Protein AF-0000000084991869 (afdb_homodimer)

Organism: Ammonifex degensii (strain DSM 10501 / KC4) (NCBI:txid429009)

Sequence (836 aa):
MVKVTDLGNGVTILTEEIPHVRSVALGIWVAAGSRDEEANQNGISHFIEHALFKGTKNRSARQIAEELESVGGQINAFTAKEYTCYYARVLDEYFELAADVLTDLVFHARFDPQDLEREKNVILEEIRMYEDTPDELVHDLFSATLWKDHPLGRPVIGTEETVKNLTSEEIFRYYERHYLRGRMVVAVAGNVTHERAVDLLAPRFAAVKEESRSPGDQPRPWFGSNFFLRSTEQVHLCLGTPGLAMGDDDIYTFQVLNTLLGGGMSSRLFQKVREEGGLVYSVYSYHSAYRDTGLFCIYAGLAAENVPRALQAIVEELKKVCRSDLSPEEVERAKNQLKGSFLLSLESVTTRMSRLGKSWLYLGRVLSPEEVAERITAVTLEQVQALARRFFHPSGLVLTTLGNWEDGASWKKILEEWMVKVTDLGNGVTILTEEIPHVRSVALGIWVAAGSRDEEANQNGISHFIEHALFKGTKNRSARQIAEELESVGGQINAFTAKEYTCYYARVLDEYFELAADVLTDLVFHARFDPQDLEREKNVILEEIRMYEDTPDELVHDLFSATLWKDHPLGRPVIGTEETVKNLTSEEIFRYYERHYLRGRMVVAVAGNVTHERAVDLLAPRFAAVKEESRSPGDQPRPWFGSNFFLRSTEQVHLCLGTPGLAMGDDDIYTFQVLNTLLGGGMSSRLFQKVREEGGLVYSVYSYHSAYRDTGLFCIYAGLAAENVPRALQAIVEELKKVCRSDLSPEEVERAKNQLKGSFLLSLESVTTRMSRLGKSWLYLGRVLSPEEVAERITAVTLEQVQALARRFFHPSGLVLTTLGNWEDGASWKKILEEW

Secondary structure (DSSP, 8-state):
-EEEEE-SSSEEEEEEE-TT-SEEEEEEEES--GGGS-GGGTTHHHHHHHHGGGBBSS-BHHHHHHHHHTTT-EEEEEE-SS-EEEEEEEEGGGHHHHHHHHHHHHH-B---HHHHHHHHHHHHHHHHHHHT-HHHHHHHHHHHHHHTTSGGGS-TT--HHHHHH--HHHHHHHHIIIIITS-EEEEEEES--HHHHHHHHGGGGTT----PPP--PPPPP--EEEEEE---SSEEEEEEEE---TT-TTHHHHHHHHHHHHSSTTSHHIIIIIIIT---SEEEEEEEE-SS-EEEEEEEEE-GGGHHHHHHHHHHHHHHHHTT---HHHHHHHHHHHHHHHHHHTT-HHHHHHHHHHHHHHHSS---HHHHHHHHHT--HHHHHHHHHHH--GGG-EEEEEES---HHHHHHHHHT-/-EEEEE-SSSEEEEEEE-TT-SEEEEEEEES--GGGS-GGGTTHHHHHHHHGGGBBSS-BHHHHHHHHHTTT-EEEEEE-SS-EEEEEEEEGGGHHHHHHHHHHHHH-B---HHHHHHHHHHHHHHHHHHHT-HHHHHHHHHHHHHHTTSGGGS-TT--HHHHHH--HHHHHHHHIIIIITS-EEEEEEES--HHHHHHHHGGGGTT----PPP--PPPPP--EEEEEE---SSEEEEEEEE---TT-TTHHHHHHHHHHHHSSTTSHHIIIIIIIT---SEEEEEEEE-SS-EEEEEEEEE-GGGHHHHHHHHHHHHHHHHTT---HHHHHHHHHHHHHHHHHHTT-HHHHHHHHHHHHHHHSS---HHHHHHHHHT--HHHHHHHHHHH--GGG-EEEEEES---HHHHHHHHHT-

pLDDT: mean 95.03, std 4.05, range [69.62, 98.88]

Radius of gyration: 26.66 Å; Cα contacts (8 Å, |Δi|>4): 1786; chains: 2; bounding box: 71×70×61 Å

Nearest PDB structures (foldseek):
  3hdi-assembly1_B  TM=9.734E-01  e=2.578E-42  Halalkalibacterium halodurans C-125
  3eoq-assembly1_A  TM=9.397E-01  e=1.579E-37  Thermus thermophilus
  8iar-assembly1_Ab  TM=9.252E-01  e=5.271E-31  Mus musculus
  8ibc-assembly1_Ab  TM=9.261E-01  e=4.108E-30  Mus musculus
  8gym-assembly1_qa  TM=8.999E-01  e=2.934E-28  Tetrahymena thermophila SB210

Solvent-accessible surface area (backbone atoms only — not comparable to full-atom values): 41811 Å² total; per-residue (Å²): 111,76,45,78,45,74,71,81,33,45,40,35,43,35,28,33,55,35,79,89,50,63,34,31,19,41,34,44,34,31,67,43,13,31,45,74,40,53,82,77,42,30,17,49,53,41,48,47,63,56,46,31,56,63,16,28,81,87,34,50,33,60,49,59,37,37,61,42,30,35,60,17,22,45,77,51,67,52,63,41,56,62,27,27,38,43,33,34,39,27,46,37,91,43,48,67,57,51,53,50,52,52,48,40,31,73,73,35,44,56,74,49,64,70,58,50,55,38,46,46,45,20,51,50,38,42,52,35,50,44,68,46,29,54,87,59,43,39,55,45,54,35,36,23,55,34,29,46,87,37,40,76,11,50,52,44,77,34,45,73,68,31,52,71,66,60,45,69,65,58,52,48,53,52,44,47,51,42,61,43,28,19,45,35,32,36,11,32,13,17,38,52,56,58,66,60,51,47,68,64,45,50,72,75,54,62,80,34,35,59,46,92,72,79,79,74,83,80,75,64,78,46,67,47,74,49,66,41,76,40,99,49,66,35,26,32,38,36,40,29,27,73,42,51,18,63,78,44,89,55,43,51,38,50,50,33,47,36,32,40,40,16,56,46,72,56,8,51,46,24,37,52,36,27,70,72,55,23,49,25,55,46,58,35,36,52,74,50,61,35,85,84,34,25,38,30,38,36,39,36,39,22,41,54,87,39,46,67,61,47,51,48,49,52,50,50,52,53,50,37,44,44,70,58,70,62,52,67,64,56,50,50,31,23,30,32,22,51,43,28,42,51,59,61,46,60,68,35,44,58,51,46,14,50,50,47,29,52,32,34,74,73,65,71,45,73,78,49,72,66,56,52,44,49,52,40,65,65,52,48,65,67,57,37,28,53,49,36,49,72,49,63,43,74,83,44,38,28,40,28,37,35,10,66,58,83,59,68,65,61,52,51,51,56,45,69,74,104,111,77,44,78,47,74,71,80,35,43,40,35,43,36,28,34,54,34,77,88,49,63,35,32,18,41,34,42,31,30,67,42,13,31,44,75,41,52,83,78,42,29,17,49,52,40,48,47,64,57,47,32,56,62,16,29,80,86,34,50,32,61,49,58,36,37,63,42,30,35,60,17,22,46,76,52,68,52,62,40,56,64,28,28,38,43,32,34,39,29,43,38,93,44,47,66,58,50,53,51,52,53,49,41,31,73,74,34,45,56,76,48,64,69,58,50,54,39,46,48,45,20,51,50,37,42,52,34,49,44,70,47,29,55,88,58,43,40,56,46,52,34,36,23,54,34,29,47,87,37,38,77,12,50,52,45,77,35,46,71,67,30,52,70,66,60,46,70,65,57,52,48,53,51,45,46,50,41,61,46,29,19,45,36,31,36,11,33,12,18,38,52,56,57,66,60,51,46,68,64,46,50,75,77,53,60,80,35,33,60,45,92,72,80,79,73,82,78,75,65,76,45,66,45,74,48,67,41,76,38,99,50,66,36,26,30,38,36,41,29,29,73,43,51,19,63,79,43,92,55,40,51,37,48,50,35,45,37,33,41,40,17,58,45,73,56,8,50,46,23,38,52,38,26,68,71,54,22,49,26,55,46,58,36,37,49,72,49,59,36,86,84,34,26,39,29,39,37,38,36,41,22,40,56,88,40,46,66,60,46,50,49,50,52,52,49,54,54,49,37,41,42,69,59,68,61,50,68,65,56,50,50,32,24,30,32,21,53,45,28,42,51,59,61,48,60,68,36,43,58,52,46,15,49,50,48,31,53,32,35,72,73,65,71,47,72,77,50,71,65,55,51,46,48,52,41,65,64,54,47,62,65,56,36,29,53,51,37,49,71,51,64,43,75,84,45,37,28,41,28,35,34,11,66,57,81,61,65,66,60,52,52,51,54,47,69,73,102

Foldseek 3Di:
DKDWDDLPFQEIEIEDADAVFQKKKKKKKFQDFLLNDDPLQRQLQVLLQLQLLCDFPVGGSVRLCCQQVVQPKDWHKDGDLGIIMTMMMGGPVCVLVRLVSRLRSLPGRPLDQVSSVVVLVVLVVVVVVQVVPVLNVLVLVQLCQFQPPRSSSADRSHDNNSSVPDHSVNSVVVSCCGRQAHHMYMFMYYNDDPVRCCVSNSVSNVRRHHDDDDDDDDTDTDADEDEAADADQKKKKKKWFKAEAPPDLCVLLVQLLQLQDFVDCNHQLNCQQCVVVVFFDDWGWDKAHHLGIIMIIIITIGGQVSVLVSLLRSLVVLVCLLVLVDDQVSSQVSLVVVLVVLVVQVVDRNSNRVQVRVCCSRPVDHDDNVRSNVSSNPHGSVSNNVVSNVIDALRRMYMYMYYRYDDSPSVVVSSVVD/DKDWDDLPFQEIEIEDADAVFQKKKKKKKFQDFLLNDDPLQRQLQVLLQLQLLCDFPVGHSVRLCCQQVVQPKDWHKDGDLGIIMTMMMGGPVCVLVRLVSRLRSLPGRPLDQVSSVVSLVVLVVVVVVQVVPVLNVLVLVQLCQFQPPRSSSADRSHDNNSSVPDHSVNSVVVSCCGRQAHHIYMFMYYNDDPVRCCVSNSVSNVRRHHDDDDDDDDTDTDADEDEAADADQKKKKKKWFKAEAPPDLCVLLVQLLQLQDFVDCNHQLNCQQCVVVVFFDDWGWDWAHHLGIIMIIIITIGGQVSVLVSLLSSLVVLVCLLVLVDDQVSSQVSLVVVLVVLVVQVVDRNSNRVQVRVCCSRPVDHDDNVRSNVSSNPHGSVSNNVVSNVQDALRRMYMYMYYHYDDVVSVVVSSVVD

Structure (mmCIF, N/CA/C/O backbone):
data_AF-0000000084991869-model_v1
#
loop_
_entity.id
_entity.type
_entity.pdbx_description
1 polymer 'Peptidase M16 domain protein'
#
loop_
_atom_site.group_PDB
_atom_site.id
_atom_site.type_symbol
_atom_site.label_atom_id
_atom_site.label_alt_id
_atom_site.label_comp_id
_atom_site.label_asym_id
_atom_site.label_entity_id
_atom_site.label_seq_id
_atom_site.pdbx_PDB_ins_code
_atom_site.Cartn_x
_atom_site.Cartn_y
_atom_site.Cartn_z
_atom_site.occupancy
_atom_site.B_iso_or_equiv
_atom_site.auth_seq_id
_atom_site.auth_comp_id
_atom_site.auth_asym_id
_atom_site.auth_atom_id
_atom_site.pdbx_PDB_model_num
ATOM 1 N N . MET A 1 1 ? 7.785 -21.859 17.266 1 81.94 1 MET A N 1
ATOM 2 C CA . MET A 1 1 ? 8.352 -22.891 16.406 1 81.94 1 MET A CA 1
ATOM 3 C C . MET A 1 1 ? 7.344 -23.328 15.344 1 81.94 1 MET A C 1
ATOM 5 O O . MET A 1 1 ? 6.148 -23.438 15.625 1 81.94 1 MET A O 1
ATOM 9 N N . VAL A 1 2 ? 7.848 -23.516 14.109 1 95.5 2 VAL A N 1
ATOM 10 C CA . VAL A 1 2 ? 7.023 -23.922 12.977 1 95.5 2 VAL A CA 1
ATOM 11 C C . VAL A 1 2 ? 6.816 -25.438 13.016 1 95.5 2 VAL A C 1
ATOM 13 O O . VAL A 1 2 ? 7.758 -26.203 13.258 1 95.5 2 VAL A O 1
ATOM 16 N N . LYS A 1 3 ? 5.629 -25.875 12.875 1 98 3 LYS A N 1
ATOM 17 C CA . LYS A 1 3 ? 5.289 -27.297 12.781 1 98 3 LYS A CA 1
ATOM 18 C C . LYS A 1 3 ? 4.754 -27.641 11.398 1 98 3 LYS A C 1
ATOM 20 O O . LYS A 1 3 ? 4.109 -26.812 10.75 1 98 3 LYS A O 1
ATOM 25 N N . VAL A 1 4 ? 5.055 -28.859 11.008 1 97.94 4 VAL A N 1
ATOM 26 C CA . VAL A 1 4 ? 4.723 -29.266 9.648 1 97.94 4 VAL A CA 1
ATOM 27 C C . VAL A 1 4 ? 4.039 -30.641 9.68 1 97.94 4 VAL A C 1
ATOM 29 O O . VAL A 1 4 ? 4.461 -31.531 10.414 1 97.94 4 VAL A O 1
ATOM 32 N N . THR A 1 5 ? 2.979 -30.766 8.969 1 98.06 5 THR A N 1
ATOM 33 C CA . THR A 1 5 ? 2.318 -32.031 8.734 1 98.06 5 THR A CA 1
ATOM 34 C C . THR A 1 5 ? 2.121 -32.281 7.242 1 98.06 5 THR A C 1
ATOM 36 O O . THR A 1 5 ? 1.445 -31.516 6.566 1 98.06 5 THR A O 1
ATOM 39 N N . ASP A 1 6 ? 2.713 -33.281 6.77 1 96.38 6 ASP A N 1
ATOM 40 C CA . ASP A 1 6 ? 2.494 -33.75 5.398 1 96.38 6 ASP A CA 1
ATOM 41 C C . ASP A 1 6 ? 1.304 -34.688 5.316 1 96.38 6 ASP A C 1
ATOM 43 O O . ASP A 1 6 ? 1.281 -35.719 5.988 1 96.38 6 ASP A O 1
ATOM 47 N N . LEU A 1 7 ? 0.341 -34.375 4.52 1 95.94 7 LEU A N 1
ATOM 48 C CA . LEU A 1 7 ? -0.867 -35.188 4.438 1 95.94 7 LEU A CA 1
ATOM 49 C C . LEU A 1 7 ? -0.646 -36.406 3.541 1 95.94 7 LEU A C 1
ATOM 51 O O . LEU A 1 7 ? -1.459 -37.344 3.531 1 95.94 7 LEU A O 1
ATOM 55 N N . GLY A 1 8 ? 0.412 -36.406 2.77 1 92.44 8 GLY A N 1
ATOM 56 C CA . GLY A 1 8 ? 0.774 -37.562 1.941 1 92.44 8 GLY A CA 1
ATOM 57 C C . GLY A 1 8 ? 0.101 -37.531 0.583 1 92.44 8 GLY A C 1
ATOM 58 O O . GLY A 1 8 ? 0.277 -38.469 -0.212 1 92.44 8 GLY A O 1
ATOM 59 N N . ASN A 1 9 ? -0.694 -36.594 0.303 1 92.62 9 ASN A N 1
ATOM 60 C CA . ASN A 1 9 ? -1.409 -36.531 -0.966 1 92.62 9 ASN A CA 1
ATOM 61 C C . ASN A 1 9 ? -1.035 -35.25 -1.732 1 92.62 9 ASN A C 1
ATOM 63 O O . ASN A 1 9 ? -1.815 -34.75 -2.553 1 92.62 9 ASN A O 1
ATOM 67 N N . GLY A 1 10 ? 0.115 -34.625 -1.365 1 90.5 10 GLY A N 1
ATOM 68 C CA . GLY A 1 10 ? 0.568 -33.438 -2.059 1 90.5 10 GLY A CA 1
ATOM 69 C C . GLY A 1 10 ? 0.253 -32.156 -1.31 1 90.5 10 GLY A C 1
ATOM 70 O O . GLY A 1 10 ? 0.603 -31.062 -1.763 1 90.5 10 GLY A O 1
ATOM 71 N N . VAL A 1 11 ? -0.406 -32.312 -0.179 1 96.12 11 VAL A N 1
ATOM 72 C CA . VAL A 1 11 ? -0.755 -31.141 0.639 1 96.12 11 VAL A CA 1
ATOM 73 C C . VAL A 1 11 ? 0.062 -31.156 1.93 1 96.12 11 VAL A C 1
ATOM 75 O O . VAL A 1 11 ? 0.224 -32.188 2.559 1 96.12 11 VAL A O 1
ATOM 78 N N . THR A 1 12 ? 0.64 -30.047 2.213 1 97.44 12 THR A N 1
ATOM 79 C CA . THR A 1 12 ? 1.363 -29.875 3.469 1 97.44 12 THR A CA 1
ATOM 80 C C . THR A 1 12 ? 0.759 -28.734 4.289 1 97.44 12 THR A C 1
ATOM 82 O O . THR A 1 12 ? 0.413 -27.688 3.746 1 97.44 12 THR A O 1
ATOM 85 N N . ILE A 1 13 ? 0.552 -28.953 5.582 1 98.5 13 ILE A N 1
ATOM 86 C CA . ILE A 1 13 ? 0.036 -27.938 6.496 1 98.5 13 ILE A CA 1
ATOM 87 C C . ILE A 1 13 ? 1.159 -27.438 7.402 1 98.5 13 ILE A C 1
ATOM 89 O O . ILE A 1 13 ? 1.818 -28.234 8.078 1 98.5 13 ILE A O 1
ATOM 93 N N . LEU A 1 14 ? 1.402 -26.188 7.316 1 98.75 14 LEU A N 1
ATOM 94 C CA . LEU A 1 14 ? 2.389 -25.531 8.172 1 98.75 14 LEU A CA 1
ATOM 95 C C . LEU A 1 14 ? 1.711 -24.609 9.172 1 98.75 14 LEU A C 1
ATOM 97 O O . LEU A 1 14 ? 0.763 -23.891 8.82 1 98.75 14 LEU A O 1
ATOM 101 N N . THR A 1 15 ? 2.189 -24.594 10.43 1 98.62 15 THR A N 1
ATOM 102 C CA . THR A 1 15 ? 1.613 -23.703 11.438 1 98.62 15 THR A CA 1
ATOM 103 C C . THR A 1 15 ? 2.711 -23.047 12.266 1 98.62 15 THR A C 1
ATOM 105 O O . THR A 1 15 ? 3.697 -23.688 12.625 1 98.62 15 THR A O 1
ATOM 108 N N . GLU A 1 16 ? 2.59 -21.844 12.453 1 98.25 16 GLU A N 1
ATOM 109 C CA . GLU A 1 16 ? 3.371 -21.109 13.438 1 98.25 16 GLU A CA 1
ATOM 110 C C . GLU A 1 16 ? 2.473 -20.5 14.508 1 98.25 16 GLU A C 1
ATOM 112 O O . GLU A 1 16 ? 1.729 -19.547 14.234 1 98.25 16 GLU A O 1
ATOM 117 N N . GLU A 1 17 ? 2.623 -21 15.711 1 97.94 17 GLU A N 1
ATOM 118 C CA . GLU A 1 17 ? 1.804 -20.516 16.812 1 97.94 17 GLU A CA 1
ATOM 119 C C . GLU A 1 17 ? 2.365 -19.234 17.406 1 97.94 17 GLU A C 1
ATOM 121 O O . GLU A 1 17 ? 3.549 -19.156 17.734 1 97.94 17 GLU A O 1
ATOM 126 N N . ILE A 1 18 ? 1.519 -18.219 17.438 1 95.81 18 ILE A N 1
ATOM 127 C CA . ILE A 1 18 ? 1.855 -16.922 18.031 1 95.81 18 ILE A CA 1
ATOM 128 C C . ILE A 1 18 ? 0.86 -16.578 19.141 1 95.81 18 ILE A C 1
ATOM 130 O O . ILE A 1 18 ? -0.125 -15.883 18.906 1 95.81 18 ILE A O 1
ATOM 134 N N . PRO A 1 19 ? 1.132 -16.891 20.359 1 93.19 19 PRO A N 1
ATOM 135 C CA . PRO A 1 19 ? 0.129 -16.875 21.438 1 93.19 19 PRO A CA 1
ATOM 136 C C . PRO A 1 19 ? -0.227 -15.461 21.875 1 93.19 19 PRO A C 1
ATOM 138 O O . PRO A 1 19 ? -1.29 -15.242 22.469 1 93.19 19 PRO A O 1
ATOM 141 N N . HIS A 1 20 ? 0.578 -14.477 21.609 1 90.5 20 HIS A N 1
ATOM 142 C CA . HIS A 1 20 ? 0.352 -13.148 22.172 1 90.5 20 HIS A CA 1
ATOM 143 C C . HIS A 1 20 ? -0.575 -12.328 21.281 1 90.5 20 HIS A C 1
ATOM 145 O O . HIS A 1 20 ? -1.013 -11.242 21.672 1 90.5 20 HIS A O 1
ATOM 151 N N . VAL A 1 21 ? -0.896 -12.797 20.109 1 93.94 21 VAL A N 1
ATOM 152 C CA . VAL A 1 21 ? -1.82 -12.078 19.234 1 93.94 21 VAL A CA 1
ATOM 153 C C . VAL A 1 21 ? -3.229 -12.648 19.391 1 93.94 21 VAL A C 1
ATOM 155 O O . VAL A 1 21 ? -3.414 -13.703 20 1 93.94 21 VAL A O 1
ATOM 158 N N . ARG A 1 22 ? -4.199 -11.93 18.812 1 93.31 22 ARG A N 1
ATOM 159 C CA . ARG A 1 22 ? -5.59 -12.375 18.859 1 93.31 22 ARG A CA 1
ATOM 160 C C . ARG A 1 22 ? -6.07 -12.82 17.484 1 93.31 22 ARG A C 1
ATOM 162 O O . ARG A 1 22 ? -7.234 -13.195 17.328 1 93.31 22 ARG A O 1
ATOM 169 N N . SER A 1 23 ? -5.16 -12.773 16.516 1 97.38 23 SER A N 1
ATOM 170 C CA . SER A 1 23 ? -5.574 -13.055 15.141 1 97.38 23 SER A CA 1
ATOM 171 C C . SER A 1 23 ? -4.941 -14.344 14.625 1 97.38 23 SER A C 1
ATOM 173 O O . SER A 1 23 ? -4.047 -14.906 15.266 1 97.38 23 SER A O 1
ATOM 175 N N . VAL A 1 24 ? -5.48 -14.836 13.555 1 98.38 24 VAL A N 1
ATOM 176 C CA . VAL A 1 24 ? -4.953 -15.961 12.797 1 98.38 24 VAL A CA 1
ATOM 177 C C . VAL A 1 24 ? -5.035 -15.664 11.305 1 98.38 24 VAL A C 1
ATOM 179 O O . VAL A 1 24 ? -6.055 -15.164 10.82 1 98.38 24 VAL A O 1
ATOM 182 N N . ALA A 1 25 ? -3.943 -15.859 10.656 1 98.69 25 ALA A N 1
ATOM 183 C CA . ALA A 1 25 ? -3.896 -15.781 9.203 1 98.69 25 ALA A CA 1
ATOM 184 C C . ALA A 1 25 ? -3.795 -17.172 8.578 1 98.69 25 ALA A C 1
ATOM 186 O O . ALA A 1 25 ? -2.977 -17.984 9 1 98.69 25 ALA A O 1
ATOM 187 N N . LEU A 1 26 ? -4.656 -17.422 7.672 1 98.81 26 LEU A N 1
ATOM 188 C CA . LEU A 1 26 ? -4.699 -18.688 6.934 1 98.81 26 LEU A CA 1
ATOM 189 C C . LEU A 1 26 ? -4.508 -18.438 5.441 1 98.81 26 LEU A C 1
ATOM 191 O O . LEU A 1 26 ? -5.199 -17.609 4.848 1 98.81 26 LEU A O 1
ATOM 195 N N . GLY A 1 27 ? -3.52 -19.156 4.875 1 98.81 27 GLY A N 1
ATOM 196 C CA . GLY A 1 27 ? -3.291 -19.062 3.439 1 98.81 27 GLY A CA 1
ATOM 197 C C . GLY A 1 27 ? -3.23 -20.406 2.756 1 98.81 27 GLY A C 1
ATOM 198 O O . GLY A 1 27 ? -2.582 -21.328 3.252 1 98.81 27 GLY A O 1
ATOM 199 N N . ILE A 1 28 ? -3.969 -20.562 1.708 1 98.69 28 ILE A N 1
ATOM 200 C CA . ILE A 1 28 ? -3.877 -21.703 0.814 1 98.69 28 ILE A CA 1
ATOM 201 C C . ILE A 1 28 ? -3.053 -21.328 -0.418 1 98.69 28 ILE A C 1
ATOM 203 O O . ILE A 1 28 ? -3.484 -20.516 -1.24 1 98.69 28 ILE A O 1
ATOM 207 N N . TRP A 1 29 ? -1.917 -21.953 -0.509 1 98.44 29 TRP A N 1
ATOM 208 C CA . TRP A 1 29 ? -0.976 -21.672 -1.588 1 98.44 29 TRP A CA 1
ATOM 209 C C . TRP A 1 29 ? -1.019 -22.766 -2.646 1 98.44 29 TRP A C 1
ATOM 211 O O . TRP A 1 29 ? -0.693 -23.922 -2.367 1 98.44 29 TRP A O 1
ATOM 221 N N . VAL A 1 30 ? -1.403 -22.406 -3.818 1 97 30 VAL A N 1
ATOM 222 C CA . VAL A 1 30 ? -1.473 -23.328 -4.953 1 97 30 VAL A CA 1
ATOM 223 C C . VAL A 1 30 ? -0.273 -23.109 -5.871 1 97 30 VAL A C 1
ATOM 225 O O . VAL A 1 30 ? -0.023 -21.984 -6.316 1 97 30 VAL A O 1
ATOM 228 N N . ALA A 1 31 ? 0.49 -24.141 -6.141 1 94.38 31 ALA A N 1
ATOM 229 C CA . ALA A 1 31 ? 1.675 -24.062 -6.992 1 94.38 31 ALA A CA 1
ATOM 230 C C . ALA A 1 31 ? 1.288 -23.906 -8.461 1 94.38 31 ALA A C 1
ATOM 232 O O . ALA A 1 31 ? 1.713 -24.703 -9.305 1 94.38 31 ALA A O 1
ATOM 233 N N . ALA A 1 32 ? 0.556 -22.938 -8.758 1 94.44 32 ALA A N 1
ATOM 234 C CA . ALA A 1 32 ? 0.131 -22.578 -10.109 1 94.44 32 ALA A CA 1
ATOM 235 C C . ALA A 1 32 ? 0.047 -21.062 -10.281 1 94.44 32 ALA A C 1
ATOM 237 O O . ALA A 1 32 ? -0.689 -20.391 -9.555 1 94.44 32 ALA A O 1
ATOM 238 N N . GLY A 1 33 ? 0.834 -20.516 -11.141 1 96.06 33 GLY A N 1
ATOM 239 C CA . GLY A 1 33 ? 0.836 -19.109 -11.516 1 96.06 33 GLY A CA 1
ATOM 240 C C . GLY A 1 33 ? 0.927 -18.891 -13.008 1 96.06 33 GLY A C 1
ATOM 241 O O . GLY A 1 33 ? 0.667 -19.797 -13.797 1 96.06 33 GLY A O 1
ATOM 242 N N . SER A 1 34 ? 1.184 -17.734 -13.422 1 96.69 34 SER A N 1
ATOM 243 C CA . SER A 1 34 ? 1.174 -17.406 -14.844 1 96.69 34 SER A CA 1
ATOM 244 C C . SER A 1 34 ? 2.25 -18.172 -15.602 1 96.69 34 SER A C 1
ATOM 246 O O . SER A 1 34 ? 2.129 -18.391 -16.812 1 96.69 34 SER A O 1
ATOM 248 N N . ARG A 1 35 ? 3.289 -18.562 -14.906 1 95.5 35 ARG A N 1
ATOM 249 C CA . ARG A 1 35 ? 4.367 -19.328 -15.539 1 95.5 35 ARG A CA 1
ATOM 250 C C . ARG A 1 35 ? 3.869 -20.672 -16.047 1 95.5 35 ARG A C 1
ATOM 252 O O . ARG A 1 35 ? 4.461 -21.25 -16.969 1 95.5 35 ARG A O 1
ATOM 259 N N . ASP A 1 36 ? 2.83 -21.203 -15.523 1 94.31 36 ASP A N 1
ATOM 260 C CA . ASP A 1 36 ? 2.324 -22.531 -15.82 1 94.31 36 ASP A CA 1
ATOM 261 C C . ASP A 1 36 ? 1.328 -22.5 -16.984 1 94.31 36 ASP A C 1
ATOM 263 O O . ASP A 1 36 ? 0.836 -23.531 -17.422 1 94.31 36 ASP A O 1
ATOM 267 N N . GLU A 1 37 ? 1.104 -21.391 -17.516 1 95.94 37 GLU A N 1
ATOM 268 C CA . GLU A 1 37 ? 0.071 -21.188 -18.531 1 95.94 37 GLU A CA 1
ATOM 269 C C . GLU A 1 37 ? 0.629 -21.422 -19.938 1 95.94 37 GLU A C 1
ATOM 271 O O . GLU A 1 37 ? 1.794 -21.109 -20.203 1 95.94 37 GLU A O 1
ATOM 276 N N . GLU A 1 38 ? -0.215 -21.922 -20.812 1 94.38 38 GLU A N 1
ATOM 277 C CA . GLU A 1 38 ? 0.077 -21.844 -22.234 1 94.38 38 GLU A CA 1
ATOM 278 C C . GLU A 1 38 ? -0.137 -20.422 -22.766 1 94.38 38 GLU A C 1
ATOM 280 O O . GLU A 1 38 ? -0.861 -19.641 -22.156 1 94.38 38 GLU A O 1
ATOM 285 N N . ALA A 1 39 ? 0.479 -20.156 -23.875 1 95.31 39 ALA A N 1
ATOM 286 C CA . ALA A 1 39 ? 0.435 -18.797 -24.438 1 95.31 39 ALA A CA 1
ATOM 287 C C . ALA A 1 39 ? -1.001 -18.375 -24.719 1 95.31 39 ALA A C 1
ATOM 289 O O . ALA A 1 39 ? -1.38 -17.234 -24.453 1 95.31 39 ALA A O 1
ATOM 290 N N . ASN A 1 40 ? -1.762 -19.25 -25.219 1 95.81 40 ASN A N 1
ATOM 291 C CA . ASN A 1 40 ? -3.131 -18.922 -25.594 1 95.81 40 ASN A CA 1
ATOM 292 C C . ASN A 1 40 ? -4.051 -18.844 -24.375 1 95.81 40 ASN A C 1
ATOM 294 O O . ASN A 1 40 ? -5.203 -18.438 -24.5 1 95.81 40 ASN A O 1
ATOM 298 N N . GLN A 1 41 ? -3.49 -19.234 -23.203 1 96 41 GLN A N 1
ATOM 299 C CA . GLN A 1 41 ? -4.273 -19.219 -21.969 1 96 41 GLN A CA 1
ATOM 300 C C . GLN A 1 41 ? -3.754 -18.156 -21 1 96 41 GLN A C 1
ATOM 302 O O . GLN A 1 41 ? -4.031 -18.219 -19.797 1 96 41 GLN A O 1
ATOM 307 N N . ASN A 1 42 ? -2.961 -17.297 -21.531 1 97.56 42 ASN A N 1
ATOM 308 C CA . ASN A 1 42 ? -2.361 -16.297 -20.656 1 97.56 42 ASN A CA 1
ATOM 309 C C . ASN A 1 42 ? -3.42 -15.531 -19.859 1 97.56 42 ASN A C 1
ATOM 311 O O . ASN A 1 42 ? -4.367 -14.992 -20.438 1 97.56 42 ASN A O 1
ATOM 315 N N . GLY A 1 43 ? -3.281 -15.508 -18.578 1 98.12 43 GLY A N 1
ATOM 316 C CA . GLY A 1 43 ? -4.203 -14.82 -17.688 1 98.12 43 GLY A CA 1
ATOM 317 C C . GLY A 1 43 ? -5.172 -15.758 -16.984 1 98.12 43 GLY A C 1
ATOM 318 O O . GLY A 1 43 ? -5.941 -15.336 -16.125 1 98.12 43 GLY A O 1
ATOM 319 N N . ILE A 1 44 ? -5.121 -17.031 -17.266 1 98.31 44 ILE A N 1
ATOM 320 C CA . ILE A 1 44 ? -6.133 -17.969 -16.797 1 98.31 44 ILE A CA 1
ATOM 321 C C . ILE A 1 44 ? -5.984 -18.172 -15.289 1 98.31 44 ILE A C 1
ATOM 323 O O . ILE A 1 44 ? -6.98 -18.344 -14.578 1 98.31 44 ILE A O 1
ATOM 327 N N . SER A 1 45 ? -4.75 -18.234 -14.75 1 98.19 45 SER A N 1
ATOM 328 C CA . SER A 1 45 ? -4.559 -18.359 -13.305 1 98.19 45 SER A CA 1
ATOM 329 C C . SER A 1 45 ? -5.207 -17.203 -12.555 1 98.19 45 SER A C 1
ATOM 331 O O . SER A 1 45 ? -5.898 -17.406 -11.555 1 98.19 45 SER A O 1
ATOM 333 N N . HIS A 1 46 ? -4.93 -16.016 -13.062 1 98.44 46 HIS A N 1
ATOM 334 C CA . HIS A 1 46 ? -5.543 -14.828 -12.492 1 98.44 46 HIS A CA 1
ATOM 335 C C . HIS A 1 46 ? -7.062 -14.867 -12.633 1 98.44 46 HIS A C 1
ATOM 337 O O . HIS A 1 46 ? -7.785 -14.469 -11.719 1 98.44 46 HIS A O 1
ATOM 343 N N . PHE A 1 47 ? -7.547 -15.344 -13.758 1 98.25 47 PHE A N 1
ATOM 344 C CA . PHE A 1 47 ? -8.984 -15.469 -13.992 1 98.25 47 PHE A CA 1
ATOM 345 C C . PHE A 1 47 ? -9.609 -16.406 -12.969 1 98.25 47 PHE A C 1
ATOM 347 O O . PHE A 1 47 ? -10.664 -16.109 -12.406 1 98.25 47 PHE A O 1
ATOM 354 N N . ILE A 1 48 ? -8.992 -17.484 -12.727 1 97.88 48 ILE A N 1
ATOM 355 C CA . ILE A 1 48 ? -9.5 -18.469 -11.773 1 97.88 48 ILE A CA 1
ATOM 356 C C . ILE A 1 48 ? -9.523 -17.875 -10.375 1 97.88 48 ILE A C 1
ATOM 358 O O . ILE A 1 48 ? -10.453 -18.125 -9.602 1 97.88 48 ILE A O 1
ATOM 362 N N . GLU A 1 49 ? -8.477 -17.156 -10.031 1 97.62 49 GLU A N 1
ATOM 363 C CA . GLU A 1 49 ? -8.461 -16.438 -8.766 1 97.62 49 GLU A CA 1
ATOM 364 C C . GLU A 1 49 ? -9.75 -15.633 -8.562 1 97.62 49 GLU A C 1
ATOM 366 O O . GLU A 1 49 ? -10.352 -15.688 -7.488 1 97.62 49 GLU A O 1
ATOM 371 N N . HIS A 1 50 ? -10.164 -14.891 -9.594 1 96.62 50 HIS A N 1
ATOM 372 C CA . HIS A 1 50 ? -11.414 -14.133 -9.562 1 96.62 50 HIS A CA 1
ATOM 373 C C . HIS A 1 50 ? -12.625 -15.062 -9.508 1 96.62 50 HIS A C 1
ATOM 375 O O . HIS A 1 50 ? -13.562 -14.82 -8.75 1 96.62 50 HIS A O 1
ATOM 381 N N . ALA A 1 51 ? -12.609 -16.094 -10.32 1 96.94 51 ALA A N 1
ATOM 382 C CA . ALA A 1 51 ? -13.742 -17 -10.516 1 96.94 51 ALA A CA 1
ATOM 383 C C . ALA A 1 51 ? -14.109 -17.703 -9.211 1 96.94 51 ALA A C 1
ATOM 385 O O . ALA A 1 51 ? -15.281 -17.969 -8.953 1 96.94 51 ALA A O 1
ATOM 386 N N . LEU A 1 52 ? -13.148 -17.953 -8.398 1 97 52 LEU A N 1
ATOM 387 C CA . LEU A 1 52 ? -13.391 -18.703 -7.168 1 97 52 LEU A CA 1
ATOM 388 C C . LEU A 1 52 ? -14.211 -17.875 -6.184 1 97 52 LEU A C 1
ATOM 390 O O . LEU A 1 52 ? -14.867 -18.438 -5.301 1 97 52 LEU A O 1
ATOM 394 N N . PHE A 1 53 ? -14.234 -16.609 -6.348 1 96 53 PHE A N 1
ATOM 395 C CA . PHE A 1 53 ? -14.977 -15.734 -5.445 1 96 53 PHE A CA 1
ATOM 396 C C . PHE A 1 53 ? -16.406 -15.555 -5.93 1 96 53 PHE A C 1
ATOM 398 O O . PHE A 1 53 ? -17.219 -14.914 -5.258 1 96 53 PHE A O 1
ATOM 405 N N . LYS A 1 54 ? -16.766 -16.141 -7.055 1 94.75 54 LYS A N 1
ATOM 406 C CA . LYS A 1 54 ? -18.062 -15.883 -7.672 1 94.75 54 LYS A CA 1
ATOM 407 C C . LYS A 1 54 ? -19.141 -16.812 -7.109 1 94.75 54 LYS A C 1
ATOM 409 O O . LYS A 1 54 ? -20.328 -16.672 -7.438 1 94.75 54 LYS A O 1
ATOM 414 N N . GLY A 1 55 ? -18.75 -17.719 -6.301 1 94.69 55 GLY A N 1
ATOM 415 C CA . GLY A 1 55 ? -19.719 -18.594 -5.652 1 94.69 55 GLY A CA 1
ATOM 416 C C . GLY A 1 55 ? -19.297 -20.047 -5.645 1 94.69 55 GLY A C 1
ATOM 417 O O . GLY A 1 55 ? -18.484 -20.469 -6.473 1 94.69 55 GLY A O 1
ATOM 418 N N . THR A 1 56 ? -19.797 -20.734 -4.672 1 96.5 56 THR A N 1
ATOM 419 C CA . THR A 1 56 ? -19.547 -22.156 -4.523 1 96.5 56 THR A CA 1
ATOM 420 C C . THR A 1 56 ? -20.859 -22.938 -4.531 1 96.5 56 THR A C 1
ATOM 422 O O . THR A 1 56 ? -21.922 -22.359 -4.75 1 96.5 56 THR A O 1
ATOM 425 N N . LYS A 1 57 ? -20.781 -24.203 -4.438 1 95.94 57 LYS A N 1
ATOM 426 C CA . LYS A 1 57 ? -21.969 -25.062 -4.301 1 95.94 57 LYS A CA 1
ATOM 427 C C . LYS A 1 57 ? -22.734 -24.719 -3.029 1 95.94 57 LYS A C 1
ATOM 429 O O . LYS A 1 57 ? -23.953 -24.922 -2.963 1 95.94 57 LYS A O 1
ATOM 434 N N . ASN A 1 58 ? -22.078 -24.125 -2.088 1 96.56 58 ASN A N 1
ATOM 435 C CA . ASN A 1 58 ? -22.672 -23.938 -0.763 1 96.56 58 ASN A CA 1
ATOM 436 C C . ASN A 1 58 ? -22.922 -22.469 -0.469 1 96.56 58 ASN A C 1
ATOM 438 O O . ASN A 1 58 ? -23.688 -22.141 0.433 1 96.56 58 ASN A O 1
ATOM 442 N N . ARG A 1 59 ? -22.234 -21.578 -1.222 1 96.81 59 ARG A N 1
ATOM 443 C CA . ARG A 1 59 ? -22.281 -20.156 -0.91 1 96.81 59 ARG A CA 1
ATOM 444 C C . ARG A 1 59 ? -22.359 -19.312 -2.184 1 96.81 59 ARG A C 1
ATOM 446 O O . ARG A 1 59 ? -21.703 -19.625 -3.18 1 96.81 59 ARG A O 1
ATOM 453 N N . SER A 1 60 ? -23.188 -18.297 -2.16 1 94.94 60 SER A N 1
ATOM 454 C CA . SER A 1 60 ? -23.125 -17.266 -3.197 1 94.94 60 SER A CA 1
ATOM 455 C C . SER A 1 60 ? -21.906 -16.375 -3.025 1 94.94 60 SER A C 1
ATOM 457 O O . SER A 1 60 ? -21.234 -16.422 -1.99 1 94.94 60 SER A O 1
ATOM 459 N N . ALA A 1 61 ? -21.625 -15.648 -4.078 1 92.69 61 ALA A N 1
ATOM 460 C CA . ALA A 1 61 ? -20.516 -14.695 -3.994 1 92.69 61 ALA A CA 1
ATOM 461 C C . ALA A 1 61 ? -20.688 -13.758 -2.801 1 92.69 61 ALA A C 1
ATOM 463 O O . ALA A 1 61 ? -19.734 -13.508 -2.061 1 92.69 61 ALA A O 1
ATOM 464 N N . ARG A 1 62 ? -21.875 -13.281 -2.613 1 93.12 62 ARG A N 1
ATOM 465 C CA . ARG A 1 62 ? -22.188 -12.383 -1.507 1 93.12 62 ARG A CA 1
ATOM 466 C C . ARG A 1 62 ? -21.953 -13.07 -0.163 1 93.12 62 ARG A C 1
ATOM 468 O O . ARG A 1 62 ? -21.406 -12.461 0.759 1 93.12 62 ARG A O 1
ATOM 475 N N . GLN A 1 63 ? -22.344 -14.25 -0.053 1 94.81 63 GLN A N 1
ATOM 476 C CA . GLN A 1 63 ? -22.203 -14.992 1.194 1 94.81 63 GLN A CA 1
ATOM 477 C C . GLN A 1 63 ? -20.734 -15.219 1.54 1 94.81 63 GLN A C 1
ATOM 479 O O . GLN A 1 63 ? -20.344 -15.156 2.709 1 94.81 63 GLN A O 1
ATOM 484 N N . ILE A 1 64 ? -19.953 -15.516 0.554 1 93.62 64 ILE A N 1
ATOM 485 C CA . ILE A 1 64 ? -18.516 -15.711 0.764 1 93.62 64 ILE A CA 1
ATOM 486 C C . ILE A 1 64 ? -17.922 -14.469 1.429 1 93.62 64 ILE A C 1
ATOM 488 O O . ILE A 1 64 ? -17.234 -14.578 2.445 1 93.62 64 ILE A O 1
ATOM 492 N N . ALA A 1 65 ? -18.219 -13.312 0.92 1 91 65 ALA A N 1
ATOM 493 C CA . ALA A 1 65 ? -17.703 -12.055 1.438 1 91 65 ALA A CA 1
ATOM 494 C C . ALA A 1 65 ? -18.312 -11.727 2.799 1 91 65 ALA A C 1
ATOM 496 O O . ALA A 1 65 ? -17.594 -11.398 3.746 1 91 65 ALA A O 1
ATOM 497 N N . GLU A 1 66 ? -19.594 -11.883 2.941 1 93.88 66 GLU A N 1
ATOM 498 C CA . GLU A 1 66 ? -20.344 -11.477 4.125 1 93.88 66 GLU A CA 1
ATOM 499 C C . GLU A 1 66 ? -19.953 -12.305 5.344 1 93.88 66 GLU A C 1
ATOM 501 O O . GLU A 1 66 ? -19.828 -11.773 6.453 1 93.88 66 GLU A O 1
ATOM 506 N N . GLU A 1 67 ? -19.734 -13.539 5.152 1 94.94 67 GLU A N 1
ATOM 507 C CA . GLU A 1 67 ? -19.5 -14.422 6.293 1 94.94 67 GLU A CA 1
ATOM 508 C C . GLU A 1 67 ? -18.188 -14.07 6.996 1 94.94 67 GLU A C 1
ATOM 510 O O . GLU A 1 67 ? -18.141 -14.031 8.227 1 94.94 67 GLU A O 1
ATOM 515 N N . LEU A 1 68 ? -17.188 -13.797 6.305 1 93.69 68 LEU A N 1
ATOM 516 C CA . LEU A 1 68 ? -15.922 -13.477 6.941 1 93.69 68 LEU A CA 1
ATOM 517 C C . LEU A 1 68 ? -15.875 -12.016 7.375 1 93.69 68 LEU A C 1
ATOM 519 O O . LEU A 1 68 ? -15.43 -11.703 8.477 1 93.69 68 LEU A O 1
ATOM 523 N N . GLU A 1 69 ? -16.375 -11.148 6.52 1 92.31 69 GLU A N 1
ATOM 524 C CA . GLU A 1 69 ? -16.312 -9.727 6.84 1 92.31 69 GLU A CA 1
ATOM 525 C C . GLU A 1 69 ? -17.219 -9.383 8.016 1 92.31 69 GLU A C 1
ATOM 527 O O . GLU A 1 69 ? -16.922 -8.461 8.781 1 92.31 69 GLU A O 1
ATOM 532 N N . SER A 1 70 ? -18.297 -10.133 8.203 1 93.12 70 SER A N 1
ATOM 533 C CA . SER A 1 70 ? -19.25 -9.867 9.281 1 93.12 70 SER A CA 1
ATOM 534 C C . SER A 1 70 ? -18.609 -10.117 10.648 1 93.12 70 SER A C 1
ATOM 536 O O . SER A 1 70 ? -19.109 -9.625 11.664 1 93.12 70 SER A O 1
ATOM 538 N N . VAL A 1 71 ? -17.516 -10.82 10.648 1 93.88 71 VAL A N 1
ATOM 539 C CA . VAL A 1 71 ? -16.844 -11.07 11.922 1 93.88 71 VAL A CA 1
ATOM 540 C C . VAL A 1 71 ? -15.547 -10.273 11.984 1 93.88 71 VAL A C 1
ATOM 542 O O . VAL A 1 71 ? -14.68 -10.562 12.805 1 93.88 71 VAL A O 1
ATOM 545 N N . GLY A 1 72 ? -15.43 -9.406 11.047 1 93.38 72 GLY A N 1
ATOM 546 C CA . GLY A 1 72 ? -14.281 -8.516 11.039 1 93.38 72 GLY A CA 1
ATOM 547 C C . GLY A 1 72 ? -13.078 -9.102 10.32 1 93.38 72 GLY A C 1
ATOM 548 O O . GLY A 1 72 ? -11.992 -8.531 10.367 1 93.38 72 GLY A O 1
ATOM 549 N N . GLY A 1 73 ? -13.312 -10.195 9.734 1 94.94 73 GLY A N 1
ATOM 550 C CA . GLY A 1 73 ? -12.227 -10.852 9.023 1 94.94 73 GLY A CA 1
ATOM 551 C C . GLY A 1 73 ? -11.953 -10.242 7.656 1 94.94 73 GLY A C 1
ATOM 552 O O . GLY A 1 73 ? -12.734 -9.422 7.168 1 94.94 73 GLY A O 1
ATOM 553 N N . GLN A 1 74 ? -10.797 -10.555 7.195 1 95.5 74 GLN A N 1
ATOM 554 C CA . GLN A 1 74 ? -10.383 -10.164 5.852 1 95.5 74 GLN A CA 1
ATOM 555 C C . GLN A 1 74 ? -10.133 -11.391 4.973 1 95.5 74 GLN A C 1
ATOM 557 O O . GLN A 1 74 ? -9.594 -12.398 5.441 1 95.5 74 GLN A O 1
ATOM 562 N N . ILE A 1 75 ? -10.586 -11.305 3.77 1 96.25 75 ILE A N 1
ATOM 563 C CA . ILE A 1 75 ? -10.367 -12.375 2.799 1 96.25 75 ILE A CA 1
ATOM 564 C C . ILE A 1 75 ? -9.867 -11.781 1.482 1 96.25 75 ILE A C 1
ATOM 566 O O . ILE A 1 75 ? -10.352 -10.734 1.043 1 96.25 75 ILE A O 1
ATOM 570 N N . ASN A 1 76 ? -8.914 -12.398 0.959 1 96.56 76 ASN A N 1
ATOM 571 C CA . ASN A 1 76 ? -8.328 -11.914 -0.284 1 96.56 76 ASN A CA 1
ATOM 572 C C . ASN A 1 76 ? -7.539 -13.016 -0.995 1 96.56 76 ASN A C 1
ATOM 574 O O . ASN A 1 76 ? -7.508 -14.156 -0.535 1 96.56 76 ASN A O 1
ATOM 578 N N . ALA A 1 77 ? -7.098 -12.703 -2.16 1 98 77 ALA A N 1
ATOM 579 C CA . ALA A 1 77 ? -6.25 -13.602 -2.943 1 98 77 ALA A CA 1
ATOM 580 C C . ALA A 1 77 ? -5.32 -12.812 -3.863 1 98 77 ALA A C 1
ATOM 582 O O . ALA A 1 77 ? -5.527 -11.617 -4.094 1 98 77 ALA A O 1
ATOM 583 N N . PHE A 1 78 ? -4.258 -13.445 -4.23 1 98.19 78 PHE A N 1
ATOM 584 C CA . PHE A 1 78 ? -3.396 -12.875 -5.258 1 98.19 78 PHE A CA 1
ATOM 585 C C . PHE A 1 78 ? -2.725 -13.969 -6.078 1 98.19 78 PHE A C 1
ATOM 587 O O . PHE A 1 78 ? -2.508 -15.078 -5.582 1 98.19 78 PHE A O 1
ATOM 594 N N . THR A 1 79 ? -2.422 -13.617 -7.348 1 98.38 79 THR A N 1
ATOM 595 C CA . THR A 1 79 ? -1.764 -14.516 -8.281 1 98.38 79 THR A CA 1
ATOM 596 C C . THR A 1 79 ? -0.375 -14 -8.648 1 98.38 79 THR A C 1
ATOM 598 O O . THR A 1 79 ? -0.209 -12.82 -8.969 1 98.38 79 THR A O 1
ATOM 601 N N . ALA A 1 80 ? 0.611 -14.812 -8.453 1 97.81 80 ALA A N 1
ATOM 602 C CA . ALA A 1 80 ? 1.985 -14.492 -8.836 1 97.81 80 ALA A CA 1
ATOM 603 C C . ALA A 1 80 ? 2.432 -15.336 -10.023 1 97.81 80 ALA A C 1
ATOM 605 O O . ALA A 1 80 ? 1.606 -15.953 -10.703 1 97.81 80 ALA A O 1
ATOM 606 N N . LYS A 1 81 ? 3.709 -15.266 -10.438 1 97.25 81 LYS A N 1
ATOM 607 C CA . LYS A 1 81 ? 4.25 -15.984 -11.586 1 97.25 81 LYS A CA 1
ATOM 608 C C . LYS A 1 81 ? 4.23 -17.484 -11.352 1 97.25 81 LYS A C 1
ATOM 610 O O . LYS A 1 81 ? 4.062 -18.266 -12.289 1 97.25 81 LYS A O 1
ATOM 615 N N . GLU A 1 82 ? 4.359 -17.906 -10.07 1 96.38 82 GLU A N 1
ATOM 616 C CA . GLU A 1 82 ? 4.566 -19.344 -9.875 1 96.38 82 GLU A CA 1
ATOM 617 C C . GLU A 1 82 ? 3.607 -19.906 -8.828 1 96.38 82 GLU A C 1
ATOM 619 O O . GLU A 1 82 ? 3.666 -21.094 -8.5 1 96.38 82 GLU A O 1
ATOM 624 N N . TYR A 1 83 ? 2.719 -19.078 -8.305 1 97.44 83 TYR A N 1
ATOM 625 C CA . TYR A 1 83 ? 1.755 -19.547 -7.32 1 97.44 83 TYR A CA 1
ATOM 626 C C . TYR A 1 83 ? 0.561 -18.609 -7.234 1 97.44 83 TYR A C 1
ATOM 628 O O . TYR A 1 83 ? 0.621 -17.469 -7.715 1 97.44 83 TYR A O 1
ATOM 636 N N . THR A 1 84 ? -0.509 -19.047 -6.754 1 98.44 84 THR A N 1
ATOM 637 C CA . THR A 1 84 ? -1.695 -18.297 -6.367 1 98.44 84 THR A CA 1
ATOM 638 C C . THR A 1 84 ? -2.027 -18.531 -4.895 1 98.44 84 THR A C 1
ATOM 640 O O . THR A 1 84 ? -1.951 -19.656 -4.41 1 98.44 84 THR A O 1
ATOM 643 N N . CYS A 1 85 ? -2.293 -17.5 -4.145 1 98.69 85 CYS A N 1
ATOM 644 C CA . CYS A 1 85 ? -2.566 -17.609 -2.717 1 98.69 85 CYS A CA 1
ATOM 645 C C . CYS A 1 85 ? -3.957 -17.078 -2.383 1 98.69 85 CYS A C 1
ATOM 647 O O . CYS A 1 85 ? -4.32 -15.984 -2.799 1 98.69 85 CYS A O 1
ATOM 649 N N . TYR A 1 86 ? -4.781 -17.891 -1.755 1 98.62 86 TYR A N 1
ATOM 650 C CA . TYR A 1 86 ? -6.043 -17.484 -1.137 1 98.62 86 TYR A CA 1
ATOM 651 C C . TYR A 1 86 ? -5.906 -17.406 0.379 1 98.62 86 TYR A C 1
ATOM 653 O O . TYR A 1 86 ? -5.539 -18.391 1.027 1 98.62 86 TYR A O 1
ATOM 661 N N . TYR A 1 87 ? -6.199 -16.266 0.94 1 98.62 87 TYR A N 1
ATOM 662 C CA . TYR A 1 87 ? -5.898 -16.156 2.363 1 98.62 87 TYR A CA 1
ATOM 663 C C . TYR A 1 87 ? -6.965 -15.344 3.086 1 98.62 87 TYR A C 1
ATOM 665 O O . TYR A 1 87 ? -7.73 -14.617 2.453 1 98.62 87 TYR A O 1
ATOM 673 N N . ALA A 1 88 ? -7.023 -15.523 4.363 1 98.19 88 ALA A N 1
ATOM 674 C CA . ALA A 1 88 ? -7.918 -14.812 5.273 1 98.19 88 ALA A CA 1
ATOM 675 C C . ALA A 1 88 ? -7.23 -14.523 6.605 1 98.19 88 ALA A C 1
ATOM 677 O O . ALA A 1 88 ? -6.371 -15.289 7.047 1 98.19 88 ALA A O 1
ATOM 678 N N . ARG A 1 89 ? -7.465 -13.461 7.141 1 98.12 89 ARG A N 1
ATOM 679 C CA . ARG A 1 89 ? -7.062 -13.094 8.492 1 98.12 89 ARG A CA 1
ATOM 680 C C . ARG A 1 89 ? -8.273 -12.773 9.359 1 98.12 89 ARG A C 1
ATOM 682 O O . ARG A 1 89 ? -9.102 -11.938 8.992 1 98.12 89 ARG A O 1
ATOM 689 N N . VAL A 1 90 ? -8.43 -13.422 10.508 1 98.06 90 VAL A N 1
ATOM 690 C CA . VAL A 1 90 ? -9.578 -13.281 11.398 1 98.06 90 VAL A CA 1
ATOM 691 C C . VAL A 1 90 ? -9.109 -13.297 12.852 1 98.06 90 VAL A C 1
ATOM 693 O O . VAL A 1 90 ? -7.961 -13.641 13.133 1 98.06 90 VAL A O 1
ATOM 696 N N . LEU A 1 91 ? -9.992 -12.852 13.734 1 96.62 91 LEU A N 1
ATOM 697 C CA . LEU A 1 91 ? -9.75 -13.141 15.148 1 96.62 91 LEU A CA 1
ATOM 698 C C . LEU A 1 91 ? -9.703 -14.648 15.391 1 96.62 91 LEU A C 1
ATOM 700 O O . LEU A 1 91 ? -10.375 -15.414 14.695 1 96.62 91 LEU A O 1
ATOM 704 N N . ASP A 1 92 ? -8.914 -15.062 16.375 1 96.81 92 ASP A N 1
ATOM 705 C CA . ASP A 1 92 ? -8.625 -16.469 16.594 1 96.81 92 ASP A CA 1
ATOM 706 C C . ASP A 1 92 ? -9.898 -17.266 16.828 1 96.81 92 ASP A C 1
ATOM 708 O O . ASP A 1 92 ? -10 -18.438 16.406 1 96.81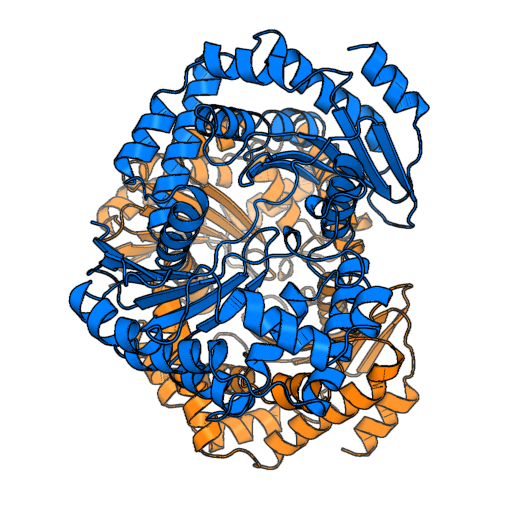 92 ASP A O 1
ATOM 712 N N . GLU A 1 93 ? -10.969 -16.625 17.375 1 96.5 93 GLU A N 1
ATOM 713 C CA . GLU A 1 93 ? -12.219 -17.328 17.656 1 96.5 93 GLU A CA 1
ATOM 714 C C . GLU A 1 93 ? -12.953 -17.703 16.375 1 96.5 93 GLU A C 1
ATOM 716 O O . GLU A 1 93 ? -13.82 -18.578 16.391 1 96.5 93 GLU A O 1
ATOM 721 N N . TYR A 1 94 ? -12.555 -17.141 15.258 1 97.44 94 TYR A N 1
ATOM 722 C CA . TYR A 1 94 ? -13.266 -17.391 14.008 1 97.44 94 TYR A CA 1
ATOM 723 C C . TYR A 1 94 ? -12.391 -18.188 13.039 1 97.44 94 TYR A C 1
ATOM 725 O O . TYR A 1 94 ? -12.617 -18.172 11.828 1 97.44 94 TYR A O 1
ATOM 733 N N . PHE A 1 95 ? -11.383 -18.859 13.578 1 98.12 95 PHE A N 1
ATOM 734 C CA . PHE A 1 95 ? -10.469 -19.641 12.758 1 98.12 95 PHE A CA 1
ATOM 735 C C . PHE A 1 95 ? -11.227 -20.719 11.977 1 98.12 95 PHE A C 1
ATOM 737 O O . PHE A 1 95 ? -10.977 -20.922 10.789 1 98.12 95 PHE A O 1
ATOM 744 N N . GLU A 1 96 ? -12.156 -21.375 12.586 1 98.25 96 GLU A N 1
ATOM 745 C CA . GLU A 1 96 ? -12.93 -22.422 11.938 1 98.25 96 GLU A CA 1
ATOM 746 C C . GLU A 1 96 ? -13.758 -21.875 10.773 1 98.25 96 GLU A C 1
ATOM 748 O O . GLU A 1 96 ? -13.867 -22.516 9.727 1 98.25 96 GLU A O 1
ATOM 753 N N . LEU A 1 97 ? -14.336 -20.734 10.977 1 97.88 97 LEU A N 1
ATOM 754 C CA . LEU A 1 97 ? -15.102 -20.094 9.922 1 97.88 97 LEU A CA 1
ATOM 755 C C . LEU A 1 97 ? -14.219 -19.781 8.719 1 97.88 97 LEU A C 1
ATOM 757 O O . LEU A 1 97 ? -14.609 -20.016 7.574 1 97.88 97 LEU A O 1
ATOM 761 N N . ALA A 1 98 ? -13.031 -19.219 8.984 1 98.06 98 ALA A N 1
ATOM 762 C CA . ALA A 1 98 ? -12.094 -18.906 7.914 1 98.06 98 ALA A CA 1
ATOM 763 C C . ALA A 1 98 ? -11.711 -20.156 7.133 1 98.06 98 ALA A C 1
ATOM 765 O O . ALA A 1 98 ? -11.688 -20.141 5.898 1 98.06 98 ALA A O 1
ATOM 766 N N . ALA A 1 99 ? -11.43 -21.219 7.871 1 98.38 99 ALA A N 1
ATOM 767 C CA . ALA A 1 99 ? -11.07 -22.484 7.242 1 98.38 99 ALA A CA 1
ATOM 768 C C . ALA A 1 99 ? -12.211 -23 6.367 1 98.38 99 ALA A C 1
ATOM 770 O O . ALA A 1 99 ? -11.984 -23.453 5.242 1 98.38 99 ALA A O 1
ATOM 771 N N . ASP A 1 100 ? -13.383 -22.875 6.887 1 98.19 100 ASP A N 1
ATOM 772 C CA . ASP A 1 100 ? -14.555 -23.375 6.176 1 98.19 100 ASP A CA 1
ATOM 773 C C . ASP A 1 100 ? -14.797 -22.578 4.895 1 98.19 100 ASP A C 1
ATOM 775 O O . ASP A 1 100 ? -14.984 -23.156 3.824 1 98.19 100 ASP A O 1
ATOM 779 N N . VAL A 1 101 ? -14.75 -21.281 4.973 1 97.81 101 VAL A N 1
ATOM 780 C CA . VAL A 1 101 ? -15.039 -20.422 3.832 1 97.81 101 VAL A CA 1
ATOM 781 C C . VAL A 1 101 ? -13.945 -20.594 2.773 1 97.81 101 VAL A C 1
ATOM 783 O O . VAL A 1 101 ? -14.25 -20.75 1.588 1 97.81 101 VAL A O 1
ATOM 786 N N . LEU A 1 102 ? -12.672 -20.594 3.143 1 97.62 102 LEU A N 1
ATOM 787 C CA . LEU A 1 102 ? -11.57 -20.641 2.189 1 97.62 102 LEU A CA 1
ATOM 788 C C . LEU A 1 102 ? -11.539 -22 1.475 1 97.62 102 LEU A C 1
ATOM 790 O O . LEU A 1 102 ? -11.305 -22.047 0.265 1 97.62 102 LEU A O 1
ATOM 794 N N . THR A 1 103 ? -11.742 -23.047 2.244 1 97.62 103 THR A N 1
ATOM 795 C CA . THR A 1 103 ? -11.711 -24.359 1.607 1 97.62 103 THR A CA 1
ATOM 796 C C . THR A 1 103 ? -12.922 -24.547 0.693 1 97.62 103 THR A C 1
ATOM 798 O O . THR A 1 103 ? -12.805 -25.156 -0.377 1 97.62 103 THR A O 1
ATOM 801 N N . ASP A 1 104 ? -14.094 -24.047 1.111 1 97.38 104 ASP A N 1
ATOM 802 C CA . ASP A 1 104 ? -15.266 -24.078 0.243 1 97.38 104 ASP A CA 1
ATOM 803 C C . ASP A 1 104 ? -15.008 -23.328 -1.059 1 97.38 104 ASP A C 1
ATOM 805 O O . ASP A 1 104 ? -15.336 -23.812 -2.143 1 97.38 104 ASP A O 1
ATOM 809 N N . LEU A 1 105 ? -14.391 -22.219 -0.899 1 96.06 105 LEU A N 1
ATOM 810 C CA . LEU A 1 105 ? -14.055 -21.344 -2.02 1 96.06 105 LEU A CA 1
ATOM 811 C C . LEU A 1 105 ? -13.109 -22.047 -2.988 1 96.06 105 LEU A C 1
ATOM 813 O O . LEU A 1 105 ? -13.305 -22 -4.207 1 96.06 105 LEU A O 1
ATOM 817 N N . VAL A 1 106 ? -12.141 -22.766 -2.51 1 96.75 106 VAL A N 1
ATOM 818 C CA . VAL A 1 106 ? -11.078 -23.344 -3.316 1 96.75 106 VAL A CA 1
ATOM 819 C C . VAL A 1 106 ? -11.555 -24.656 -3.93 1 96.75 106 VAL A C 1
ATOM 821 O O . VAL A 1 106 ? -11.242 -24.969 -5.086 1 96.75 106 VAL A O 1
ATOM 824 N N . PHE A 1 107 ? -12.461 -25.453 -3.279 1 96.19 107 PHE A N 1
ATOM 825 C CA . PHE A 1 107 ? -12.688 -26.828 -3.725 1 96.19 107 PHE A CA 1
ATOM 826 C C . PHE A 1 107 ? -14.102 -26.984 -4.27 1 96.19 107 PHE A C 1
ATOM 828 O O . PHE A 1 107 ? -14.406 -27.984 -4.926 1 96.19 107 PHE A O 1
ATOM 835 N N . HIS A 1 108 ? -14.969 -26.016 -4.043 1 95.56 108 HIS A N 1
ATOM 836 C CA . HIS A 1 108 ? -16.359 -26.234 -4.438 1 95.56 108 HIS A CA 1
ATOM 837 C C . HIS A 1 108 ? -16.875 -25.094 -5.312 1 95.56 108 HIS A C 1
ATOM 839 O O . HIS A 1 108 ? -18.062 -24.766 -5.285 1 95.56 108 HIS A O 1
ATOM 845 N N . ALA A 1 109 ? -15.961 -24.469 -5.953 1 93.62 109 ALA A N 1
ATOM 846 C CA . ALA A 1 109 ? -16.359 -23.375 -6.836 1 93.62 109 ALA A CA 1
ATOM 847 C C . ALA A 1 109 ? -17.359 -23.844 -7.879 1 93.62 109 ALA A C 1
ATOM 849 O O . ALA A 1 109 ? -17.234 -24.953 -8.422 1 93.62 109 ALA A O 1
ATOM 850 N N . ARG A 1 110 ? -18.344 -23.062 -8.219 1 92.56 110 ARG A N 1
ATOM 851 C CA . ARG A 1 110 ? -19.438 -23.438 -9.109 1 92.56 110 ARG A CA 1
ATOM 852 C C . ARG A 1 110 ? -19.047 -23.219 -10.57 1 92.56 110 ARG A C 1
ATOM 854 O O . ARG A 1 110 ? -19.5 -23.953 -11.445 1 92.56 110 ARG A O 1
ATOM 861 N N . PHE A 1 111 ? -18.266 -22.234 -10.938 1 93.5 111 PHE A N 1
ATOM 862 C CA . PHE A 1 111 ? -17.859 -21.844 -12.289 1 93.5 111 PHE A CA 1
ATOM 863 C C . PHE A 1 111 ? -19.078 -21.641 -13.172 1 93.5 111 PHE A C 1
ATOM 865 O O . PHE A 1 111 ? -19.141 -22.172 -14.281 1 93.5 111 PHE A O 1
ATOM 872 N N . ASP A 1 112 ? -20.078 -20.938 -12.711 1 94.06 112 ASP A N 1
ATOM 873 C CA . ASP A 1 112 ? -21.25 -20.594 -13.5 1 94.06 112 ASP A CA 1
ATOM 874 C C . ASP A 1 112 ? -20.875 -19.766 -14.727 1 94.06 112 ASP A C 1
ATOM 876 O O . ASP A 1 112 ? -20.219 -18.734 -14.602 1 94.06 112 ASP A O 1
ATOM 880 N N . PRO A 1 113 ? -21.328 -20.25 -15.922 1 93.75 113 PRO A N 1
ATOM 881 C CA . PRO A 1 113 ? -20.906 -19.562 -17.141 1 93.75 113 PRO A CA 1
ATOM 882 C C . PRO A 1 113 ? -21.328 -18.094 -17.172 1 93.75 113 PRO A C 1
ATOM 884 O O . PRO A 1 113 ? -20.594 -17.25 -17.688 1 93.75 113 PRO A O 1
ATOM 887 N N . GLN A 1 114 ? -22.484 -17.797 -16.688 1 93.19 114 GLN A N 1
ATOM 888 C CA . GLN A 1 114 ? -22.922 -16.422 -16.672 1 93.19 114 GLN A CA 1
ATOM 889 C C . GLN A 1 114 ? -22.062 -15.562 -15.758 1 93.19 114 GLN A C 1
ATOM 891 O O . GLN A 1 114 ? -21.734 -14.422 -16.078 1 93.19 114 GLN A O 1
ATOM 896 N N . ASP A 1 115 ? -21.703 -16.172 -14.656 1 93.94 115 ASP A N 1
ATOM 897 C CA . ASP A 1 115 ? -20.797 -15.484 -13.727 1 93.94 115 ASP A CA 1
ATOM 898 C C . ASP A 1 115 ? -19.422 -15.266 -14.352 1 93.94 115 ASP A C 1
ATOM 900 O O . ASP A 1 115 ? -18.812 -14.219 -14.156 1 93.94 115 ASP A O 1
ATOM 904 N N . LEU A 1 116 ? -19 -16.234 -15.047 1 95.06 116 LEU A N 1
ATOM 905 C CA . LEU A 1 116 ? -17.688 -16.141 -15.688 1 95.06 116 LEU A CA 1
ATOM 906 C C . LEU A 1 116 ? -17.672 -15.055 -16.75 1 95.06 116 LEU A C 1
ATOM 908 O O . LEU A 1 116 ? -16.672 -14.352 -16.906 1 95.06 116 LEU A O 1
ATOM 912 N N . GLU A 1 117 ? -18.75 -14.961 -17.438 1 93.94 117 GLU A N 1
ATOM 913 C CA . GLU A 1 117 ? -18.828 -13.922 -18.469 1 93.94 117 GLU A CA 1
ATOM 914 C C . GLU A 1 117 ? -18.812 -12.531 -17.844 1 93.94 117 GLU A C 1
ATOM 916 O O . GLU A 1 117 ? -18.172 -11.617 -18.359 1 93.94 117 GLU A O 1
ATOM 921 N N . ARG A 1 118 ? -19.531 -12.352 -16.797 1 93.19 118 ARG A N 1
ATOM 922 C CA . ARG A 1 118 ? -19.5 -11.078 -16.078 1 93.19 118 ARG A CA 1
ATOM 923 C C . ARG A 1 118 ? -18.109 -10.773 -15.547 1 93.19 118 ARG A C 1
ATOM 925 O O . ARG A 1 118 ? -17.656 -9.625 -15.586 1 93.19 118 ARG A O 1
ATOM 932 N N . GLU A 1 119 ? -17.484 -11.812 -15.055 1 95.19 119 GLU A N 1
ATOM 933 C CA . GLU A 1 119 ? -16.156 -11.625 -14.492 1 95.19 119 GLU A CA 1
ATOM 934 C C . GLU A 1 119 ? -15.141 -11.242 -15.562 1 95.19 119 GLU A C 1
ATOM 936 O O . GLU A 1 119 ? -14.188 -10.508 -15.297 1 95.19 119 GLU A O 1
ATOM 941 N N . LYS A 1 120 ? -15.367 -11.781 -16.734 1 95.12 120 LYS A N 1
ATOM 942 C CA . LYS A 1 120 ? -14.531 -11.398 -17.859 1 95.12 120 LYS A CA 1
ATOM 943 C C . LYS A 1 120 ? -14.516 -9.883 -18.047 1 95.12 120 LYS A C 1
ATOM 945 O O . LYS A 1 120 ? -13.453 -9.281 -18.25 1 95.12 120 LYS A O 1
ATOM 950 N N . ASN A 1 121 ? -15.617 -9.273 -17.922 1 94.19 121 ASN A N 1
ATOM 951 C CA . ASN A 1 121 ? -15.711 -7.828 -18.062 1 94.19 121 ASN A CA 1
ATOM 952 C C . ASN A 1 121 ? -14.984 -7.109 -16.938 1 94.19 121 ASN A C 1
ATOM 954 O O . ASN A 1 121 ? -14.359 -6.066 -17.156 1 94.19 121 ASN A O 1
ATOM 958 N N . VAL A 1 122 ? -15.117 -7.652 -15.758 1 96.38 122 VAL A N 1
ATOM 959 C CA . VAL A 1 122 ? -14.438 -7.07 -14.602 1 96.38 122 VAL A CA 1
ATOM 960 C C . VAL A 1 122 ? -12.922 -7.113 -14.82 1 96.38 122 VAL A C 1
ATOM 962 O O . VAL A 1 122 ? -12.227 -6.125 -14.57 1 96.38 122 VAL A O 1
ATOM 965 N N . ILE A 1 123 ? -12.43 -8.25 -15.281 1 97.62 123 ILE A N 1
ATOM 966 C CA . ILE A 1 123 ? -10.992 -8.422 -15.5 1 97.62 123 ILE A CA 1
ATOM 967 C C . ILE A 1 123 ? -10.523 -7.5 -16.609 1 97.62 123 ILE A C 1
ATOM 969 O O . ILE A 1 123 ? -9.414 -6.961 -16.562 1 97.62 123 ILE A O 1
ATOM 973 N N . LEU A 1 124 ? -11.352 -7.332 -17.656 1 96.62 124 LEU A N 1
ATOM 974 C CA . LEU A 1 124 ? -11.016 -6.41 -18.719 1 96.62 124 LEU A CA 1
ATOM 975 C C . LEU A 1 124 ? -10.875 -4.984 -18.203 1 96.62 124 LEU A C 1
ATOM 977 O O . LEU A 1 124 ? -9.984 -4.246 -18.625 1 96.62 124 LEU A O 1
ATOM 981 N N . GLU A 1 125 ? -11.773 -4.578 -17.281 1 95.38 125 GLU A N 1
ATOM 982 C CA . GLU A 1 125 ? -11.648 -3.277 -16.625 1 95.38 125 GLU A CA 1
ATOM 983 C C . GLU A 1 125 ? -10.352 -3.184 -15.828 1 95.38 125 GLU A C 1
ATOM 985 O O . GLU A 1 125 ? -9.719 -2.129 -15.789 1 95.38 125 GLU A O 1
ATOM 990 N N . GLU A 1 126 ? -9.938 -4.246 -15.195 1 95.88 126 GLU A N 1
ATOM 991 C CA . GLU A 1 126 ? -8.672 -4.297 -14.469 1 95.88 126 GLU A CA 1
ATOM 992 C C . GLU A 1 126 ? -7.484 -4.098 -15.398 1 95.88 126 GLU A C 1
ATOM 994 O O . GLU A 1 126 ? -6.535 -3.393 -15.062 1 95.88 126 GLU A O 1
ATOM 999 N N . ILE A 1 127 ? -7.527 -4.805 -16.516 1 96.62 127 ILE A N 1
ATOM 1000 C CA . ILE A 1 127 ? -6.473 -4.676 -17.516 1 96.62 127 ILE A CA 1
ATOM 1001 C C . ILE A 1 127 ? -6.363 -3.219 -17.953 1 96.62 127 ILE A C 1
ATOM 1003 O O . ILE A 1 127 ? -5.258 -2.676 -18.062 1 96.62 127 ILE A O 1
ATOM 1007 N N . ARG A 1 128 ? -7.473 -2.566 -18.141 1 94.69 128 ARG A N 1
ATOM 1008 C CA . ARG A 1 128 ? -7.484 -1.16 -18.531 1 94.69 128 ARG A CA 1
ATOM 1009 C C . ARG A 1 128 ? -6.887 -0.282 -17.438 1 94.69 128 ARG A C 1
ATOM 1011 O O . ARG A 1 128 ? -6.176 0.683 -17.734 1 94.69 128 ARG A O 1
ATOM 1018 N N . MET A 1 129 ? -7.227 -0.637 -16.234 1 93.19 129 MET A N 1
ATOM 1019 C CA . MET A 1 129 ? -6.648 0.085 -15.102 1 93.19 129 MET A CA 1
ATOM 1020 C C . MET A 1 129 ? -5.125 -0.024 -15.109 1 93.19 129 MET A C 1
ATOM 1022 O O . MET A 1 129 ? -4.426 0.973 -14.914 1 93.19 129 MET A O 1
ATOM 1026 N N . TYR A 1 130 ? -4.719 -1.165 -15.312 1 92.31 130 TYR A N 1
ATOM 1027 C CA . TYR A 1 130 ? -3.287 -1.433 -15.352 1 92.31 130 TYR A CA 1
ATOM 1028 C C . TYR A 1 130 ? -2.621 -0.658 -16.484 1 92.31 130 TYR A C 1
ATOM 1030 O O . TYR A 1 130 ? -1.529 -0.11 -16.312 1 92.31 130 TYR A O 1
ATOM 1038 N N . GLU A 1 131 ? -3.217 -0.595 -17.562 1 93.44 131 GLU A N 1
ATOM 1039 C CA . GLU A 1 131 ? -2.705 0.127 -18.734 1 93.44 131 GLU A CA 1
ATOM 1040 C C . GLU A 1 131 ? -2.59 1.621 -18.453 1 93.44 131 GLU A C 1
ATOM 1042 O O . GLU A 1 131 ? -1.719 2.299 -19 1 93.44 131 GLU A O 1
ATOM 1047 N N . ASP A 1 132 ? -3.383 2.1 -17.531 1 94.12 132 ASP A N 1
ATOM 1048 C CA . ASP A 1 132 ? -3.396 3.518 -17.188 1 94.12 132 ASP A CA 1
ATOM 1049 C C . ASP A 1 132 ? -2.418 3.816 -16.047 1 94.12 132 ASP A C 1
ATOM 1051 O O . ASP A 1 132 ? -2.41 4.922 -15.5 1 94.12 132 ASP A O 1
ATOM 1055 N N . THR A 1 133 ? -1.641 2.869 -15.648 1 94.69 133 THR A N 1
ATOM 1056 C CA . THR A 1 133 ? -0.684 3.041 -14.562 1 94.69 133 THR A CA 1
ATOM 1057 C C . THR A 1 133 ? 0.733 2.723 -15.031 1 94.69 133 THR A C 1
ATOM 1059 O O . THR A 1 133 ? 1.262 1.646 -14.75 1 94.69 133 THR A O 1
ATOM 1062 N N . PRO A 1 134 ? 1.365 3.707 -15.594 1 95.75 134 PRO A N 1
ATOM 1063 C CA . PRO A 1 134 ? 2.627 3.451 -16.297 1 95.75 134 PRO A CA 1
ATOM 1064 C C . PRO A 1 134 ? 3.732 2.965 -15.359 1 95.75 134 PRO A C 1
ATOM 1066 O O . PRO A 1 134 ? 4.574 2.158 -15.766 1 95.75 134 PRO A O 1
ATOM 1069 N N . ASP A 1 135 ? 3.738 3.453 -14.102 1 95.75 135 ASP A N 1
ATOM 1070 C CA . ASP A 1 135 ? 4.805 3.07 -13.172 1 95.75 135 ASP A CA 1
ATOM 1071 C C . ASP A 1 135 ? 4.668 1.609 -12.758 1 95.75 135 ASP A C 1
ATOM 1073 O O . ASP A 1 135 ? 5.605 1.024 -12.211 1 95.75 135 ASP A O 1
ATOM 1077 N N . GLU A 1 136 ? 3.547 1.004 -13.031 1 95.69 136 GLU A N 1
ATOM 1078 C CA . GLU A 1 136 ? 3.367 -0.43 -12.82 1 95.69 136 GLU A CA 1
ATOM 1079 C C . GLU A 1 136 ? 3.564 -1.206 -14.117 1 95.69 136 GLU A C 1
ATOM 1081 O O . GLU A 1 136 ? 4.219 -2.252 -14.133 1 95.69 136 GLU A O 1
ATOM 1086 N N . LEU A 1 137 ? 3.029 -0.684 -15.164 1 96.75 137 LEU A N 1
ATOM 1087 C CA . LEU A 1 137 ? 3.047 -1.321 -16.469 1 96.75 137 LEU A CA 1
ATOM 1088 C C . LEU A 1 137 ? 4.477 -1.566 -16.938 1 96.75 137 LEU A C 1
ATOM 1090 O O . LEU A 1 137 ? 4.766 -2.592 -17.562 1 96.75 137 LEU A O 1
ATOM 1094 N N . VAL A 1 138 ? 5.387 -0.678 -16.609 1 97.94 138 VAL A N 1
ATOM 1095 C CA . VAL A 1 138 ? 6.754 -0.735 -17.109 1 97.94 138 VAL A CA 1
ATOM 1096 C C . VAL A 1 138 ? 7.441 -1.997 -16.594 1 97.94 138 VAL A C 1
ATOM 1098 O O . VAL A 1 138 ? 8.312 -2.557 -17.266 1 97.94 138 VAL A O 1
ATOM 1101 N N . HIS A 1 139 ? 7.105 -2.465 -15.453 1 98 139 HIS A N 1
ATOM 1102 C CA . HIS A 1 139 ? 7.73 -3.654 -14.891 1 98 139 HIS A CA 1
ATOM 1103 C C . HIS A 1 139 ? 7.344 -4.906 -15.672 1 98 139 HIS A C 1
ATOM 1105 O O . HIS A 1 139 ? 8.164 -5.809 -15.852 1 98 139 HIS A O 1
ATOM 1111 N N . ASP A 1 140 ? 6.129 -5.012 -16.109 1 97.06 140 ASP A N 1
ATOM 1112 C CA . ASP A 1 140 ? 5.715 -6.121 -16.953 1 97.06 140 ASP A CA 1
ATOM 1113 C C . ASP A 1 140 ? 6.414 -6.055 -18.312 1 97.06 140 ASP A C 1
ATOM 1115 O O . ASP A 1 140 ? 6.797 -7.086 -18.875 1 97.06 140 ASP A O 1
ATOM 1119 N N . LEU A 1 141 ? 6.5 -4.824 -18.844 1 97.62 141 LEU A N 1
ATOM 1120 C CA . LEU A 1 141 ? 7.211 -4.652 -20.109 1 97.62 141 LEU A CA 1
ATOM 1121 C C . LEU A 1 141 ? 8.672 -5.07 -19.969 1 97.62 141 LEU A C 1
ATOM 1123 O O . LEU A 1 141 ? 9.242 -5.664 -20.891 1 97.62 141 LEU A O 1
ATOM 1127 N N . PHE A 1 142 ? 9.234 -4.777 -18.875 1 98.19 142 PHE A N 1
ATOM 1128 C CA . PHE A 1 142 ? 10.617 -5.156 -18.594 1 98.19 142 PHE A CA 1
ATOM 1129 C C . PHE A 1 142 ? 10.758 -6.676 -18.562 1 98.19 142 PHE A C 1
ATOM 1131 O O . PHE A 1 142 ? 11.664 -7.234 -19.188 1 98.19 142 PHE A O 1
ATOM 1138 N N . SER A 1 143 ? 9.875 -7.34 -17.812 1 97.38 143 SER A N 1
ATOM 1139 C CA . SER A 1 143 ? 9.891 -8.797 -17.766 1 97.38 143 SER A CA 1
ATOM 1140 C C . SER A 1 143 ? 9.734 -9.398 -19.156 1 97.38 143 SER A C 1
ATOM 1142 O O . SER A 1 143 ? 10.406 -10.375 -19.5 1 97.38 143 SER A O 1
ATOM 1144 N N . ALA A 1 144 ? 8.844 -8.844 -19.938 1 96.81 144 ALA A N 1
ATOM 1145 C CA . ALA A 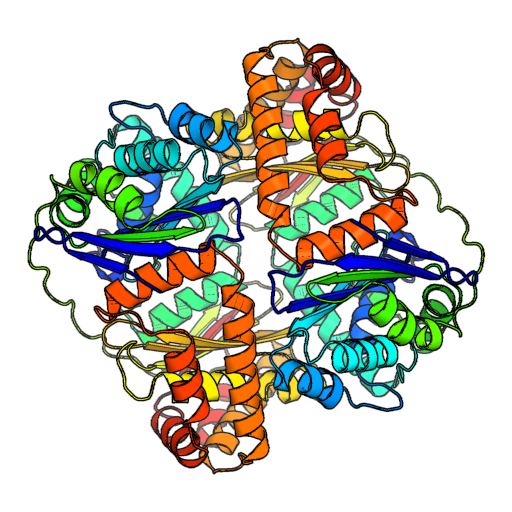1 144 ? 8.625 -9.312 -21.312 1 96.81 144 ALA A CA 1
ATOM 1146 C C . ALA A 1 144 ? 9.867 -9.117 -22.172 1 96.81 144 ALA A C 1
ATOM 1148 O O . ALA A 1 144 ? 10.148 -9.93 -23.047 1 96.81 144 ALA A O 1
ATOM 1149 N N . THR A 1 145 ? 10.508 -8.008 -21.922 1 97.31 145 THR A N 1
ATOM 1150 C CA . THR A 1 145 ? 11.734 -7.742 -22.672 1 97.31 145 THR A CA 1
ATOM 1151 C C . THR A 1 145 ? 12.82 -8.75 -22.297 1 97.31 145 THR A C 1
ATOM 1153 O O . THR A 1 145 ? 13.484 -9.312 -23.172 1 97.31 145 THR A O 1
ATOM 1156 N N . LEU A 1 146 ? 12.977 -9.023 -21.031 1 97.44 146 LEU A N 1
ATOM 1157 C CA . LEU A 1 146 ? 14.031 -9.883 -20.516 1 97.44 146 LEU A CA 1
ATOM 1158 C C . LEU A 1 146 ? 13.797 -11.336 -20.922 1 97.44 146 LEU A C 1
ATOM 1160 O O . LEU A 1 146 ? 14.734 -12.031 -21.328 1 97.44 146 LEU A O 1
ATOM 1164 N N . TRP A 1 147 ? 12.539 -11.797 -20.859 1 97.31 147 TRP A N 1
ATOM 1165 C CA . TRP A 1 147 ? 12.266 -13.227 -21.016 1 97.31 147 TRP A CA 1
ATOM 1166 C C . TRP A 1 147 ? 11.586 -13.508 -22.344 1 97.31 147 TRP A C 1
ATOM 1168 O O . TRP A 1 147 ? 11.344 -14.672 -22.688 1 97.31 147 TRP A O 1
ATOM 1178 N N . LYS A 1 148 ? 11.188 -12.531 -23.062 1 94.56 148 LYS A N 1
ATOM 1179 C CA . LYS A 1 148 ? 10.578 -12.625 -24.391 1 94.56 148 LYS A CA 1
ATOM 1180 C C . LYS A 1 148 ? 9.375 -13.562 -24.375 1 94.56 148 LYS A C 1
ATOM 1182 O O . LYS A 1 148 ? 8.43 -13.359 -23.609 1 94.56 148 LYS A O 1
ATOM 1187 N N . ASP A 1 149 ? 9.453 -14.641 -24.969 1 91.31 149 ASP A N 1
ATOM 1188 C CA . ASP A 1 149 ? 8.281 -15.484 -25.188 1 91.31 149 ASP A CA 1
ATOM 1189 C C . ASP A 1 149 ? 8.094 -16.469 -24.047 1 91.31 149 ASP A C 1
ATOM 1191 O O . ASP A 1 149 ? 7.09 -17.188 -24 1 91.31 149 ASP A O 1
ATOM 1195 N N . HIS A 1 150 ? 9.039 -16.531 -23.203 1 95.31 150 HIS A N 1
ATOM 1196 C CA . HIS A 1 150 ? 8.891 -17.422 -22.062 1 95.31 150 HIS A CA 1
ATOM 1197 C C . HIS A 1 150 ? 7.715 -16.984 -21.188 1 95.31 150 HIS A C 1
ATOM 1199 O O . HIS A 1 150 ? 7.441 -15.797 -21.047 1 95.31 150 HIS A O 1
ATOM 1205 N N . PRO A 1 151 ? 7.02 -17.922 -20.5 1 95.62 151 PRO A N 1
ATOM 1206 C CA . PRO A 1 151 ? 5.867 -17.594 -19.656 1 95.62 151 PRO A CA 1
ATOM 1207 C C . PRO A 1 151 ? 6.211 -16.578 -18.578 1 95.62 151 PRO A C 1
ATOM 1209 O O . PRO A 1 151 ? 5.348 -15.797 -18.156 1 95.62 151 PRO A O 1
ATOM 1212 N N . LEU A 1 152 ? 7.383 -16.531 -18.109 1 96.25 152 LEU A N 1
ATOM 1213 C CA . LEU A 1 152 ? 7.805 -15.578 -17.094 1 96.25 152 LEU A CA 1
ATOM 1214 C C . LEU A 1 152 ? 7.707 -14.148 -17.625 1 96.25 152 LEU A C 1
ATOM 1216 O O . LEU A 1 152 ? 7.668 -13.195 -16.828 1 96.25 152 LEU A O 1
ATOM 1220 N N . GLY A 1 153 ? 7.727 -14.023 -18.922 1 96.75 153 GLY A N 1
ATOM 1221 C CA . GLY A 1 153 ? 7.66 -12.703 -19.531 1 96.75 153 GLY A CA 1
ATOM 1222 C C . GLY A 1 153 ? 6.238 -12.227 -19.766 1 96.75 153 GLY A C 1
ATOM 1223 O O . GLY A 1 153 ? 6.016 -11.047 -20.062 1 96.75 153 GLY A O 1
ATOM 1224 N N . ARG A 1 154 ? 5.301 -13.094 -19.594 1 96.75 154 ARG A N 1
ATOM 1225 C CA . ARG A 1 154 ? 3.906 -12.742 -19.828 1 96.75 154 ARG A CA 1
ATOM 1226 C C . ARG A 1 154 ? 3.273 -12.117 -18.594 1 96.75 154 ARG A C 1
ATOM 1228 O O . ARG A 1 154 ? 3.574 -12.523 -17.469 1 96.75 154 ARG A O 1
ATOM 1235 N N . PRO A 1 155 ? 2.396 -11.117 -18.797 1 97.12 155 PRO A N 1
ATOM 1236 C CA . PRO A 1 155 ? 1.732 -10.523 -17.625 1 97.12 155 PRO A CA 1
ATOM 1237 C C . PRO A 1 155 ? 0.817 -11.508 -16.906 1 97.12 155 PRO A C 1
ATOM 1239 O O . PRO A 1 155 ? 0.152 -12.32 -17.547 1 97.12 155 PRO A O 1
ATOM 1242 N N . VAL A 1 156 ? 0.8 -11.469 -15.57 1 97.75 156 VAL A N 1
ATOM 1243 C CA . VAL A 1 156 ? -0.025 -12.352 -14.75 1 97.75 156 VAL A CA 1
ATOM 1244 C C . VAL A 1 156 ? -1.499 -12.141 -15.094 1 97.75 156 VAL A C 1
ATOM 1246 O O . VAL A 1 156 ? -2.273 -13.102 -15.133 1 97.75 156 VAL A O 1
ATOM 1249 N N . ILE A 1 157 ? -1.874 -10.922 -15.414 1 97.19 157 ILE A N 1
ATOM 1250 C CA . ILE A 1 157 ? -3.266 -10.523 -15.609 1 97.19 157 ILE A CA 1
ATOM 1251 C C . ILE A 1 157 ? -3.736 -10.977 -17 1 97.19 157 ILE A C 1
ATOM 1253 O O . ILE A 1 157 ? -4.938 -11.016 -17.266 1 97.19 157 ILE A O 1
ATOM 1257 N N . GLY A 1 158 ? -2.832 -11.344 -17.953 1 97.12 158 GLY A N 1
ATOM 1258 C CA . GLY A 1 158 ? -3.188 -11.68 -19.312 1 97.12 158 GLY A CA 1
ATOM 1259 C C . GLY A 1 158 ? -3.369 -10.453 -20.203 1 97.12 158 GLY A C 1
ATOM 1260 O O . GLY A 1 158 ? -2.977 -9.352 -19.828 1 97.12 158 GLY A O 1
ATOM 1261 N N . THR A 1 159 ? -3.762 -10.75 -21.406 1 96.31 159 THR A N 1
ATOM 1262 C CA . THR A 1 159 ? -4.082 -9.703 -22.359 1 96.31 159 THR A CA 1
ATOM 1263 C C . THR A 1 159 ? -5.582 -9.688 -22.656 1 96.31 159 THR A C 1
ATOM 1265 O O . THR A 1 159 ? -6.293 -10.641 -22.344 1 96.31 159 THR A O 1
ATOM 1268 N N . GLU A 1 160 ? -5.988 -8.555 -23.172 1 96.31 160 GLU A N 1
ATOM 1269 C CA . GLU A 1 160 ? -7.398 -8.469 -23.547 1 96.31 160 GLU A CA 1
ATOM 1270 C C . GLU A 1 160 ? -7.785 -9.617 -24.484 1 96.31 160 GLU A C 1
ATOM 1272 O O . GLU A 1 160 ? -8.844 -10.219 -24.312 1 96.31 160 GLU A O 1
ATOM 1277 N N . GLU A 1 161 ? -6.969 -9.93 -25.391 1 96.94 161 GLU A N 1
ATOM 1278 C CA . GLU A 1 161 ? -7.23 -10.969 -26.375 1 96.94 161 GLU A CA 1
ATOM 1279 C C . GLU A 1 161 ? -7.344 -12.336 -25.719 1 96.94 161 GLU A C 1
ATOM 1281 O O . GLU A 1 161 ? -8.32 -13.062 -25.938 1 96.94 161 GLU A O 1
ATOM 1286 N N . THR A 1 162 ? -6.391 -12.703 -24.953 1 97.75 162 THR A N 1
ATOM 1287 C CA . THR A 1 162 ? -6.395 -14.031 -24.344 1 97.75 162 THR A CA 1
ATOM 1288 C C . THR A 1 162 ? -7.559 -14.18 -23.375 1 97.75 162 THR A C 1
ATOM 1290 O O . THR A 1 162 ? -8.227 -15.219 -23.344 1 97.75 162 THR A O 1
ATOM 1293 N N . VAL A 1 163 ? -7.816 -13.172 -22.562 1 97.38 163 VAL A N 1
ATOM 1294 C CA . VAL A 1 163 ? -8.875 -13.227 -21.562 1 97.38 163 VAL A CA 1
ATOM 1295 C C . VAL A 1 163 ? -10.234 -13.359 -22.25 1 97.38 163 VAL A C 1
ATOM 1297 O O . VAL A 1 163 ? -11.078 -14.156 -21.844 1 97.38 163 VAL A O 1
ATOM 1300 N N . LYS A 1 164 ? -10.422 -12.602 -23.344 1 95.94 164 LYS A N 1
ATOM 1301 C CA . LYS A 1 164 ? -11.68 -12.648 -24.078 1 95.94 164 LYS A CA 1
ATOM 1302 C C . LYS A 1 164 ? -11.914 -14.031 -24.688 1 95.94 164 LYS A C 1
ATOM 1304 O O . LYS A 1 164 ? -13.055 -14.461 -24.828 1 95.94 164 LYS A O 1
ATOM 1309 N N . ASN A 1 165 ? -10.914 -14.727 -24.938 1 96.19 165 ASN A N 1
ATOM 1310 C CA . ASN A 1 165 ? -11.016 -15.992 -25.672 1 96.19 165 ASN A CA 1
ATOM 1311 C C . ASN A 1 165 ? -11.086 -17.188 -24.719 1 96.19 165 ASN A C 1
ATOM 1313 O O . ASN A 1 165 ? -11.344 -18.312 -25.141 1 96.19 165 ASN A O 1
ATOM 1317 N N . LEU A 1 166 ? -10.891 -16.953 -23.469 1 96.44 166 LEU A N 1
ATOM 1318 C CA . LEU A 1 166 ? -10.961 -18.047 -22.516 1 96.44 166 LEU A CA 1
ATOM 1319 C C . LEU A 1 166 ? -12.383 -18.594 -22.406 1 96.44 166 LEU A C 1
ATOM 1321 O O . LEU A 1 166 ? -13.336 -17.812 -22.297 1 96.44 166 LEU A O 1
ATOM 1325 N N . THR A 1 167 ? -12.523 -19.891 -22.438 1 94.81 167 THR A N 1
ATOM 1326 C CA . THR A 1 167 ? -13.828 -20.531 -22.297 1 94.81 167 THR A CA 1
ATOM 1327 C C . THR A 1 167 ? -14 -21.109 -20.906 1 94.81 167 THR A C 1
ATOM 1329 O O . THR A 1 167 ? -13.016 -21.375 -20.203 1 94.81 167 THR A O 1
ATOM 1332 N N . SER A 1 168 ? -15.25 -21.312 -20.531 1 94.62 168 SER A N 1
ATOM 1333 C CA . SER A 1 168 ? -15.555 -21.906 -19.234 1 94.62 168 SER A CA 1
ATOM 1334 C C . SER A 1 168 ? -14.945 -23.297 -19.109 1 94.62 168 SER A C 1
ATOM 1336 O O . SER A 1 168 ? -14.477 -23.688 -18.031 1 94.62 168 SER A O 1
ATOM 1338 N N . GLU A 1 169 ? -14.938 -23.969 -20.203 1 94.75 169 GLU A N 1
ATOM 1339 C CA . GLU A 1 169 ? -14.383 -25.328 -20.203 1 94.75 169 GLU A CA 1
ATOM 1340 C C . GLU A 1 169 ? -12.875 -25.297 -19.969 1 94.75 169 GLU A C 1
ATOM 1342 O O . GLU A 1 169 ? -12.352 -26.109 -19.203 1 94.75 169 GLU A O 1
ATOM 1347 N N . GLU A 1 170 ? -12.227 -24.438 -20.625 1 95.25 170 GLU A N 1
ATOM 1348 C CA . GLU A 1 170 ? -10.781 -24.312 -20.453 1 95.25 170 GLU A CA 1
ATOM 1349 C C . GLU A 1 170 ? -10.43 -23.922 -19.016 1 95.25 170 GLU A C 1
ATOM 1351 O O . GLU A 1 170 ? -9.477 -24.469 -18.438 1 95.25 170 GLU A O 1
ATOM 1356 N N . ILE A 1 171 ? -11.18 -23.016 -18.5 1 96.38 171 ILE A N 1
ATOM 1357 C CA . ILE A 1 171 ? -10.969 -22.547 -17.141 1 96.38 171 ILE A CA 1
ATOM 1358 C C . ILE A 1 171 ? -11.148 -23.703 -16.156 1 96.38 171 ILE A C 1
ATOM 1360 O O . ILE A 1 171 ? -10.305 -23.922 -15.281 1 96.38 171 ILE A O 1
ATOM 1364 N N . PHE A 1 172 ? -12.156 -24.469 -16.359 1 95 172 PHE A N 1
ATOM 1365 C CA . PHE A 1 172 ? -12.438 -25.578 -15.461 1 95 172 PHE A CA 1
ATOM 1366 C C . PHE A 1 172 ? -11.352 -26.641 -15.57 1 95 172 PHE A C 1
ATOM 1368 O O . PHE A 1 172 ? -10.914 -27.188 -14.555 1 95 172 PHE A O 1
ATOM 1375 N N . ARG A 1 173 ? -10.992 -26.938 -16.75 1 94.94 173 ARG A N 1
ATOM 1376 C CA . ARG A 1 173 ? -9.945 -27.938 -16.953 1 94.94 173 ARG A CA 1
ATOM 1377 C C . ARG A 1 173 ? -8.641 -27.516 -16.281 1 94.94 173 ARG A C 1
ATOM 1379 O O . ARG A 1 173 ? -7.949 -28.344 -15.688 1 94.94 173 ARG A O 1
ATOM 1386 N N . TYR A 1 174 ? -8.32 -26.266 -16.453 1 95.56 174 TYR A N 1
ATOM 1387 C CA . TYR A 1 174 ? -7.113 -25.734 -15.836 1 95.56 174 TYR A CA 1
ATOM 1388 C C . TYR A 1 174 ? -7.207 -25.828 -14.312 1 95.56 174 TYR A C 1
ATOM 1390 O O . TYR A 1 174 ? -6.246 -26.219 -13.648 1 95.56 174 TYR A O 1
ATOM 1398 N N . TYR A 1 175 ? -8.328 -25.5 -13.781 1 95.69 175 TYR A N 1
ATOM 1399 C CA . TYR A 1 175 ? -8.594 -25.578 -12.352 1 95.69 175 TYR A CA 1
ATOM 1400 C C . TYR A 1 175 ? -8.438 -27.016 -11.844 1 95.69 175 TYR A C 1
ATOM 1402 O O . TYR A 1 175 ? -7.758 -27.25 -10.844 1 95.69 175 TYR A O 1
ATOM 1410 N N . GLU A 1 176 ? -9.008 -27.922 -12.516 1 93.81 176 GLU A N 1
ATOM 1411 C CA . GLU A 1 176 ? -8.938 -29.328 -12.109 1 93.81 176 GLU A CA 1
ATOM 1412 C C . GLU A 1 176 ? -7.496 -29.828 -12.086 1 93.81 176 GLU A C 1
ATOM 1414 O O . GLU A 1 176 ? -7.09 -30.516 -11.148 1 93.81 176 GLU A O 1
ATOM 1419 N N . ARG A 1 177 ? -6.836 -29.422 -13.031 1 92.38 177 ARG A N 1
ATOM 1420 C CA . ARG A 1 177 ? -5.465 -29.891 -13.195 1 92.38 177 ARG A CA 1
ATOM 1421 C C . ARG A 1 177 ? -4.555 -29.328 -12.109 1 92.38 177 ARG A C 1
ATOM 1423 O O . ARG A 1 177 ? -3.682 -30.016 -11.594 1 92.38 177 ARG A O 1
ATOM 1430 N N . HIS A 1 178 ? -4.75 -28.078 -11.727 1 92.88 178 HIS A N 1
ATOM 1431 C CA . HIS A 1 178 ? -3.754 -27.406 -10.898 1 92.88 178 HIS A CA 1
ATOM 1432 C C . HIS A 1 178 ? -4.207 -27.312 -9.445 1 92.88 178 HIS A C 1
ATOM 1434 O O . HIS A 1 178 ? -3.381 -27.156 -8.547 1 92.88 178 HIS A O 1
ATOM 1440 N N . TYR A 1 179 ? -5.48 -27.438 -9.203 1 93.25 179 TYR A N 1
ATOM 1441 C CA . TYR A 1 179 ? -5.988 -27.312 -7.844 1 93.25 179 TYR A CA 1
ATOM 1442 C C . TYR A 1 179 ? -6.352 -28.672 -7.27 1 93.25 179 TYR A C 1
ATOM 1444 O O . TYR A 1 179 ? -5.949 -29.016 -6.152 1 93.25 179 TYR A O 1
ATOM 1452 N N . LEU A 1 180 ? -6.98 -29.531 -8 1 90.44 180 LEU A N 1
ATOM 1453 C CA . LEU A 1 180 ? -7.43 -30.812 -7.504 1 90.44 180 LEU A CA 1
ATOM 1454 C C . LEU A 1 180 ? -6.359 -31.891 -7.707 1 90.44 180 LEU A C 1
ATOM 1456 O O . LEU A 1 180 ? -6.395 -32.938 -7.074 1 90.44 180 LEU A O 1
ATOM 1460 N N . ARG A 1 181 ? -5.371 -31.641 -8.602 1 89.62 181 ARG A N 1
ATOM 1461 C CA . ARG A 1 181 ? -4.301 -32.594 -8.883 1 89.62 181 ARG A CA 1
ATOM 1462 C C . ARG A 1 181 ? -2.936 -31.922 -8.789 1 89.62 181 ARG A C 1
ATOM 1464 O O . ARG A 1 181 ? -2.031 -32.25 -9.57 1 89.62 181 ARG A O 1
ATOM 1471 N N . GLY A 1 182 ? -2.902 -30.906 -7.922 1 85.44 182 GLY A N 1
ATOM 1472 C CA . GLY A 1 182 ? -1.669 -30.141 -7.828 1 85.44 182 GLY A CA 1
ATOM 1473 C C . GLY A 1 182 ? -1.104 -30.094 -6.422 1 85.44 182 GLY A C 1
ATOM 1474 O O . GLY A 1 182 ? -1.662 -30.688 -5.5 1 85.44 182 GLY A O 1
ATOM 1475 N N . ARG A 1 183 ? -0.031 -29.391 -6.324 1 89 183 ARG A N 1
ATOM 1476 C CA . ARG A 1 183 ? 0.631 -29.172 -5.039 1 89 183 ARG A CA 1
ATOM 1477 C C . ARG A 1 183 ? 0.059 -27.953 -4.324 1 89 183 ARG A C 1
ATOM 1479 O O . ARG A 1 183 ? -0.138 -26.906 -4.938 1 89 183 ARG A O 1
ATOM 1486 N N . MET A 1 184 ? -0.217 -28.172 -3.064 1 95.69 184 MET A N 1
ATOM 1487 C CA . MET A 1 184 ? -0.743 -27.094 -2.242 1 95.69 184 MET A CA 1
ATOM 1488 C C . MET A 1 184 ? -0.049 -27.047 -0.885 1 95.69 184 MET A C 1
ATOM 1490 O O . MET A 1 184 ? 0.352 -28.094 -0.357 1 95.69 184 MET A O 1
ATOM 1494 N N . VAL A 1 185 ? 0.155 -25.922 -0.45 1 97.75 185 VAL A N 1
ATOM 1495 C CA . VAL A 1 185 ? 0.659 -25.688 0.9 1 97.75 185 VAL A CA 1
ATOM 1496 C C . VAL A 1 185 ? -0.34 -24.844 1.688 1 97.75 185 VAL A C 1
ATOM 1498 O O . VAL A 1 185 ? -0.811 -23.812 1.203 1 97.75 185 VAL A O 1
ATOM 15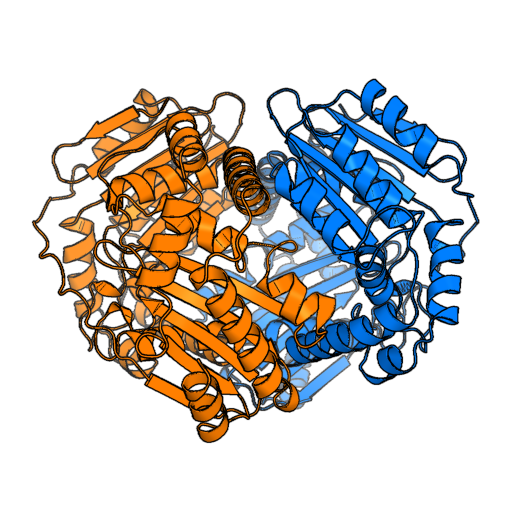01 N N . VAL A 1 186 ? -0.719 -25.312 2.805 1 98.69 186 VAL A N 1
ATOM 1502 C CA . VAL A 1 186 ? -1.579 -24.562 3.711 1 98.69 186 VAL A CA 1
ATOM 1503 C C . VAL A 1 186 ? -0.745 -23.984 4.848 1 98.69 186 VAL A C 1
ATOM 1505 O O . VAL A 1 186 ? -0.121 -24.719 5.613 1 98.69 186 VAL A O 1
ATOM 1508 N N . ALA A 1 187 ? -0.707 -22.672 4.898 1 98.88 187 ALA A N 1
ATOM 1509 C CA . ALA A 1 187 ? 0.084 -21.984 5.91 1 98.88 187 ALA A CA 1
ATOM 1510 C C . ALA A 1 187 ? -0.816 -21.25 6.906 1 98.88 187 ALA A C 1
ATOM 1512 O O . ALA A 1 187 ? -1.726 -20.516 6.508 1 98.88 187 ALA A O 1
ATOM 1513 N N . VAL A 1 188 ? -0.599 -21.469 8.195 1 98.88 188 VAL A N 1
ATOM 1514 C CA . VAL A 1 188 ? -1.358 -20.828 9.266 1 98.88 188 VAL A CA 1
ATOM 1515 C C . VAL A 1 188 ? -0.401 -20.172 10.258 1 98.88 188 VAL A C 1
ATOM 1517 O O . VAL A 1 188 ? 0.558 -20.812 10.711 1 98.88 188 VAL A O 1
ATOM 1520 N N . ALA A 1 189 ? -0.613 -18.953 10.5 1 98.75 189 ALA A N 1
ATOM 1521 C CA . ALA A 1 189 ? 0.147 -18.25 11.531 1 98.75 189 ALA A CA 1
ATOM 1522 C C . ALA A 1 189 ? -0.777 -17.453 12.445 1 98.75 189 ALA A C 1
ATOM 1524 O O . ALA A 1 189 ? -1.728 -16.812 11.977 1 98.75 189 ALA A O 1
ATOM 1525 N N . GLY A 1 190 ? -0.589 -17.469 13.695 1 98.12 190 GLY A N 1
ATOM 1526 C CA . GLY A 1 190 ? -1.391 -16.719 14.656 1 98.12 190 GLY A CA 1
ATOM 1527 C C . GLY A 1 190 ? -1.68 -17.5 15.922 1 98.12 190 GLY A C 1
ATOM 1528 O O . GLY A 1 190 ? -0.916 -18.391 16.297 1 98.12 190 GLY A O 1
ATOM 1529 N N . ASN A 1 191 ? -2.693 -17.125 16.703 1 97.75 191 ASN A N 1
ATOM 1530 C CA . ASN A 1 191 ? -3.061 -17.75 17.969 1 97.75 191 ASN A CA 1
ATOM 1531 C C . ASN A 1 191 ? -3.861 -19.031 17.75 1 97.75 191 ASN A C 1
ATOM 1533 O O . ASN A 1 191 ? -5.051 -19.078 18.062 1 97.75 191 ASN A O 1
ATOM 1537 N N . VAL A 1 192 ? -3.197 -20.031 17.281 1 98 192 VAL A N 1
ATOM 1538 C CA . VAL A 1 192 ? -3.777 -21.344 17.031 1 98 192 VAL A CA 1
ATOM 1539 C C . VAL A 1 192 ? -2.699 -22.422 17.156 1 98 192 VAL A C 1
ATOM 1541 O O . VAL A 1 192 ? -1.562 -22.219 16.734 1 98 192 VAL A O 1
ATOM 1544 N N . THR A 1 193 ? -2.994 -23.531 17.781 1 97.81 193 THR A N 1
ATOM 1545 C CA . THR A 1 193 ? -2.051 -24.641 17.922 1 97.81 193 THR A CA 1
ATOM 1546 C C . THR A 1 193 ? -1.989 -25.453 16.625 1 97.81 193 THR A C 1
ATOM 1548 O O . THR A 1 193 ? -2.932 -25.438 15.828 1 97.81 193 THR A O 1
ATOM 1551 N N . HIS A 1 194 ? -0.891 -26.109 16.438 1 98.25 194 HIS A N 1
ATOM 1552 C CA . HIS A 1 194 ? -0.714 -26.953 15.258 1 98.25 194 HIS A CA 1
ATOM 1553 C C . HIS A 1 194 ? -1.759 -28.062 15.203 1 98.25 194 HIS A C 1
ATOM 1555 O O . HIS A 1 194 ? -2.332 -28.328 14.148 1 98.25 194 HIS A O 1
ATOM 1561 N N . GLU A 1 195 ? -2.018 -28.672 16.328 1 98.06 195 GLU A N 1
ATOM 1562 C CA . GLU A 1 195 ? -2.963 -29.781 16.391 1 98.06 195 GLU A CA 1
ATOM 1563 C C . GLU A 1 195 ? -4.363 -29.344 15.984 1 98.06 195 GLU A C 1
ATOM 1565 O O . GLU A 1 195 ? -5.031 -30.016 15.203 1 98.06 195 GLU A O 1
ATOM 1570 N N . ARG A 1 196 ? -4.734 -28.219 16.438 1 98 196 ARG A N 1
ATOM 1571 C CA . ARG A 1 196 ? -6.047 -27.688 16.094 1 98 196 ARG A CA 1
ATOM 1572 C C . ARG A 1 196 ? -6.137 -27.391 14.602 1 98 196 ARG A C 1
ATOM 1574 O O . ARG A 1 196 ? -7.148 -27.688 13.961 1 98 196 ARG A O 1
ATOM 1581 N N . ALA A 1 197 ? -5.105 -26.781 14.062 1 98.44 197 ALA A N 1
ATOM 1582 C CA . ALA A 1 197 ? -5.07 -26.453 12.633 1 98.44 197 ALA A CA 1
ATOM 1583 C C . ALA A 1 197 ? -5.16 -27.719 11.781 1 98.44 197 ALA A C 1
ATOM 1585 O O . ALA A 1 197 ? -5.957 -27.797 10.844 1 98.44 197 ALA A O 1
ATOM 1586 N N . VAL A 1 198 ? -4.402 -28.734 12.156 1 98.38 198 VAL A N 1
ATOM 1587 C CA . VAL A 1 198 ? -4.359 -29.969 11.375 1 98.38 198 VAL A CA 1
ATOM 1588 C C . VAL A 1 198 ? -5.699 -30.688 11.477 1 98.38 198 VAL A C 1
ATOM 1590 O O . VAL A 1 198 ? -6.23 -31.172 10.469 1 98.38 198 VAL A O 1
ATOM 1593 N N . ASP A 1 199 ? -6.254 -30.734 12.68 1 98.12 199 ASP A N 1
ATOM 1594 C CA . ASP A 1 199 ? -7.539 -31.391 12.891 1 98.12 199 ASP A CA 1
ATOM 1595 C C . ASP A 1 199 ? -8.625 -30.75 12.031 1 98.12 199 ASP A C 1
ATOM 1597 O O . ASP A 1 199 ? -9.484 -31.453 11.484 1 98.12 199 ASP A O 1
ATOM 1601 N N . LEU A 1 200 ? -8.531 -29.516 11.945 1 97.94 200 LEU A N 1
ATOM 1602 C CA . LEU A 1 200 ? -9.562 -28.766 11.242 1 97.94 200 LEU A CA 1
ATOM 1603 C C . LEU A 1 200 ? -9.352 -28.828 9.734 1 97.94 200 LEU A C 1
ATOM 1605 O O . LEU A 1 200 ? -10.312 -28.922 8.969 1 97.94 200 LEU A O 1
ATOM 1609 N N . LEU A 1 201 ? -8.109 -28.75 9.234 1 98.38 201 LEU A N 1
ATOM 1610 C CA . LEU A 1 201 ? -7.82 -28.516 7.828 1 98.38 201 LEU A CA 1
ATOM 1611 C C . LEU A 1 201 ? -7.555 -29.828 7.094 1 98.38 201 LEU A C 1
ATOM 1613 O O . LEU A 1 201 ? -7.922 -29.969 5.93 1 98.38 201 LEU A O 1
ATOM 1617 N N . ALA A 1 202 ? -6.988 -30.812 7.723 1 97.69 202 ALA A N 1
ATOM 1618 C CA . ALA A 1 202 ? -6.543 -32.031 7.062 1 97.69 202 ALA A CA 1
ATOM 1619 C C . ALA A 1 202 ? -7.699 -32.719 6.336 1 97.69 202 ALA A C 1
ATOM 1621 O O . ALA A 1 202 ? -7.586 -33.062 5.152 1 97.69 202 ALA A O 1
ATOM 1622 N N . PRO A 1 203 ? -8.875 -32.844 7.012 1 97.44 203 PRO A N 1
ATOM 1623 C CA . PRO A 1 203 ? -9.977 -33.531 6.32 1 97.44 203 PRO A CA 1
ATOM 1624 C C . PRO A 1 203 ? -10.453 -32.75 5.09 1 97.44 203 PRO A C 1
ATOM 1626 O O . PRO A 1 203 ? -10.945 -33.375 4.133 1 97.44 203 PRO A O 1
ATOM 1629 N N . ARG A 1 204 ? -10.312 -31.484 5.102 1 96.38 204 ARG A N 1
ATOM 1630 C CA . ARG A 1 204 ? -10.812 -30.641 4.031 1 96.38 204 ARG A CA 1
ATOM 1631 C C . ARG A 1 204 ? -9.945 -30.75 2.785 1 96.38 204 ARG A C 1
ATOM 1633 O O . ARG A 1 204 ? -10.383 -30.422 1.682 1 96.38 204 ARG A O 1
ATOM 1640 N N . PHE A 1 205 ? -8.719 -31.203 2.916 1 96.69 205 PHE A N 1
ATOM 1641 C CA . PHE A 1 205 ? -7.785 -31.281 1.8 1 96.69 205 PHE A CA 1
ATOM 1642 C C . PHE A 1 205 ? -7.566 -32.719 1.377 1 96.69 205 PHE A C 1
ATOM 1644 O O . PHE A 1 205 ? -6.711 -33 0.538 1 96.69 205 PHE A O 1
ATOM 1651 N N . ALA A 1 206 ? -8.328 -33.594 1.899 1 91.25 206 ALA A N 1
ATOM 1652 C CA . ALA A 1 206 ? -8.133 -35.031 1.686 1 91.25 206 ALA A CA 1
ATOM 1653 C C . ALA A 1 206 ? -8.406 -35.406 0.233 1 91.25 206 ALA A C 1
ATOM 1655 O O . ALA A 1 206 ? -7.84 -36.375 -0.276 1 91.25 206 ALA A O 1
ATOM 1656 N N . ALA A 1 207 ? -9.148 -34.625 -0.432 1 87.25 207 ALA A N 1
ATOM 1657 C CA . ALA A 1 207 ? -9.562 -34.969 -1.789 1 87.25 207 ALA A CA 1
ATOM 1658 C C . ALA A 1 207 ? -8.484 -34.625 -2.803 1 87.25 207 ALA A C 1
ATOM 1660 O O . ALA A 1 207 ? -8.523 -35.062 -3.951 1 87.25 207 ALA A O 1
ATOM 1661 N N . VAL A 1 208 ? -7.547 -33.844 -2.393 1 92.75 208 VAL A N 1
ATOM 1662 C CA . VAL A 1 208 ? -6.488 -33.438 -3.307 1 92.75 208 VAL A CA 1
ATOM 1663 C C . VAL A 1 208 ? -5.621 -34.625 -3.682 1 92.75 208 VAL A C 1
ATOM 1665 O O . VAL A 1 208 ? -5.289 -35.469 -2.826 1 92.75 208 VAL A O 1
ATOM 1668 N N . LYS A 1 209 ? -5.355 -34.688 -4.965 1 91.12 209 LYS A N 1
ATOM 1669 C CA . LYS A 1 209 ? -4.465 -35.75 -5.469 1 91.12 209 LYS A CA 1
ATOM 1670 C C . LYS A 1 209 ? -3.145 -35.156 -5.953 1 91.12 209 LYS A C 1
ATOM 1672 O O . LYS A 1 209 ? -3.113 -34.031 -6.477 1 91.12 209 LYS A O 1
ATOM 1677 N N . GLU A 1 210 ? -2.141 -35.812 -5.605 1 85.06 210 GLU A N 1
ATOM 1678 C CA . GLU A 1 210 ? -0.848 -35.344 -6.094 1 85.06 210 GLU A CA 1
ATOM 1679 C C . GLU A 1 210 ? -0.551 -35.906 -7.484 1 85.06 210 GLU A C 1
ATOM 1681 O O . GLU A 1 210 ? -0.639 -37.094 -7.711 1 85.06 210 GLU A O 1
ATOM 1686 N N . GLU A 1 211 ? -0.366 -34.938 -8.336 1 82.5 211 GLU A N 1
ATOM 1687 C CA . GLU A 1 211 ? 0.116 -35.312 -9.664 1 82.5 211 GLU A CA 1
ATOM 1688 C C . GLU A 1 211 ? 1.432 -34.594 -9.984 1 82.5 211 GLU A C 1
ATOM 1690 O O . GLU A 1 211 ? 1.642 -33.469 -9.586 1 82.5 211 GLU A O 1
ATOM 1695 N N . SER A 1 212 ? 2.297 -35.375 -10.539 1 75.06 212 SER A N 1
ATOM 1696 C CA . SER A 1 212 ? 3.6 -34.844 -10.906 1 75.06 212 SER A CA 1
ATOM 1697 C C . SER A 1 212 ? 3.465 -33.75 -11.961 1 75.06 212 SER A C 1
ATOM 1699 O O . SER A 1 212 ? 2.697 -33.906 -12.914 1 75.06 212 SER A O 1
ATOM 1701 N N . ARG A 1 213 ? 3.967 -32.594 -11.656 1 72.81 213 ARG A N 1
ATOM 1702 C CA . ARG A 1 213 ? 4.02 -31.547 -12.648 1 72.81 213 ARG A CA 1
ATOM 1703 C C . ARG A 1 213 ? 5.422 -31.406 -13.234 1 72.81 213 ARG A C 1
ATOM 1705 O O . ARG A 1 213 ? 6.414 -31.609 -12.531 1 72.81 213 ARG A O 1
ATOM 1712 N N . SER A 1 214 ? 5.422 -31.312 -14.555 1 69.69 214 SER A N 1
ATOM 1713 C CA . SER A 1 214 ? 6.699 -31.078 -15.227 1 69.69 214 SER A CA 1
ATOM 1714 C C . SER A 1 214 ? 7.266 -29.703 -14.867 1 69.69 214 SER A C 1
ATOM 1716 O O . SER A 1 214 ? 6.52 -28.734 -14.75 1 69.69 214 SER A O 1
ATOM 1718 N N . PRO A 1 215 ? 8.578 -29.844 -14.547 1 71.56 215 PRO A N 1
ATOM 1719 C CA . PRO A 1 215 ? 9.18 -28.531 -14.344 1 71.56 215 PRO A CA 1
ATOM 1720 C C . PRO A 1 215 ? 9.211 -27.688 -15.625 1 71.56 215 PRO A C 1
ATOM 1722 O O . PRO A 1 215 ? 9.352 -28.234 -16.719 1 71.56 215 PRO A O 1
ATOM 1725 N N . GLY A 1 216 ? 8.57 -26.672 -15.703 1 75 216 GLY A N 1
ATOM 1726 C CA . GLY A 1 216 ? 8.625 -25.781 -16.859 1 75 216 GLY A CA 1
ATOM 1727 C C . GLY A 1 216 ? 10.031 -25.531 -17.359 1 75 216 GLY A C 1
ATOM 1728 O O . GLY A 1 216 ? 11.008 -25.938 -16.719 1 75 216 GLY A O 1
ATOM 1729 N N . ASP A 1 217 ? 10.18 -25.016 -18.594 1 83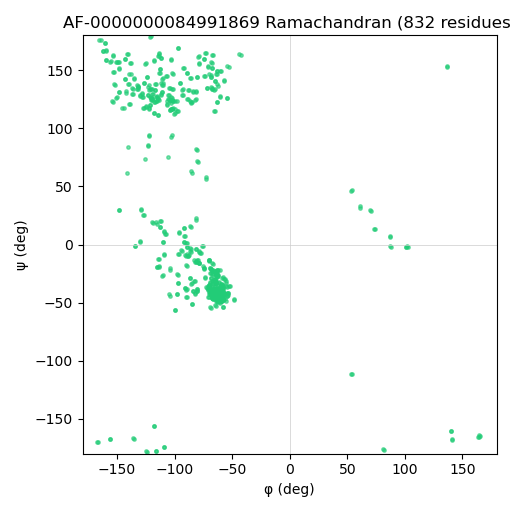.44 217 ASP A N 1
ATOM 1730 C CA . ASP A 1 217 ? 11.469 -24.703 -19.203 1 83.44 217 ASP A CA 1
ATOM 1731 C C . ASP A 1 217 ? 12.141 -23.516 -18.5 1 83.44 217 ASP A C 1
ATOM 1733 O O . ASP A 1 217 ? 11.461 -22.625 -17.984 1 83.44 217 ASP A O 1
ATOM 1737 N N . GLN A 1 218 ? 13.422 -23.625 -18.422 1 89.19 218 GLN A N 1
ATOM 1738 C CA . GLN A 1 218 ? 14.195 -22.5 -17.938 1 89.19 218 GLN A CA 1
ATOM 1739 C C . GLN A 1 218 ? 14.234 -21.375 -18.969 1 89.19 218 GLN A C 1
ATOM 1741 O O . GLN A 1 218 ? 14.461 -21.609 -20.156 1 89.19 218 GLN A O 1
ATOM 1746 N N . PRO A 1 219 ? 14.016 -20.234 -18.469 1 93.88 219 PRO A N 1
ATOM 1747 C CA . PRO A 1 219 ? 14.008 -19.125 -19.422 1 93.88 219 PRO A CA 1
ATOM 1748 C C . PRO A 1 219 ? 15.406 -18.766 -19.922 1 93.88 219 PRO A C 1
ATOM 1750 O O . PRO A 1 219 ? 16.391 -18.953 -19.203 1 93.88 219 PRO A O 1
ATOM 1753 N N . ARG A 1 220 ? 15.484 -18.359 -21.219 1 94 220 ARG A N 1
ATOM 1754 C CA . ARG A 1 220 ? 16.688 -17.75 -21.781 1 94 220 ARG A CA 1
ATOM 1755 C C . ARG A 1 220 ? 16.531 -16.234 -21.875 1 94 220 ARG A C 1
ATOM 1757 O O . ARG A 1 220 ? 15.672 -15.727 -22.594 1 94 220 ARG A O 1
ATOM 1764 N N . PRO A 1 221 ? 17.422 -15.57 -21.125 1 96.12 221 PRO A N 1
ATOM 1765 C CA . PRO A 1 221 ? 17.266 -14.117 -21.125 1 96.12 221 PRO A CA 1
ATOM 1766 C C . PRO A 1 221 ? 17.641 -13.5 -22.469 1 96.12 221 PRO A C 1
ATOM 1768 O O . PRO A 1 221 ? 18.516 -14.008 -23.172 1 96.12 221 PRO A O 1
ATOM 1771 N N . TRP A 1 222 ? 17 -12.461 -22.859 1 94.94 222 TRP A N 1
ATOM 1772 C CA . TRP A 1 222 ? 17.344 -11.625 -24 1 94.94 222 TRP A CA 1
ATOM 1773 C C . TRP A 1 222 ? 17.953 -10.297 -23.547 1 94.94 222 TRP A C 1
ATOM 1775 O O . TRP A 1 222 ? 17.344 -9.57 -22.766 1 94.94 222 TRP A O 1
ATOM 1785 N N . PHE A 1 223 ? 19.078 -10.031 -24.047 1 93.44 223 PHE A N 1
ATOM 1786 C CA . PHE A 1 223 ? 19.781 -8.82 -23.641 1 93.44 223 PHE A CA 1
ATOM 1787 C C . PHE A 1 223 ? 19.672 -7.746 -24.719 1 93.44 223 PHE A C 1
ATOM 1789 O O . PHE A 1 223 ? 19.844 -8.023 -25.906 1 93.44 223 PHE A O 1
ATOM 1796 N N . GLY A 1 224 ? 19.234 -6.598 -24.344 1 92.12 224 GLY A N 1
ATOM 1797 C CA . GLY A 1 224 ? 19.047 -5.48 -25.25 1 92.12 224 GLY A CA 1
ATOM 1798 C C . GLY A 1 224 ? 18.203 -4.367 -24.672 1 92.12 224 GLY A C 1
ATOM 1799 O O . GLY A 1 224 ? 18.172 -4.168 -23.453 1 92.12 224 GLY A O 1
ATOM 1800 N N . SER A 1 225 ? 17.75 -3.508 -25.547 1 94.75 225 SER A N 1
ATOM 1801 C CA . SER A 1 225 ? 16.922 -2.391 -25.109 1 94.75 225 SER A CA 1
ATOM 1802 C C . SER A 1 225 ? 15.609 -2.34 -25.891 1 94.75 225 SER A C 1
ATOM 1804 O O . SER A 1 225 ? 15.578 -2.65 -27.078 1 94.75 225 SER A O 1
ATOM 1806 N N . ASN A 1 226 ? 14.57 -2.059 -25.188 1 96.06 226 ASN A N 1
ATOM 1807 C CA . ASN A 1 226 ? 13.25 -1.854 -25.781 1 96.06 226 ASN A CA 1
ATOM 1808 C C . ASN A 1 226 ? 12.609 -0.56 -25.281 1 96.06 226 ASN A C 1
ATOM 1810 O O . ASN A 1 226 ? 12.578 -0.299 -24.078 1 96.06 226 ASN A O 1
ATOM 1814 N N . PHE A 1 227 ? 12.141 0.315 -26.234 1 96.62 227 PHE A N 1
ATOM 1815 C CA . PHE A 1 227 ? 11.555 1.614 -25.922 1 96.62 227 PHE A CA 1
ATOM 1816 C C . PHE A 1 227 ? 10.086 1.652 -26.312 1 96.62 227 PHE A C 1
ATOM 1818 O O . PHE A 1 227 ? 9.742 1.517 -27.484 1 96.62 227 PHE A O 1
ATOM 1825 N N . PHE A 1 228 ? 9.312 1.71 -25.281 1 96.75 228 PHE A N 1
ATOM 1826 C CA . PHE A 1 228 ? 7.879 1.852 -25.531 1 96.75 228 PHE A CA 1
ATOM 1827 C C . PHE A 1 228 ? 7.457 3.312 -25.422 1 96.75 228 PHE A C 1
ATOM 1829 O O . PHE A 1 228 ? 7.441 3.885 -24.328 1 96.75 228 PHE A O 1
ATOM 1836 N N . LEU A 1 229 ? 7.039 3.848 -26.531 1 96.31 229 LEU A N 1
ATOM 1837 C CA . LEU A 1 229 ? 6.672 5.258 -26.562 1 96.31 229 LEU A CA 1
ATOM 1838 C C . LEU A 1 229 ? 5.227 5.449 -26.094 1 96.31 229 LEU A C 1
ATOM 1840 O O . LEU A 1 229 ? 4.344 4.688 -26.484 1 96.31 229 LEU A O 1
ATOM 1844 N N . ARG A 1 230 ? 5.059 6.391 -25.219 1 93.44 230 ARG A N 1
ATOM 1845 C CA . ARG A 1 230 ? 3.754 6.777 -24.688 1 93.44 230 ARG A CA 1
ATOM 1846 C C . ARG A 1 230 ? 3.76 8.234 -24.234 1 93.44 230 ARG A C 1
ATOM 1848 O O . ARG A 1 230 ? 4.785 8.742 -23.766 1 93.44 230 ARG A O 1
ATOM 1855 N N . SER A 1 231 ? 2.578 8.906 -24.359 1 91.75 231 SER A N 1
ATOM 1856 C CA . SER A 1 231 ? 2.463 10.297 -23.922 1 91.75 231 SER A CA 1
ATOM 1857 C C . SER A 1 231 ? 2.25 10.391 -22.406 1 91.75 231 SER A C 1
ATOM 1859 O O . SER A 1 231 ? 1.115 10.508 -21.938 1 91.75 231 SER A O 1
ATOM 1861 N N . THR A 1 232 ? 3.287 10.305 -21.625 1 93.75 232 THR A N 1
ATOM 1862 C CA . THR A 1 232 ? 3.266 10.445 -20.172 1 93.75 232 THR A CA 1
ATOM 1863 C C . THR A 1 232 ? 4.102 11.641 -19.719 1 93.75 232 THR A C 1
ATOM 1865 O O . THR A 1 232 ? 4.934 12.141 -20.484 1 93.75 232 THR A O 1
ATOM 1868 N N . GLU A 1 233 ? 3.807 12.102 -18.547 1 93.94 233 GLU A N 1
ATOM 1869 C CA . GLU A 1 233 ? 4.602 13.188 -17.969 1 93.94 233 GLU A CA 1
ATOM 1870 C C . GLU A 1 233 ? 5.992 12.695 -17.578 1 93.94 233 GLU A C 1
ATOM 1872 O O . GLU A 1 233 ? 6.969 13.438 -17.672 1 93.94 233 GLU A O 1
ATOM 1877 N N . GLN A 1 234 ? 6.102 11.5 -17.125 1 96.25 234 GLN A N 1
ATOM 1878 C CA . GLN A 1 234 ? 7.375 10.898 -16.75 1 96.25 234 GLN A CA 1
ATOM 1879 C C . GLN A 1 234 ? 7.75 9.758 -17.688 1 96.25 234 GLN A C 1
ATOM 1881 O O . GLN A 1 234 ? 6.883 9.172 -18.344 1 96.25 234 GLN A O 1
ATOM 1886 N N . VAL A 1 235 ? 9.039 9.594 -17.797 1 97.38 235 VAL A N 1
ATOM 1887 C CA . VAL A 1 235 ? 9.586 8.375 -18.375 1 97.38 235 VAL A CA 1
ATOM 1888 C C . VAL A 1 235 ? 9.883 7.363 -17.266 1 97.38 235 VAL A C 1
ATOM 1890 O O . VAL A 1 235 ? 10.477 7.711 -16.25 1 97.38 235 VAL A O 1
ATOM 1893 N N . HIS A 1 236 ? 9.383 6.188 -17.453 1 97.88 236 HIS A N 1
ATOM 1894 C CA . HIS A 1 236 ? 9.656 5.098 -16.516 1 97.88 236 HIS A CA 1
ATOM 1895 C C . HIS A 1 236 ? 10.711 4.148 -17.078 1 97.88 236 HIS A C 1
ATOM 1897 O O . HIS A 1 236 ? 10.531 3.572 -18.156 1 97.88 236 HIS A O 1
ATOM 1903 N N . LEU A 1 237 ? 11.727 4.016 -16.266 1 96.94 237 LEU A N 1
ATOM 1904 C CA . LEU A 1 237 ? 12.891 3.254 -16.703 1 96.94 237 LEU A CA 1
ATOM 1905 C C . LEU A 1 237 ? 13.094 2.021 -15.82 1 96.94 237 LEU A C 1
ATOM 1907 O O . LEU A 1 237 ? 12.984 2.1 -14.594 1 96.94 237 LEU A O 1
ATOM 1911 N N . CYS A 1 238 ? 13.32 0.834 -16.5 1 98.31 238 CYS A N 1
ATOM 1912 C CA . CYS A 1 238 ? 13.766 -0.385 -15.844 1 98.31 238 CYS A CA 1
ATOM 1913 C C . CYS A 1 238 ? 15.078 -0.882 -16.438 1 98.31 238 CYS A C 1
ATOM 1915 O O . CYS A 1 238 ? 15.156 -1.124 -17.641 1 98.31 238 CYS A O 1
ATOM 1917 N N . LEU A 1 239 ? 16.062 -0.896 -15.641 1 97.94 239 LEU A N 1
ATOM 1918 C CA . LEU A 1 239 ? 17.359 -1.46 -16 1 97.94 239 LEU A CA 1
ATOM 1919 C C . LEU A 1 239 ? 17.672 -2.686 -15.156 1 97.94 239 LEU A C 1
ATOM 1921 O O . LEU A 1 239 ? 17.656 -2.619 -13.922 1 97.94 239 LEU A O 1
ATOM 1925 N N . GLY A 1 240 ? 17.969 -3.756 -15.82 1 97.31 240 GLY A N 1
ATOM 1926 C CA . GLY A 1 240 ? 18.203 -4.91 -14.969 1 97.31 240 GLY A CA 1
ATOM 1927 C C . GLY A 1 240 ? 18.859 -6.07 -15.695 1 97.31 240 GLY A C 1
ATOM 1928 O O . GLY A 1 240 ? 19.438 -5.883 -16.766 1 97.31 240 GLY A O 1
ATOM 1929 N N . THR A 1 241 ? 18.906 -7.184 -15.047 1 97.44 241 THR A N 1
ATOM 1930 C CA . THR A 1 241 ? 19.531 -8.43 -15.477 1 97.44 241 THR A CA 1
ATOM 1931 C C . THR A 1 241 ? 18.859 -9.625 -14.82 1 97.44 241 THR A C 1
ATOM 1933 O O . THR A 1 241 ? 18.016 -9.461 -13.93 1 97.44 241 THR A O 1
ATOM 1936 N N . PRO A 1 242 ? 19.062 -10.82 -15.383 1 96.88 242 PRO A N 1
ATOM 1937 C CA . PRO A 1 242 ? 18.609 -11.984 -14.625 1 96.88 242 PRO A CA 1
ATOM 1938 C C . PRO A 1 242 ? 19.156 -12.016 -13.195 1 96.88 242 PRO A C 1
ATOM 1940 O O . PRO A 1 242 ? 20.188 -11.398 -12.914 1 96.88 242 PRO A O 1
ATOM 1943 N N . GLY A 1 243 ? 18.438 -12.625 -12.336 1 97 243 GLY A N 1
ATOM 1944 C CA . GLY A 1 243 ? 18.844 -12.758 -10.945 1 97 243 GLY A CA 1
ATOM 1945 C C . GLY A 1 243 ? 19.031 -14.203 -10.516 1 97 243 GLY A C 1
ATOM 1946 O O . GLY A 1 243 ? 19.422 -15.047 -11.328 1 97 243 GLY A O 1
ATOM 1947 N N . LEU A 1 244 ? 18.922 -14.438 -9.234 1 97.75 244 LEU A N 1
ATOM 1948 C CA . LEU A 1 244 ? 19.156 -15.758 -8.664 1 97.75 244 LEU A CA 1
ATOM 1949 C C . LEU A 1 244 ? 17.844 -16.469 -8.367 1 97.75 244 LEU A C 1
ATOM 1951 O O . LEU A 1 244 ? 16.844 -15.828 -8.055 1 97.75 244 LEU A O 1
ATOM 1955 N N . ALA A 1 245 ? 17.922 -17.781 -8.523 1 96.81 245 ALA A N 1
ATOM 1956 C CA . ALA A 1 245 ? 16.797 -18.609 -8.086 1 96.81 245 ALA A CA 1
ATOM 1957 C C . ALA A 1 245 ? 16.656 -18.578 -6.57 1 96.81 245 ALA A C 1
ATOM 1959 O O . ALA A 1 245 ? 17.625 -18.312 -5.855 1 96.81 245 ALA A O 1
ATOM 1960 N N . MET A 1 246 ? 15.492 -18.844 -6.07 1 95.5 246 MET A N 1
ATOM 1961 C CA . MET A 1 246 ? 15.164 -18.781 -4.652 1 95.5 246 MET A CA 1
ATOM 1962 C C . MET A 1 246 ? 16.062 -19.703 -3.836 1 95.5 246 MET A C 1
ATOM 1964 O O . MET A 1 246 ? 16.438 -19.359 -2.715 1 95.5 246 MET A O 1
ATOM 1968 N N . GLY A 1 247 ? 16.438 -20.812 -4.312 1 94.38 247 GLY A N 1
ATOM 1969 C CA . GLY A 1 247 ? 17.203 -21.797 -3.561 1 94.38 247 GLY A CA 1
ATOM 1970 C C . GLY A 1 247 ? 18.703 -21.641 -3.719 1 94.38 247 GLY A C 1
ATOM 1971 O O . GLY A 1 247 ? 19.469 -22.438 -3.189 1 94.38 247 GLY A O 1
ATOM 1972 N N . ASP A 1 248 ? 19.078 -20.641 -4.461 1 96.62 248 ASP A N 1
ATOM 1973 C CA . ASP A 1 248 ? 20.5 -20.406 -4.684 1 96.62 248 ASP A CA 1
ATOM 1974 C C . ASP A 1 248 ? 21.203 -20.078 -3.377 1 96.62 248 ASP A C 1
ATOM 1976 O O . ASP A 1 248 ? 20.672 -19.344 -2.541 1 96.62 248 ASP A O 1
ATOM 1980 N N . ASP A 1 249 ? 22.438 -20.469 -3.215 1 94.56 249 ASP A N 1
ATOM 1981 C CA . ASP A 1 249 ? 23.219 -20.266 -2 1 94.56 249 ASP A CA 1
ATOM 1982 C C . ASP A 1 249 ? 23.547 -18.781 -1.8 1 94.56 249 ASP A C 1
ATOM 1984 O O . ASP A 1 249 ? 23.734 -18.328 -0.668 1 94.56 249 ASP A O 1
ATOM 1988 N N . ASP A 1 250 ? 23.547 -18.062 -2.879 1 97.5 250 ASP A N 1
ATOM 1989 C CA . ASP A 1 250 ? 23.984 -16.656 -2.834 1 97.5 250 ASP A CA 1
ATOM 1990 C C . ASP A 1 250 ? 22.781 -15.727 -2.707 1 97.5 250 ASP A C 1
ATOM 1992 O O . ASP A 1 250 ? 22.922 -14.508 -2.879 1 97.5 250 ASP A O 1
ATOM 1996 N N . ILE A 1 251 ? 21.609 -16.281 -2.451 1 97.81 251 ILE A N 1
ATOM 1997 C CA . ILE A 1 251 ? 20.391 -15.484 -2.465 1 97.81 251 ILE A CA 1
ATOM 1998 C C . ILE A 1 251 ? 20.484 -14.375 -1.421 1 97.81 251 ILE A C 1
ATOM 2000 O O . ILE A 1 251 ? 20.047 -13.25 -1.662 1 97.81 251 ILE A O 1
ATOM 2004 N N . TYR A 1 252 ? 21.094 -14.648 -0.27 1 97.94 252 TYR A N 1
ATOM 2005 C CA . TYR A 1 252 ? 21.234 -13.641 0.775 1 97.94 252 TYR A CA 1
ATOM 2006 C C . TYR A 1 252 ? 22.266 -12.578 0.392 1 97.94 252 TYR A C 1
ATOM 2008 O O . TYR A 1 252 ? 22.094 -11.406 0.714 1 97.94 252 TYR A O 1
ATOM 2016 N N . THR A 1 253 ? 23.328 -13 -0.28 1 98.25 253 THR A N 1
ATOM 2017 C CA . THR A 1 253 ? 24.297 -12.055 -0.813 1 98.25 253 THR A CA 1
ATOM 2018 C C . THR A 1 253 ? 23.625 -11.086 -1.786 1 98.25 253 THR A C 1
ATOM 2020 O O . THR A 1 253 ? 23.891 -9.883 -1.754 1 98.25 253 THR A O 1
ATOM 2023 N N . PHE A 1 254 ? 22.781 -11.633 -2.555 1 98.31 254 PHE A N 1
ATOM 2024 C CA . PHE A 1 254 ? 22.062 -10.805 -3.52 1 98.31 254 PHE A CA 1
ATOM 2025 C C . PHE A 1 254 ? 21.141 -9.828 -2.812 1 98.31 254 PHE A C 1
ATOM 2027 O O . PHE A 1 254 ? 20.984 -8.688 -3.252 1 98.31 254 PHE A O 1
ATOM 2034 N N . GLN A 1 255 ? 20.5 -10.273 -1.766 1 97.88 255 GLN A N 1
ATOM 2035 C CA . GLN A 1 255 ? 19.625 -9.391 -1.001 1 97.88 255 GLN A CA 1
ATOM 2036 C C . GLN A 1 255 ? 20.406 -8.234 -0.386 1 97.88 255 GLN A C 1
ATOM 2038 O O . GLN A 1 255 ? 19.938 -7.102 -0.359 1 97.88 255 GLN A O 1
ATOM 2043 N N . VAL A 1 256 ? 21.562 -8.539 0.11 1 97.94 256 VAL A N 1
ATOM 2044 C CA . VAL A 1 256 ? 22.422 -7.5 0.671 1 97.94 256 VAL A CA 1
ATOM 2045 C C . VAL A 1 256 ? 22.828 -6.52 -0.425 1 97.94 256 VAL A C 1
ATOM 2047 O O . VAL A 1 256 ? 22.781 -5.305 -0.233 1 97.94 256 VAL A O 1
ATOM 2050 N N . LEU A 1 257 ? 23.234 -7.059 -1.562 1 97.75 257 LEU A N 1
ATOM 2051 C CA . LEU A 1 257 ? 23.609 -6.23 -2.705 1 97.75 257 LEU A CA 1
ATOM 2052 C C . LEU A 1 257 ? 22.453 -5.324 -3.113 1 97.75 257 LEU A C 1
ATOM 2054 O O . LEU A 1 257 ? 22.641 -4.133 -3.365 1 97.75 257 LEU A O 1
ATOM 2058 N N . ASN A 1 258 ? 21.281 -5.898 -3.201 1 98 258 ASN A N 1
ATOM 2059 C CA . ASN A 1 258 ? 20.094 -5.125 -3.537 1 98 258 ASN A CA 1
ATOM 2060 C C . ASN A 1 258 ? 19.844 -4.008 -2.525 1 98 258 ASN A C 1
ATOM 2062 O O . ASN A 1 258 ? 19.484 -2.891 -2.904 1 98 258 ASN A O 1
ATOM 2066 N N . THR A 1 259 ? 19.969 -4.34 -1.239 1 97.19 259 THR A N 1
ATOM 2067 C CA . THR A 1 259 ? 19.766 -3.363 -0.173 1 97.19 259 THR A CA 1
ATOM 2068 C C . THR A 1 259 ? 20.75 -2.207 -0.314 1 97.19 259 THR A C 1
ATOM 2070 O O . THR A 1 259 ? 20.391 -1.043 -0.151 1 97.19 259 THR A O 1
ATOM 2073 N N . LEU A 1 260 ? 21.938 -2.516 -0.658 1 95.88 260 LEU A N 1
ATOM 2074 C CA . LEU A 1 260 ? 23 -1.537 -0.826 1 95.88 260 LEU A CA 1
ATOM 2075 C C . LEU A 1 260 ? 22.734 -0.628 -2.018 1 95.88 260 LEU A C 1
ATOM 2077 O O . LEU A 1 260 ? 22.984 0.578 -1.958 1 95.88 260 LEU A O 1
ATOM 2081 N N . LEU A 1 261 ? 22.172 -1.143 -3.051 1 96.69 261 LEU A N 1
ATOM 2082 C CA . LEU A 1 261 ? 22.016 -0.42 -4.309 1 96.69 261 LEU A CA 1
ATOM 2083 C C . LEU A 1 261 ? 20.75 0.44 -4.285 1 96.69 261 LEU A C 1
ATOM 2085 O O . LEU A 1 261 ? 20.812 1.629 -4.609 1 96.69 261 LEU A O 1
ATOM 2089 N N . GLY A 1 262 ? 19.672 -0.221 -3.93 1 96.44 262 GLY A N 1
ATOM 2090 C CA . GLY A 1 262 ? 18.422 0.515 -4.031 1 96.44 262 GLY A CA 1
ATOM 2091 C C . GLY A 1 262 ? 17.406 0.104 -2.986 1 96.44 262 GLY A C 1
ATOM 2092 O O . GLY A 1 262 ? 16.188 0.164 -3.232 1 96.44 262 GLY A O 1
ATOM 2093 N N . GLY A 1 263 ? 17.781 -0.35 -1.813 1 92.62 263 GLY A N 1
ATOM 2094 C CA . GLY A 1 263 ? 16.875 -0.917 -0.823 1 92.62 263 GLY A CA 1
ATOM 2095 C C . GLY A 1 263 ? 16.359 0.111 0.16 1 92.62 263 GLY A C 1
ATOM 2096 O O . GLY A 1 263 ? 15.797 -0.246 1.199 1 92.62 263 GLY A O 1
ATOM 2097 N N . GLY A 1 264 ? 16.484 1.363 -0.055 1 92 264 GLY A N 1
ATOM 2098 C CA . GLY A 1 264 ? 16.016 2.377 0.873 1 92 264 GLY A CA 1
ATOM 2099 C C . GLY A 1 264 ? 16.594 3.752 0.604 1 92 264 GLY A C 1
ATOM 2100 O O . GLY A 1 264 ? 17.156 3.992 -0.461 1 92 264 GLY A O 1
ATOM 2101 N N . MET A 1 265 ? 16.406 4.59 1.609 1 92.69 265 MET A N 1
ATOM 2102 C CA . MET A 1 265 ? 16.844 5.98 1.455 1 92.69 265 MET A CA 1
ATOM 2103 C C . MET A 1 265 ? 18.359 6.094 1.53 1 92.69 265 MET A C 1
ATOM 2105 O O . MET A 1 265 ? 18.938 7.023 0.965 1 92.69 265 MET A O 1
ATOM 2109 N N . SER A 1 266 ? 19.016 5.223 2.229 1 93.38 266 SER A N 1
ATOM 2110 C CA . SER A 1 266 ? 20.469 5.293 2.404 1 93.38 266 SER A CA 1
ATOM 2111 C C . SER A 1 266 ? 21.203 4.605 1.256 1 93.38 266 SER A C 1
ATOM 2113 O O . SER A 1 266 ? 22.438 4.605 1.208 1 93.38 266 SER A O 1
ATOM 2115 N N . SER A 1 267 ? 20.484 4.012 0.357 1 95.69 267 SER A N 1
ATOM 2116 C CA . SER A 1 267 ? 21.078 3.246 -0.733 1 95.69 267 SER A CA 1
ATOM 2117 C C . SER A 1 267 ? 21.859 4.148 -1.689 1 95.69 267 SER A C 1
ATOM 2119 O O . SER A 1 267 ? 21.625 5.359 -1.726 1 95.69 267 SER A O 1
ATOM 2121 N N . ARG A 1 268 ? 22.703 3.58 -2.492 1 96.12 268 ARG A N 1
ATOM 2122 C CA . ARG A 1 268 ? 23.562 4.328 -3.412 1 96.12 268 ARG A CA 1
ATOM 2123 C C . ARG A 1 268 ? 22.734 5.016 -4.492 1 96.12 268 ARG A C 1
ATOM 2125 O O . ARG A 1 268 ? 22.953 6.184 -4.809 1 96.12 268 ARG A O 1
ATOM 2132 N N . LEU A 1 269 ? 21.812 4.262 -5.012 1 97.69 269 LEU A N 1
ATOM 2133 C CA . LEU A 1 269 ? 21.016 4.828 -6.086 1 97.69 269 LEU A CA 1
ATOM 2134 C C . LEU A 1 269 ? 20.188 6.004 -5.578 1 97.69 269 LEU A C 1
ATOM 2136 O O . LEU A 1 269 ? 20.094 7.035 -6.246 1 97.69 269 LEU A O 1
ATOM 2140 N N . PHE A 1 270 ? 19.594 5.832 -4.43 1 96.75 270 PHE A N 1
ATOM 2141 C CA . PHE A 1 270 ? 18.812 6.922 -3.863 1 96.75 270 PHE A CA 1
ATOM 2142 C C . PHE A 1 270 ? 19.688 8.141 -3.594 1 96.75 270 PHE A C 1
ATOM 2144 O O . PHE A 1 270 ? 19.328 9.266 -3.945 1 96.75 270 PHE A O 1
ATOM 2151 N N . GLN A 1 271 ? 20.797 7.938 -3.01 1 95.12 271 GLN A N 1
ATOM 2152 C CA . GLN A 1 271 ? 21.703 9.031 -2.641 1 95.12 271 GLN A CA 1
ATOM 2153 C C . GLN A 1 271 ? 22.25 9.734 -3.877 1 95.12 271 GLN A C 1
ATOM 2155 O O . GLN A 1 271 ? 22.188 10.969 -3.969 1 95.12 271 GLN A O 1
ATOM 2160 N N . LYS A 1 272 ? 22.656 9.016 -4.859 1 96.06 272 LYS A N 1
ATOM 2161 C CA . LYS A 1 272 ? 23.359 9.594 -5.992 1 96.06 272 LYS A CA 1
ATOM 2162 C C . LYS A 1 272 ? 22.391 10.156 -7.023 1 96.06 272 LYS A C 1
ATOM 2164 O O . LYS A 1 272 ? 22.609 11.242 -7.562 1 96.06 272 LYS A O 1
ATOM 2169 N N . VAL A 1 273 ? 21.312 9.445 -7.254 1 96.94 273 VAL A N 1
ATOM 2170 C CA . VAL A 1 273 ? 20.453 9.82 -8.367 1 96.94 273 VAL A CA 1
ATOM 2171 C C . VAL A 1 273 ? 19.375 10.797 -7.883 1 96.94 273 VAL A C 1
ATOM 2173 O O . VAL A 1 273 ? 19.047 11.75 -8.578 1 96.94 273 VAL A O 1
ATOM 2176 N N . ARG A 1 274 ? 18.875 10.586 -6.695 1 95.5 274 ARG A N 1
ATOM 2177 C CA . ARG A 1 274 ? 17.766 11.414 -6.199 1 95.5 274 ARG A CA 1
ATOM 2178 C C . ARG A 1 274 ? 18.281 12.5 -5.266 1 95.5 274 ARG A C 1
ATOM 2180 O O . ARG A 1 274 ? 18.109 13.688 -5.539 1 95.5 274 ARG A O 1
ATOM 2187 N N . GLU A 1 275 ? 18.969 12.156 -4.223 1 93.56 275 GLU A N 1
ATOM 2188 C CA . GLU A 1 275 ? 19.375 13.125 -3.203 1 93.56 275 GLU A CA 1
ATOM 2189 C C . GLU A 1 275 ? 20.406 14.102 -3.744 1 93.56 275 GLU A C 1
ATOM 2191 O O . GLU A 1 275 ? 20.234 15.32 -3.645 1 93.56 275 GLU A O 1
ATOM 2196 N N . GLU A 1 276 ? 21.484 13.609 -4.281 1 93.88 276 GLU A N 1
ATOM 2197 C CA . GLU A 1 276 ? 22.562 14.453 -4.793 1 93.88 276 GLU A CA 1
ATOM 2198 C C . GLU A 1 276 ? 22.234 14.984 -6.188 1 93.88 276 GLU A C 1
ATOM 2200 O O . GLU A 1 276 ? 22.484 16.156 -6.488 1 93.88 276 GLU A O 1
ATOM 2205 N N . GLY A 1 277 ? 21.609 14.133 -6.992 1 94.12 277 GLY A N 1
ATOM 2206 C CA . GLY A 1 277 ? 21.375 14.508 -8.375 1 94.12 277 GLY A CA 1
ATOM 2207 C C . GLY A 1 277 ? 20.078 15.289 -8.57 1 94.12 277 GLY A C 1
ATOM 2208 O O . GLY A 1 277 ? 19.938 16.031 -9.539 1 94.12 277 GLY A O 1
ATOM 2209 N N . GLY A 1 278 ? 19.109 15.016 -7.688 1 94.06 278 GLY A N 1
ATOM 2210 C CA . GLY A 1 278 ? 17.797 15.641 -7.824 1 94.06 278 GLY A CA 1
ATOM 2211 C C . GLY A 1 278 ? 17.109 15.289 -9.133 1 94.06 278 GLY A C 1
ATOM 2212 O O . GLY A 1 278 ? 16.344 16.094 -9.672 1 94.06 278 GLY A O 1
ATOM 2213 N N . LEU A 1 279 ? 17.297 14.117 -9.68 1 93.88 279 LEU A N 1
ATOM 2214 C CA . LEU A 1 279 ? 16.891 13.789 -11.039 1 93.88 279 LEU A CA 1
ATOM 2215 C C . LEU A 1 279 ? 15.555 13.055 -11.047 1 93.88 279 LEU A C 1
ATOM 2217 O O . LEU A 1 279 ? 14.875 13.008 -12.07 1 93.88 279 LEU A O 1
ATOM 2221 N N . VAL A 1 280 ? 15.266 12.398 -9.945 1 94.5 280 VAL A N 1
ATOM 2222 C CA . VAL A 1 280 ? 14.109 11.508 -9.906 1 94.5 280 VAL A CA 1
ATOM 2223 C C . VAL A 1 280 ? 13.375 11.68 -8.578 1 94.5 280 VAL A C 1
ATOM 2225 O O . VAL A 1 280 ? 13.961 12.125 -7.586 1 94.5 280 VAL A O 1
ATOM 2228 N N . TYR A 1 281 ? 12.094 11.328 -8.617 1 89.94 281 TYR A N 1
ATOM 2229 C CA . TYR A 1 281 ? 11.383 11.188 -7.355 1 89.94 281 TYR A CA 1
ATOM 2230 C C . TYR A 1 281 ? 11.5 9.758 -6.824 1 89.94 281 TYR A C 1
ATOM 2232 O O . TYR A 1 281 ? 11.781 9.555 -5.641 1 89.94 281 TYR A O 1
ATOM 2240 N N . SER A 1 282 ? 11.305 8.883 -7.719 1 95.62 282 SER A N 1
ATOM 2241 C CA . SER A 1 282 ? 11.344 7.48 -7.316 1 95.62 282 SER A CA 1
ATOM 2242 C C . SER A 1 282 ? 12.508 6.746 -7.973 1 95.62 282 SER A C 1
ATOM 2244 O O . SER A 1 282 ? 12.633 6.746 -9.203 1 95.62 282 SER A O 1
ATOM 2246 N N . VAL A 1 283 ? 13.305 6.082 -7.215 1 97.75 283 VAL A N 1
ATOM 2247 C CA . VAL A 1 283 ? 14.375 5.211 -7.68 1 97.75 283 VAL A CA 1
ATOM 2248 C C . VAL A 1 283 ? 14.617 4.098 -6.664 1 97.75 283 VAL A C 1
ATOM 2250 O O . VAL A 1 283 ? 14.727 4.359 -5.465 1 97.75 283 VAL A O 1
ATOM 2253 N N . TYR A 1 284 ? 14.57 2.9 -7.102 1 98.25 284 TYR A N 1
ATOM 2254 C CA . TYR A 1 284 ? 14.828 1.745 -6.246 1 98.25 284 TYR A CA 1
ATOM 2255 C C . TYR A 1 284 ? 15.203 0.524 -7.078 1 98.25 284 TYR A C 1
ATOM 2257 O O . TYR A 1 284 ? 15.141 0.562 -8.312 1 98.25 284 TYR A O 1
ATOM 2265 N N . SER A 1 285 ? 15.695 -0.453 -6.43 1 98.5 285 SER A N 1
ATOM 2266 C CA . SER A 1 285 ? 15.953 -1.739 -7.066 1 98.5 285 SER A CA 1
ATOM 2267 C C . SER A 1 285 ? 15.25 -2.875 -6.324 1 98.5 285 SER A C 1
ATOM 2269 O O . SER A 1 285 ? 14.898 -2.73 -5.152 1 98.5 285 SER A O 1
ATOM 2271 N N . TYR A 1 286 ? 15.016 -3.912 -7.055 1 98.25 286 TYR A N 1
ATOM 2272 C CA . TYR A 1 286 ? 14.445 -5.102 -6.426 1 98.25 286 TYR A CA 1
ATOM 2273 C C . TYR A 1 286 ? 14.922 -6.367 -7.129 1 98.25 286 TYR A C 1
ATOM 2275 O O . TYR A 1 286 ? 15.398 -6.312 -8.266 1 98.25 286 TYR A O 1
ATOM 2283 N N . HIS A 1 287 ? 14.875 -7.453 -6.414 1 98 287 HIS A N 1
ATOM 2284 C CA . HIS A 1 287 ? 15.172 -8.789 -6.91 1 98 287 HIS A CA 1
ATOM 2285 C C . HIS A 1 287 ? 13.977 -9.727 -6.727 1 98 287 HIS A C 1
ATOM 2287 O O . HIS A 1 287 ? 13.445 -9.852 -5.621 1 98 287 HIS A O 1
ATOM 2293 N N . SER A 1 288 ? 13.484 -10.25 -7.785 1 97.06 288 SER A N 1
ATOM 2294 C CA . SER A 1 288 ? 12.445 -11.273 -7.754 1 97.06 288 SER A CA 1
ATOM 2295 C C . SER A 1 288 ? 13.016 -12.656 -8.055 1 97.06 288 SER A C 1
ATOM 2297 O O . SER A 1 288 ? 13.461 -12.914 -9.18 1 97.06 288 SER A O 1
ATOM 2299 N N . ALA A 1 289 ? 12.945 -13.523 -7.074 1 97.19 289 ALA A N 1
ATOM 2300 C CA . ALA A 1 289 ? 13.477 -14.875 -7.25 1 97.19 289 ALA A CA 1
ATOM 2301 C C . ALA A 1 289 ? 12.375 -15.844 -7.672 1 97.19 289 ALA A C 1
ATOM 2303 O O . ALA A 1 289 ? 11.242 -15.766 -7.18 1 97.19 289 ALA A O 1
ATOM 2304 N N . TYR A 1 290 ? 12.711 -16.719 -8.602 1 96.06 290 TYR A N 1
ATOM 2305 C CA . TYR A 1 290 ? 11.852 -17.812 -9.039 1 96.06 290 TYR A CA 1
ATOM 2306 C C . TYR A 1 290 ? 12.477 -19.156 -8.711 1 96.06 290 TYR A C 1
ATOM 2308 O O . TYR A 1 290 ? 13.5 -19.219 -8.023 1 96.06 290 TYR A O 1
ATOM 2316 N N . ARG A 1 291 ? 11.812 -20.203 -9.102 1 93.62 291 ARG A N 1
ATOM 2317 C CA . ARG A 1 291 ? 12.266 -21.547 -8.758 1 93.62 291 ARG A CA 1
ATOM 2318 C C . ARG A 1 291 ? 13.617 -21.844 -9.414 1 93.62 291 ARG A C 1
ATOM 2320 O O . ARG A 1 291 ? 14.453 -22.547 -8.828 1 93.62 291 ARG A O 1
ATOM 2327 N N . ASP A 1 292 ? 13.906 -21.312 -10.617 1 94.94 292 ASP A N 1
ATOM 2328 C CA . ASP A 1 292 ? 15.094 -21.734 -11.359 1 94.94 292 ASP A CA 1
ATOM 2329 C C . ASP A 1 292 ? 15.852 -20.531 -11.914 1 94.94 292 ASP A C 1
ATOM 2331 O O . ASP A 1 292 ? 16.844 -20.688 -12.625 1 94.94 292 ASP A O 1
ATOM 2335 N N . THR A 1 293 ? 15.375 -19.375 -11.703 1 96.12 293 THR A N 1
ATOM 2336 C CA . THR A 1 293 ? 16 -18.141 -12.148 1 96.12 293 THR A CA 1
ATOM 2337 C C . THR A 1 293 ? 15.547 -16.969 -11.289 1 96.12 293 THR A C 1
ATOM 2339 O O . THR A 1 293 ? 15.094 -17.156 -10.164 1 96.12 293 THR A O 1
ATOM 2342 N N . GLY A 1 294 ? 15.789 -15.781 -11.68 1 96.88 294 GLY A N 1
ATOM 2343 C CA . GLY A 1 294 ? 15.359 -14.555 -11.039 1 96.88 294 GLY A CA 1
ATOM 2344 C C . GLY A 1 294 ? 15.5 -13.336 -11.922 1 96.88 294 GLY A C 1
ATOM 2345 O O . GLY A 1 294 ? 15.938 -13.438 -13.07 1 96.88 294 GLY A O 1
ATOM 2346 N N . LEU A 1 295 ? 15.055 -12.25 -11.398 1 97.31 295 LEU A N 1
ATOM 2347 C CA . LEU A 1 295 ? 15.078 -10.977 -12.102 1 97.31 295 LEU A CA 1
ATOM 2348 C C . LEU A 1 295 ? 15.477 -9.844 -11.164 1 97.31 295 LEU A C 1
ATOM 2350 O O . LEU A 1 295 ? 14.906 -9.695 -10.086 1 97.31 295 LEU A O 1
ATOM 2354 N N . PHE A 1 296 ? 16.562 -9.156 -11.516 1 98.19 296 PHE A N 1
ATOM 2355 C CA . PHE A 1 296 ? 16.969 -7.938 -10.82 1 98.19 296 PHE A CA 1
ATOM 2356 C C . PHE A 1 296 ? 16.641 -6.703 -11.656 1 98.19 296 PHE A C 1
ATOM 2358 O O . PHE A 1 296 ? 16.922 -6.672 -12.859 1 98.19 296 PHE A O 1
ATOM 2365 N N . CYS A 1 297 ? 16.062 -5.668 -11 1 98.62 297 CYS A N 1
ATOM 2366 C CA . CYS A 1 297 ? 15.617 -4.496 -11.742 1 98.62 297 CYS A CA 1
ATOM 2367 C C . CYS A 1 297 ? 15.875 -3.219 -10.953 1 98.62 297 CYS A C 1
ATOM 2369 O O . CYS A 1 297 ? 15.656 -3.176 -9.742 1 98.62 297 CYS A O 1
ATOM 2371 N N . ILE A 1 298 ? 16.438 -2.23 -11.555 1 98.56 298 ILE A N 1
ATOM 2372 C CA . ILE A 1 298 ? 16.5 -0.856 -11.07 1 98.56 298 ILE A CA 1
ATOM 2373 C C . ILE A 1 298 ? 15.422 -0.023 -11.766 1 98.56 298 ILE A C 1
ATOM 2375 O O . ILE A 1 298 ? 15.352 0.019 -12.992 1 98.56 298 ILE A O 1
ATOM 2379 N N . TYR A 1 299 ? 14.602 0.565 -11.016 1 98.62 299 TYR A N 1
ATOM 2380 C CA . TYR A 1 299 ? 13.523 1.397 -11.531 1 98.62 299 TYR A CA 1
ATOM 2381 C C . TYR A 1 299 ? 13.766 2.867 -11.219 1 98.62 299 TYR A C 1
ATOM 2383 O O . TYR A 1 299 ? 14.234 3.205 -10.125 1 98.62 299 TYR A O 1
ATOM 2391 N N . ALA A 1 300 ? 13.375 3.703 -12.188 1 98.19 300 ALA A N 1
ATOM 2392 C CA . ALA A 1 300 ? 13.359 5.148 -11.969 1 98.19 300 ALA A CA 1
ATOM 2393 C C . ALA A 1 300 ? 12.25 5.816 -12.773 1 98.19 300 ALA A C 1
ATOM 2395 O O . ALA A 1 300 ? 12.008 5.449 -13.922 1 98.19 300 ALA A O 1
ATOM 2396 N N . GLY A 1 301 ? 11.492 6.605 -12.219 1 97.62 301 GLY A N 1
ATOM 2397 C CA . GLY A 1 301 ? 10.555 7.492 -12.883 1 97.62 301 GLY A CA 1
ATOM 2398 C C . GLY A 1 301 ? 11.016 8.938 -12.922 1 97.62 301 GLY A C 1
ATOM 2399 O O . GLY A 1 301 ? 11.336 9.516 -11.875 1 97.62 301 GLY A O 1
ATOM 2400 N N . LEU A 1 302 ? 11.102 9.555 -14.07 1 97.44 302 LEU A N 1
ATOM 2401 C CA . LEU A 1 302 ? 11.711 10.875 -14.195 1 97.44 302 LEU A CA 1
ATOM 2402 C C . LEU A 1 302 ? 11.312 11.539 -15.508 1 97.44 302 LEU A C 1
ATOM 2404 O O . LEU A 1 302 ? 10.789 10.875 -16.406 1 97.44 302 LEU A O 1
ATOM 2408 N N . ALA A 1 303 ? 11.586 12.82 -15.578 1 95.75 303 ALA A N 1
ATOM 2409 C CA . ALA A 1 303 ? 11.352 13.562 -16.812 1 95.75 303 ALA A CA 1
ATOM 2410 C C . ALA A 1 303 ? 12.305 13.102 -17.922 1 95.75 303 ALA A C 1
ATOM 2412 O O . ALA A 1 303 ? 13.445 12.711 -17.641 1 95.75 303 ALA A O 1
ATOM 2413 N N . ALA A 1 304 ? 11.812 13.258 -19.141 1 95.25 304 ALA A N 1
ATOM 2414 C CA . ALA A 1 304 ? 12.555 12.781 -20.297 1 95.25 304 ALA A CA 1
ATOM 2415 C C . ALA A 1 304 ? 13.938 13.422 -20.375 1 95.25 304 ALA A C 1
ATOM 2417 O O . ALA A 1 304 ? 14.922 12.766 -20.734 1 95.25 304 ALA A O 1
ATOM 2418 N N . GLU A 1 305 ? 14.039 14.664 -20.016 1 94 305 GLU A N 1
ATOM 2419 C CA . GLU A 1 305 ? 15.289 15.414 -20.141 1 94 305 GLU A CA 1
ATOM 2420 C C . GLU A 1 305 ? 16.344 14.898 -19.172 1 94 305 GLU A C 1
ATOM 2422 O O . GLU A 1 305 ? 17.531 15.102 -19.375 1 94 305 GLU A O 1
ATOM 2427 N N . ASN A 1 306 ? 15.922 14.219 -18.125 1 94.81 306 ASN A N 1
ATOM 2428 C CA . ASN A 1 306 ? 16.844 13.758 -17.078 1 94.81 306 ASN A CA 1
ATOM 2429 C C . ASN A 1 306 ? 17.312 12.328 -17.344 1 94.81 306 ASN A C 1
ATOM 2431 O O . ASN A 1 306 ? 18.219 11.836 -16.656 1 94.81 306 ASN A O 1
ATOM 2435 N N . VAL A 1 307 ? 16.781 11.641 -18.359 1 96 307 VAL A N 1
ATOM 2436 C CA . VAL A 1 307 ? 16.984 10.211 -18.562 1 96 307 VAL A CA 1
ATOM 2437 C C . VAL A 1 307 ? 18.469 9.93 -18.797 1 96 307 VAL A C 1
ATOM 2439 O O . VAL A 1 307 ? 19.062 9.078 -18.125 1 96 307 VAL A O 1
ATOM 2442 N N . PRO A 1 308 ? 19.188 10.672 -19.688 1 95 308 PRO A N 1
ATOM 2443 C CA . PRO A 1 308 ? 20.609 10.359 -19.938 1 95 308 PRO A CA 1
ATOM 2444 C C . PRO A 1 308 ? 21.469 10.516 -18.688 1 95 308 PRO A C 1
ATOM 2446 O O . PRO A 1 308 ? 22.297 9.648 -18.391 1 95 308 PRO A O 1
ATOM 2449 N N . ARG A 1 309 ? 21.234 11.562 -17.984 1 95.12 309 ARG A N 1
ATOM 2450 C CA . ARG A 1 309 ? 22.016 11.812 -16.781 1 95.12 309 ARG A CA 1
ATOM 2451 C C . ARG A 1 309 ? 21.75 10.742 -15.719 1 95.12 309 ARG A C 1
ATOM 2453 O O . ARG A 1 309 ? 22.672 10.297 -15.031 1 95.12 309 ARG A O 1
ATOM 2460 N N . ALA A 1 310 ? 20.469 10.391 -15.562 1 96.44 310 ALA A N 1
ATOM 2461 C CA . ALA A 1 310 ? 20.094 9.367 -14.594 1 96.44 310 ALA A CA 1
ATOM 2462 C C . ALA A 1 310 ? 20.719 8.016 -14.953 1 96.44 310 ALA A C 1
ATOM 2464 O O . ALA A 1 310 ? 21.25 7.32 -14.086 1 96.44 310 ALA A O 1
ATOM 2465 N N . LEU A 1 311 ? 20.656 7.688 -16.219 1 96.31 311 LEU A N 1
ATOM 2466 C CA . LEU A 1 311 ? 21.234 6.43 -16.688 1 96.31 311 LEU A CA 1
ATOM 2467 C C . LEU A 1 311 ? 22.734 6.398 -16.438 1 96.31 311 LEU A C 1
ATOM 2469 O O . LEU A 1 311 ? 23.281 5.379 -16 1 96.31 311 LEU A O 1
ATOM 2473 N N . GLN A 1 312 ? 23.391 7.492 -16.734 1 96.12 312 GLN A N 1
ATOM 2474 C CA . GLN A 1 312 ? 24.828 7.586 -16.484 1 96.12 312 GLN A CA 1
ATOM 2475 C C . GLN A 1 312 ? 25.156 7.395 -15.008 1 96.12 312 GLN A C 1
ATOM 2477 O O . GLN A 1 312 ? 26.078 6.668 -14.656 1 96.12 312 GLN A O 1
ATOM 2482 N N . ALA A 1 313 ? 24.375 8.055 -14.172 1 96.44 313 ALA A N 1
ATOM 2483 C CA . ALA A 1 313 ? 24.594 7.949 -12.734 1 96.44 313 ALA A CA 1
ATOM 2484 C C . ALA A 1 313 ? 24.391 6.516 -12.25 1 96.44 313 ALA A C 1
ATOM 2486 O O . ALA A 1 313 ? 25.141 6.012 -11.422 1 96.44 313 ALA A O 1
ATOM 2487 N N . ILE A 1 314 ? 23.344 5.852 -12.727 1 97.06 314 ILE A N 1
ATOM 2488 C CA . ILE A 1 314 ? 23.031 4.477 -12.344 1 97.06 314 ILE A CA 1
ATOM 2489 C C . ILE A 1 314 ? 24.172 3.553 -12.766 1 97.06 314 ILE A C 1
ATOM 2491 O O . ILE A 1 314 ? 24.656 2.762 -11.961 1 97.06 314 ILE A O 1
ATOM 2495 N N . VAL A 1 315 ? 24.609 3.674 -14.008 1 95.81 315 VAL A N 1
ATOM 2496 C CA . VAL A 1 315 ? 25.656 2.82 -14.555 1 95.81 315 VAL A CA 1
ATOM 2497 C C . VAL A 1 315 ? 26.953 3.061 -13.797 1 95.81 315 VAL A C 1
ATOM 2499 O O . VAL A 1 315 ? 27.703 2.119 -13.523 1 95.81 315 VAL A O 1
ATOM 2502 N N . GLU A 1 316 ? 27.219 4.281 -13.477 1 95.19 316 GLU A N 1
ATOM 2503 C CA . GLU A 1 316 ? 28.422 4.602 -12.711 1 95.19 316 GLU A CA 1
ATOM 2504 C C . GLU A 1 316 ? 28.406 3.902 -11.359 1 95.19 316 GLU A C 1
ATOM 2506 O O . GLU A 1 316 ? 29.453 3.402 -10.906 1 95.19 316 GLU A O 1
ATOM 2511 N N . GLU A 1 317 ? 27.297 3.918 -10.68 1 95.5 317 GLU A N 1
ATOM 2512 C CA . GLU A 1 317 ? 27.203 3.24 -9.391 1 95.5 317 GLU A CA 1
ATOM 2513 C C . GLU A 1 317 ? 27.391 1.732 -9.547 1 95.5 317 GLU A C 1
ATOM 2515 O O . GLU A 1 317 ? 28.016 1.089 -8.703 1 95.5 317 GLU A O 1
ATOM 2520 N N . LEU A 1 318 ? 26.828 1.165 -10.617 1 95.81 318 LEU A N 1
ATOM 2521 C CA . LEU A 1 318 ? 27.016 -0.256 -10.883 1 95.81 318 LEU A CA 1
ATOM 2522 C C . LEU A 1 318 ? 28.5 -0.569 -11.109 1 95.81 318 LEU A C 1
ATOM 2524 O O . LEU A 1 318 ? 29.016 -1.562 -10.586 1 95.81 318 LEU A O 1
ATOM 2528 N N . LYS A 1 319 ? 29.172 0.308 -11.844 1 94 319 LYS A N 1
ATOM 2529 C CA . LYS A 1 319 ? 30.594 0.139 -12.094 1 94 319 LYS A CA 1
ATOM 2530 C C . LYS A 1 319 ? 31.391 0.18 -10.789 1 94 319 LYS A C 1
ATOM 2532 O O . LYS A 1 319 ? 32.281 -0.633 -10.578 1 94 319 LYS A O 1
ATOM 2537 N N . LYS A 1 320 ? 31.031 1.116 -10 1 93.75 320 LYS A N 1
ATOM 2538 C CA . LYS A 1 320 ? 31.734 1.279 -8.727 1 93.75 320 LYS A CA 1
ATOM 2539 C C . LYS A 1 320 ? 31.594 0.033 -7.859 1 93.75 320 LYS A C 1
ATOM 2541 O O . LYS A 1 320 ? 32.562 -0.396 -7.219 1 93.75 320 LYS A O 1
ATOM 2546 N N . VAL A 1 321 ? 30.469 -0.499 -7.801 1 92.56 321 VAL A N 1
ATOM 2547 C CA . VAL A 1 321 ? 30.219 -1.685 -6.984 1 92.56 321 VAL A CA 1
ATOM 2548 C C . VAL A 1 321 ? 31.031 -2.861 -7.535 1 92.56 321 VAL A C 1
ATOM 2550 O O . VAL A 1 321 ? 31.547 -3.678 -6.77 1 92.56 321 VAL A O 1
ATOM 2553 N N . CYS A 1 322 ? 31.125 -2.951 -8.82 1 91.12 322 CYS A N 1
ATOM 2554 C CA . CYS A 1 322 ? 31.875 -4.031 -9.461 1 91.12 322 CYS A CA 1
ATOM 2555 C C . CYS A 1 322 ? 33.375 -3.871 -9.219 1 91.12 322 CYS A C 1
ATOM 2557 O O . CYS A 1 322 ? 34.094 -4.863 -9.125 1 91.12 322 CYS A O 1
ATOM 2559 N N . ARG A 1 323 ? 33.906 -2.629 -9.172 1 86.31 323 ARG A N 1
ATOM 2560 C CA . ARG A 1 323 ? 35.312 -2.35 -9.031 1 86.31 323 ARG A CA 1
ATOM 2561 C C . ARG A 1 323 ? 35.75 -2.324 -7.566 1 86.31 323 ARG A C 1
ATOM 2563 O O . ARG A 1 323 ? 36.75 -1.735 -7.211 1 86.31 323 ARG A O 1
ATOM 2570 N N . SER A 1 324 ? 34.969 -2.809 -6.711 1 73.88 324 SER A N 1
ATOM 2571 C CA . SER A 1 324 ? 35.25 -2.984 -5.289 1 73.88 324 SER A CA 1
ATOM 2572 C C . SER A 1 324 ? 35.312 -1.644 -4.566 1 73.88 324 SER A C 1
ATOM 2574 O O . SER A 1 324 ? 36.156 -1.451 -3.68 1 73.88 324 SER A O 1
ATOM 2576 N N . ASP A 1 325 ? 34.656 -0.776 -4.992 1 82.5 325 ASP A N 1
ATOM 2577 C CA . ASP A 1 325 ? 34.531 0.494 -4.281 1 82.5 325 ASP A CA 1
ATOM 2578 C C . ASP A 1 325 ? 33.5 0.399 -3.166 1 82.5 325 ASP A C 1
ATOM 2580 O O . ASP A 1 325 ? 32.875 1.396 -2.814 1 82.5 325 ASP A O 1
ATOM 2584 N N . LEU A 1 326 ? 33.281 -0.744 -2.75 1 88.94 326 LEU A N 1
ATOM 2585 C CA . LEU A 1 326 ? 32.438 -0.951 -1.592 1 88.94 326 LEU A CA 1
ATOM 2586 C C . LEU A 1 326 ? 33.25 -1.029 -0.31 1 88.94 326 LEU A C 1
ATOM 2588 O O . LEU A 1 326 ? 34.312 -1.646 -0.288 1 88.94 326 LEU A O 1
ATOM 2592 N N . SER A 1 327 ? 32.844 -0.346 0.689 1 90.62 327 SER A N 1
ATOM 2593 C CA . SER A 1 327 ? 33.531 -0.438 1.98 1 90.62 327 SER A CA 1
ATOM 2594 C C . SER A 1 327 ? 32.875 -1.496 2.869 1 90.62 327 SER A C 1
ATOM 2596 O O . SER A 1 327 ? 31.688 -1.81 2.709 1 90.62 327 SER A O 1
ATOM 2598 N N . PRO A 1 328 ? 33.688 -2.074 3.762 1 93.5 328 PRO A N 1
ATOM 2599 C CA . PRO A 1 328 ? 33.094 -3.018 4.723 1 93.5 328 PRO A CA 1
ATOM 2600 C C . PRO A 1 328 ? 31.953 -2.416 5.531 1 93.5 328 PRO A C 1
ATOM 2602 O O . PRO A 1 328 ? 31 -3.115 5.863 1 93.5 328 PRO A O 1
ATOM 2605 N N . GLU A 1 329 ? 32.062 -1.156 5.77 1 92.44 329 GLU A N 1
ATOM 2606 C CA . GLU A 1 329 ? 31.047 -0.475 6.555 1 92.44 329 GLU A CA 1
ATOM 2607 C C . GLU A 1 329 ? 29.719 -0.433 5.805 1 92.44 329 GLU A C 1
ATOM 2609 O O . GLU A 1 329 ? 28.656 -0.582 6.41 1 92.44 329 GLU A O 1
ATOM 2614 N N . GLU A 1 330 ? 29.812 -0.237 4.547 1 92.69 330 GLU A N 1
ATOM 2615 C CA . GLU A 1 330 ? 28.594 -0.195 3.732 1 92.69 330 GLU A CA 1
ATOM 2616 C C . GLU A 1 330 ? 27.906 -1.552 3.709 1 92.69 330 GLU A C 1
ATOM 2618 O O . GLU A 1 330 ? 26.672 -1.627 3.791 1 92.69 330 GLU A O 1
ATOM 2623 N N . VAL A 1 331 ? 28.688 -2.582 3.607 1 95.94 331 VAL A N 1
ATOM 2624 C CA . VAL A 1 331 ? 28.141 -3.936 3.574 1 95.94 331 VAL A CA 1
ATOM 2625 C C . VAL A 1 331 ? 27.516 -4.277 4.93 1 95.94 331 VAL A C 1
ATOM 2627 O O . VAL A 1 331 ? 26.422 -4.844 4.996 1 95.94 331 VAL A O 1
ATOM 2630 N N . GLU A 1 332 ? 28.234 -3.889 5.98 1 96.06 332 GLU A N 1
ATOM 2631 C CA . GLU A 1 332 ? 27.719 -4.145 7.324 1 96.06 332 GLU A CA 1
ATOM 2632 C C . GLU A 1 332 ? 26.406 -3.406 7.559 1 96.06 332 GLU A C 1
ATOM 2634 O O . GLU A 1 332 ? 25.484 -3.949 8.172 1 96.06 332 GLU A O 1
ATOM 2639 N N . ARG A 1 333 ? 26.375 -2.244 7.117 1 94.69 333 ARG A N 1
ATOM 2640 C CA . ARG A 1 333 ? 25.141 -1.458 7.246 1 94.69 333 ARG A CA 1
ATOM 2641 C C . ARG A 1 333 ? 23.984 -2.119 6.5 1 94.69 333 ARG A C 1
ATOM 2643 O O . ARG A 1 333 ? 22.875 -2.197 7.02 1 94.69 333 ARG A O 1
ATOM 2650 N N . ALA A 1 334 ? 24.234 -2.512 5.289 1 96.56 334 ALA A N 1
ATOM 2651 C CA . ALA A 1 334 ? 23.203 -3.168 4.484 1 96.56 334 ALA A CA 1
ATOM 2652 C C . ALA A 1 334 ? 22.719 -4.453 5.152 1 96.56 334 ALA A C 1
ATOM 2654 O O . ALA A 1 334 ? 21.531 -4.754 5.148 1 96.56 334 ALA A O 1
ATOM 2655 N N . LYS A 1 335 ? 23.688 -5.227 5.715 1 97.56 335 LYS A N 1
ATOM 2656 C CA . LYS A 1 335 ? 23.328 -6.449 6.43 1 97.56 335 LYS A CA 1
ATOM 2657 C C . LYS A 1 335 ? 22.438 -6.148 7.629 1 97.56 335 LYS A C 1
ATOM 2659 O O . LYS A 1 335 ? 21.422 -6.816 7.832 1 97.56 335 LYS A O 1
ATOM 2664 N N . ASN A 1 336 ? 22.828 -5.156 8.367 1 96.06 336 ASN A N 1
ATOM 2665 C CA . ASN A 1 336 ? 22.047 -4.781 9.547 1 96.06 336 ASN A CA 1
ATOM 2666 C C . ASN A 1 336 ? 20.656 -4.277 9.164 1 96.06 336 ASN A C 1
ATOM 2668 O O . ASN A 1 336 ? 19.672 -4.586 9.836 1 96.06 336 ASN A O 1
ATOM 2672 N N . GLN A 1 337 ? 20.625 -3.502 8.125 1 96.56 337 GLN A N 1
ATOM 2673 C CA . GLN A 1 337 ? 19.344 -3.01 7.625 1 96.56 337 GLN A CA 1
ATOM 2674 C C . GLN A 1 337 ? 18.422 -4.164 7.234 1 96.56 337 GLN A C 1
ATOM 2676 O O . GLN A 1 337 ? 17.25 -4.191 7.617 1 96.56 337 GLN A O 1
ATOM 2681 N N . LEU A 1 338 ? 18.953 -5.055 6.5 1 96.94 338 LEU A N 1
ATOM 2682 C CA . LEU A 1 338 ? 18.188 -6.207 6.031 1 96.94 338 LEU A CA 1
ATOM 2683 C C . LEU A 1 338 ? 17.719 -7.062 7.203 1 96.94 338 LEU A C 1
ATOM 2685 O O . LEU A 1 338 ? 16.547 -7.453 7.262 1 96.94 338 LEU A O 1
ATOM 2689 N N . LYS A 1 339 ? 18.625 -7.324 8.086 1 96.25 339 LYS A N 1
ATOM 2690 C CA . LYS A 1 339 ? 18.312 -8.117 9.266 1 96.25 339 LYS A CA 1
ATOM 2691 C C . LYS A 1 339 ? 17.234 -7.438 10.117 1 96.25 339 LYS A C 1
ATOM 2693 O O . LYS A 1 339 ? 16.266 -8.078 10.539 1 96.25 339 LYS A O 1
ATOM 2698 N N . GLY A 1 340 ? 17.422 -6.203 10.414 1 94.25 340 GLY A N 1
ATOM 2699 C CA . GLY A 1 340 ? 16.453 -5.453 11.203 1 94.25 340 GLY A CA 1
ATOM 2700 C C . GLY A 1 340 ? 15.078 -5.398 10.578 1 94.25 340 GLY A C 1
ATOM 2701 O O . GLY A 1 340 ? 14.07 -5.613 11.258 1 94.25 340 GLY A O 1
ATOM 2702 N N . SER A 1 341 ? 15.047 -5.043 9.266 1 94.62 341 SER A N 1
ATOM 2703 C CA . SER A 1 341 ? 13.781 -4.984 8.555 1 94.62 341 SER A CA 1
ATOM 2704 C C . SER A 1 341 ? 13.07 -6.336 8.57 1 94.62 341 SER A C 1
ATOM 2706 O O . SER A 1 341 ? 11.844 -6.398 8.688 1 94.62 341 SER A O 1
ATOM 2708 N N . PHE A 1 342 ? 13.82 -7.402 8.484 1 95.44 342 PHE A N 1
ATOM 2709 C CA . PHE A 1 342 ? 13.281 -8.758 8.547 1 95.44 342 PHE A CA 1
ATOM 2710 C C . PHE A 1 342 ? 12.656 -9.016 9.914 1 95.44 342 PHE A C 1
ATOM 2712 O O . PHE A 1 342 ? 11.508 -9.461 10 1 95.44 342 PHE A O 1
ATOM 2719 N N . LEU A 1 343 ? 13.344 -8.664 10.883 1 93.06 343 LEU A N 1
ATOM 2720 C CA . LEU A 1 343 ? 12.867 -8.914 12.242 1 93.06 343 LEU A CA 1
ATOM 2721 C C . LEU A 1 343 ? 11.617 -8.086 12.531 1 93.06 343 LEU A C 1
ATOM 2723 O O . LEU A 1 343 ? 10.664 -8.586 13.141 1 93.06 343 LEU A O 1
ATOM 2727 N N . LEU A 1 344 ? 11.586 -6.852 12.133 1 94 344 LEU A N 1
ATOM 2728 C CA . LEU A 1 344 ? 10.414 -6.004 12.312 1 94 344 LEU A CA 1
ATOM 2729 C C . LEU A 1 344 ? 9.211 -6.566 11.562 1 94 344 LEU A C 1
ATOM 2731 O O . LEU A 1 344 ? 8.078 -6.484 12.039 1 94 344 LEU A O 1
ATOM 2735 N N . SER A 1 345 ? 9.445 -7.125 10.344 1 94.75 345 SER A N 1
ATOM 2736 C CA . SER A 1 345 ? 8.367 -7.652 9.516 1 94.75 345 SER A CA 1
ATOM 2737 C C . SER A 1 345 ? 7.707 -8.859 10.172 1 94.75 345 SER A C 1
ATOM 2739 O O . SER A 1 345 ? 6.547 -9.172 9.898 1 94.75 345 SER A O 1
ATOM 2741 N N . LEU A 1 346 ? 8.375 -9.555 11.07 1 93.94 346 LEU A N 1
ATOM 2742 C CA . LEU A 1 346 ? 7.887 -10.773 11.703 1 93.94 346 LEU A CA 1
ATOM 2743 C C . LEU A 1 346 ? 6.844 -10.445 12.773 1 93.94 346 LEU A C 1
ATOM 2745 O O . LEU A 1 346 ? 6.223 -11.352 13.336 1 93.94 346 LEU A O 1
ATOM 2749 N N . GLU A 1 347 ? 6.566 -9.18 12.984 1 94.06 347 GLU A N 1
ATOM 2750 C CA . GLU A 1 347 ? 5.492 -8.805 13.898 1 94.06 347 GLU A CA 1
ATOM 2751 C C . GLU A 1 347 ? 4.125 -8.945 13.242 1 94.06 347 GLU A C 1
ATOM 2753 O O . GLU A 1 347 ? 3.098 -8.938 13.914 1 94.06 347 GLU A O 1
ATOM 2758 N N . SER A 1 348 ? 4.086 -9.055 11.961 1 95.81 348 SER A N 1
ATOM 2759 C CA . SER A 1 348 ? 2.848 -9.234 11.211 1 95.81 348 SER A CA 1
ATOM 2760 C C . SER A 1 348 ? 2.496 -10.711 11.062 1 95.81 348 SER A C 1
ATOM 2762 O O . SER A 1 348 ? 3.271 -11.484 10.5 1 95.81 348 SER A O 1
ATOM 2764 N N . VAL A 1 349 ? 1.307 -11.016 11.484 1 96.94 349 VAL A N 1
ATOM 2765 C CA . VAL A 1 349 ? 0.827 -12.398 11.406 1 96.94 349 VAL A CA 1
ATOM 2766 C C . VAL A 1 349 ? 0.693 -12.812 9.945 1 96.94 349 VAL A C 1
ATOM 2768 O O . VAL A 1 349 ? 1.015 -13.953 9.586 1 96.94 349 VAL A O 1
ATOM 2771 N N . THR A 1 350 ? 0.233 -11.922 9.133 1 98 350 THR A N 1
ATOM 2772 C CA . THR A 1 350 ? 0.07 -12.195 7.711 1 98 350 THR A CA 1
ATOM 2773 C C . THR A 1 350 ? 1.424 -12.43 7.047 1 98 350 THR A C 1
ATOM 2775 O O . THR A 1 350 ? 1.558 -13.305 6.191 1 98 350 THR A O 1
ATOM 2778 N N . THR A 1 351 ? 2.441 -11.625 7.43 1 97.25 351 THR A N 1
ATOM 2779 C CA . THR A 1 351 ? 3.785 -11.805 6.891 1 97.25 351 THR A CA 1
ATOM 2780 C C . THR A 1 351 ? 4.34 -13.18 7.262 1 97.25 351 THR A C 1
ATOM 2782 O O . THR A 1 351 ? 4.953 -13.852 6.434 1 97.25 351 THR A O 1
ATOM 2785 N N . ARG A 1 352 ? 4.105 -13.57 8.477 1 97.62 352 ARG A N 1
ATOM 2786 C CA . ARG A 1 352 ? 4.578 -14.875 8.93 1 97.62 352 ARG A CA 1
ATOM 2787 C C . ARG A 1 352 ? 3.902 -16 8.156 1 97.62 352 ARG A C 1
ATOM 2789 O O . ARG A 1 352 ? 4.566 -16.953 7.719 1 97.62 352 ARG A O 1
ATOM 2796 N N . MET A 1 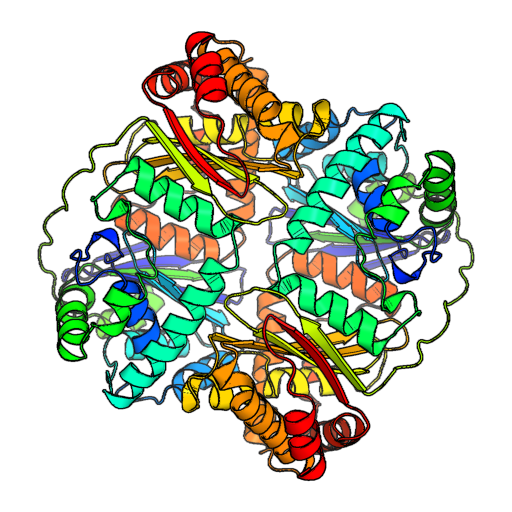353 ? 2.617 -15.867 7.992 1 98.5 353 MET A N 1
ATOM 2797 C CA . MET A 1 353 ? 1.883 -16.859 7.215 1 98.5 353 MET A CA 1
ATOM 2798 C C . MET A 1 353 ? 2.418 -16.953 5.789 1 98.5 353 MET A C 1
ATOM 2800 O O . MET A 1 353 ? 2.637 -18.047 5.266 1 98.5 353 MET A O 1
ATOM 2804 N N . SER A 1 354 ? 2.66 -15.789 5.16 1 98.31 354 SER A N 1
ATOM 2805 C CA . SER A 1 354 ? 3.137 -15.75 3.781 1 98.31 354 SER A CA 1
ATOM 2806 C C . SER A 1 354 ? 4.539 -16.344 3.664 1 98.31 354 SER A C 1
ATOM 2808 O O . SER A 1 354 ? 4.855 -17.016 2.684 1 98.31 354 SER A O 1
ATOM 2810 N N . ARG A 1 355 ? 5.355 -16.047 4.621 1 97 355 ARG A N 1
ATOM 2811 C CA . ARG A 1 355 ? 6.707 -16.609 4.645 1 97 355 ARG A CA 1
ATOM 2812 C C . ARG A 1 355 ? 6.668 -18.125 4.691 1 97 355 ARG A C 1
ATOM 2814 O O . ARG A 1 355 ? 7.43 -18.797 3.986 1 97 355 ARG A O 1
ATOM 2821 N N . LEU A 1 356 ? 5.789 -18.734 5.547 1 98.06 356 LEU A N 1
ATOM 2822 C CA . LEU A 1 356 ? 5.656 -20.188 5.645 1 98.06 356 LEU A CA 1
ATOM 2823 C C . LEU A 1 356 ? 5.297 -20.781 4.289 1 98.06 356 LEU A C 1
ATOM 2825 O O . LEU A 1 356 ? 5.988 -21.688 3.805 1 98.06 356 LEU A O 1
ATOM 2829 N N . GLY A 1 357 ? 4.227 -20.234 3.715 1 98 357 GLY A N 1
ATOM 2830 C CA . GLY A 1 357 ? 3.723 -20.781 2.463 1 98 357 GLY A CA 1
ATOM 2831 C C . GLY A 1 357 ? 4.727 -20.688 1.328 1 98 357 GLY A C 1
ATOM 2832 O O . GLY A 1 357 ? 5.004 -21.672 0.655 1 98 357 GLY A O 1
ATOM 2833 N N . LYS A 1 358 ? 5.309 -19.547 1.162 1 96.5 358 LYS A N 1
ATOM 2834 C CA . LYS A 1 358 ? 6.242 -19.312 0.064 1 96.5 358 LYS A CA 1
ATOM 2835 C C . LYS A 1 358 ? 7.512 -20.141 0.229 1 96.5 358 LYS A C 1
ATOM 2837 O O . LYS A 1 358 ? 7.984 -20.75 -0.728 1 96.5 358 LYS A O 1
ATOM 2842 N N . SER A 1 359 ? 8.055 -20.156 1.439 1 96.31 359 SER A N 1
ATOM 2843 C CA . SER A 1 359 ? 9.281 -20.906 1.695 1 96.31 359 SER A CA 1
ATOM 2844 C C . SER A 1 359 ? 9.078 -22.391 1.411 1 96.31 359 SER A C 1
ATOM 2846 O O . SER A 1 359 ? 9.93 -23.031 0.786 1 96.31 359 SER A O 1
ATOM 2848 N N . TRP A 1 360 ? 7.988 -22.906 1.866 1 96.81 360 TRP A N 1
ATOM 2849 C CA . TRP A 1 360 ? 7.746 -24.328 1.663 1 96.81 360 TRP A CA 1
ATOM 2850 C C . TRP A 1 360 ? 7.535 -24.641 0.185 1 96.81 360 TRP A C 1
ATOM 2852 O O . TRP A 1 360 ? 8.016 -25.672 -0.314 1 96.81 360 TRP A O 1
ATOM 2862 N N . LEU A 1 361 ? 6.82 -23.797 -0.487 1 94.69 361 LEU A N 1
ATOM 2863 C CA . LEU A 1 361 ? 6.547 -24 -1.904 1 94.69 361 LEU A CA 1
ATOM 2864 C C . LEU A 1 361 ? 7.84 -24.047 -2.707 1 94.69 361 LEU A C 1
ATOM 2866 O O . LEU A 1 361 ? 7.984 -24.875 -3.615 1 94.69 361 LEU A O 1
ATOM 2870 N N . TYR A 1 362 ? 8.781 -23.203 -2.391 1 94 362 TYR A N 1
ATOM 2871 C CA . TYR A 1 362 ? 9.992 -23.078 -3.188 1 94 362 TYR A CA 1
ATOM 2872 C C . TYR A 1 362 ? 11.078 -24.031 -2.691 1 94 362 TYR A C 1
ATOM 2874 O O . TYR A 1 362 ? 11.805 -24.625 -3.49 1 94 362 TYR A O 1
ATOM 2882 N N . LEU A 1 363 ? 11.18 -24.188 -1.337 1 94.5 363 LEU A N 1
ATOM 2883 C CA . LEU A 1 363 ? 12.375 -24.812 -0.781 1 94.5 363 LEU A CA 1
ATOM 2884 C C . LEU A 1 363 ? 12.031 -26.141 -0.109 1 94.5 363 LEU A C 1
ATOM 2886 O O . LEU A 1 363 ? 12.914 -26.953 0.158 1 94.5 363 LEU A O 1
ATOM 2890 N N . GLY A 1 364 ? 10.797 -26.375 0.24 1 94.81 364 GLY A N 1
ATOM 2891 C CA . GLY A 1 364 ? 10.414 -27.578 0.967 1 94.81 364 GLY A CA 1
ATOM 2892 C C . GLY A 1 364 ? 10.844 -27.547 2.422 1 94.81 364 GLY A C 1
ATOM 2893 O O . GLY A 1 364 ? 10.859 -28.594 3.084 1 94.81 364 GLY A O 1
ATOM 2894 N N . ARG A 1 365 ? 11.227 -26.359 2.854 1 95.38 365 ARG A N 1
ATOM 2895 C CA . ARG A 1 365 ? 11.594 -26.156 4.25 1 95.38 365 ARG A CA 1
ATOM 2896 C C . ARG A 1 365 ? 11.43 -24.688 4.656 1 95.38 365 ARG A C 1
ATOM 2898 O O . ARG A 1 365 ? 11.344 -23.812 3.797 1 95.38 365 ARG A O 1
ATOM 2905 N N . VAL A 1 366 ? 11.281 -24.516 5.883 1 95.25 366 VAL A N 1
ATOM 2906 C CA . VAL A 1 366 ? 11.188 -23.156 6.422 1 95.25 366 VAL A CA 1
ATOM 2907 C C . VAL A 1 366 ? 12.359 -22.891 7.359 1 95.25 366 VAL A C 1
ATOM 2909 O O . VAL A 1 366 ? 12.586 -23.641 8.312 1 95.25 366 VAL A O 1
ATOM 2912 N N . LEU A 1 367 ? 13.086 -21.859 7.012 1 93.62 367 LEU A N 1
ATOM 2913 C CA . LEU A 1 367 ? 14.18 -21.469 7.898 1 93.62 367 LEU A CA 1
ATOM 2914 C C . LEU A 1 367 ? 13.656 -20.656 9.07 1 93.62 367 LEU A C 1
ATOM 2916 O O . LEU A 1 367 ? 12.758 -19.828 8.898 1 93.62 367 LEU A O 1
ATOM 2920 N N . SER A 1 368 ? 14.266 -20.859 10.203 1 93.81 368 SER A N 1
ATOM 2921 C CA . SER A 1 368 ? 13.906 -20.031 11.359 1 93.81 368 SER A CA 1
ATOM 2922 C C . SER A 1 368 ? 14.406 -18.609 11.195 1 93.81 368 SER A C 1
ATOM 2924 O O . SER A 1 368 ? 15.344 -18.344 10.438 1 93.81 368 SER A O 1
ATOM 2926 N N . PRO A 1 369 ? 13.695 -17.719 11.852 1 93.06 369 PRO A N 1
ATOM 2927 C CA . PRO A 1 369 ? 14.172 -16.328 11.805 1 93.06 369 PRO A CA 1
ATOM 2928 C C . PRO A 1 369 ? 15.641 -16.203 12.211 1 93.06 369 PRO A C 1
ATOM 2930 O O . PRO A 1 369 ? 16.375 -15.398 11.633 1 93.06 369 PRO A O 1
ATOM 2933 N N . GLU A 1 370 ? 16.094 -16.984 13.148 1 94.19 370 GLU A N 1
ATOM 2934 C CA . GLU A 1 370 ? 17.484 -16.953 13.602 1 94.19 370 GLU A CA 1
ATOM 2935 C C . GLU A 1 370 ? 18.438 -17.438 12.508 1 94.19 370 GLU A C 1
ATOM 2937 O O . GLU A 1 370 ? 19.5 -16.844 12.297 1 94.19 370 GLU A O 1
ATOM 2942 N N . GLU A 1 371 ? 18.031 -18.453 11.852 1 95 371 GLU A N 1
ATOM 2943 C CA . GLU A 1 371 ? 18.844 -18.969 10.758 1 95 371 GLU A CA 1
ATOM 2944 C C . GLU A 1 371 ? 18.953 -17.953 9.633 1 95 371 GLU A C 1
ATOM 2946 O O . GLU A 1 371 ? 20.031 -17.766 9.07 1 95 371 GLU A O 1
ATOM 2951 N N . VAL A 1 372 ? 17.875 -17.344 9.289 1 95.12 372 VAL A N 1
ATOM 2952 C CA . VAL A 1 372 ? 17.875 -16.328 8.25 1 95.12 372 VAL A CA 1
ATOM 2953 C C . VAL A 1 372 ? 18.797 -15.18 8.656 1 95.12 372 VAL A C 1
ATOM 2955 O O . VAL A 1 372 ? 19.625 -14.719 7.863 1 95.12 372 VAL A O 1
ATOM 2958 N N . ALA A 1 373 ? 18.656 -14.742 9.906 1 95.62 373 ALA A N 1
ATOM 2959 C CA . ALA A 1 373 ? 19.5 -13.664 10.43 1 95.62 373 ALA A CA 1
ATOM 2960 C C . ALA A 1 373 ? 20.969 -14.039 10.359 1 95.62 373 ALA A C 1
ATOM 2962 O O . ALA A 1 373 ? 21.812 -13.203 10.031 1 95.62 373 ALA A O 1
ATOM 2963 N N . GLU A 1 374 ? 21.266 -15.258 10.602 1 96.81 374 GLU A N 1
ATOM 2964 C CA . GLU A 1 374 ? 22.641 -15.75 10.562 1 96.81 374 GLU A CA 1
ATOM 2965 C C . GLU A 1 374 ? 23.188 -15.75 9.141 1 96.81 374 GLU A C 1
ATOM 2967 O O . GLU A 1 374 ? 24.344 -15.406 8.906 1 96.81 374 GLU A O 1
ATOM 2972 N N . ARG A 1 375 ? 22.344 -16.156 8.234 1 97.06 375 ARG A N 1
ATOM 2973 C CA . ARG A 1 375 ? 22.766 -16.188 6.832 1 97.06 375 ARG A CA 1
ATOM 2974 C C . ARG A 1 375 ? 23.047 -14.773 6.312 1 97.06 375 ARG A C 1
ATOM 2976 O O . ARG A 1 375 ? 24 -14.562 5.562 1 97.06 375 ARG A O 1
ATOM 2983 N N . ILE A 1 376 ? 22.234 -13.859 6.684 1 97.56 376 ILE A N 1
ATOM 2984 C CA . ILE A 1 376 ? 22.438 -12.469 6.289 1 97.56 376 ILE A CA 1
ATOM 2985 C C . ILE A 1 376 ? 23.75 -11.945 6.887 1 97.56 376 ILE A C 1
ATOM 2987 O O . ILE A 1 376 ? 24.547 -11.336 6.184 1 97.56 376 ILE A O 1
ATOM 2991 N N . THR A 1 377 ? 23.984 -12.234 8.156 1 96.56 377 THR A N 1
ATOM 2992 C CA . THR A 1 377 ? 25.156 -11.742 8.875 1 96.56 377 THR A CA 1
ATOM 2993 C C . THR A 1 377 ? 26.438 -12.359 8.32 1 96.56 377 THR A C 1
ATOM 2995 O O . THR A 1 377 ? 27.5 -11.734 8.344 1 96.56 377 THR A O 1
ATOM 2998 N N . ALA A 1 378 ? 26.344 -13.477 7.746 1 97.56 378 ALA A N 1
ATOM 2999 C CA . ALA A 1 378 ? 27.5 -14.227 7.262 1 97.56 378 ALA A CA 1
ATOM 3000 C C . ALA A 1 378 ? 27.969 -13.688 5.918 1 97.56 378 ALA A C 1
ATOM 3002 O O . ALA A 1 378 ? 29.078 -14.008 5.473 1 97.56 378 ALA A O 1
ATOM 3003 N N . VAL A 1 379 ? 27.203 -12.883 5.27 1 98.19 379 VAL A N 1
ATOM 3004 C CA . VAL A 1 379 ? 27.562 -12.344 3.961 1 98.19 379 VAL A CA 1
ATOM 3005 C C . VAL A 1 379 ? 28.828 -11.492 4.086 1 98.19 379 VAL A C 1
ATOM 3007 O O . VAL A 1 379 ? 28.953 -10.695 5.023 1 98.19 379 VAL A O 1
ATOM 3010 N N . THR A 1 380 ? 29.766 -11.625 3.158 1 96.75 380 THR A N 1
ATOM 3011 C CA . THR A 1 380 ? 31.016 -10.883 3.209 1 96.75 380 THR A CA 1
ATOM 3012 C C . THR A 1 380 ? 31.094 -9.891 2.051 1 96.75 380 THR A C 1
ATOM 3014 O O . THR A 1 380 ? 30.359 -10.008 1.07 1 96.75 380 THR A O 1
ATOM 3017 N N . LEU A 1 381 ? 32 -8.953 2.234 1 96.31 381 LEU A N 1
ATOM 3018 C CA . LEU A 1 381 ? 32.281 -7.965 1.197 1 96.31 381 LEU A CA 1
ATOM 3019 C C . LEU A 1 381 ? 32.719 -8.641 -0.095 1 96.31 381 LEU A C 1
ATOM 3021 O O . LEU A 1 381 ? 32.281 -8.258 -1.184 1 96.31 381 LEU A O 1
ATOM 3025 N N . GLU A 1 382 ? 33.531 -9.648 0.035 1 95.69 382 GLU A N 1
A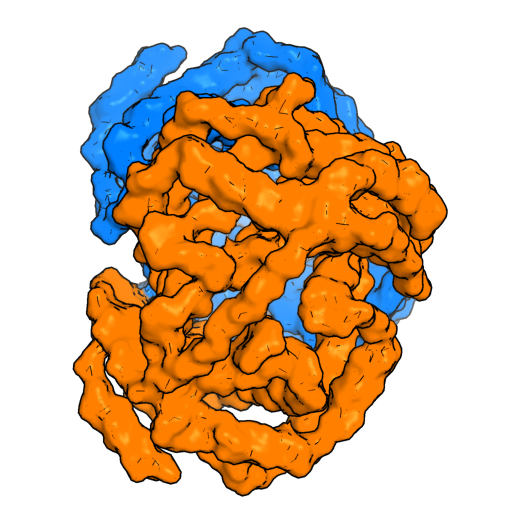TOM 3026 C CA . GLU A 1 382 ? 34.031 -10.359 -1.127 1 95.69 382 GLU A CA 1
ATOM 3027 C C . GLU A 1 382 ? 32.938 -11.055 -1.897 1 95.69 382 GLU A C 1
ATOM 3029 O O . GLU A 1 382 ? 32.906 -11.055 -3.131 1 95.69 382 GLU A O 1
ATOM 3034 N N . GLN A 1 383 ? 32 -11.648 -1.183 1 96.56 383 GLN A N 1
ATOM 3035 C CA . GLN A 1 383 ? 30.891 -12.312 -1.819 1 96.56 383 GLN A CA 1
ATOM 3036 C C . GLN A 1 383 ? 30.031 -11.328 -2.602 1 96.56 383 GLN A C 1
ATOM 3038 O O . GLN A 1 383 ? 29.609 -11.617 -3.721 1 96.56 383 GLN A O 1
ATOM 3043 N N . VAL A 1 384 ? 29.781 -10.148 -1.989 1 97 384 VAL A N 1
ATOM 3044 C CA . VAL A 1 384 ? 28.953 -9.125 -2.615 1 97 384 VAL A CA 1
ATOM 3045 C C . VAL A 1 384 ? 29.625 -8.625 -3.893 1 97 384 VAL A C 1
ATOM 3047 O O . VAL A 1 384 ? 28.984 -8.484 -4.93 1 97 384 VAL A O 1
ATOM 3050 N N . GLN A 1 385 ? 30.891 -8.422 -3.84 1 95.31 385 GLN A N 1
ATOM 3051 C CA . GLN A 1 385 ? 31.641 -7.934 -4.992 1 95.31 385 GLN A CA 1
ATOM 3052 C C . GLN A 1 385 ? 31.672 -8.977 -6.109 1 95.31 385 GLN A C 1
ATOM 3054 O O . GLN A 1 385 ? 31.5 -8.641 -7.281 1 95.31 385 GLN A O 1
ATOM 3059 N N . ALA A 1 386 ? 31.938 -10.156 -5.723 1 95.75 386 ALA A N 1
ATOM 3060 C CA . ALA A 1 386 ? 31.969 -11.242 -6.707 1 95.75 386 ALA A CA 1
ATOM 3061 C C . ALA A 1 386 ? 30.609 -11.383 -7.406 1 95.75 386 ALA A C 1
ATOM 3063 O O . ALA A 1 386 ? 30.547 -11.586 -8.617 1 95.75 386 ALA A O 1
ATOM 3064 N N . LEU A 1 387 ? 29.594 -11.289 -6.605 1 96.56 387 LEU A N 1
ATOM 3065 C CA . LEU A 1 387 ? 28.25 -11.406 -7.156 1 96.56 387 LEU A CA 1
ATOM 3066 C C . LEU A 1 387 ? 27.938 -10.242 -8.102 1 96.56 387 LEU A C 1
ATOM 3068 O O . LEU A 1 387 ? 27.344 -10.438 -9.156 1 96.56 387 LEU A O 1
ATOM 3072 N N . ALA A 1 388 ? 28.297 -9.047 -7.715 1 96.31 388 ALA A N 1
ATOM 3073 C CA . ALA A 1 388 ? 28.094 -7.879 -8.562 1 96.31 388 ALA A CA 1
ATOM 3074 C C . ALA A 1 388 ? 28.781 -8.047 -9.914 1 96.31 388 ALA A C 1
ATOM 3076 O O . ALA A 1 388 ? 28.203 -7.766 -10.961 1 96.31 388 ALA A O 1
ATOM 3077 N N . ARG A 1 389 ? 29.984 -8.555 -9.883 1 94.88 389 ARG A N 1
ATOM 3078 C CA . ARG A 1 389 ? 30.75 -8.75 -11.109 1 94.88 389 ARG A CA 1
ATOM 3079 C C . ARG A 1 389 ? 30.109 -9.812 -12 1 94.88 389 ARG A C 1
ATOM 3081 O O . ARG A 1 389 ? 30.172 -9.719 -13.227 1 94.88 389 ARG A O 1
ATOM 3088 N N . ARG A 1 390 ? 29.5 -10.734 -11.312 1 94.5 390 ARG A N 1
ATOM 3089 C CA . ARG A 1 390 ? 28.859 -11.82 -12.039 1 94.5 390 ARG A CA 1
ATOM 3090 C C . ARG A 1 390 ? 27.641 -11.32 -12.812 1 94.5 390 ARG A C 1
ATOM 3092 O O . ARG A 1 390 ? 27.391 -11.758 -13.938 1 94.5 390 ARG A O 1
ATOM 3099 N N . PHE A 1 391 ? 26.969 -10.32 -12.266 1 94.69 391 PHE A N 1
ATOM 3100 C CA . PHE A 1 391 ? 25.656 -10 -12.82 1 94.69 391 PHE A CA 1
ATOM 3101 C C . PHE A 1 391 ? 25.688 -8.656 -13.547 1 94.69 391 PHE A C 1
ATOM 3103 O O . PHE A 1 391 ? 24.906 -8.43 -14.469 1 94.69 391 PHE A O 1
ATOM 3110 N N . PHE A 1 392 ? 26.578 -7.797 -13.133 1 94.69 392 PHE A N 1
ATOM 3111 C CA . PHE A 1 392 ? 26.578 -6.457 -13.711 1 94.69 392 PHE A CA 1
ATOM 3112 C C . PHE A 1 392 ? 27.688 -6.312 -14.75 1 94.69 392 PHE A C 1
ATOM 3114 O O . PHE A 1 392 ? 28.844 -6.043 -14.406 1 94.69 392 PHE A O 1
ATOM 3121 N N . HIS A 1 393 ? 27.375 -6.516 -15.938 1 91.75 393 HIS A N 1
ATOM 3122 C CA . HIS A 1 393 ? 28.25 -6.316 -17.094 1 91.75 393 HIS A CA 1
ATOM 3123 C C . HIS A 1 393 ? 27.484 -5.699 -18.25 1 91.75 393 HIS A C 1
ATOM 3125 O O . HIS A 1 393 ? 26.281 -5.941 -18.422 1 91.75 393 HIS A O 1
ATOM 3131 N N . PRO A 1 394 ? 28.156 -4.902 -19 1 89.19 394 PRO A N 1
ATOM 3132 C CA . PRO A 1 394 ? 27.484 -4.176 -20.078 1 89.19 394 PRO A CA 1
ATOM 3133 C C . PRO A 1 394 ? 26.719 -5.102 -21.031 1 89.19 394 PRO A C 1
ATOM 3135 O O . PRO A 1 394 ? 25.641 -4.746 -21.516 1 89.19 394 PRO A O 1
ATOM 3138 N N . SER A 1 395 ? 27.219 -6.234 -21.312 1 90.5 395 SER A N 1
ATOM 3139 C CA . SER A 1 395 ? 26.594 -7.152 -22.266 1 90.5 395 SER A CA 1
ATOM 3140 C C . SER A 1 395 ? 25.469 -7.941 -21.609 1 90.5 395 SER A C 1
ATOM 3142 O O . SER A 1 395 ? 24.734 -8.664 -22.281 1 90.5 395 SER A O 1
ATOM 3144 N N . GLY A 1 396 ? 25.297 -7.75 -20.359 1 92.12 396 GLY A N 1
ATOM 3145 C CA . GLY A 1 396 ? 24.297 -8.516 -19.656 1 92.12 396 GLY A CA 1
ATOM 3146 C C . GLY A 1 396 ? 23.172 -7.66 -19.094 1 92.12 396 GLY A C 1
ATOM 3147 O O . GLY A 1 396 ? 22.438 -8.094 -18.203 1 92.12 396 GLY A O 1
ATOM 3148 N N . LEU A 1 397 ? 23 -6.445 -19.609 1 94.69 397 LEU A N 1
ATOM 3149 C CA . LEU A 1 397 ? 21.969 -5.547 -19.109 1 94.69 397 LEU A CA 1
ATOM 3150 C C . LEU A 1 397 ? 20.828 -5.422 -20.094 1 94.69 397 LEU A C 1
ATOM 3152 O O . LEU A 1 397 ? 21.047 -5.508 -21.312 1 94.69 397 LEU A O 1
ATOM 3156 N N . VAL A 1 398 ? 19.688 -5.289 -19.562 1 96.38 398 VAL A N 1
ATOM 3157 C CA . VAL A 1 398 ? 18.469 -5.055 -20.344 1 96.38 398 VAL A CA 1
ATOM 3158 C C . VAL A 1 398 ? 17.844 -3.721 -19.938 1 96.38 398 VAL A C 1
ATOM 3160 O O . VAL A 1 398 ? 17.719 -3.422 -18.75 1 96.38 398 VAL A O 1
ATOM 3163 N N . LEU A 1 399 ? 17.531 -2.861 -20.891 1 97.38 399 LEU A N 1
ATOM 3164 C CA . LEU A 1 399 ? 16.891 -1.574 -20.641 1 97.38 399 LEU A CA 1
ATOM 3165 C C . LEU A 1 399 ? 15.5 -1.528 -21.266 1 97.38 399 LEU A C 1
ATOM 3167 O O . LEU A 1 399 ? 15.336 -1.86 -22.438 1 97.38 399 LEU A O 1
ATOM 3171 N N . THR A 1 400 ? 14.523 -1.264 -20.453 1 98.06 400 THR A N 1
ATOM 3172 C CA . THR A 1 400 ? 13.164 -1.023 -20.922 1 98.06 400 THR A CA 1
ATOM 3173 C C . THR A 1 400 ? 12.656 0.339 -20.453 1 98.06 400 THR A C 1
ATOM 3175 O O . THR A 1 400 ? 12.812 0.693 -19.281 1 98.06 400 THR A O 1
ATOM 3178 N N . THR A 1 401 ? 12.133 1.189 -21.359 1 97.94 401 THR A N 1
ATOM 3179 C CA . THR A 1 401 ? 11.555 2.475 -20.984 1 97.94 401 THR A CA 1
ATOM 3180 C C . THR A 1 401 ? 10.117 2.586 -21.484 1 97.94 401 THR A C 1
ATOM 3182 O O . THR A 1 401 ? 9.758 1.959 -22.484 1 97.94 401 THR A O 1
ATOM 3185 N N . LEU A 1 402 ? 9.367 3.193 -20.719 1 97.94 402 LEU A N 1
ATOM 3186 C CA . LEU A 1 402 ? 7.992 3.543 -21.078 1 97.94 402 LEU A CA 1
ATOM 3187 C C . LEU A 1 402 ? 7.758 5.043 -20.922 1 97.94 402 LEU A C 1
ATOM 3189 O O . LEU A 1 402 ? 7.93 5.59 -19.828 1 97.94 402 LEU A O 1
ATOM 3193 N N . GLY A 1 403 ? 7.434 5.711 -21.922 1 96.69 403 GLY A N 1
ATOM 3194 C CA . GLY A 1 403 ? 7.207 7.148 -21.906 1 96.69 403 GLY A CA 1
ATOM 3195 C C . GLY A 1 403 ? 7.742 7.848 -23.156 1 96.69 403 GLY A C 1
ATOM 3196 O O . GLY A 1 403 ? 8.039 7.199 -24.156 1 96.69 403 GLY A O 1
ATOM 3197 N N . ASN A 1 404 ? 7.816 9.164 -23.172 1 93.12 404 ASN A N 1
ATOM 3198 C CA . ASN A 1 404 ? 8.203 9.977 -24.312 1 93.12 404 ASN A CA 1
ATOM 3199 C C . ASN A 1 404 ? 9.719 10.125 -24.422 1 93.12 404 ASN A C 1
ATOM 3201 O O . ASN A 1 404 ? 10.242 11.234 -24.391 1 93.12 404 ASN A O 1
ATOM 3205 N N . TRP A 1 405 ? 10.383 8.984 -24.594 1 92.69 405 TRP A N 1
ATOM 3206 C CA . TRP A 1 405 ? 11.836 8.984 -24.703 1 92.69 405 TRP A CA 1
ATOM 3207 C C . TRP A 1 405 ? 12.32 7.789 -25.516 1 92.69 405 TRP A C 1
ATOM 3209 O O . TRP A 1 405 ? 11.922 6.652 -25.266 1 92.69 405 TRP A O 1
ATOM 3219 N N . GLU A 1 406 ? 13.047 8.055 -26.594 1 88.56 406 GLU A N 1
ATOM 3220 C CA . GLU A 1 406 ? 13.711 7.031 -27.406 1 88.56 406 GLU A CA 1
ATOM 3221 C C . GLU A 1 406 ? 15.094 7.492 -27.859 1 88.56 406 GLU A C 1
ATOM 3223 O O . GLU A 1 406 ? 15.211 8.203 -28.859 1 88.56 406 GLU A O 1
ATOM 3228 N N . ASP A 1 407 ? 16.031 7.332 -27.078 1 84.06 407 ASP A N 1
ATOM 3229 C CA . ASP A 1 407 ? 17.406 7.684 -27.438 1 84.06 407 ASP A CA 1
ATOM 3230 C C . ASP A 1 407 ? 18.344 6.5 -27.234 1 84.06 407 ASP A C 1
ATOM 3232 O O . ASP A 1 407 ? 19.156 6.5 -26.297 1 84.06 407 ASP A O 1
ATOM 3236 N N . GLY A 1 408 ? 18.234 5.555 -28.109 1 82.69 408 GLY A N 1
ATOM 3237 C CA . GLY A 1 408 ? 19.062 4.363 -28.078 1 82.69 408 GLY A CA 1
ATOM 3238 C C . GLY A 1 408 ? 20.547 4.66 -28.25 1 82.69 408 GLY A C 1
ATOM 3239 O O . GLY A 1 408 ? 21.391 3.971 -27.672 1 82.69 408 GLY A O 1
ATOM 3240 N N . ALA A 1 409 ? 20.812 5.727 -28.906 1 85 409 ALA A N 1
ATOM 3241 C CA . ALA A 1 409 ? 22.203 6.094 -29.156 1 85 409 ALA A CA 1
ATOM 3242 C C . ALA A 1 409 ? 22.906 6.527 -27.875 1 85 409 ALA A C 1
ATOM 3244 O O . ALA A 1 409 ? 24.031 6.117 -27.609 1 85 409 ALA A O 1
ATOM 3245 N N . SER A 1 410 ? 22.203 7.277 -27.156 1 86.62 410 SER A N 1
ATOM 3246 C CA . SER A 1 410 ? 22.766 7.719 -25.891 1 86.62 410 SER A CA 1
ATOM 3247 C C . SER A 1 410 ? 23.016 6.539 -24.953 1 86.62 410 SER A C 1
ATOM 3249 O O . SER A 1 410 ? 24.031 6.492 -24.266 1 86.62 410 SER A O 1
ATOM 3251 N N . TRP A 1 411 ? 22.125 5.641 -24.984 1 90.62 411 TRP A N 1
ATOM 3252 C CA . TRP A 1 411 ? 22.266 4.461 -24.141 1 90.62 411 TRP A CA 1
ATOM 3253 C C . TRP A 1 411 ? 23.453 3.617 -24.578 1 90.62 411 TRP A C 1
ATOM 3255 O O . TRP A 1 411 ? 24.234 3.152 -23.75 1 90.62 411 TRP A O 1
ATOM 3265 N N . LYS A 1 412 ? 23.625 3.441 -25.859 1 89.5 412 LYS A N 1
ATOM 3266 C CA . LYS A 1 412 ? 24.766 2.686 -26.375 1 89.5 412 LYS A CA 1
ATOM 3267 C C . LYS A 1 412 ? 26.094 3.344 -26 1 89.5 412 LYS A C 1
ATOM 3269 O O . LYS A 1 412 ? 27.062 2.656 -25.672 1 89.5 412 LYS A O 1
ATOM 3274 N N . LYS A 1 413 ? 26.094 4.586 -26.047 1 90.44 413 LYS A N 1
ATOM 3275 C CA . LYS A 1 413 ? 27.297 5.32 -25.688 1 90.44 413 LYS A CA 1
ATOM 3276 C C . LYS A 1 413 ? 27.656 5.109 -24.219 1 90.44 413 LYS A C 1
ATOM 3278 O O . LYS A 1 413 ? 28.828 4.93 -23.875 1 90.44 413 LYS A O 1
ATOM 3283 N N . ILE A 1 414 ? 26.656 5.141 -23.406 1 89.75 414 ILE A N 1
ATOM 3284 C CA . ILE A 1 414 ? 26.859 4.953 -21.984 1 89.75 414 ILE A CA 1
ATOM 3285 C C . ILE A 1 414 ? 27.422 3.559 -21.719 1 89.75 414 ILE A C 1
ATOM 3287 O O . ILE A 1 414 ? 28.344 3.398 -20.906 1 89.75 414 ILE A O 1
ATOM 3291 N N . LEU A 1 415 ? 26.922 2.592 -22.438 1 88.62 415 LEU A N 1
ATOM 3292 C CA . LEU A 1 415 ? 27.375 1.219 -22.266 1 88.62 415 LEU A CA 1
ATOM 3293 C C . LEU A 1 415 ? 28.812 1.063 -22.75 1 88.62 415 LEU A C 1
ATOM 3295 O O . LEU A 1 415 ? 29.609 0.332 -22.141 1 88.62 415 LEU A O 1
ATOM 3299 N N . GLU A 1 416 ? 29.094 1.738 -23.844 1 86.06 416 GLU A N 1
ATOM 3300 C CA . GLU A 1 416 ? 30.438 1.659 -24.406 1 86.06 416 GLU A CA 1
ATOM 3301 C C . GLU A 1 416 ? 31.469 2.26 -23.469 1 86.06 416 GLU A C 1
ATOM 3303 O O . GLU A 1 416 ? 32.625 1.845 -23.469 1 86.06 416 GLU A O 1
ATOM 3308 N N . GLU A 1 417 ? 31.031 3.197 -22.734 1 84.12 417 GLU A N 1
ATOM 3309 C CA . GLU A 1 417 ? 31.938 3.848 -21.781 1 84.12 417 GLU A CA 1
ATOM 3310 C C . GLU A 1 417 ? 32.125 2.996 -20.531 1 84.12 417 GLU A C 1
ATOM 3312 O O . GLU A 1 417 ? 32.969 3.32 -19.688 1 84.12 417 GLU A O 1
ATOM 3317 N N . TRP A 1 418 ? 31.422 1.93 -20.422 1 82.44 418 TRP A N 1
ATOM 3318 C CA . TRP A 1 418 ? 31.578 0.984 -19.312 1 82.44 418 TRP A CA 1
ATOM 3319 C C . TRP A 1 418 ? 32.656 -0.032 -19.625 1 82.44 418 TRP A C 1
ATOM 3321 O O . TRP A 1 418 ? 33.375 -0.496 -18.703 1 82.44 418 TRP A O 1
ATOM 3331 N N . MET B 1 1 ? -2.635 0.452 28.547 1 81.81 1 MET B N 1
ATOM 3332 C CA . MET B 1 1 ? -3.246 1.74 28.859 1 81.81 1 MET B CA 1
ATOM 3333 C C . MET B 1 1 ? -2.398 2.891 28.328 1 81.81 1 MET B C 1
ATOM 3335 O O . MET B 1 1 ? -1.168 2.836 28.375 1 81.81 1 MET B O 1
ATOM 3339 N N . VAL B 1 2 ? -3.088 3.895 27.766 1 95.62 2 VAL B N 1
ATOM 3340 C CA . VAL B 1 2 ? -2.438 5.074 27.203 1 95.62 2 VAL B CA 1
ATOM 3341 C C . VAL B 1 2 ? -2.102 6.059 28.328 1 95.62 2 VAL B C 1
ATOM 3343 O O . VAL B 1 2 ? -2.924 6.305 29.203 1 95.62 2 VAL B O 1
ATOM 3346 N N . LYS B 1 3 ? -0.917 6.551 28.359 1 98 3 LYS B N 1
ATOM 3347 C CA . LYS B 1 3 ? -0.484 7.578 29.297 1 98 3 LYS B CA 1
ATOM 3348 C C . LYS B 1 3 ? -0.174 8.891 28.578 1 98 3 LYS B C 1
ATOM 3350 O O . LYS B 1 3 ? 0.27 8.875 27.422 1 98 3 LYS B O 1
ATOM 3355 N N . VAL B 1 4 ? -0.438 9.953 29.281 1 97.94 4 VAL B N 1
ATOM 3356 C CA . VAL B 1 4 ? -0.319 11.266 28.672 1 97.94 4 VAL B CA 1
ATOM 3357 C C . VAL B 1 4 ? 0.473 12.195 29.578 1 97.94 4 VAL B C 1
ATOM 3359 O O . VAL B 1 4 ? 0.264 12.203 30.797 1 97.94 4 VAL B O 1
ATOM 3362 N N . THR B 1 5 ? 1.396 12.898 29.031 1 98.06 5 THR B N 1
ATOM 3363 C CA . THR B 1 5 ? 2.107 13.969 29.734 1 98.06 5 THR B CA 1
ATOM 3364 C C . THR B 1 5 ? 2.059 15.266 28.922 1 98.06 5 THR B C 1
ATOM 3366 O O . THR B 1 5 ? 2.541 15.312 27.781 1 98.06 5 THR B O 1
ATOM 3369 N N . ASP B 1 6 ? 1.473 16.234 29.453 1 96.38 6 ASP B N 1
ATOM 3370 C CA . ASP B 1 6 ? 1.482 17.562 28.875 1 96.38 6 ASP B CA 1
ATOM 3371 C C . ASP B 1 6 ? 2.711 18.359 29.328 1 96.38 6 ASP B C 1
ATOM 3373 O O . ASP B 1 6 ? 2.93 18.531 30.531 1 96.38 6 ASP B O 1
ATOM 3377 N N . LEU B 1 7 ? 3.492 18.828 28.422 1 95.94 7 LEU B N 1
ATOM 3378 C CA . LEU B 1 7 ? 4.727 19.516 28.766 1 95.94 7 LEU B CA 1
ATOM 3379 C C . LEU B 1 7 ? 4.445 20.969 29.141 1 95.94 7 LEU B C 1
ATOM 3381 O O . LEU B 1 7 ? 5.316 21.656 29.672 1 95.94 7 LEU B O 1
ATOM 3385 N N . GLY B 1 8 ? 3.277 21.453 28.828 1 92.44 8 GLY B N 1
ATOM 3386 C CA . GLY B 1 8 ? 2.865 22.797 29.219 1 92.44 8 GLY B CA 1
ATOM 3387 C C . GLY B 1 8 ? 3.289 23.859 28.219 1 92.44 8 GLY B C 1
ATOM 3388 O O . GLY B 1 8 ? 3.053 25.047 28.438 1 92.44 8 GLY B O 1
ATOM 3389 N N . ASN B 1 9 ? 3.941 23.516 27.203 1 92.75 9 ASN B N 1
ATOM 3390 C CA . ASN B 1 9 ? 4.414 24.469 26.203 1 92.75 9 ASN B CA 1
ATOM 3391 C C . ASN B 1 9 ? 3.816 24.172 24.828 1 92.75 9 ASN B C 1
ATOM 3393 O O . ASN B 1 9 ? 4.398 24.531 23.797 1 92.75 9 ASN B O 1
ATOM 3397 N N . GLY B 1 10 ? 2.705 23.391 24.797 1 90.44 10 GLY B N 1
ATOM 3398 C CA . GLY B 1 10 ? 2.047 23.094 23.547 1 90.44 10 GLY B CA 1
ATOM 3399 C C . GLY B 1 10 ? 2.381 21.703 23.016 1 90.44 10 GLY B C 1
ATOM 3400 O O . GLY B 1 10 ? 1.871 21.297 21.969 1 90.44 10 GLY B O 1
ATOM 3401 N N . VAL B 1 11 ? 3.23 21 23.719 1 96.12 11 VAL B N 1
ATOM 3402 C CA . VAL B 1 11 ? 3.625 19.656 23.312 1 96.12 11 VAL B CA 1
ATOM 3403 C C . VAL B 1 11 ? 3.047 18.641 24.297 1 96.12 11 VAL B C 1
ATOM 3405 O O . VAL B 1 11 ? 3.084 18.844 25.516 1 96.12 11 VAL B O 1
ATOM 3408 N N . THR B 1 12 ? 2.445 17.656 23.75 1 97.5 12 THR B N 1
ATOM 3409 C CA . THR B 1 12 ? 1.939 16.547 24.547 1 97.5 12 THR B CA 1
ATOM 3410 C C . THR B 1 12 ? 2.584 15.234 24.125 1 97.5 12 THR B C 1
ATOM 3412 O O . THR B 1 12 ? 2.74 14.969 22.922 1 97.5 12 THR B O 1
ATOM 3415 N N . ILE B 1 13 ? 3.029 14.43 25.078 1 98.5 13 ILE B N 1
ATOM 3416 C CA . ILE B 1 13 ? 3.613 13.117 24.812 1 98.5 13 ILE B CA 1
ATOM 3417 C C . ILE B 1 13 ? 2.631 12.023 25.219 1 98.5 13 ILE B C 1
ATOM 3419 O O . ILE B 1 13 ? 2.166 11.992 26.359 1 98.5 13 ILE B O 1
ATOM 3423 N N . LEU B 1 14 ? 2.279 11.234 24.281 1 98.75 14 LEU B N 1
ATOM 3424 C CA . LEU B 1 14 ? 1.411 10.086 24.516 1 98.75 14 LEU B CA 1
ATOM 3425 C C . LEU B 1 14 ? 2.178 8.781 24.328 1 98.75 14 LEU B C 1
ATOM 3427 O O . LEU B 1 14 ? 2.99 8.648 23.422 1 98.75 14 LEU B O 1
ATOM 3431 N N . THR B 1 15 ? 1.92 7.793 25.219 1 98.62 15 THR B N 1
ATOM 3432 C CA . THR B 1 15 ? 2.59 6.504 25.109 1 98.62 15 THR B CA 1
ATOM 3433 C C . THR B 1 15 ? 1.605 5.363 25.328 1 98.62 15 THR B C 1
ATOM 3435 O O . THR B 1 15 ? 0.752 5.441 26.219 1 98.62 15 THR B O 1
ATOM 3438 N N . GLU B 1 16 ? 1.66 4.449 24.531 1 98.25 16 GLU B N 1
ATOM 3439 C CA . GLU B 1 16 ? 1.007 3.162 24.75 1 98.25 16 GLU B CA 1
ATOM 3440 C C . GLU B 1 16 ? 2.029 2.029 24.812 1 98.25 16 GLU B C 1
ATOM 3442 O O . GLU B 1 16 ? 2.635 1.668 23.797 1 98.25 16 GLU B O 1
ATOM 3447 N N . GLU B 1 17 ? 2.131 1.454 25.984 1 97.94 17 GLU B N 1
ATOM 3448 C CA . GLU B 1 17 ? 3.092 0.375 26.203 1 97.94 17 GLU B CA 1
ATOM 3449 C C . GLU B 1 17 ? 2.537 -0.959 25.703 1 97.94 17 GLU B C 1
ATOM 3451 O O . GLU B 1 17 ? 1.432 -1.354 26.078 1 97.94 17 GLU B O 1
ATOM 3456 N N . ILE B 1 18 ? 3.295 -1.599 24.828 1 95.88 18 ILE B N 1
ATOM 3457 C CA . ILE B 1 18 ? 2.965 -2.92 24.297 1 95.88 18 ILE B CA 1
ATOM 3458 C C . ILE B 1 18 ? 4.109 -3.891 24.594 1 95.88 18 ILE B C 1
ATOM 3460 O O . ILE B 1 18 ? 4.98 -4.102 23.75 1 95.88 18 ILE B O 1
ATOM 3464 N N . PRO B 1 19 ? 4.07 -4.617 25.641 1 93.06 19 PRO B N 1
ATOM 3465 C CA . PRO B 1 19 ? 5.238 -5.348 26.141 1 93.06 19 PRO B CA 1
ATOM 3466 C C . PRO B 1 19 ? 5.555 -6.586 25.312 1 93.06 19 PRO B C 1
ATOM 3468 O O . PRO B 1 19 ? 6.688 -7.082 25.344 1 93.06 19 PRO B O 1
ATOM 3471 N N . HIS B 1 20 ? 4.645 -7.086 24.531 1 90.44 20 HIS B N 1
ATOM 3472 C CA . HIS B 1 20 ? 4.859 -8.359 23.875 1 90.44 20 HIS B CA 1
ATOM 3473 C C . HIS B 1 20 ? 5.547 -8.172 22.516 1 90.44 20 HIS B C 1
ATOM 3475 O O . HIS B 1 20 ? 5.953 -9.141 21.875 1 90.44 20 HIS B O 1
ATOM 3481 N N . VAL B 1 21 ? 5.699 -6.961 22.062 1 93.94 21 VAL B N 1
ATOM 3482 C CA . VAL B 1 21 ? 6.395 -6.711 20.812 1 93.94 21 VAL B CA 1
ATOM 3483 C C . VAL B 1 21 ? 7.848 -6.336 21.094 1 93.94 21 VAL B C 1
ATOM 3485 O O . VAL B 1 21 ? 8.219 -6.074 22.234 1 93.94 21 VAL B O 1
ATOM 3488 N N . ARG B 1 22 ? 8.656 -6.301 20.016 1 93.31 22 ARG B N 1
ATOM 3489 C CA . ARG B 1 22 ? 10.062 -5.93 20.141 1 93.31 22 ARG B CA 1
ATOM 3490 C C . ARG B 1 22 ? 10.328 -4.57 19.5 1 93.31 22 ARG B C 1
ATOM 3492 O O . ARG B 1 22 ? 11.469 -4.098 19.484 1 93.31 22 ARG B O 1
ATOM 3499 N N . SER B 1 23 ? 9.258 -3.955 19 1 97.38 23 SER B N 1
ATOM 3500 C CA . SER B 1 23 ? 9.453 -2.713 18.266 1 97.38 23 SER B CA 1
ATOM 3501 C C . SER B 1 23 ? 8.836 -1.527 19 1 97.38 23 SER B C 1
ATOM 3503 O O . SER B 1 23 ? 8.117 -1.707 19.984 1 97.38 23 SER B O 1
ATOM 3505 N N . VAL B 1 24 ? 9.227 -0.359 18.594 1 98.38 24 VAL B N 1
ATOM 3506 C CA . VAL B 1 24 ? 8.664 0.911 19.047 1 98.38 24 VAL B CA 1
ATOM 3507 C C . VAL B 1 24 ? 8.461 1.835 17.844 1 98.38 24 VAL B C 1
ATOM 3509 O O . VAL B 1 24 ? 9.336 1.956 16.984 1 98.38 24 VAL B O 1
ATOM 3512 N N . ALA B 1 25 ? 7.285 2.355 17.766 1 98.69 25 ALA B N 1
ATOM 3513 C CA . ALA B 1 25 ? 6.977 3.389 16.781 1 98.69 25 ALA B CA 1
ATOM 3514 C C . ALA B 1 25 ? 6.879 4.762 17.438 1 98.69 25 ALA B C 1
ATOM 3516 O O . ALA B 1 25 ? 6.223 4.918 18.469 1 98.69 25 ALA B O 1
ATOM 3517 N N . LEU B 1 26 ? 7.586 5.68 16.891 1 98.81 26 LEU B N 1
ATOM 3518 C CA . LEU B 1 26 ? 7.602 7.062 17.344 1 98.81 26 LEU B CA 1
ATOM 3519 C C . LEU B 1 26 ? 7.137 8.008 16.25 1 98.81 26 LEU B C 1
ATOM 3521 O O . LEU B 1 26 ? 7.648 7.961 15.125 1 98.81 26 LEU B O 1
ATOM 3525 N N . GLY B 1 27 ? 6.121 8.812 16.594 1 98.81 27 GLY B N 1
ATOM 3526 C CA . GLY B 1 27 ? 5.637 9.805 15.641 1 98.81 27 GLY B CA 1
ATOM 3527 C C . GLY B 1 27 ? 5.566 11.203 16.234 1 98.81 27 GLY B C 1
ATOM 3528 O O . GLY B 1 27 ? 5.094 11.391 17.344 1 98.81 27 GLY B O 1
ATOM 3529 N N . ILE B 1 28 ? 6.117 12.148 15.531 1 98.69 28 ILE B N 1
ATOM 3530 C CA . ILE B 1 28 ? 5.965 13.57 15.836 1 98.69 28 ILE B CA 1
ATOM 3531 C C . ILE B 1 28 ? 4.91 14.18 14.914 1 98.69 28 ILE B C 1
ATOM 3533 O O . ILE B 1 28 ? 5.121 14.289 13.703 1 98.69 28 ILE B O 1
ATOM 3537 N N . TRP B 1 29 ? 3.816 14.562 15.523 1 98.44 29 TRP B N 1
ATOM 3538 C CA . TRP B 1 29 ? 2.68 15.109 14.781 1 98.44 29 TRP B CA 1
ATOM 3539 C C . TRP B 1 29 ? 2.619 16.625 14.914 1 98.44 29 TRP B C 1
ATOM 3541 O O . TRP B 1 29 ? 2.438 17.156 16.016 1 98.44 29 TRP B O 1
ATOM 3551 N N . VAL B 1 30 ? 2.768 17.297 13.828 1 97 30 VAL B N 1
ATOM 3552 C CA . VAL B 1 30 ? 2.711 18.75 13.773 1 97 30 VAL B CA 1
ATOM 3553 C C . VAL B 1 30 ? 1.354 19.203 13.234 1 97 30 VAL B C 1
ATOM 3555 O O . VAL B 1 30 ? 0.94 18.766 12.148 1 97 30 VAL B O 1
ATOM 3558 N N . ALA B 1 31 ? 0.64 20.016 13.969 1 94.44 31 ALA B N 1
ATOM 3559 C CA . ALA B 1 31 ? -0.68 20.5 13.562 1 94.44 31 ALA B CA 1
ATOM 3560 C C . ALA B 1 31 ? -0.571 21.531 12.438 1 94.44 31 ALA B C 1
ATOM 3562 O O . ALA B 1 31 ? -1.073 22.656 12.562 1 94.44 31 ALA B O 1
ATOM 3563 N N . ALA B 1 32 ? 0.014 21.156 11.383 1 94.5 32 ALA B N 1
ATOM 3564 C CA . ALA B 1 32 ? 0.165 21.984 10.18 1 94.5 32 ALA B CA 1
ATOM 3565 C C . ALA B 1 32 ? 0.1 21.109 8.922 1 94.5 32 ALA B C 1
ATOM 3567 O O . ALA B 1 32 ? 0.897 20.188 8.758 1 94.5 32 ALA B O 1
ATOM 3568 N N . GLY B 1 33 ? -0.859 21.344 8.109 1 96.12 33 GLY B N 1
ATOM 3569 C CA . GLY B 1 33 ? -1.035 20.688 6.816 1 96.12 33 GLY B CA 1
ATOM 3570 C C . GLY B 1 33 ? -1.408 21.656 5.707 1 96.12 33 GLY B C 1
ATOM 3571 O O . GLY B 1 33 ? -1.222 22.859 5.844 1 96.12 33 GLY B O 1
ATOM 3572 N N . SER B 1 34 ? -1.825 21.188 4.633 1 96.69 34 SER B N 1
ATOM 3573 C CA . SER B 1 34 ? -2.094 22.031 3.467 1 96.69 34 SER B CA 1
ATOM 3574 C C . SER B 1 34 ? -3.223 23.016 3.744 1 96.69 34 SER B C 1
ATOM 3576 O O . SER B 1 34 ? -3.301 24.062 3.115 1 96.69 34 SER B O 1
ATOM 3578 N N . ARG B 1 35 ? -4.086 22.672 4.672 1 95.44 35 ARG B N 1
ATOM 3579 C CA . ARG B 1 35 ? -5.195 23.547 5.02 1 95.44 35 ARG B CA 1
ATOM 3580 C C . ARG B 1 35 ? -4.688 24.859 5.609 1 95.44 35 ARG B C 1
ATOM 3582 O O . ARG B 1 35 ? -5.383 25.875 5.559 1 95.44 35 ARG B O 1
ATOM 3589 N N . ASP B 1 36 ? -3.537 24.891 6.164 1 94.38 36 ASP B N 1
ATOM 3590 C CA . ASP B 1 36 ? -2.984 26.047 6.879 1 94.38 36 ASP B CA 1
ATOM 3591 C C . ASP B 1 36 ? -2.215 26.969 5.934 1 94.38 36 ASP B C 1
ATOM 3593 O O . ASP B 1 36 ? -1.725 28.016 6.348 1 94.38 36 ASP B O 1
ATOM 3597 N N . GLU B 1 37 ? -2.18 26.641 4.727 1 95.94 37 GLU B N 1
ATOM 3598 C CA . GLU B 1 37 ? -1.36 27.359 3.752 1 95.94 37 GLU B CA 1
ATOM 3599 C C . GLU B 1 37 ? -2.135 28.516 3.117 1 95.94 37 GLU B C 1
ATOM 3601 O O . GLU B 1 37 ? -3.35 28.422 2.93 1 95.94 37 GLU B O 1
ATOM 3606 N N . GLU B 1 38 ? -1.418 29.562 2.791 1 94.38 38 GLU B N 1
ATOM 3607 C CA . GLU B 1 38 ? -1.962 30.562 1.868 1 94.38 38 GLU B CA 1
ATOM 3608 C C . GLU B 1 38 ? -1.956 30.047 0.433 1 94.38 38 GLU B C 1
ATOM 3610 O O . GLU B 1 38 ? -1.2 29.125 0.102 1 94.38 38 GLU B O 1
ATOM 3615 N N . ALA B 1 39 ? -2.771 30.656 -0.386 1 95.25 39 ALA B N 1
ATOM 3616 C CA . ALA B 1 39 ? -2.936 30.188 -1.761 1 95.25 39 ALA B CA 1
ATOM 3617 C C . ALA B 1 39 ? -1.61 30.234 -2.516 1 95.25 39 ALA B C 1
ATOM 3619 O O . ALA B 1 39 ? -1.281 29.297 -3.258 1 95.25 39 ALA B O 1
ATOM 3620 N N . ASN B 1 40 ? -0.877 31.234 -2.303 1 95.75 40 ASN B N 1
ATOM 3621 C CA . ASN B 1 40 ? 0.371 31.422 -3.037 1 95.75 40 ASN B CA 1
ATOM 3622 C C . ASN B 1 40 ? 1.482 30.531 -2.475 1 95.75 40 ASN B C 1
ATOM 3624 O O . ASN B 1 40 ? 2.564 30.438 -3.059 1 95.75 40 ASN B O 1
ATOM 3628 N N . GLN B 1 41 ? 1.176 29.859 -1.337 1 95.94 41 GLN B N 1
ATOM 3629 C CA . GLN B 1 41 ? 2.158 28.984 -0.696 1 95.94 41 GLN B CA 1
ATOM 3630 C C . GLN B 1 41 ? 1.736 27.531 -0.781 1 95.94 41 GLN B C 1
ATOM 3632 O O . GLN B 1 41 ? 2.225 26.688 -0.02 1 95.94 41 GLN B O 1
ATOM 3637 N N . ASN B 1 42 ? 0.798 27.281 -1.618 1 97.56 42 ASN B N 1
ATOM 3638 C CA . ASN B 1 42 ? 0.278 25.922 -1.707 1 97.56 42 ASN B CA 1
ATOM 3639 C C . ASN B 1 42 ? 1.394 24.922 -1.952 1 97.56 42 ASN B C 1
ATOM 3641 O O . ASN B 1 42 ? 2.18 25.062 -2.889 1 97.56 42 ASN B O 1
ATOM 3645 N N . GLY B 1 43 ? 1.482 23.922 -1.116 1 98.12 43 GLY B N 1
ATOM 3646 C CA . GLY B 1 43 ? 2.486 22.875 -1.219 1 98.12 43 GLY B CA 1
ATOM 3647 C C . GLY B 1 43 ? 3.635 23.047 -0.243 1 98.12 43 GLY B C 1
ATOM 3648 O O . GLY B 1 43 ? 4.508 22.188 -0.14 1 98.12 43 GLY B O 1
ATOM 3649 N N . ILE B 1 44 ? 3.635 24.094 0.544 1 98.31 44 ILE B N 1
ATOM 3650 C CA . ILE B 1 44 ? 4.785 24.453 1.371 1 98.31 44 ILE B CA 1
ATOM 3651 C C . ILE B 1 44 ? 4.926 23.438 2.514 1 98.31 44 ILE B C 1
ATOM 3653 O O . ILE B 1 44 ? 6.039 23.094 2.914 1 98.31 44 ILE B O 1
ATOM 3657 N N . SER B 1 45 ? 3.805 22.984 3.119 1 98.19 45 SER B N 1
ATOM 3658 C CA . SER B 1 45 ? 3.885 21.969 4.172 1 98.19 45 SER B CA 1
ATOM 3659 C C . SER B 1 45 ? 4.559 20.703 3.666 1 98.19 45 SER B C 1
ATOM 3661 O O . SER B 1 45 ? 5.43 20.141 4.34 1 98.19 45 SER B O 1
ATOM 3663 N N . HIS B 1 46 ? 4.102 20.281 2.51 1 98.44 46 HIS B N 1
ATOM 3664 C CA . HIS B 1 46 ? 4.711 19.109 1.878 1 98.44 46 HIS B CA 1
ATOM 3665 C C . HIS B 1 46 ? 6.18 19.375 1.549 1 98.44 46 HIS B C 1
ATOM 3667 O O . HIS B 1 46 ? 7.02 18.484 1.706 1 98.44 46 HIS B O 1
ATOM 3673 N N . PHE B 1 47 ? 6.496 20.562 1.099 1 98.25 47 PHE B N 1
ATOM 3674 C CA . PHE B 1 47 ? 7.875 20.938 0.798 1 98.25 47 PHE B CA 1
ATOM 3675 C C . PHE B 1 47 ? 8.742 20.844 2.045 1 98.25 47 PHE B C 1
ATOM 3677 O O . PHE B 1 47 ? 9.852 20.297 1.993 1 98.25 47 PHE B O 1
ATOM 3684 N N . ILE B 1 48 ? 8.266 21.312 3.111 1 97.88 48 ILE B N 1
ATOM 3685 C CA . ILE B 1 48 ? 9 21.297 4.367 1 97.88 48 ILE B CA 1
ATOM 3686 C C . ILE B 1 48 ? 9.234 19.844 4.812 1 97.88 48 ILE B C 1
ATOM 3688 O O . ILE B 1 48 ? 10.297 19.516 5.328 1 97.88 48 ILE B O 1
ATOM 3692 N N . GLU B 1 49 ? 8.211 19.031 4.668 1 97.62 49 GLU B N 1
ATOM 3693 C CA . GLU B 1 49 ? 8.359 17.609 4.945 1 97.62 49 GLU B CA 1
ATOM 3694 C C . GLU B 1 49 ? 9.594 17.047 4.254 1 97.62 49 GLU B C 1
ATOM 3696 O O . GLU B 1 49 ? 10.391 16.328 4.871 1 97.62 49 GLU B O 1
ATOM 3701 N N . HIS B 1 50 ? 9.766 17.359 2.961 1 96.56 50 HIS B N 1
ATOM 3702 C CA . HIS B 1 50 ? 10.938 16.953 2.197 1 96.56 50 HIS B CA 1
ATOM 3703 C C . HIS B 1 50 ? 12.203 17.625 2.717 1 96.56 50 HIS B C 1
ATOM 3705 O O . HIS B 1 50 ? 13.242 16.969 2.857 1 96.56 50 HIS B O 1
ATOM 3711 N N . ALA B 1 51 ? 12.133 18.906 2.971 1 96.88 51 ALA B N 1
ATOM 3712 C CA . ALA B 1 51 ? 13.273 19.734 3.328 1 96.88 51 ALA B CA 1
ATOM 3713 C C . ALA B 1 51 ? 13.922 19.25 4.625 1 96.88 51 ALA B C 1
ATOM 3715 O O . ALA B 1 51 ? 15.141 19.328 4.785 1 96.88 51 ALA B O 1
ATOM 3716 N N . LEU B 1 52 ? 13.141 18.734 5.504 1 96.94 52 LEU B N 1
ATOM 3717 C CA . LEU B 1 52 ? 13.648 18.328 6.809 1 96.94 52 LEU B CA 1
ATOM 3718 C C . LEU B 1 52 ? 14.57 17.109 6.68 1 96.94 52 LEU B C 1
ATOM 3720 O O . LEU B 1 52 ? 15.414 16.875 7.543 1 96.94 52 LEU B O 1
ATOM 3724 N N . PHE B 1 53 ? 14.461 16.391 5.617 1 95.94 53 PHE B N 1
ATOM 3725 C CA . PHE B 1 53 ? 15.281 15.203 5.414 1 95.94 53 PHE B CA 1
ATOM 3726 C C . PHE B 1 53 ? 16.594 15.562 4.723 1 95.94 53 PHE B C 1
ATOM 3728 O O . PHE B 1 53 ? 17.453 14.703 4.531 1 95.94 53 PHE B O 1
ATOM 3735 N N . LYS B 1 54 ? 16.781 16.828 4.371 1 94.75 54 LYS B N 1
ATOM 3736 C CA . LYS B 1 54 ? 17.922 17.219 3.559 1 94.75 54 LYS B CA 1
ATOM 3737 C C . LYS B 1 54 ? 19.156 17.484 4.426 1 94.75 54 LYS B C 1
ATOM 3739 O O . LYS B 1 54 ? 20.25 17.734 3.91 1 94.75 54 LYS B O 1
ATOM 3744 N N . GLY B 1 55 ? 18.984 17.453 5.688 1 94.69 55 GLY B N 1
ATOM 3745 C CA . GLY B 1 55 ? 20.125 17.625 6.586 1 94.69 55 GLY B CA 1
ATOM 3746 C C . GLY B 1 55 ? 19.828 18.547 7.754 1 94.69 55 GLY B C 1
ATOM 3747 O O . GLY B 1 55 ? 18.922 19.375 7.688 1 94.69 55 GLY B O 1
ATOM 3748 N N . THR B 1 56 ? 20.531 18.297 8.797 1 96.5 56 THR B N 1
ATOM 3749 C CA . THR B 1 56 ? 20.422 19.109 10.008 1 96.5 56 THR B CA 1
ATOM 3750 C C . THR B 1 56 ? 21.781 19.734 10.359 1 96.5 56 THR B C 1
ATOM 3752 O O . THR B 1 56 ? 22.75 19.594 9.602 1 96.5 56 THR B O 1
ATOM 3755 N N . LYS B 1 57 ? 21.828 20.484 11.383 1 95.94 57 LYS B N 1
ATOM 3756 C CA . LYS B 1 57 ? 23.078 21.047 11.891 1 95.94 57 LYS B CA 1
ATOM 3757 C C . LYS B 1 57 ? 24.031 19.938 12.32 1 95.94 57 LYS B C 1
ATOM 3759 O O . LYS B 1 57 ? 25.25 20.109 12.305 1 95.94 57 LYS B O 1
ATOM 3764 N N . ASN B 1 58 ? 23.5 18.781 12.602 1 96.56 58 ASN B N 1
ATOM 3765 C CA . ASN B 1 58 ? 24.297 17.719 13.203 1 96.56 58 ASN B CA 1
ATOM 3766 C C . ASN B 1 58 ? 24.469 16.547 12.25 1 96.56 58 ASN B C 1
ATOM 3768 O O . ASN B 1 58 ? 25.359 15.711 12.445 1 96.56 58 ASN B O 1
ATOM 3772 N N . ARG B 1 59 ? 23.594 16.469 11.219 1 96.81 59 ARG B N 1
ATOM 3773 C CA . ARG B 1 59 ? 23.578 15.297 10.352 1 96.81 59 ARG B CA 1
ATOM 3774 C C . ARG B 1 59 ? 23.375 15.703 8.891 1 96.81 59 ARG B C 1
ATOM 3776 O O . ARG B 1 59 ? 22.578 16.594 8.602 1 96.81 59 ARG B O 1
ATOM 3783 N N . SER B 1 60 ? 24.109 15.07 8.008 1 94.81 60 SER B N 1
ATOM 3784 C CA . SER B 1 60 ? 23.797 15.172 6.586 1 94.81 60 SER B CA 1
ATOM 3785 C C . SER B 1 60 ? 22.547 14.359 6.246 1 94.81 60 SER B C 1
ATOM 3787 O O . SER B 1 60 ? 22.078 13.562 7.062 1 94.81 60 SER B O 1
ATOM 3789 N N . ALA B 1 61 ? 22.031 14.641 5.074 1 92.62 61 ALA B N 1
ATOM 3790 C CA . ALA B 1 61 ? 20.875 13.867 4.605 1 92.62 61 ALA B CA 1
ATOM 3791 C C . ALA B 1 61 ? 21.188 12.367 4.641 1 92.62 61 ALA B C 1
ATOM 3793 O O . ALA B 1 61 ? 20.359 11.578 5.09 1 92.62 61 ALA B O 1
ATOM 3794 N N . ARG B 1 62 ? 22.328 12.008 4.195 1 93 62 ARG B N 1
ATOM 3795 C CA . ARG B 1 62 ? 22.766 10.609 4.18 1 93 62 ARG B CA 1
ATOM 3796 C C . ARG B 1 62 ? 22.828 10.039 5.594 1 93 62 ARG B C 1
ATOM 3798 O O . ARG B 1 62 ? 22.391 8.906 5.828 1 93 62 ARG B O 1
ATOM 3805 N N . GLN B 1 63 ? 23.312 10.773 6.484 1 94.75 63 GLN B N 1
ATOM 3806 C CA . GLN B 1 63 ? 23.453 10.32 7.863 1 94.75 63 GLN B CA 1
ATOM 3807 C C . GLN B 1 63 ? 22.094 10.094 8.508 1 94.75 63 GLN B C 1
ATOM 3809 O O . GLN B 1 63 ? 21.922 9.148 9.281 1 94.75 63 GLN B O 1
ATOM 3814 N N . ILE B 1 64 ? 21.172 10.961 8.234 1 93.62 64 ILE B N 1
ATOM 3815 C CA . ILE B 1 64 ? 19.828 10.82 8.766 1 93.62 64 ILE B CA 1
ATOM 3816 C C . ILE B 1 64 ? 19.25 9.461 8.367 1 93.62 64 ILE B C 1
ATOM 3818 O O . ILE B 1 64 ? 18.766 8.719 9.219 1 93.62 64 ILE B O 1
ATOM 3822 N N . ALA B 1 65 ? 19.375 9.102 7.141 1 90.94 65 ALA B N 1
ATOM 3823 C CA . ALA B 1 65 ? 18.844 7.84 6.621 1 90.94 65 ALA B CA 1
ATOM 3824 C C . ALA B 1 65 ? 19.656 6.656 7.141 1 90.94 65 ALA B C 1
ATOM 3826 O O . ALA B 1 65 ? 19.094 5.676 7.633 1 90.94 65 ALA B O 1
ATOM 3827 N N . GLU B 1 66 ? 20.953 6.758 7.109 1 93.81 66 GLU B N 1
ATOM 3828 C CA . GLU B 1 66 ? 21.875 5.664 7.422 1 93.81 66 GLU B CA 1
ATOM 3829 C C . GLU B 1 66 ? 21.766 5.262 8.891 1 93.81 66 GLU B C 1
ATOM 3831 O O . GLU B 1 66 ? 21.797 4.074 9.219 1 93.81 66 GLU B O 1
ATOM 3836 N N . GLU B 1 67 ? 21.625 6.199 9.734 1 94.88 67 GLU B N 1
ATOM 3837 C CA . GLU B 1 67 ? 21.656 5.906 11.164 1 94.88 67 GLU B CA 1
ATOM 3838 C C . GLU B 1 67 ? 20.469 5.043 11.586 1 94.88 67 GLU B C 1
ATOM 3840 O O . GLU B 1 67 ? 20.641 4.09 12.352 1 94.88 67 GLU B O 1
ATOM 3845 N N . LEU B 1 68 ? 19.359 5.309 11.109 1 93.75 68 LEU B N 1
ATOM 3846 C CA . LEU B 1 68 ? 18.188 4.52 11.5 1 93.75 68 LEU B CA 1
ATOM 3847 C C . LEU B 1 68 ? 18.109 3.23 10.695 1 93.75 68 LEU B C 1
ATOM 3849 O O . LEU B 1 68 ? 17.844 2.16 11.242 1 93.75 68 LEU B O 1
ATOM 3853 N N . GLU B 1 69 ? 18.375 3.346 9.406 1 92.31 69 GLU B N 1
ATOM 3854 C CA . GLU B 1 69 ? 18.25 2.166 8.555 1 92.31 69 GLU B CA 1
ATOM 3855 C C . GLU B 1 69 ? 19.328 1.127 8.898 1 92.31 69 GLU B C 1
ATOM 3857 O O . GLU B 1 69 ? 19.094 -0.076 8.758 1 92.31 69 GLU B O 1
ATOM 3862 N N . SER B 1 70 ? 20.469 1.571 9.383 1 93.12 70 SER B N 1
ATOM 3863 C CA . SER B 1 70 ? 21.562 0.666 9.703 1 93.12 70 SER B CA 1
ATOM 3864 C C . SER B 1 70 ? 21.219 -0.24 10.883 1 93.12 70 SER B C 1
ATOM 3866 O O . SER B 1 70 ? 21.844 -1.286 11.078 1 93.12 70 SER B O 1
ATOM 3868 N N . VAL B 1 71 ? 20.203 0.137 11.609 1 93.88 71 VAL B N 1
ATOM 3869 C CA . VAL B 1 71 ? 19.797 -0.707 12.727 1 93.88 71 VAL B CA 1
ATOM 3870 C C . VAL B 1 71 ? 18.469 -1.384 12.406 1 93.88 71 VAL B C 1
ATOM 3872 O O . VAL B 1 71 ? 17.781 -1.888 13.305 1 93.88 71 VAL B O 1
ATOM 3875 N N . GLY B 1 72 ? 18.125 -1.269 11.188 1 93.31 72 GLY B N 1
ATOM 3876 C CA . GLY B 1 72 ? 16.922 -1.944 10.719 1 93.31 72 GLY B CA 1
ATOM 3877 C C . GLY B 1 72 ? 15.656 -1.12 10.906 1 93.31 72 GLY B C 1
ATOM 3878 O O . GLY B 1 72 ? 14.547 -1.616 10.703 1 93.31 72 GLY B O 1
ATOM 3879 N N . GLY B 1 73 ? 15.859 0.066 11.305 1 94.94 73 GLY B N 1
ATOM 3880 C CA . GLY B 1 73 ? 14.727 0.942 11.523 1 94.94 73 GLY B CA 1
ATOM 3881 C C . GLY B 1 73 ? 14.172 1.54 10.25 1 94.94 73 GLY B C 1
ATOM 3882 O O . GLY B 1 73 ? 14.789 1.424 9.188 1 94.94 73 GLY B O 1
ATOM 3883 N N . GLN B 1 74 ? 12.977 1.999 10.383 1 95.5 74 GLN B N 1
ATOM 3884 C CA . GLN B 1 74 ? 12.312 2.717 9.305 1 95.5 74 GLN B CA 1
ATOM 3885 C C . GLN B 1 74 ? 12.016 4.16 9.703 1 95.5 74 GLN B C 1
ATOM 3887 O O . GLN B 1 74 ? 11.656 4.434 10.852 1 95.5 74 GLN B O 1
ATOM 3892 N N . ILE B 1 75 ? 12.242 5.043 8.789 1 96.19 75 ILE B N 1
ATOM 3893 C CA . ILE B 1 75 ? 11.945 6.453 9 1 96.19 75 ILE B CA 1
ATOM 3894 C C . ILE B 1 75 ? 11.18 7.008 7.805 1 96.19 75 ILE B C 1
ATOM 3896 O O . ILE B 1 75 ? 11.492 6.684 6.656 1 96.19 75 ILE B O 1
ATOM 3900 N N . ASN B 1 76 ? 10.195 7.73 8.102 1 96.56 76 ASN B N 1
ATOM 3901 C CA . ASN B 1 76 ? 9.359 8.297 7.043 1 96.56 76 ASN B CA 1
ATOM 3902 C C . ASN B 1 76 ? 8.547 9.484 7.547 1 96.56 76 ASN B C 1
ATOM 3904 O O . ASN B 1 76 ? 8.68 9.891 8.703 1 96.56 76 ASN B O 1
ATOM 3908 N N . ALA B 1 77 ? 7.891 10.125 6.641 1 97.94 77 ALA B N 1
ATOM 3909 C CA . ALA B 1 77 ? 6.992 11.227 6.957 1 97.94 77 ALA B CA 1
ATOM 3910 C C . ALA B 1 77 ? 5.855 11.328 5.941 1 97.94 77 ALA B C 1
ATOM 3912 O O . ALA B 1 77 ? 5.93 10.727 4.867 1 97.94 77 ALA B O 1
ATOM 3913 N N . PHE B 1 78 ? 4.793 11.93 6.367 1 98.12 78 PHE B N 1
ATOM 3914 C CA . PHE B 1 78 ? 3.725 12.242 5.43 1 98.12 78 PHE B CA 1
ATOM 3915 C C . PHE B 1 78 ? 3.006 13.523 5.84 1 98.12 78 PHE B C 1
ATOM 3917 O O . PHE B 1 78 ? 2.961 13.867 7.023 1 98.12 78 PHE B O 1
ATOM 3924 N N . THR B 1 79 ? 2.461 14.227 4.816 1 98.38 79 THR B N 1
ATOM 3925 C CA . THR B 1 79 ? 1.719 15.461 5.004 1 98.38 79 THR B CA 1
ATOM 3926 C C . THR B 1 79 ? 0.251 15.281 4.633 1 98.38 79 THR B C 1
ATOM 3928 O O . THR B 1 79 ? -0.061 14.727 3.574 1 98.38 79 THR B O 1
ATOM 3931 N N . ALA B 1 80 ? -0.62 15.586 5.531 1 97.81 80 ALA B N 1
ATOM 3932 C CA . ALA B 1 80 ? -2.061 15.547 5.289 1 97.81 80 ALA B CA 1
ATOM 3933 C C . ALA B 1 80 ? -2.641 16.953 5.234 1 97.81 80 ALA B C 1
ATOM 3935 O O . ALA B 1 80 ? -1.899 17.938 5.129 1 97.81 80 ALA B O 1
ATOM 3936 N N . LYS B 1 81 ? -3.975 17.109 5.133 1 97.25 81 LYS B N 1
ATOM 3937 C CA . LYS B 1 81 ? -4.648 18.391 5.031 1 97.25 81 LYS B CA 1
ATOM 3938 C C . LYS B 1 81 ? -4.465 19.219 6.305 1 97.25 81 LYS B C 1
ATOM 3940 O O . LYS B 1 81 ? -4.402 20.453 6.25 1 97.25 81 LYS B O 1
ATOM 3945 N N . GLU B 1 82 ? -4.34 18.531 7.457 1 96.38 82 GLU B N 1
ATOM 3946 C CA . GLU B 1 82 ? -4.395 19.312 8.688 1 96.38 82 GLU B CA 1
ATOM 3947 C C . GLU B 1 82 ? -3.225 18.984 9.609 1 96.38 82 GLU B C 1
ATOM 3949 O O . GLU B 1 82 ? -3.129 19.516 10.719 1 96.38 82 GLU B O 1
ATOM 3954 N N . TYR B 1 83 ? -2.326 18.109 9.18 1 97.44 83 TYR B N 1
ATOM 3955 C CA . TYR B 1 83 ? -1.168 17.766 9.992 1 97.44 83 TYR B CA 1
ATOM 3956 C C . TYR B 1 83 ? -0.056 17.172 9.133 1 97.44 83 TYR B C 1
ATOM 3958 O O . TYR B 1 83 ? -0.29 16.766 7.992 1 97.44 83 TYR B O 1
ATOM 3966 N N . THR B 1 84 ? 1.108 17.203 9.586 1 98.44 84 THR B N 1
ATOM 3967 C CA . THR B 1 84 ? 2.281 16.5 9.062 1 98.44 84 THR B CA 1
ATOM 3968 C C . THR B 1 84 ? 2.887 15.586 10.125 1 98.44 84 THR B C 1
ATOM 3970 O O . THR B 1 84 ? 2.986 15.969 11.289 1 98.44 84 THR B O 1
ATOM 3973 N N . CYS B 1 85 ? 3.199 14.367 9.781 1 98.69 85 CYS B N 1
ATOM 3974 C CA . CYS B 1 85 ? 3.73 13.398 10.742 1 98.69 85 CYS B CA 1
ATOM 3975 C C . CYS B 1 85 ? 5.109 12.914 10.312 1 98.69 85 CYS B C 1
ATOM 3977 O O . CYS B 1 85 ? 5.309 12.531 9.156 1 98.69 85 CYS B O 1
ATOM 3979 N N . TYR B 1 86 ? 6.094 13.047 11.172 1 98.62 86 TYR B N 1
ATOM 3980 C CA . TYR B 1 86 ? 7.41 12.43 11.055 1 98.62 86 TYR B CA 1
ATOM 3981 C C . TYR B 1 86 ? 7.539 11.234 11.992 1 98.62 86 TYR B C 1
ATOM 3983 O O . TYR B 1 86 ? 7.375 11.367 13.203 1 98.62 86 TYR B O 1
ATOM 3991 N N . TYR B 1 87 ? 7.828 10.078 11.445 1 98.62 87 TYR B N 1
ATOM 3992 C CA . TYR B 1 87 ? 7.77 8.922 12.328 1 98.62 87 TYR B CA 1
ATOM 3993 C C . TYR B 1 87 ? 8.875 7.926 12 1 98.62 87 TYR B C 1
ATOM 3995 O O . TYR B 1 87 ? 9.461 7.98 10.914 1 98.62 87 TYR B O 1
ATOM 4003 N N . ALA B 1 88 ? 9.172 7.09 12.938 1 98.19 88 ALA B N 1
ATOM 4004 C CA . ALA B 1 88 ? 10.148 6.012 12.828 1 98.19 88 ALA B CA 1
ATOM 4005 C C . ALA B 1 88 ? 9.688 4.77 13.586 1 98.19 88 ALA B C 1
ATOM 4007 O O . ALA B 1 88 ? 8.977 4.879 14.586 1 98.19 88 ALA B O 1
ATOM 4008 N N . ARG B 1 89 ? 9.93 3.689 13.094 1 98.06 89 ARG B N 1
ATOM 4009 C CA . ARG B 1 89 ? 9.742 2.406 13.766 1 98.06 89 ARG B CA 1
ATOM 4010 C C . ARG B 1 89 ? 11.062 1.647 13.867 1 98.06 89 ARG B C 1
ATOM 4012 O O . ARG B 1 89 ? 11.75 1.443 12.859 1 98.06 89 ARG B O 1
ATOM 4019 N N . VAL B 1 90 ? 11.461 1.231 15.062 1 98.06 90 VAL B N 1
ATOM 4020 C CA . VAL B 1 90 ? 12.734 0.561 15.328 1 98.06 90 VAL B CA 1
ATOM 4021 C C . VAL B 1 90 ? 12.531 -0.548 16.359 1 98.06 90 VAL B C 1
ATOM 4023 O O . VAL B 1 90 ? 11.484 -0.625 17 1 98.06 90 VAL B O 1
ATOM 4026 N N . LEU B 1 91 ? 13.516 -1.435 16.438 1 96.62 91 LEU B N 1
ATOM 4027 C CA . LEU B 1 91 ? 13.555 -2.312 17.609 1 96.62 91 LEU B CA 1
ATOM 4028 C C . LEU B 1 91 ? 13.672 -1.502 18.891 1 96.62 91 LEU B C 1
ATOM 4030 O O . LEU B 1 91 ? 14.266 -0.421 18.891 1 96.62 91 LEU B O 1
ATOM 4034 N N . ASP B 1 92 ? 13.109 -2.039 19.969 1 96.75 92 ASP B N 1
ATOM 4035 C CA . ASP B 1 92 ? 12.977 -1.29 21.219 1 96.75 92 ASP B CA 1
ATOM 4036 C C . ASP B 1 92 ? 14.336 -0.835 21.734 1 96.75 92 ASP B C 1
ATOM 4038 O O . ASP B 1 92 ? 14.453 0.242 22.328 1 96.75 92 ASP B O 1
ATOM 4042 N N . GLU B 1 93 ? 15.43 -1.589 21.422 1 96.44 93 GLU B N 1
ATOM 4043 C CA . GLU B 1 93 ? 16.766 -1.249 21.906 1 96.44 93 GLU B CA 1
ATOM 4044 C C . GLU B 1 93 ? 17.297 0.019 21.234 1 96.44 93 GLU B C 1
ATOM 4046 O O . GLU B 1 93 ? 18.219 0.659 21.734 1 96.44 93 GLU B O 1
ATOM 4051 N N . TYR B 1 94 ? 16.656 0.452 20.156 1 97.38 94 TYR B N 1
ATOM 4052 C CA . TYR B 1 94 ? 17.141 1.609 19.422 1 97.38 94 TYR B CA 1
ATOM 4053 C C . TYR B 1 94 ? 16.188 2.785 19.547 1 97.38 94 TYR B C 1
ATOM 4055 O O . TYR B 1 94 ? 16.203 3.699 18.719 1 97.38 94 TYR B O 1
ATOM 4063 N N . PHE B 1 95 ? 15.344 2.742 20.578 1 98.06 95 PHE B N 1
ATOM 4064 C CA . PHE B 1 95 ? 14.367 3.801 20.797 1 98.06 95 PHE B CA 1
ATOM 4065 C C . PHE B 1 95 ? 15.055 5.148 20.969 1 98.06 95 PHE B C 1
ATOM 4067 O O . PHE B 1 95 ? 14.617 6.152 20.406 1 98.06 95 PHE B O 1
ATOM 4074 N N . GLU B 1 96 ? 16.125 5.203 21.672 1 98.19 96 GLU B N 1
ATOM 4075 C CA . GLU B 1 96 ? 16.859 6.445 21.906 1 98.19 96 GLU B CA 1
ATOM 4076 C C . GLU B 1 96 ? 17.422 7.016 20.609 1 98.19 96 GLU B C 1
ATOM 4078 O O . GLU B 1 96 ? 17.391 8.227 20.406 1 98.19 96 GLU B O 1
ATOM 4083 N N . LEU B 1 97 ? 17.938 6.168 19.781 1 97.88 97 LEU B N 1
ATOM 4084 C CA . LEU B 1 97 ? 18.453 6.594 18.484 1 97.88 97 LEU B CA 1
ATOM 4085 C C . LEU B 1 97 ? 17.344 7.215 17.641 1 97.88 97 LEU B C 1
ATOM 4087 O O . LEU B 1 97 ? 17.547 8.258 17.016 1 97.88 97 LEU B O 1
ATOM 4091 N N . ALA B 1 98 ? 16.172 6.551 17.609 1 98.06 98 ALA B N 1
ATOM 4092 C CA . ALA B 1 98 ? 15.039 7.066 16.859 1 98.06 98 ALA B CA 1
ATOM 4093 C C . ALA B 1 98 ? 14.625 8.445 17.359 1 98.06 98 ALA B C 1
ATOM 4095 O O . ALA B 1 98 ? 14.383 9.359 16.562 1 98.06 98 ALA B O 1
ATOM 4096 N N . ALA B 1 99 ? 14.562 8.57 18.672 1 98.38 99 ALA B N 1
ATOM 4097 C CA . ALA B 1 99 ? 14.203 9.844 19.266 1 98.38 99 ALA B CA 1
ATOM 4098 C C . ALA B 1 99 ? 15.203 10.93 18.891 1 98.38 99 ALA B C 1
ATOM 4100 O O . ALA B 1 99 ? 14.82 12.055 18.547 1 98.38 99 ALA B O 1
ATOM 4101 N N . ASP B 1 100 ? 16.438 10.562 18.938 1 98.19 100 ASP B N 1
ATOM 4102 C CA . ASP B 1 100 ? 17.5 11.508 18.641 1 98.19 100 ASP B CA 1
ATOM 4103 C C . ASP B 1 100 ? 17.453 11.961 17.188 1 98.19 100 ASP B C 1
ATOM 4105 O O . ASP B 1 100 ? 17.484 13.156 16.906 1 98.19 100 ASP B O 1
ATOM 4109 N N . VAL B 1 101 ? 17.312 11.055 16.281 1 97.81 101 VAL B N 1
ATOM 4110 C CA . VAL B 1 101 ? 17.328 11.359 14.852 1 97.81 101 VAL B CA 1
ATOM 4111 C C . VAL B 1 101 ? 16.094 12.172 14.484 1 97.81 101 VAL B C 1
ATOM 4113 O O . VAL B 1 101 ? 16.188 13.188 13.797 1 97.81 101 VAL B O 1
ATOM 4116 N N . LEU B 1 102 ? 14.906 11.797 14.953 1 97.62 102 LEU B N 1
ATOM 4117 C CA . LEU B 1 102 ? 13.656 12.453 14.578 1 97.62 102 LEU B CA 1
ATOM 4118 C C . LEU B 1 102 ? 13.609 13.875 15.133 1 97.62 102 LEU B C 1
ATOM 4120 O O . LEU B 1 102 ? 13.172 14.797 14.445 1 97.62 102 LEU B O 1
ATOM 4124 N N . THR B 1 103 ? 14.031 14.008 16.375 1 97.56 103 THR B N 1
ATOM 4125 C CA . THR B 1 103 ? 13.992 15.352 16.953 1 97.56 103 THR B CA 1
ATOM 4126 C C . THR B 1 103 ? 15.031 16.25 16.297 1 97.56 103 THR B C 1
ATOM 4128 O O . THR B 1 103 ? 14.781 17.438 16.078 1 97.56 103 THR B O 1
ATOM 4131 N N . ASP B 1 104 ? 16.219 15.703 15.977 1 97.31 104 ASP B N 1
ATOM 4132 C CA . ASP B 1 104 ? 17.219 16.469 15.242 1 97.31 104 ASP B CA 1
ATOM 4133 C C . ASP B 1 104 ? 16.672 16.922 13.891 1 97.31 104 ASP B C 1
ATOM 4135 O O . ASP B 1 104 ? 16.844 18.078 13.5 1 97.31 104 ASP B O 1
ATOM 4139 N N . LEU B 1 105 ? 16.016 16.016 13.273 1 96.06 105 LEU B N 1
ATOM 4140 C CA . LEU B 1 105 ? 15.414 16.25 11.961 1 96.06 105 LEU B CA 1
ATOM 4141 C C . LEU B 1 105 ? 14.375 17.375 12.031 1 96.06 105 LEU B C 1
ATOM 4143 O O . LEU B 1 105 ? 14.344 18.25 11.172 1 96.06 105 LEU B O 1
ATOM 4147 N N . VAL B 1 106 ? 13.562 17.406 13.047 1 96.69 106 VAL B N 1
ATOM 4148 C CA . VAL B 1 106 ? 12.422 18.312 13.156 1 96.69 106 VAL B CA 1
ATOM 4149 C C . VAL B 1 106 ? 12.891 19.672 13.656 1 96.69 106 VAL B C 1
ATOM 4151 O O . VAL B 1 106 ? 12.406 20.719 13.195 1 96.69 106 VAL B O 1
ATOM 4154 N N . PHE B 1 107 ? 13.961 19.781 14.5 1 96.12 107 PHE B N 1
ATOM 4155 C CA . PHE B 1 107 ? 14.219 21.031 15.203 1 96.12 107 PHE B CA 1
ATOM 4156 C C . PHE B 1 107 ? 15.523 21.656 14.727 1 96.12 107 PHE B C 1
ATOM 4158 O O . PHE B 1 107 ? 15.789 22.828 15 1 96.12 107 PHE B O 1
ATOM 4165 N N . HIS B 1 108 ? 16.328 20.922 14 1 95.5 108 HIS B N 1
ATOM 4166 C CA . HIS B 1 108 ? 17.641 21.469 13.664 1 95.5 108 HIS B CA 1
ATOM 4167 C C . HIS B 1 108 ? 17.891 21.422 12.164 1 95.5 108 HIS B C 1
ATOM 4169 O O . HIS B 1 108 ? 19.047 21.266 11.734 1 95.5 108 HIS B O 1
ATOM 4175 N N . ALA B 1 109 ? 16.844 21.422 11.445 1 93.62 109 ALA B N 1
ATOM 4176 C CA . ALA B 1 109 ? 16.984 21.391 9.992 1 93.62 109 ALA B CA 1
ATOM 4177 C C . ALA B 1 109 ? 17.828 22.562 9.5 1 93.62 109 ALA B C 1
ATOM 4179 O O . ALA B 1 109 ? 17.703 23.688 10.008 1 93.62 109 ALA B O 1
ATOM 4180 N N . ARG B 1 110 ? 18.672 22.375 8.531 1 92.44 110 ARG B N 1
ATOM 4181 C CA . ARG B 1 110 ? 19.609 23.391 8.047 1 92.44 110 ARG B CA 1
ATOM 4182 C C . ARG B 1 110 ? 18.969 24.297 7.02 1 92.44 110 ARG B C 1
ATOM 4184 O O . ARG B 1 110 ? 19.312 25.484 6.926 1 92.44 110 ARG B O 1
ATOM 4191 N N . PHE B 1 111 ? 18.047 23.859 6.184 1 93.44 111 PHE B N 1
ATOM 4192 C CA . PHE B 1 111 ? 17.391 24.578 5.102 1 93.44 111 PHE B CA 1
ATOM 4193 C C . PHE B 1 111 ? 18.406 25.203 4.16 1 93.44 111 PHE B C 1
ATOM 4195 O O . PHE B 1 111 ? 18.312 26.391 3.836 1 93.44 111 PHE B O 1
ATOM 4202 N N . ASP B 1 112 ? 19.406 24.469 3.762 1 93.94 112 ASP B N 1
ATOM 4203 C CA . ASP B 1 112 ? 20.391 24.938 2.795 1 93.94 112 ASP B CA 1
ATOM 4204 C C . ASP B 1 112 ? 19.734 25.281 1.458 1 93.94 112 ASP B C 1
ATOM 4206 O O . ASP B 1 112 ? 19.031 24.453 0.875 1 93.94 112 ASP B O 1
ATOM 4210 N N . PRO B 1 113 ? 20.016 26.516 0.981 1 93.69 113 PRO B N 1
ATOM 4211 C CA . PRO B 1 113 ? 19.344 26.953 -0.245 1 93.69 113 PRO B CA 1
ATOM 4212 C C . PRO B 1 113 ? 19.625 26.031 -1.432 1 93.69 113 PRO B C 1
ATOM 4214 O O . PRO B 1 113 ? 18.75 25.812 -2.27 1 93.69 113 PRO B O 1
ATOM 4217 N N . GLN B 1 114 ? 20.812 25.578 -1.549 1 93.06 114 GLN B N 1
ATOM 4218 C CA . GLN B 1 114 ? 21.156 24.688 -2.654 1 93.06 114 GLN B CA 1
ATOM 4219 C C . GLN B 1 114 ? 20.391 23.375 -2.551 1 93.06 114 GLN B C 1
ATOM 4221 O O . GLN B 1 114 ? 19.938 22.828 -3.559 1 93.06 114 GLN B O 1
ATOM 4226 N N . ASP B 1 115 ? 20.281 22.922 -1.322 1 93.88 115 ASP B N 1
ATOM 4227 C CA . ASP B 1 115 ? 19.516 21.703 -1.089 1 93.88 115 ASP B CA 1
ATOM 4228 C C . ASP B 1 115 ? 18.047 21.922 -1.409 1 93.88 115 ASP B C 1
ATOM 4230 O O . ASP B 1 115 ? 17.391 21.031 -1.961 1 93.88 115 ASP B O 1
ATOM 4234 N N . LEU B 1 116 ? 17.578 23.031 -1.064 1 95 116 LEU B N 1
ATOM 4235 C CA . LEU B 1 116 ? 16.172 23.344 -1.309 1 95 116 LEU B CA 1
ATOM 4236 C C . LEU B 1 116 ? 15.883 23.422 -2.805 1 95 116 LEU B C 1
ATOM 4238 O O . LEU B 1 116 ? 14.82 23 -3.26 1 95 116 LEU B O 1
ATOM 4242 N N . GLU B 1 117 ? 16.812 23.969 -3.504 1 93.81 117 GLU B N 1
ATOM 4243 C CA . GLU B 1 117 ? 16.641 24.047 -4.949 1 93.81 117 GLU B CA 1
ATOM 4244 C C . GLU B 1 117 ? 16.609 22.656 -5.586 1 93.81 117 GLU B C 1
ATOM 4246 O O . GLU B 1 117 ? 15.812 22.406 -6.488 1 93.81 117 GLU B O 1
ATOM 4251 N N . ARG B 1 118 ? 17.484 21.828 -5.176 1 92.94 118 ARG B N 1
ATOM 4252 C CA . ARG B 1 118 ? 17.484 20.453 -5.664 1 92.94 118 ARG B CA 1
ATOM 4253 C C . ARG B 1 118 ? 16.172 19.75 -5.312 1 92.94 118 ARG B C 1
ATOM 4255 O O . ARG B 1 118 ? 15.641 18.984 -6.117 1 92.94 118 ARG B O 1
ATOM 4262 N N . GLU B 1 119 ? 15.742 20 -4.113 1 95.12 119 GLU B N 1
ATOM 4263 C CA . GLU B 1 119 ? 14.516 19.359 -3.65 1 95.12 119 GLU B CA 1
ATOM 4264 C C . GLU B 1 119 ? 13.305 19.828 -4.449 1 95.12 119 GLU B C 1
ATOM 4266 O O . GLU B 1 119 ? 12.359 19.062 -4.66 1 95.12 119 GLU B O 1
ATOM 4271 N N . LYS B 1 120 ? 13.383 21.062 -4.84 1 95 120 LYS B N 1
ATOM 4272 C CA . LYS B 1 120 ? 12.328 21.578 -5.707 1 95 120 LYS B CA 1
ATOM 4273 C C . LYS B 1 120 ? 12.156 20.703 -6.949 1 95 120 LYS B C 1
ATOM 4275 O O . LYS B 1 120 ? 11.031 20.391 -7.34 1 95 120 LYS B O 1
ATOM 4280 N N . ASN B 1 121 ? 13.195 20.328 -7.535 1 94.19 121 ASN B N 1
ATOM 4281 C CA . ASN B 1 121 ? 13.141 19.484 -8.727 1 94.19 121 ASN B CA 1
ATOM 4282 C C . ASN B 1 121 ? 12.57 18.109 -8.406 1 94.19 121 ASN B C 1
ATOM 4284 O O . ASN B 1 121 ? 11.836 17.531 -9.211 1 94.19 121 ASN B O 1
ATOM 4288 N N . VAL B 1 122 ? 12.945 17.594 -7.262 1 96.31 122 VAL B N 1
ATOM 4289 C CA . VAL B 1 122 ? 12.438 16.297 -6.836 1 96.31 122 VAL B CA 1
ATOM 4290 C C . VAL B 1 122 ? 10.922 16.359 -6.676 1 96.31 122 VAL B C 1
ATOM 4292 O O . VAL B 1 122 ? 10.203 15.469 -7.129 1 96.31 122 VAL B O 1
ATOM 4295 N N . ILE B 1 123 ? 10.453 17.422 -6.035 1 97.56 123 ILE B N 1
ATOM 4296 C CA . ILE B 1 123 ? 9.023 17.594 -5.789 1 97.56 123 ILE B CA 1
ATOM 4297 C C . ILE B 1 123 ? 8.289 17.766 -7.117 1 97.56 123 ILE B C 1
ATOM 4299 O O . ILE B 1 123 ? 7.172 17.281 -7.289 1 97.56 123 ILE B O 1
ATOM 4303 N N . LEU B 1 124 ? 8.906 18.5 -8.047 1 96.56 124 LEU B N 1
ATOM 4304 C CA . LEU B 1 124 ? 8.312 18.672 -9.367 1 96.56 124 LEU B CA 1
ATOM 4305 C C . LEU B 1 124 ? 8.148 17.328 -10.07 1 96.56 124 LEU B C 1
ATOM 4307 O O . LEU B 1 124 ? 7.145 17.078 -10.734 1 96.56 124 LEU B O 1
ATOM 4311 N N . GLU B 1 125 ? 9.156 16.438 -9.938 1 95.38 125 GLU B N 1
ATOM 4312 C CA . GLU B 1 125 ? 9.039 15.086 -10.477 1 95.38 125 GLU B CA 1
ATOM 4313 C C . GLU B 1 125 ? 7.902 14.32 -9.805 1 95.38 125 GLU B C 1
ATOM 4315 O O . GLU B 1 125 ? 7.203 13.547 -10.453 1 95.38 125 GLU B O 1
ATOM 4320 N N . GLU B 1 126 ? 7.691 14.508 -8.539 1 95.81 126 GLU B N 1
ATOM 4321 C CA . GLU B 1 126 ? 6.586 13.898 -7.809 1 95.81 126 GLU B CA 1
ATOM 4322 C C . GLU B 1 126 ? 5.238 14.367 -8.352 1 95.81 126 GLU B C 1
ATOM 4324 O O . GLU B 1 126 ? 4.309 13.57 -8.492 1 95.81 126 GLU B O 1
ATOM 4329 N N . ILE B 1 127 ? 5.148 15.68 -8.531 1 96.56 127 ILE B N 1
ATOM 4330 C CA . ILE B 1 127 ? 3.928 16.25 -9.078 1 96.56 127 ILE B CA 1
ATOM 4331 C C . ILE B 1 127 ? 3.625 15.617 -10.438 1 96.56 127 ILE B C 1
ATOM 4333 O O . ILE B 1 127 ? 2.482 15.25 -10.711 1 96.56 127 ILE B O 1
ATOM 4337 N N . ARG B 1 128 ? 4.617 15.422 -11.242 1 94.62 128 ARG B N 1
ATOM 4338 C CA . ARG B 1 128 ? 4.449 14.789 -12.547 1 94.62 128 ARG B CA 1
ATOM 4339 C C . ARG B 1 128 ? 3.988 13.344 -12.398 1 94.62 128 ARG B C 1
ATOM 4341 O O . ARG B 1 128 ? 3.164 12.867 -13.18 1 94.62 128 ARG B O 1
ATOM 4348 N N . MET B 1 129 ? 4.57 12.695 -11.422 1 93.19 129 MET B N 1
ATOM 4349 C CA . MET B 1 129 ? 4.145 11.32 -11.141 1 93.19 129 MET B CA 1
ATOM 4350 C C . MET B 1 129 ? 2.658 11.273 -10.797 1 93.19 129 MET B C 1
ATOM 4352 O O . MET B 1 129 ? 1.929 10.422 -11.297 1 93.19 129 MET B O 1
ATOM 4356 N N . TYR B 1 130 ? 2.32 12.141 -9.992 1 92.19 130 TYR B N 1
ATOM 4357 C CA . TYR B 1 130 ? 0.928 12.227 -9.57 1 92.19 130 TYR B CA 1
ATOM 4358 C C . TYR B 1 130 ? 0.013 12.508 -10.758 1 92.19 130 TYR B C 1
ATOM 4360 O O . TYR B 1 130 ? -1.071 11.93 -10.859 1 92.19 130 TYR B O 1
ATOM 4368 N N . GLU B 1 131 ? 0.401 13.344 -11.609 1 93.44 131 GLU B N 1
ATOM 4369 C CA . GLU B 1 131 ? -0.365 13.695 -12.805 1 93.44 131 GLU B CA 1
ATOM 4370 C C . GLU B 1 131 ? -0.548 12.492 -13.719 1 93.44 131 GLU B C 1
ATOM 4372 O O . GLU B 1 131 ? -1.556 12.383 -14.422 1 93.44 131 GLU B O 1
ATOM 4377 N N . ASP B 1 132 ? 0.358 11.555 -13.633 1 94.06 132 ASP B N 1
ATOM 4378 C CA . ASP B 1 132 ? 0.317 10.367 -14.477 1 94.06 132 ASP B CA 1
ATOM 4379 C C . ASP B 1 132 ? -0.471 9.242 -13.797 1 94.06 132 ASP B C 1
ATOM 4381 O O . ASP B 1 132 ? -0.477 8.109 -14.281 1 94.06 132 ASP B O 1
ATOM 4385 N N . THR B 1 133 ? -1.089 9.5 -12.703 1 94.69 133 THR B N 1
ATOM 4386 C CA . THR B 1 133 ? -1.849 8.5 -11.961 1 94.69 133 THR B CA 1
ATOM 4387 C C . THR B 1 133 ? -3.295 8.953 -11.773 1 94.69 133 THR B C 1
ATOM 4389 O O . THR B 1 133 ? -3.674 9.406 -10.695 1 94.69 133 THR B O 1
ATOM 4392 N N . PRO B 1 134 ? -4.094 8.68 -12.766 1 95.81 134 PRO B N 1
ATOM 4393 C CA . PRO B 1 134 ? -5.434 9.266 -12.797 1 95.81 134 PRO B CA 1
ATOM 4394 C C . PRO B 1 134 ? -6.316 8.797 -11.641 1 95.81 134 PRO B C 1
ATOM 4396 O O . PRO B 1 134 ? -7.148 9.562 -11.148 1 95.81 134 PRO B O 1
ATOM 4399 N N . ASP B 1 135 ? -6.133 7.523 -11.203 1 95.81 135 ASP B N 1
ATOM 4400 C CA . ASP B 1 135 ? -6.98 6.996 -10.141 1 95.81 135 ASP B CA 1
ATOM 4401 C C . ASP B 1 135 ? -6.664 7.66 -8.805 1 95.81 135 ASP B C 1
ATOM 4403 O O . ASP B 1 135 ? -7.445 7.562 -7.855 1 95.81 135 ASP B O 1
ATOM 4407 N N . GLU B 1 136 ? -5.562 8.359 -8.711 1 95.69 136 GLU B N 1
ATOM 4408 C CA . GLU B 1 136 ? -5.234 9.164 -7.539 1 95.69 136 GLU B CA 1
ATOM 4409 C C . GLU B 1 136 ? -5.594 10.625 -7.754 1 95.69 136 GLU B C 1
ATOM 4411 O O . GLU B 1 136 ? -6.152 11.273 -6.863 1 95.69 136 GLU B O 1
ATOM 4416 N N . LEU B 1 137 ? -5.293 11.109 -8.914 1 96.75 137 LEU B N 1
ATOM 4417 C CA . LEU B 1 137 ? -5.492 12.508 -9.273 1 96.75 137 LEU B CA 1
ATOM 4418 C C . LEU B 1 137 ? -6.957 12.906 -9.141 1 96.75 137 LEU B C 1
ATOM 4420 O O . LEU B 1 137 ? -7.266 14.023 -8.719 1 96.75 137 LEU B O 1
ATOM 4424 N N . VAL B 1 138 ? -7.863 12 -9.422 1 97.94 138 VAL B N 1
ATOM 4425 C CA . VAL B 1 138 ? -9.289 12.305 -9.461 1 97.94 138 VAL B CA 1
ATOM 4426 C C . VAL B 1 138 ? -9.773 12.695 -8.07 1 97.94 138 VAL B C 1
ATOM 4428 O O . VAL B 1 138 ? -10.703 13.5 -7.93 1 97.94 138 VAL B O 1
ATOM 4431 N N . HIS B 1 139 ? -9.211 12.172 -7.055 1 98 139 HIS B N 1
ATOM 4432 C CA . HIS B 1 139 ? -9.625 12.484 -5.691 1 98 139 HIS B CA 1
ATOM 4433 C C . HIS B 1 139 ? -9.289 13.922 -5.324 1 98 139 HIS B C 1
ATOM 4435 O O . HIS B 1 139 ? -10.055 14.594 -4.625 1 98 139 HIS B O 1
ATOM 4441 N N . ASP B 1 140 ? -8.156 14.414 -5.73 1 97.06 140 ASP B N 1
ATOM 4442 C CA . ASP B 1 140 ? -7.812 15.82 -5.523 1 97.06 140 ASP B CA 1
ATOM 4443 C C . ASP B 1 140 ? -8.742 16.734 -6.32 1 97.06 140 ASP B C 1
ATOM 4445 O O . ASP B 1 140 ? -9.133 17.797 -5.836 1 97.06 140 ASP B O 1
ATOM 4449 N N . LEU B 1 141 ? -9.023 16.312 -7.559 1 97.62 141 LEU B N 1
ATOM 4450 C CA . LEU B 1 141 ? -9.961 17.078 -8.375 1 97.62 141 LEU B CA 1
ATOM 4451 C C . LEU B 1 141 ? -11.336 17.141 -7.715 1 97.62 141 LEU B C 1
ATOM 4453 O O . LEU B 1 141 ? -12.008 18.172 -7.758 1 97.62 141 LEU B O 1
ATOM 4457 N N . PHE B 1 142 ? -11.711 16.078 -7.137 1 98.19 142 PHE B N 1
ATOM 4458 C CA . PHE B 1 142 ? -12.984 16.016 -6.434 1 98.19 142 PHE B CA 1
ATOM 4459 C C . PHE B 1 142 ? -13 16.969 -5.25 1 98.19 142 PHE B C 1
ATOM 4461 O O . PHE B 1 142 ? -13.961 17.734 -5.07 1 98.19 142 PHE B O 1
ATOM 4468 N N . SER B 1 143 ? -11.953 16.922 -4.43 1 97.38 143 SER B N 1
ATOM 4469 C CA . SER B 1 143 ? -11.844 17.844 -3.303 1 97.38 143 SER B CA 1
ATOM 4470 C C . SER B 1 143 ? -11.883 19.297 -3.77 1 97.38 143 SER B C 1
ATOM 4472 O O . SER B 1 143 ? -12.523 20.141 -3.141 1 97.38 143 SER B O 1
ATOM 4474 N N . ALA B 1 144 ? -11.195 19.594 -4.848 1 96.81 144 ALA B N 1
ATOM 4475 C CA . ALA B 1 144 ? -11.172 20.938 -5.406 1 96.81 144 ALA B CA 1
ATOM 4476 C C . ALA B 1 144 ? -12.562 21.359 -5.887 1 96.81 144 ALA B C 1
ATOM 4478 O O . ALA B 1 144 ? -12.93 22.531 -5.793 1 96.81 144 ALA B O 1
ATOM 4479 N N . THR B 1 145 ? -13.234 20.391 -6.453 1 97.31 145 THR B N 1
ATOM 4480 C CA . THR B 1 145 ? -14.594 20.672 -6.914 1 97.31 145 THR B CA 1
ATOM 4481 C C . THR B 1 145 ? -15.516 20.969 -5.734 1 97.31 145 THR B C 1
ATOM 4483 O O . THR B 1 145 ? -16.281 21.938 -5.762 1 97.31 145 THR B O 1
ATOM 4486 N N . LEU B 1 146 ? -15.422 20.188 -4.695 1 97.44 146 LEU B N 1
ATOM 4487 C CA . LEU B 1 146 ? -16.312 20.297 -3.535 1 97.44 146 LEU B CA 1
ATOM 4488 C C . LEU B 1 146 ? -16.031 21.562 -2.75 1 97.44 146 LEU B C 1
ATOM 4490 O O . LEU B 1 146 ? -16.969 22.25 -2.334 1 97.44 146 LEU B O 1
ATOM 4494 N N . TRP B 1 147 ? -14.75 21.922 -2.576 1 97.31 147 TRP B N 1
ATOM 4495 C CA . TRP B 1 147 ? -14.398 23 -1.654 1 97.31 147 TRP B CA 1
ATOM 4496 C C . TRP B 1 147 ? -13.938 24.234 -2.414 1 97.31 147 TRP B C 1
ATOM 4498 O O . TRP B 1 147 ? -13.68 25.281 -1.811 1 97.31 147 TRP B O 1
ATOM 4508 N N . LYS B 1 148 ? -13.758 24.156 -3.678 1 94.56 148 LYS B N 1
ATOM 4509 C CA . LYS B 1 148 ? -13.383 25.266 -4.566 1 94.56 148 LYS B CA 1
ATOM 4510 C C . LYS B 1 148 ? -12.133 25.969 -4.066 1 94.56 148 LYS B C 1
ATOM 4512 O O . LYS B 1 148 ? -11.078 25.344 -3.902 1 94.56 148 LYS B O 1
ATOM 4517 N N . ASP B 1 149 ? -12.219 27.125 -3.631 1 91.38 149 ASP B N 1
ATOM 4518 C CA . ASP B 1 149 ? -11.039 27.938 -3.35 1 91.38 149 ASP B CA 1
ATOM 4519 C C . ASP B 1 149 ? -10.57 27.734 -1.907 1 91.38 149 ASP B C 1
ATOM 4521 O O . ASP B 1 149 ? -9.516 28.25 -1.519 1 91.38 149 ASP B O 1
ATOM 4525 N N . HIS B 1 150 ? -11.359 27.078 -1.157 1 95.38 150 HIS B N 1
ATOM 4526 C CA . HIS B 1 150 ? -10.93 26.828 0.214 1 95.38 150 HIS B CA 1
ATOM 4527 C C . HIS B 1 150 ? -9.664 25.969 0.247 1 95.38 150 HIS B C 1
ATOM 4529 O O . HIS B 1 150 ? -9.469 25.109 -0.606 1 95.38 150 HIS B O 1
ATOM 4535 N N . PRO B 1 151 ? -8.781 26.141 1.267 1 95.62 151 PRO B N 1
ATOM 4536 C CA . PRO B 1 151 ? -7.535 25.375 1.354 1 95.62 151 PRO B CA 1
ATOM 4537 C C . PRO B 1 151 ? -7.762 23.859 1.349 1 95.62 151 PRO B C 1
ATOM 4539 O O . PRO B 1 151 ? -6.902 23.109 0.883 1 95.62 151 PRO B O 1
ATOM 4542 N N . LEU B 1 152 ? -8.828 23.406 1.825 1 96.31 152 LEU B N 1
ATOM 4543 C CA . LEU B 1 152 ? -9.141 21.969 1.836 1 96.31 152 LEU B CA 1
ATOM 4544 C C . LEU B 1 152 ? -9.25 21.438 0.415 1 96.31 152 LEU B C 1
ATOM 4546 O O . LEU B 1 152 ? -9.148 20.219 0.199 1 96.31 152 LEU B O 1
ATOM 4550 N N . GLY B 1 153 ? -9.5 22.328 -0.517 1 96.75 153 GLY B N 1
ATOM 4551 C CA . GLY B 1 153 ? -9.641 21.922 -1.904 1 96.75 153 GLY B CA 1
ATOM 4552 C C . GLY B 1 153 ? -8.32 21.891 -2.656 1 96.75 153 GLY B C 1
ATOM 4553 O O . GLY B 1 153 ? -8.25 21.359 -3.766 1 96.75 153 GLY B O 1
ATOM 4554 N N . ARG B 1 154 ? -7.312 22.406 -2.064 1 96.75 154 ARG B N 1
ATOM 4555 C CA . ARG B 1 154 ? -6.012 22.469 -2.725 1 96.75 154 ARG B CA 1
ATOM 4556 C C . ARG B 1 154 ? -5.223 21.172 -2.506 1 96.75 154 ARG B C 1
ATOM 4558 O O . ARG B 1 154 ? -5.289 20.578 -1.43 1 96.75 154 ARG B O 1
ATOM 4565 N N . PRO B 1 155 ? -4.465 20.734 -3.537 1 97.12 155 PRO B N 1
ATOM 4566 C CA . PRO B 1 155 ? -3.654 19.531 -3.352 1 97.12 155 PRO B CA 1
ATOM 4567 C C . PRO B 1 155 ? -2.557 19.719 -2.309 1 97.12 155 PRO B C 1
ATOM 4569 O O . PRO B 1 155 ? -1.953 20.781 -2.223 1 97.12 155 PRO B O 1
ATOM 4572 N N . VAL B 1 156 ? -2.312 18.688 -1.489 1 97.75 156 VAL B N 1
ATOM 4573 C CA . VAL B 1 156 ? -1.29 18.719 -0.449 1 97.75 156 VAL B CA 1
ATOM 4574 C C . VAL B 1 156 ? 0.081 18.953 -1.08 1 97.75 156 VAL B C 1
ATOM 4576 O O . VAL B 1 156 ? 0.911 19.688 -0.525 1 97.75 156 VAL B O 1
ATOM 4579 N N . ILE B 1 157 ? 0.297 18.438 -2.27 1 97.19 157 ILE B N 1
ATOM 4580 C CA . ILE B 1 157 ? 1.596 18.438 -2.934 1 97.19 157 ILE B CA 1
ATOM 4581 C C . ILE B 1 157 ? 1.849 19.797 -3.57 1 97.19 157 ILE B C 1
ATOM 4583 O O . ILE B 1 157 ? 2.982 20.125 -3.928 1 97.19 157 ILE B O 1
ATOM 4587 N N . GLY B 1 158 ? 0.817 20.688 -3.744 1 97.06 158 GLY B N 1
ATOM 4588 C CA . GLY B 1 158 ? 0.951 21.953 -4.438 1 97.06 158 GLY B CA 1
ATOM 4589 C C . GLY B 1 158 ? 0.879 21.828 -5.945 1 97.06 158 GLY B C 1
ATOM 4590 O O . GLY B 1 158 ? 0.473 20.781 -6.465 1 97.06 158 GLY B O 1
ATOM 4591 N N . THR B 1 159 ? 1.083 22.938 -6.57 1 96.31 159 THR B N 1
ATOM 4592 C CA . THR B 1 159 ? 1.147 23 -8.023 1 96.31 159 THR B CA 1
ATOM 4593 C C . THR B 1 159 ? 2.562 23.328 -8.492 1 96.31 159 THR B C 1
ATOM 4595 O O . THR B 1 159 ? 3.389 23.781 -7.703 1 96.31 159 THR B O 1
ATOM 4598 N N . GLU B 1 160 ? 2.781 23 -9.734 1 96.31 160 GLU B N 1
ATOM 4599 C CA . GLU B 1 160 ? 4.09 23.344 -10.289 1 96.31 160 GLU B CA 1
ATOM 4600 C C . GLU B 1 160 ? 4.395 24.828 -10.094 1 96.31 160 GLU B C 1
ATOM 4602 O O . GLU B 1 160 ? 5.512 25.203 -9.727 1 96.31 160 GLU B O 1
ATOM 4607 N N . GLU B 1 161 ? 3.455 25.656 -10.297 1 96.94 161 GLU B N 1
ATOM 4608 C CA . GLU B 1 161 ? 3.615 27.094 -10.203 1 96.94 161 GLU B CA 1
ATOM 4609 C C . GLU B 1 161 ? 3.953 27.516 -8.773 1 96.94 161 GLU B C 1
ATOM 4611 O O . GLU B 1 161 ? 4.93 28.234 -8.547 1 96.94 161 GLU B O 1
ATOM 4616 N N . THR B 1 162 ? 3.184 27.094 -7.832 1 97.75 162 THR B N 1
ATOM 4617 C CA . THR B 1 162 ? 3.4 27.516 -6.453 1 97.75 162 THR B CA 1
ATOM 4618 C C . THR B 1 162 ? 4.727 26.984 -5.922 1 97.75 162 THR B C 1
ATOM 4620 O O . THR B 1 162 ? 5.469 27.703 -5.246 1 97.75 162 THR B O 1
ATOM 4623 N N . VAL B 1 163 ? 5.035 25.75 -6.215 1 97.38 163 VAL B N 1
ATOM 4624 C CA . VAL B 1 163 ? 6.258 25.109 -5.719 1 97.38 163 VAL B CA 1
ATOM 4625 C C . VAL B 1 163 ? 7.477 25.828 -6.301 1 97.38 163 VAL B C 1
ATOM 4627 O O . VAL B 1 163 ? 8.438 26.109 -5.582 1 97.38 163 VAL B O 1
ATOM 4630 N N . LYS B 1 164 ? 7.418 26.156 -7.586 1 95.88 164 LYS B N 1
ATOM 4631 C CA . LYS B 1 164 ? 8.531 26.844 -8.25 1 95.88 164 LYS B CA 1
ATOM 4632 C C . LYS B 1 164 ? 8.766 28.219 -7.645 1 95.88 164 LYS B C 1
ATOM 4634 O O . LYS B 1 164 ? 9.898 28.703 -7.613 1 95.88 164 LYS B O 1
ATOM 4639 N N . ASN B 1 165 ? 7.793 28.781 -7.098 1 96.12 165 ASN B N 1
ATOM 4640 C CA . ASN B 1 165 ? 7.867 30.172 -6.645 1 96.12 165 ASN B CA 1
ATOM 4641 C C . ASN B 1 165 ? 8.195 30.25 -5.156 1 96.12 165 ASN B C 1
ATOM 4643 O O . ASN B 1 165 ? 8.461 31.344 -4.633 1 96.12 165 ASN B O 1
ATOM 4647 N N . LEU B 1 166 ? 8.195 29.156 -4.5 1 96.44 166 LEU B N 1
ATOM 4648 C CA . LEU B 1 166 ? 8.516 29.172 -3.076 1 96.44 166 LEU B CA 1
ATOM 4649 C C . LEU B 1 166 ? 9.977 29.547 -2.852 1 96.44 166 LEU B C 1
ATOM 4651 O O . LEU B 1 166 ? 10.875 29.031 -3.529 1 96.44 166 LEU B O 1
ATOM 4655 N N . THR B 1 167 ? 10.219 30.453 -1.921 1 94.75 167 THR B N 1
ATOM 4656 C CA . THR B 1 167 ? 11.578 30.875 -1.59 1 94.75 167 THR B CA 1
ATOM 4657 C C . THR B 1 167 ? 12.039 30.219 -0.283 1 94.75 167 THR B C 1
ATOM 4659 O O . THR B 1 167 ? 11.211 29.797 0.53 1 94.75 167 THR B O 1
ATOM 4662 N N . SER B 1 168 ? 13.336 30.188 -0.119 1 94.5 168 SER B N 1
ATOM 4663 C CA . SER B 1 168 ? 13.906 29.641 1.104 1 94.5 168 SER B CA 1
ATOM 4664 C C . SER B 1 168 ? 13.438 30.406 2.332 1 94.5 168 SER B C 1
ATOM 4666 O O . SER B 1 168 ? 13.195 29.828 3.387 1 94.5 168 SER B O 1
ATOM 4668 N N . GLU B 1 169 ? 13.289 31.672 2.133 1 94.69 169 GLU B N 1
ATOM 4669 C CA . GLU B 1 169 ? 12.852 32.531 3.234 1 94.69 169 GLU B CA 1
ATOM 4670 C C . GLU B 1 169 ? 11.414 32.188 3.637 1 94.69 169 GLU B C 1
ATOM 4672 O O . GLU B 1 169 ? 11.094 32.125 4.824 1 94.69 169 GLU B O 1
ATOM 4677 N N . GLU B 1 170 ? 10.594 32.062 2.684 1 95.19 170 GLU B N 1
ATOM 4678 C CA . GLU B 1 170 ? 9.195 31.734 2.953 1 95.19 170 GLU B CA 1
ATOM 4679 C C . GLU B 1 170 ? 9.07 30.391 3.648 1 95.19 170 GLU B C 1
ATOM 4681 O O . GLU B 1 170 ? 8.281 30.234 4.582 1 95.19 170 GLU B O 1
ATOM 4686 N N . ILE B 1 171 ? 9.828 29.453 3.162 1 96.44 171 ILE B N 1
ATOM 4687 C CA . ILE B 1 171 ? 9.82 28.109 3.725 1 96.44 171 ILE B CA 1
ATOM 4688 C C . ILE B 1 171 ? 10.258 28.156 5.188 1 96.44 171 ILE B C 1
ATOM 4690 O O . ILE B 1 171 ? 9.602 27.578 6.055 1 96.44 171 ILE B O 1
ATOM 4694 N N . PHE B 1 172 ? 11.266 28.891 5.453 1 95 172 PHE B N 1
ATOM 4695 C CA . PHE B 1 172 ? 11.789 28.984 6.812 1 95 172 PHE B CA 1
ATOM 4696 C C . PHE B 1 172 ? 10.789 29.672 7.73 1 95 172 PHE B C 1
ATOM 4698 O O . PHE B 1 172 ? 10.578 29.25 8.867 1 95 172 PHE B O 1
ATOM 4705 N N . ARG B 1 173 ? 10.25 30.719 7.262 1 95 173 ARG B N 1
ATOM 4706 C CA . ARG B 1 173 ? 9.266 31.438 8.055 1 95 173 ARG B CA 1
ATOM 4707 C C . ARG B 1 173 ? 8.07 30.562 8.398 1 95 173 ARG B C 1
ATOM 4709 O O . ARG B 1 173 ? 7.555 30.609 9.516 1 95 173 ARG B O 1
ATOM 4716 N N . TYR B 1 174 ? 7.629 29.844 7.402 1 95.62 174 TYR B N 1
ATOM 4717 C CA . TYR B 1 174 ? 6.512 28.922 7.625 1 95.62 174 TYR B CA 1
ATOM 4718 C C . TYR B 1 174 ? 6.879 27.859 8.648 1 95.62 174 TYR B C 1
ATOM 4720 O O . TYR B 1 174 ? 6.086 27.547 9.539 1 95.62 174 TYR B O 1
ATOM 4728 N N . TYR B 1 175 ? 8.047 27.344 8.547 1 95.69 175 TYR B N 1
ATOM 4729 C CA . TYR B 1 175 ? 8.578 26.344 9.477 1 95.69 175 TYR B CA 1
ATOM 4730 C C . TYR B 1 175 ? 8.617 26.891 10.891 1 95.69 175 TYR B C 1
ATOM 4732 O O . TYR B 1 175 ? 8.148 26.25 11.836 1 95.69 175 TYR B O 1
ATOM 4740 N N . GLU B 1 176 ? 9.133 28.047 11.055 1 93.94 176 GLU B N 1
ATOM 4741 C CA . GLU B 1 176 ? 9.242 28.656 12.367 1 93.94 176 GLU B CA 1
ATOM 4742 C C . GLU B 1 176 ? 7.871 28.844 13.008 1 93.94 176 GLU B C 1
ATOM 4744 O O . GLU B 1 176 ? 7.691 28.578 14.195 1 93.94 176 GLU B O 1
ATOM 4749 N N . ARG B 1 177 ? 7.023 29.234 12.219 1 92.56 177 ARG B N 1
ATOM 4750 C CA . ARG B 1 177 ? 5.691 29.562 12.711 1 92.56 177 ARG B CA 1
ATOM 4751 C C . ARG B 1 177 ? 4.938 28.297 13.133 1 92.56 177 ARG B C 1
ATOM 4753 O O . ARG B 1 177 ? 4.223 28.312 14.133 1 92.56 177 ARG B O 1
ATOM 4760 N N . HIS B 1 178 ? 5.102 27.219 12.422 1 93 178 HIS B N 1
ATOM 4761 C CA . HIS B 1 178 ? 4.211 26.078 12.609 1 93 178 HIS B CA 1
ATOM 4762 C C . HIS B 1 178 ? 4.902 24.969 13.406 1 93 178 HIS B C 1
ATOM 4764 O O . HIS B 1 178 ? 4.238 24.109 14 1 93 178 HIS B O 1
ATOM 4770 N N . TYR B 1 179 ? 6.207 24.953 13.422 1 93.38 179 TYR B N 1
ATOM 4771 C CA . TYR B 1 179 ? 6.938 23.891 14.117 1 93.38 179 TYR B CA 1
ATOM 4772 C C . TYR B 1 179 ? 7.5 24.406 15.438 1 93.38 179 TYR B C 1
ATOM 4774 O O . TYR B 1 179 ? 7.297 23.781 16.484 1 93.38 179 TYR B O 1
ATOM 4782 N N . LEU B 1 180 ? 8.078 25.562 15.492 1 90.62 180 LEU B N 1
ATOM 4783 C CA . LEU B 1 180 ? 8.711 26.078 16.688 1 90.62 180 LEU B CA 1
ATOM 4784 C C . LEU B 1 180 ? 7.715 26.859 17.547 1 90.62 180 LEU B C 1
ATOM 4786 O O . LEU B 1 180 ? 7.949 27.078 18.734 1 90.62 180 LEU B O 1
ATOM 4790 N N . ARG B 1 181 ? 6.574 27.297 16.969 1 90.12 181 ARG B N 1
ATOM 4791 C CA . ARG B 1 181 ? 5.551 28.047 17.688 1 90.12 181 ARG B CA 1
ATOM 4792 C C . ARG B 1 181 ? 4.172 27.422 17.484 1 90.12 181 ARG B C 1
ATOM 4794 O O . ARG B 1 181 ? 3.176 28.141 17.375 1 90.12 181 ARG B O 1
ATOM 4801 N N . GLY B 1 182 ? 4.219 26.094 17.297 1 86.06 182 GLY B N 1
ATOM 4802 C CA . GLY B 1 182 ? 2.965 25.422 17 1 86.06 182 GLY B CA 1
ATOM 4803 C C . GLY B 1 182 ? 2.65 24.297 17.953 1 86.06 182 GLY B C 1
ATOM 4804 O O . GLY B 1 182 ? 3.406 24.047 18.891 1 86.06 182 GLY B O 1
ATOM 4805 N N . ARG B 1 183 ? 1.563 23.672 17.672 1 89.25 183 ARG B N 1
ATOM 4806 C CA . ARG B 1 183 ? 1.117 22.516 18.453 1 89.25 183 ARG B CA 1
ATOM 4807 C C . ARG B 1 183 ? 1.701 21.219 17.891 1 89.25 183 ARG B C 1
ATOM 4809 O O . ARG B 1 183 ? 1.709 21 16.688 1 89.25 183 ARG B O 1
ATOM 4816 N N . MET B 1 184 ? 2.205 20.438 18.828 1 95.69 184 MET B N 1
ATOM 4817 C CA . MET B 1 184 ? 2.771 19.141 18.453 1 95.69 184 MET B CA 1
ATOM 4818 C C . MET B 1 184 ? 2.324 18.047 19.406 1 95.69 184 MET B C 1
ATOM 4820 O O . MET B 1 184 ? 2.105 18.312 20.594 1 95.69 184 MET B O 1
ATOM 4824 N N . VAL B 1 185 ? 2.115 16.969 18.891 1 97.75 185 VAL B N 1
ATOM 4825 C CA . VAL B 1 185 ? 1.841 15.773 19.672 1 97.75 185 VAL B CA 1
ATOM 4826 C C . VAL B 1 185 ? 2.891 14.703 19.359 1 97.75 185 VAL B C 1
ATOM 4828 O O . VAL B 1 185 ? 3.188 14.43 18.203 1 97.75 185 VAL B O 1
ATOM 4831 N N . VAL B 1 186 ? 3.496 14.203 20.359 1 98.69 186 VAL B N 1
ATOM 4832 C CA . VAL B 1 186 ? 4.438 13.094 20.234 1 98.69 186 VAL B CA 1
ATOM 4833 C C . VAL B 1 186 ? 3.771 11.797 20.672 1 98.69 186 VAL B C 1
ATOM 4835 O O . VAL B 1 186 ? 3.354 11.656 21.812 1 98.69 186 VAL B O 1
ATOM 4838 N N . ALA B 1 187 ? 3.645 10.898 19.734 1 98.88 187 ALA B N 1
ATOM 4839 C CA . ALA B 1 187 ? 2.992 9.617 20 1 98.88 187 ALA B CA 1
ATOM 4840 C C . ALA B 1 187 ? 3.992 8.469 19.938 1 98.88 187 ALA B C 1
ATOM 4842 O O . ALA B 1 187 ? 4.758 8.359 18.969 1 98.88 187 ALA B O 1
ATOM 4843 N N . VAL B 1 188 ? 4.016 7.629 20.953 1 98.88 188 VAL B N 1
ATOM 4844 C CA . VAL B 1 188 ? 4.895 6.469 21.031 1 98.88 188 VAL B CA 1
ATOM 4845 C C . VAL B 1 188 ? 4.078 5.219 21.359 1 98.88 188 VAL B C 1
ATOM 4847 O O . VAL B 1 188 ? 3.264 5.223 22.281 1 98.88 188 VAL B O 1
ATOM 4850 N N . ALA B 1 189 ? 4.238 4.246 20.562 1 98.75 189 ALA B N 1
ATOM 4851 C CA . ALA B 1 189 ? 3.613 2.953 20.828 1 98.75 189 ALA B CA 1
ATOM 4852 C C . ALA B 1 189 ? 4.617 1.814 20.656 1 98.75 189 ALA B C 1
ATOM 4854 O O . ALA B 1 189 ? 5.418 1.821 19.719 1 98.75 189 ALA B O 1
ATOM 4855 N N . GLY B 1 190 ? 4.648 0.874 21.5 1 98.12 190 GLY B N 1
ATOM 4856 C CA . GLY B 1 190 ? 5.539 -0.271 21.422 1 98.12 190 GLY B CA 1
ATOM 4857 C C . GLY B 1 190 ? 6.109 -0.678 22.766 1 98.12 190 GLY B C 1
ATOM 4858 O O . GLY B 1 190 ? 5.5 -0.426 23.812 1 98.12 190 GLY B O 1
ATOM 4859 N N . ASN B 1 191 ? 7.219 -1.426 22.797 1 97.75 191 ASN B N 1
ATOM 4860 C CA . ASN B 1 191 ? 7.852 -1.936 24.016 1 97.75 191 ASN B CA 1
ATOM 4861 C C . ASN B 1 191 ? 8.703 -0.867 24.688 1 97.75 191 ASN B C 1
ATOM 4863 O O . ASN B 1 191 ? 9.93 -0.974 24.719 1 97.75 191 ASN B O 1
ATOM 4867 N N . VAL B 1 192 ? 8.047 0.091 25.266 1 98 192 VAL B N 1
ATOM 4868 C CA . VAL B 1 192 ? 8.68 1.191 25.984 1 98 192 VAL B CA 1
ATOM 4869 C C . VAL B 1 192 ? 7.73 1.723 27.062 1 98 192 VAL B C 1
ATOM 4871 O O . VAL B 1 192 ? 6.52 1.818 26.828 1 98 192 VAL B O 1
ATOM 4874 N N . THR B 1 193 ? 8.211 2.018 28.234 1 97.81 193 THR B N 1
ATOM 4875 C CA . THR B 1 193 ? 7.398 2.576 29.312 1 97.81 193 THR B CA 1
ATOM 4876 C C . THR B 1 193 ? 7.176 4.07 29.094 1 97.81 193 THR B C 1
ATOM 4878 O O . THR B 1 193 ? 7.965 4.73 28.422 1 97.81 193 THR B O 1
ATOM 4881 N N . HIS B 1 194 ? 6.113 4.559 29.672 1 98.25 194 HIS B N 1
ATOM 4882 C CA . HIS B 1 194 ? 5.801 5.98 29.562 1 98.25 194 HIS B CA 1
ATOM 4883 C C . HIS B 1 194 ? 6.906 6.832 30.172 1 98.25 194 HIS B C 1
ATOM 4885 O O . HIS B 1 194 ? 7.305 7.848 29.594 1 98.25 194 HIS B O 1
ATOM 4891 N N . GLU B 1 195 ? 7.406 6.43 31.297 1 98.06 195 GLU B N 1
ATOM 4892 C CA . GLU B 1 195 ? 8.438 7.184 32 1 98.06 195 GLU B CA 1
ATOM 4893 C C . GLU B 1 195 ? 9.703 7.309 31.172 1 98.06 195 GLU B C 1
ATOM 4895 O O . GLU B 1 195 ? 10.281 8.391 31.078 1 98.06 195 GLU B O 1
ATOM 4900 N N . ARG B 1 196 ? 10.055 6.246 30.562 1 98 196 ARG B N 1
ATOM 4901 C CA . ARG B 1 196 ? 11.242 6.262 29.719 1 98 196 ARG B CA 1
ATOM 4902 C C . ARG B 1 196 ? 11.047 7.188 28.516 1 98 196 ARG B C 1
ATOM 4904 O O . ARG B 1 196 ? 11.953 7.945 28.156 1 98 196 ARG B O 1
ATOM 4911 N N . ALA B 1 197 ? 9.891 7.109 27.906 1 98.44 197 ALA B N 1
ATOM 4912 C CA . ALA B 1 197 ? 9.586 7.957 26.75 1 98.44 197 ALA B CA 1
ATOM 4913 C C . ALA B 1 197 ? 9.625 9.438 27.141 1 98.44 197 ALA B C 1
ATOM 4915 O O . ALA B 1 197 ? 10.25 10.242 26.438 1 98.44 197 ALA B O 1
ATOM 4916 N N . VAL B 1 198 ? 9.031 9.766 28.25 1 98.38 198 VAL B N 1
ATOM 4917 C CA . VAL B 1 198 ? 8.953 11.156 28.688 1 98.38 198 VAL B CA 1
ATOM 4918 C C . VAL B 1 198 ? 10.344 11.664 29.047 1 98.38 198 VAL B C 1
ATOM 4920 O O . VAL B 1 198 ? 10.727 12.773 28.672 1 98.38 198 VAL B O 1
ATOM 4923 N N . ASP B 1 199 ? 11.102 10.844 29.766 1 98.12 199 ASP B N 1
ATOM 4924 C CA . ASP B 1 199 ? 12.453 11.219 30.172 1 98.12 199 ASP B CA 1
ATOM 4925 C C . ASP B 1 199 ? 13.328 11.531 28.953 1 98.12 199 ASP B C 1
ATOM 4927 O O . ASP B 1 199 ? 14.125 12.461 28.969 1 98.12 199 ASP B O 1
ATOM 4931 N N . LEU B 1 200 ? 13.109 10.766 27.984 1 97.88 200 LEU B N 1
ATOM 4932 C CA . LEU B 1 200 ? 13.938 10.883 26.781 1 97.88 200 LEU B CA 1
ATOM 4933 C C . LEU B 1 200 ? 13.469 12.031 25.906 1 97.88 200 LEU B C 1
ATOM 4935 O O . LEU B 1 200 ? 14.281 12.734 25.312 1 97.88 200 LEU B O 1
ATOM 4939 N N . LEU B 1 201 ? 12.164 12.25 25.75 1 98.38 201 LEU B N 1
ATOM 4940 C CA . LEU B 1 201 ? 11.609 13.117 24.719 1 98.38 201 LEU B CA 1
ATOM 4941 C C . LEU B 1 201 ? 11.328 14.508 25.281 1 98.38 201 LEU B C 1
ATOM 4943 O O . LEU B 1 201 ? 11.5 15.508 24.578 1 98.38 201 LEU B O 1
ATOM 4947 N N . ALA B 1 202 ? 10.961 14.648 26.516 1 97.62 202 ALA B N 1
ATOM 4948 C CA . ALA B 1 202 ? 10.508 15.914 27.078 1 97.62 202 ALA B CA 1
ATOM 4949 C C . ALA B 1 202 ? 11.57 17 26.922 1 97.62 202 ALA B C 1
ATOM 4951 O O . ALA B 1 202 ? 11.281 18.094 26.438 1 97.62 202 ALA B O 1
ATOM 4952 N N . PRO B 1 203 ? 12.852 16.688 27.266 1 97.44 203 PRO B N 1
ATOM 4953 C CA . PRO B 1 203 ? 13.867 17.734 27.125 1 97.44 203 PRO B CA 1
ATOM 4954 C C . PRO B 1 203 ? 14.062 18.188 25.688 1 97.44 203 PRO B C 1
ATOM 4956 O O . PRO B 1 203 ? 14.422 19.344 25.438 1 97.44 203 PRO B O 1
ATOM 4959 N N . ARG B 1 204 ? 13.812 17.328 24.766 1 96.38 204 ARG B N 1
ATOM 4960 C CA . ARG B 1 204 ? 14.047 17.609 23.344 1 96.38 204 ARG B CA 1
ATOM 4961 C C . ARG B 1 204 ? 12.984 18.547 22.797 1 96.38 204 ARG B C 1
ATOM 4963 O O . ARG B 1 204 ? 13.195 19.188 21.766 1 96.38 204 ARG B O 1
ATOM 4970 N N . PHE B 1 205 ? 11.852 18.641 23.438 1 96.69 205 PHE B N 1
ATOM 4971 C CA . PHE B 1 205 ? 10.742 19.453 22.938 1 96.69 205 PHE B CA 1
ATOM 4972 C C . PHE B 1 205 ? 10.57 20.703 23.797 1 96.69 205 PHE B C 1
ATOM 4974 O O . PHE B 1 205 ? 9.602 21.453 23.625 1 96.69 205 PHE B O 1
ATOM 4981 N N . ALA B 1 206 ? 11.477 20.953 24.656 1 91.25 206 ALA B N 1
ATOM 4982 C CA . ALA B 1 206 ? 11.359 22.047 25.625 1 91.25 206 ALA B CA 1
ATOM 4983 C C . ALA B 1 206 ? 11.398 23.406 24.938 1 91.25 206 ALA B C 1
ATOM 4985 O O . ALA B 1 206 ? 10.828 24.375 25.438 1 91.25 206 ALA B O 1
ATOM 4986 N N . ALA B 1 207 ? 11.945 23.438 23.781 1 87.25 207 ALA B N 1
ATOM 4987 C CA . ALA B 1 207 ? 12.141 24.703 23.109 1 87.25 207 ALA B CA 1
ATOM 4988 C C . ALA B 1 207 ? 10.867 25.141 22.375 1 87.25 207 ALA B C 1
ATOM 4990 O O . ALA B 1 207 ? 10.742 26.297 21.969 1 87.25 207 ALA B O 1
ATOM 4991 N N . VAL B 1 208 ? 9.961 24.266 22.234 1 92.88 208 VAL B N 1
ATOM 4992 C CA . VAL B 1 208 ? 8.734 24.594 21.516 1 92.88 208 VAL B CA 1
ATOM 4993 C C . VAL B 1 208 ? 7.91 25.594 22.328 1 92.88 208 VAL B C 1
ATOM 4995 O O . VAL B 1 208 ? 7.801 25.469 23.547 1 92.88 208 VAL B O 1
ATOM 4998 N N . LYS B 1 209 ? 7.426 26.578 21.594 1 91.25 209 LYS B N 1
ATOM 4999 C CA . LYS B 1 209 ? 6.547 27.562 22.203 1 91.25 209 LYS B CA 1
ATOM 5000 C C . LYS B 1 209 ? 5.117 27.422 21.703 1 91.25 209 LYS B C 1
ATOM 5002 O O . LYS B 1 209 ? 4.898 27.094 20.531 1 91.25 209 LYS B O 1
ATOM 5007 N N . GLU B 1 210 ? 4.262 27.516 22.609 1 85.25 210 GLU B N 1
ATOM 5008 C CA . GLU B 1 210 ? 2.867 27.469 22.172 1 85.25 210 GLU B CA 1
ATOM 5009 C C . GLU B 1 210 ? 2.373 28.844 21.734 1 85.25 210 GLU B C 1
ATOM 5011 O O . GLU B 1 210 ? 2.52 29.812 22.469 1 85.25 210 GLU B O 1
ATOM 5016 N N . GLU B 1 211 ? 1.948 28.828 20.516 1 82.56 211 GLU B N 1
ATOM 5017 C CA . GLU B 1 211 ? 1.273 30.016 20.016 1 82.56 211 GLU B CA 1
ATOM 5018 C C . GLU B 1 211 ? -0.126 29.688 19.5 1 82.56 211 GLU B C 1
ATOM 5020 O O . GLU B 1 211 ? -0.347 28.625 18.922 1 82.56 211 GLU B O 1
ATOM 5025 N N . SER B 1 212 ? -1.008 30.547 19.891 1 75.19 212 SER B N 1
ATOM 5026 C CA . SER B 1 212 ? -2.391 30.359 19.469 1 75.19 212 SER B CA 1
ATOM 5027 C C . SER B 1 212 ? -2.525 30.453 17.953 1 75.19 212 SER B C 1
ATOM 5029 O O . SER B 1 212 ? -1.936 31.344 17.328 1 75.19 212 SER B O 1
ATOM 5031 N N . ARG B 1 213 ? -3.037 29.438 17.359 1 73.06 213 ARG B N 1
ATOM 5032 C CA . ARG B 1 213 ? -3.34 29.484 15.938 1 73.06 213 ARG B CA 1
ATOM 5033 C C . ARG B 1 213 ? -4.836 29.688 15.703 1 73.06 213 ARG B C 1
ATOM 5035 O O . ARG B 1 213 ? -5.66 29.188 16.469 1 73.06 213 ARG B O 1
ATOM 5042 N N . SER B 1 214 ? -5.102 30.625 14.789 1 69.62 214 SER B N 1
ATOM 5043 C CA . SER B 1 214 ? -6.492 30.859 14.406 1 69.62 214 SER B CA 1
ATOM 5044 C C . SER B 1 214 ? -7.082 29.625 13.711 1 69.62 214 SER B C 1
ATOM 5046 O O . SER B 1 214 ? -6.402 28.969 12.922 1 69.62 214 SER B O 1
ATOM 5048 N N . PRO B 1 215 ? -8.305 29.375 14.25 1 71.62 215 PRO B N 1
ATOM 5049 C CA . PRO B 1 215 ? -8.953 28.297 13.492 1 71.62 215 PRO B CA 1
ATOM 5050 C C . PRO B 1 215 ? -9.281 28.703 12.055 1 71.62 215 PRO B C 1
ATOM 5052 O O . PRO B 1 215 ? -9.594 29.875 11.797 1 71.62 215 PRO B O 1
ATOM 5055 N N . GLY B 1 216 ? -8.742 28.172 11.125 1 75.06 216 GLY B N 1
ATOM 5056 C CA . GLY B 1 216 ? -9.078 28.438 9.734 1 75.06 216 GLY B CA 1
ATOM 5057 C C . GLY B 1 216 ? -10.57 28.531 9.484 1 75.06 216 GLY B C 1
ATOM 5058 O O . GLY B 1 216 ? -11.367 28.25 10.375 1 75.06 216 GLY B O 1
ATOM 5059 N N . ASP B 1 217 ? -10.977 29.109 8.336 1 83.56 217 ASP B N 1
ATOM 5060 C CA . ASP B 1 217 ? -12.375 29.266 7.93 1 83.56 217 ASP B CA 1
ATOM 5061 C C . ASP B 1 217 ? -13.008 27.906 7.609 1 83.56 217 ASP B C 1
ATOM 5063 O O . ASP B 1 217 ? -12.32 27 7.156 1 83.56 217 ASP B O 1
ATOM 5067 N N . GLN B 1 218 ? -14.25 27.828 7.957 1 89.25 218 GLN B N 1
ATOM 5068 C CA . GLN B 1 218 ? -15.016 26.656 7.547 1 89.25 218 GLN B CA 1
ATOM 5069 C C . GLN B 1 218 ? -15.312 26.688 6.051 1 89.25 218 GLN B C 1
ATOM 5071 O O . GLN B 1 218 ? -15.719 27.719 5.516 1 89.25 218 GLN B O 1
ATOM 5076 N N . PRO B 1 219 ? -15.109 25.578 5.492 1 93.88 219 PRO B N 1
ATOM 5077 C CA . PRO B 1 219 ? -15.352 25.578 4.047 1 93.88 219 PRO B CA 1
ATOM 5078 C C . PRO B 1 219 ? -16.844 25.594 3.703 1 93.88 219 PRO B C 1
ATOM 5080 O O . PRO B 1 219 ? -17.672 25.109 4.488 1 93.88 219 PRO B O 1
ATOM 5083 N N . ARG B 1 220 ? -17.188 26.297 2.576 1 94 220 ARG B N 1
ATOM 5084 C CA . ARG B 1 220 ? -18.5 26.219 1.964 1 94 220 ARG B CA 1
ATOM 5085 C C . ARG B 1 220 ? -18.5 25.281 0.753 1 94 220 ARG B C 1
ATOM 5087 O O . ARG B 1 220 ? -17.812 25.562 -0.236 1 94 220 ARG B O 1
ATOM 5094 N N . PRO B 1 221 ? -19.281 24.219 0.909 1 96.12 221 PRO B N 1
ATOM 5095 C CA . PRO B 1 221 ? -19.266 23.266 -0.21 1 96.12 221 PRO B CA 1
ATOM 5096 C C . PRO B 1 221 ? -19.922 23.844 -1.472 1 96.12 221 PRO B C 1
ATOM 5098 O O . PRO B 1 221 ? -20.859 24.625 -1.385 1 96.12 221 PRO B O 1
ATOM 5101 N N . TRP B 1 222 ? -19.438 23.484 -2.605 1 94.94 222 TRP B N 1
ATOM 5102 C CA . TRP B 1 222 ? -20.031 23.766 -3.904 1 94.94 222 TRP B CA 1
ATOM 5103 C C . TRP B 1 222 ? -20.656 22.5 -4.5 1 94.94 222 TRP B C 1
ATOM 5105 O O . TRP B 1 222 ? -19.969 21.484 -4.668 1 94.94 222 TRP B O 1
ATOM 5115 N N . PHE B 1 223 ? -21.875 22.609 -4.793 1 93.38 223 PHE B N 1
ATOM 5116 C CA . PHE B 1 223 ? -22.594 21.453 -5.316 1 93.38 223 PHE B CA 1
ATOM 5117 C C . PHE B 1 223 ? -22.766 21.547 -6.828 1 93.38 223 PHE B C 1
ATOM 5119 O O . PHE B 1 223 ? -23.125 22.609 -7.352 1 93.38 223 PHE B O 1
ATOM 5126 N N . GLY B 1 224 ? -22.359 20.547 -7.52 1 92.12 224 GLY B N 1
ATOM 5127 C CA . GLY B 1 224 ? -22.438 20.5 -8.977 1 92.12 224 GLY B CA 1
ATOM 5128 C C . GLY B 1 224 ? -21.578 19.406 -9.578 1 92.12 224 GLY B C 1
ATOM 5129 O O . GLY B 1 224 ? -21.359 18.375 -8.953 1 92.12 224 GLY B O 1
ATOM 5130 N N . SER B 1 225 ? -21.359 19.531 -10.852 1 94.75 225 SER B N 1
ATOM 5131 C CA . SER B 1 225 ? -20.562 18.547 -11.555 1 94.75 225 SER B CA 1
ATOM 5132 C C . SER B 1 225 ? -19.422 19.203 -12.328 1 94.75 225 SER B C 1
ATOM 5134 O O . SER B 1 225 ? -19.578 20.297 -12.852 1 94.75 225 SER B O 1
ATOM 5136 N N . ASN B 1 226 ? -18.281 18.578 -12.273 1 96.06 226 ASN B N 1
ATOM 5137 C CA . ASN B 1 226 ? -17.125 18.984 -13.039 1 96.06 226 ASN B CA 1
ATOM 5138 C C . ASN B 1 226 ? -16.5 17.812 -13.797 1 96.06 226 ASN B C 1
ATOM 5140 O O . ASN B 1 226 ? -16.281 16.75 -13.227 1 96.06 226 ASN B O 1
ATOM 5144 N N . PHE B 1 227 ? -16.281 17.984 -15.133 1 96.56 227 PHE B N 1
ATOM 5145 C CA . PHE B 1 227 ? -15.758 16.938 -16.016 1 96.56 227 PHE B CA 1
ATOM 5146 C C . PHE B 1 227 ? -14.383 17.328 -16.547 1 96.56 227 PHE B C 1
ATOM 5148 O O . PHE B 1 227 ? -14.25 18.328 -17.266 1 96.56 227 PHE B O 1
ATOM 5155 N N . PHE B 1 228 ? -13.438 16.578 -16.078 1 96.69 228 PHE B N 1
ATOM 5156 C CA . PHE B 1 228 ? -12.094 16.797 -16.594 1 96.69 228 PHE B CA 1
ATOM 5157 C C . PHE B 1 228 ? -11.781 15.781 -17.703 1 96.69 228 PHE B C 1
ATOM 5159 O O . PHE B 1 228 ? -11.617 14.594 -17.422 1 96.69 228 PHE B O 1
ATOM 5166 N N . LEU B 1 229 ? -11.617 16.281 -18.875 1 96.19 229 LEU B N 1
ATOM 5167 C CA . LEU B 1 229 ? -11.367 15.398 -20.016 1 96.19 229 LEU B CA 1
ATOM 5168 C C . LEU B 1 229 ? -9.891 15.047 -20.125 1 96.19 229 LEU B C 1
ATOM 5170 O O . LEU B 1 229 ? -9.031 15.914 -19.953 1 96.19 229 LEU B O 1
ATOM 5174 N N . ARG B 1 230 ? -9.641 13.781 -20.281 1 93.38 230 ARG B N 1
ATOM 5175 C CA . ARG B 1 230 ? -8.297 13.234 -20.469 1 93.38 230 ARG B CA 1
ATOM 5176 C C . ARG B 1 230 ? -8.344 11.93 -21.25 1 93.38 230 ARG B C 1
ATOM 5178 O O . ARG B 1 230 ? -9.305 11.164 -21.156 1 93.38 230 ARG B O 1
ATOM 5185 N N . SER B 1 231 ? -7.258 11.68 -22.047 1 91.69 231 SER B N 1
ATOM 5186 C CA . SER B 1 231 ? -7.18 10.445 -22.828 1 91.69 231 SER B CA 1
ATOM 5187 C C . SER B 1 231 ? -6.707 9.281 -21.969 1 91.69 231 SER B C 1
ATOM 5189 O O . SER B 1 231 ? -5.52 8.945 -21.969 1 91.69 231 SER B O 1
ATOM 5191 N N . THR B 1 232 ? -7.57 8.656 -21.219 1 93.69 232 THR B N 1
ATOM 5192 C CA . THR B 1 232 ? -7.301 7.484 -20.391 1 93.69 232 THR B CA 1
ATOM 5193 C C . THR B 1 232 ? -8.141 6.297 -20.844 1 93.69 232 THR B C 1
ATOM 5195 O O . THR B 1 232 ? -9.133 6.469 -21.562 1 93.69 232 THR B O 1
ATOM 5198 N N . GLU B 1 233 ? -7.676 5.141 -20.5 1 93.94 233 GLU B N 1
ATOM 5199 C CA . GLU B 1 233 ? -8.438 3.932 -20.797 1 93.94 233 GLU B CA 1
ATOM 5200 C C . GLU B 1 233 ? -9.695 3.844 -19.922 1 93.94 233 GLU B C 1
ATOM 5202 O O . GLU B 1 233 ? -10.727 3.336 -20.375 1 93.94 233 GLU B O 1
ATOM 5207 N N . GLN B 1 234 ? -9.633 4.293 -18.719 1 96.25 234 GLN B N 1
ATOM 5208 C CA . GLN B 1 234 ? -10.766 4.305 -17.797 1 96.25 234 GLN B CA 1
ATOM 5209 C C . GLN B 1 234 ? -11.211 5.73 -17.484 1 96.25 234 GLN B C 1
ATOM 5211 O O . GLN B 1 234 ? -10.422 6.672 -17.625 1 96.25 234 GLN B O 1
ATOM 5216 N N . VAL B 1 235 ? -12.484 5.812 -17.203 1 97.38 235 VAL B N 1
ATOM 5217 C CA . VAL B 1 235 ? -13.023 7.012 -16.562 1 97.38 235 VAL B CA 1
ATOM 5218 C C . VAL B 1 235 ? -13.039 6.828 -15.055 1 97.38 235 VAL B C 1
ATOM 5220 O O . VAL B 1 235 ? -13.461 5.785 -14.547 1 97.38 235 VAL B O 1
ATOM 5223 N N . HIS B 1 236 ? -12.484 7.773 -14.391 1 97.94 236 HIS B N 1
ATOM 5224 C CA . HIS B 1 236 ? -12.492 7.777 -12.93 1 97.94 236 HIS B CA 1
ATOM 5225 C C . HIS B 1 236 ? -13.555 8.734 -12.391 1 97.94 236 HIS B C 1
ATOM 5227 O O . HIS B 1 236 ? -13.523 9.93 -12.68 1 97.94 236 HIS B O 1
ATOM 5233 N N . LEU B 1 237 ? -14.391 8.141 -11.594 1 96.94 237 LEU B N 1
ATOM 5234 C CA . LEU B 1 237 ? -15.547 8.875 -11.102 1 96.94 237 LEU B CA 1
ATOM 5235 C C . LEU B 1 237 ? -15.5 9.016 -9.586 1 96.94 237 LEU B C 1
ATOM 5237 O O . LEU B 1 237 ? -15.195 8.047 -8.875 1 96.94 237 LEU B O 1
ATOM 5241 N N . CYS B 1 238 ? -15.75 10.281 -9.094 1 98.31 238 CYS B N 1
ATOM 5242 C CA . CYS B 1 238 ? -15.977 10.555 -7.68 1 98.31 238 CYS B CA 1
ATOM 5243 C C . CYS B 1 238 ? -17.328 11.227 -7.469 1 98.31 238 CYS B C 1
ATOM 5245 O O . CYS B 1 238 ? -17.609 12.273 -8.047 1 98.31 238 CYS B O 1
ATOM 5247 N N . LEU B 1 239 ? -18.156 10.562 -6.77 1 97.94 239 LEU B N 1
ATOM 5248 C CA . LEU B 1 239 ? -19.453 11.102 -6.355 1 97.94 239 LEU B CA 1
ATOM 5249 C C . LEU B 1 239 ? -19.516 11.25 -4.84 1 97.94 239 LEU B C 1
ATOM 5251 O O . LEU B 1 239 ? -19.281 10.289 -4.105 1 97.94 239 LEU B O 1
ATOM 5255 N N . GLY B 1 240 ? -19.844 12.414 -4.422 1 97.31 240 GLY B N 1
ATOM 5256 C CA . GLY B 1 240 ? -19.828 12.516 -2.973 1 97.31 240 GLY B CA 1
ATOM 5257 C C . GLY B 1 240 ? -20.5 13.781 -2.461 1 97.31 240 GLY B C 1
ATOM 5258 O O . GLY B 1 240 ? -21.266 14.414 -3.184 1 97.31 240 GLY B O 1
ATOM 5259 N N . THR B 1 241 ? -20.344 14.031 -1.202 1 97.44 241 THR B N 1
ATOM 5260 C CA . THR B 1 241 ? -20.922 15.125 -0.437 1 97.44 241 THR B CA 1
ATOM 5261 C C . THR B 1 241 ? -20.047 15.477 0.761 1 97.44 241 THR B C 1
ATOM 5263 O O . THR B 1 241 ? -19.078 14.766 1.061 1 97.44 241 THR B O 1
ATOM 5266 N N . PRO B 1 242 ? -20.266 16.672 1.328 1 96.88 242 PRO B N 1
ATOM 5267 C CA . PRO B 1 242 ? -19.578 16.906 2.602 1 96.88 242 PRO B CA 1
ATOM 5268 C C . PRO B 1 242 ? -19.875 15.82 3.639 1 96.88 242 PRO B C 1
ATOM 5270 O O . PRO B 1 242 ? -20.875 15.117 3.541 1 96.88 242 PRO B O 1
ATOM 5273 N N . GLY B 1 243 ? -18.969 15.633 4.531 1 96.94 243 GLY B N 1
ATOM 5274 C CA . GLY B 1 243 ? -19.109 14.648 5.594 1 96.94 243 GLY B CA 1
ATOM 5275 C C . GLY B 1 243 ? -19.109 15.266 6.98 1 96.94 243 GLY B C 1
ATOM 5276 O O . GLY B 1 243 ? -19.578 16.391 7.164 1 96.94 243 GLY B O 1
ATOM 5277 N N . LEU B 1 244 ? -18.75 14.469 7.957 1 97.75 244 LEU B N 1
ATOM 5278 C CA . LEU B 1 244 ? -18.781 14.906 9.352 1 97.75 244 LEU B CA 1
ATOM 5279 C C . LEU B 1 244 ? -17.375 15.258 9.844 1 97.75 244 LEU B C 1
ATOM 5281 O O . LEU B 1 244 ? -16.391 14.68 9.391 1 97.75 244 LEU B O 1
ATOM 5285 N N . ALA B 1 245 ? -17.391 16.219 10.734 1 96.75 245 ALA B N 1
ATOM 5286 C CA . ALA B 1 245 ? -16.141 16.531 11.43 1 96.75 245 ALA B CA 1
ATOM 5287 C C . ALA B 1 245 ? -15.734 15.391 12.359 1 96.75 245 ALA B C 1
ATOM 5289 O O . ALA B 1 245 ? -16.578 14.602 12.789 1 96.75 245 ALA B O 1
ATOM 5290 N N . MET B 1 246 ? -14.484 15.289 12.68 1 95.38 246 MET B N 1
ATOM 5291 C CA . MET B 1 246 ? -13.914 14.211 13.477 1 95.38 246 MET B CA 1
ATOM 5292 C C . MET B 1 246 ? -14.57 14.133 14.852 1 95.38 246 MET B C 1
ATOM 5294 O O . MET B 1 246 ? -14.781 13.047 15.383 1 95.38 246 MET B O 1
ATOM 5298 N N . GLY B 1 247 ? -14.945 15.203 15.445 1 94.25 247 GLY B N 1
ATOM 5299 C CA . GLY B 1 247 ? -15.484 15.227 16.797 1 94.25 247 GLY B CA 1
ATOM 5300 C C . GLY B 1 247 ? -17 15.117 16.844 1 94.25 247 GLY B C 1
ATOM 5301 O O . GLY B 1 247 ? -17.594 15.188 17.906 1 94.25 247 GLY B O 1
ATOM 5302 N N . ASP B 1 248 ? -17.562 14.984 15.68 1 96.56 248 ASP B N 1
ATOM 5303 C CA . ASP B 1 248 ? -19.016 14.891 15.617 1 96.56 248 ASP B CA 1
ATOM 5304 C C . ASP B 1 248 ? -19.516 13.633 16.328 1 96.56 248 ASP B C 1
ATOM 5306 O O . ASP B 1 248 ? -18.906 12.57 16.219 1 96.56 248 ASP B O 1
ATOM 5310 N N . ASP B 1 249 ? -20.672 13.68 16.953 1 94.38 249 ASP B N 1
ATOM 5311 C CA . ASP B 1 249 ? -21.234 12.578 17.703 1 94.38 249 ASP B CA 1
ATOM 5312 C C . ASP B 1 249 ? -21.641 11.422 16.781 1 94.38 249 ASP B C 1
ATOM 5314 O O . ASP B 1 249 ? -21.672 10.266 17.203 1 94.38 249 ASP B O 1
ATOM 5318 N N . ASP B 1 250 ? -21.891 11.75 15.547 1 97.44 250 ASP B N 1
ATOM 5319 C CA . ASP B 1 250 ? -22.406 10.758 14.609 1 97.44 250 ASP B CA 1
ATOM 5320 C C . ASP B 1 250 ? -21.297 10.141 13.781 1 97.44 250 ASP B C 1
ATOM 5322 O O . ASP B 1 250 ? -21.547 9.461 12.789 1 97.44 250 ASP B O 1
ATOM 5326 N N . ILE B 1 251 ? -20.062 10.414 14.164 1 97.75 251 ILE B N 1
ATOM 5327 C CA . ILE B 1 251 ? -18.922 9.992 13.344 1 97.75 251 ILE B CA 1
ATOM 5328 C C . ILE B 1 251 ? -18.938 8.469 13.203 1 97.75 251 ILE B C 1
ATOM 5330 O O . ILE B 1 251 ? -18.641 7.938 12.125 1 97.75 251 ILE B O 1
ATOM 5334 N N . TYR B 1 252 ? -19.297 7.738 14.25 1 97.94 252 TYR B N 1
ATOM 5335 C CA . TYR B 1 252 ? -19.328 6.281 14.195 1 97.94 252 TYR B CA 1
ATOM 5336 C C . TYR B 1 252 ? -20.484 5.789 13.336 1 97.94 252 TYR B C 1
ATOM 5338 O O . TYR B 1 252 ? -20.375 4.781 12.633 1 97.94 252 TYR B O 1
ATOM 5346 N N . THR B 1 253 ? -21.625 6.48 13.406 1 98.25 253 THR B N 1
ATOM 5347 C CA . THR B 1 253 ? -22.75 6.176 12.523 1 98.25 253 THR B CA 1
ATOM 5348 C C . THR B 1 253 ? -22.344 6.316 11.062 1 98.25 253 THR B C 1
ATOM 5350 O O . THR B 1 253 ? -22.688 5.48 10.227 1 98.25 253 THR B O 1
ATOM 5353 N N . PHE B 1 254 ? -21.594 7.328 10.828 1 98.31 254 PHE B N 1
ATOM 5354 C CA . PHE B 1 254 ? -21.125 7.559 9.469 1 98.31 254 PHE B CA 1
ATOM 5355 C C . PHE B 1 254 ? -20.172 6.457 9.023 1 98.31 254 PHE B C 1
ATOM 5357 O O . PHE B 1 254 ? -20.188 6.047 7.863 1 98.31 254 PHE B O 1
ATOM 5364 N N . GLN B 1 255 ? -19.328 6.02 9.914 1 97.88 255 GLN B N 1
ATOM 5365 C CA . GLN B 1 255 ? -18.406 4.934 9.586 1 97.88 255 GLN B CA 1
ATOM 5366 C C . GLN B 1 255 ? -19.156 3.65 9.258 1 97.88 255 GLN B C 1
ATOM 5368 O O . GLN B 1 255 ? -18.781 2.916 8.344 1 97.88 255 GLN B O 1
ATOM 5373 N N . VAL B 1 256 ? -20.172 3.387 10 1 97.94 256 VAL B N 1
ATOM 5374 C CA . VAL B 1 256 ? -21.016 2.217 9.742 1 97.94 256 VAL B CA 1
ATOM 5375 C C . VAL B 1 256 ? -21.688 2.359 8.375 1 97.94 256 VAL B C 1
ATOM 5377 O O . VAL B 1 256 ? -21.688 1.419 7.578 1 97.94 256 VAL B O 1
ATOM 5380 N N . LEU B 1 257 ? -22.234 3.533 8.117 1 97.69 257 LEU B N 1
ATOM 5381 C CA . LEU B 1 257 ? -22.859 3.811 6.832 1 97.69 257 LEU B CA 1
ATOM 5382 C C . LEU B 1 257 ? -21.875 3.609 5.688 1 97.69 257 LEU B C 1
ATOM 5384 O O . LEU B 1 257 ? -22.203 2.996 4.672 1 97.69 257 LEU B O 1
ATOM 5388 N N . ASN B 1 258 ? -20.703 4.145 5.855 1 98 258 ASN B N 1
ATOM 5389 C CA . ASN B 1 258 ? -19.656 3.98 4.852 1 98 258 ASN B CA 1
ATOM 5390 C C . ASN B 1 258 ? -19.328 2.508 4.625 1 98 258 ASN B C 1
ATOM 5392 O O . ASN B 1 258 ? -19.125 2.082 3.482 1 98 258 ASN B O 1
ATOM 5396 N N . THR B 1 259 ? -19.188 1.759 5.715 1 97.12 259 THR B N 1
ATOM 5397 C CA . THR B 1 259 ? -18.891 0.333 5.633 1 97.12 259 THR B CA 1
ATOM 5398 C C . THR B 1 259 ? -19.969 -0.401 4.848 1 97.12 259 THR B C 1
ATOM 5400 O O . THR B 1 259 ? -19.672 -1.26 4.016 1 97.12 259 THR B O 1
ATOM 5403 N N . LEU B 1 260 ? -21.172 -0.032 5.062 1 95.88 260 LEU B N 1
ATOM 5404 C CA . LEU B 1 260 ? -22.328 -0.636 4.41 1 95.88 260 LEU B CA 1
ATOM 5405 C C . LEU B 1 260 ? -22.328 -0.32 2.918 1 95.88 260 LEU B C 1
ATOM 5407 O O . LEU B 1 260 ? -22.672 -1.18 2.1 1 95.88 260 LEU B O 1
ATOM 5411 N N . LEU B 1 261 ? -21.922 0.833 2.547 1 96.69 261 LEU B N 1
ATOM 5412 C CA . LEU B 1 261 ? -22.047 1.31 1.173 1 96.69 261 LEU B CA 1
ATOM 5413 C C . LEU B 1 261 ? -20.875 0.823 0.322 1 96.69 261 LEU B C 1
ATOM 5415 O O . LEU B 1 261 ? -21.078 0.275 -0.764 1 96.69 261 LEU B O 1
ATOM 5419 N N . GLY B 1 262 ? -19.703 1.071 0.849 1 96.44 262 GLY B N 1
ATOM 5420 C CA . GLY B 1 262 ? -18.547 0.758 0.016 1 96.44 262 GLY B CA 1
ATOM 5421 C C . GLY B 1 262 ? -17.328 0.335 0.814 1 96.44 262 GLY B C 1
ATOM 5422 O O . GLY B 1 262 ? -16.203 0.576 0.399 1 96.44 262 GLY B O 1
ATOM 5423 N N . GLY B 1 263 ? -17.469 -0.271 1.974 1 92.75 263 GLY B N 1
ATOM 5424 C CA . GLY B 1 263 ? -16.359 -0.559 2.877 1 92.75 263 GLY B CA 1
ATOM 5425 C C . GLY B 1 263 ? -15.75 -1.929 2.654 1 92.75 263 GLY B C 1
ATOM 5426 O O . GLY B 1 263 ? -15 -2.42 3.494 1 92.75 263 GLY B O 1
ATOM 5427 N N . GLY B 1 264 ? -16.016 -2.596 1.594 1 92.25 264 GLY B N 1
ATOM 5428 C CA . GLY B 1 264 ? -15.477 -3.922 1.354 1 92.25 264 GLY B CA 1
ATOM 5429 C C . GLY B 1 264 ? -16.203 -4.68 0.261 1 92.25 264 GLY B C 1
ATOM 5430 O O . GLY B 1 264 ? -16.969 -4.094 -0.504 1 92.25 264 GLY B O 1
ATOM 5431 N N . MET B 1 265 ? -15.914 -5.977 0.247 1 92.62 265 MET B N 1
ATOM 5432 C CA . MET B 1 265 ? -16.469 -6.816 -0.811 1 92.62 265 MET B CA 1
ATOM 5433 C C . MET B 1 265 ? -17.953 -7.07 -0.583 1 92.62 265 MET B C 1
ATOM 5435 O O . MET B 1 265 ? -18.703 -7.305 -1.535 1 92.62 265 MET B O 1
ATOM 5439 N N . SER B 1 266 ? -18.422 -7.062 0.64 1 93.5 266 SER B N 1
ATOM 5440 C CA . SER B 1 266 ? -19.812 -7.355 0.954 1 93.5 266 SER B CA 1
ATOM 5441 C C . SER B 1 266 ? -20.672 -6.098 0.86 1 93.5 266 SER B C 1
ATOM 5443 O O . SER B 1 266 ? -21.891 -6.16 1.052 1 93.5 266 SER B O 1
ATOM 5445 N N . SER B 1 267 ? -20.094 -4.984 0.593 1 95.75 267 SER B N 1
ATOM 5446 C CA . SER B 1 267 ? -20.812 -3.711 0.569 1 95.75 267 SER B CA 1
ATOM 5447 C C . SER B 1 267 ? -21.797 -3.654 -0.586 1 95.75 267 SER B C 1
ATOM 5449 O O . SER B 1 267 ? -21.688 -4.41 -1.553 1 95.75 267 SER B O 1
ATOM 5451 N N . ARG B 1 268 ? -22.734 -2.746 -0.528 1 96.12 268 ARG B N 1
ATOM 5452 C CA . ARG B 1 268 ? -23.781 -2.619 -1.531 1 96.12 268 ARG B CA 1
ATOM 5453 C C . ARG B 1 268 ? -23.203 -2.201 -2.879 1 96.12 268 ARG B C 1
ATOM 5455 O O . ARG B 1 268 ? -23.578 -2.756 -3.918 1 96.12 268 ARG B O 1
ATOM 5462 N N . LEU B 1 269 ? -22.344 -1.249 -2.811 1 97.75 269 LEU B N 1
ATOM 5463 C CA . LEU B 1 269 ? -21.781 -0.757 -4.062 1 97.75 269 LEU B CA 1
ATOM 5464 C C . LEU B 1 269 ? -20.969 -1.845 -4.758 1 97.75 269 LEU B C 1
ATOM 5466 O O . LEU B 1 269 ? -21.078 -2.023 -5.977 1 97.75 269 LEU B O 1
ATOM 5470 N N . PHE B 1 270 ? -20.188 -2.545 -3.99 1 96.81 270 PHE B N 1
ATOM 5471 C CA . PHE B 1 270 ? -19.406 -3.627 -4.578 1 96.81 270 PHE B CA 1
ATOM 5472 C C . PHE B 1 270 ? -20.312 -4.699 -5.156 1 96.81 270 PHE B C 1
ATOM 5474 O O . PHE B 1 270 ? -20.109 -5.152 -6.285 1 96.81 270 PHE B O 1
ATOM 5481 N N . GLN B 1 271 ? -21.297 -5.09 -4.441 1 95.19 271 GLN B N 1
ATOM 5482 C CA . GLN B 1 271 ? -22.203 -6.156 -4.863 1 95.19 271 GLN B CA 1
ATOM 5483 C C . GLN B 1 271 ? -23 -5.742 -6.094 1 95.19 271 GLN B C 1
ATOM 5485 O O . GLN B 1 271 ? -23.062 -6.48 -7.078 1 95.19 271 GLN B O 1
ATOM 5490 N N . LYS B 1 272 ? -23.516 -4.562 -6.109 1 96.06 272 LYS B N 1
ATOM 5491 C CA . LYS B 1 272 ? -24.469 -4.16 -7.152 1 96.06 272 LYS B CA 1
ATOM 5492 C C . LYS B 1 272 ? -23.734 -3.684 -8.398 1 96.06 272 LYS B C 1
ATOM 5494 O O . LYS B 1 272 ? -24.109 -4.023 -9.523 1 96.06 272 LYS B O 1
ATOM 5499 N N . VAL B 1 273 ? -22.656 -2.953 -8.203 1 97 273 VAL B N 1
ATOM 5500 C CA . VAL B 1 273 ? -22.031 -2.301 -9.352 1 97 273 VAL B CA 1
ATOM 5501 C C . VAL B 1 273 ? -20.969 -3.225 -9.953 1 97 273 VAL B C 1
ATOM 5503 O O . VAL B 1 273 ? -20.844 -3.309 -11.172 1 97 273 VAL B O 1
ATOM 5506 N N . ARG B 1 274 ? -20.25 -3.938 -9.125 1 95.62 274 ARG B N 1
ATOM 5507 C CA . ARG B 1 274 ? -19.156 -4.762 -9.609 1 95.62 274 ARG B CA 1
ATOM 5508 C C . ARG B 1 274 ? -19.578 -6.223 -9.734 1 95.62 274 ARG B C 1
ATOM 5510 O O . ARG B 1 274 ? -19.547 -6.793 -10.82 1 95.62 274 ARG B O 1
ATOM 5517 N N . GLU B 1 275 ? -20.047 -6.828 -8.68 1 93.62 275 GLU B N 1
ATOM 5518 C CA . GLU B 1 275 ? -20.328 -8.258 -8.68 1 93.62 275 GLU B CA 1
ATOM 5519 C C . GLU B 1 275 ? -21.531 -8.578 -9.578 1 93.62 275 GLU B C 1
ATOM 5521 O O . GLU B 1 275 ? -21.438 -9.453 -10.445 1 93.62 275 GLU B O 1
ATOM 5526 N N . GLU B 1 276 ? -22.641 -7.938 -9.375 1 94 276 GLU B N 1
ATOM 5527 C CA . GLU B 1 276 ? -23.844 -8.195 -10.148 1 94 276 GLU B CA 1
ATOM 5528 C C . GLU B 1 276 ? -23.812 -7.48 -11.492 1 94 276 GLU B C 1
ATOM 5530 O O . GLU B 1 276 ? -24.188 -8.047 -12.516 1 94 276 GLU B O 1
ATOM 5535 N N . GLY B 1 277 ? -23.281 -6.27 -11.477 1 94.25 277 GLY B N 1
ATOM 5536 C CA . GLY B 1 277 ? -23.312 -5.465 -12.688 1 94.25 277 GLY B CA 1
ATOM 5537 C C . GLY B 1 277 ? -22.141 -5.734 -13.617 1 94.25 277 GLY B C 1
ATOM 5538 O O . GLY B 1 277 ? -22.234 -5.496 -14.82 1 94.25 277 GLY B O 1
ATOM 5539 N N . GLY B 1 278 ? -21 -6.137 -13.023 1 94.25 278 GLY B N 1
ATOM 5540 C CA . GLY B 1 278 ? -19.797 -6.34 -13.805 1 94.25 278 GLY B CA 1
ATOM 5541 C C . GLY B 1 278 ? -19.312 -5.082 -14.5 1 94.25 278 GLY B C 1
ATOM 5542 O O . GLY B 1 278 ? -18.734 -5.152 -15.586 1 94.25 278 GLY B O 1
ATOM 5543 N N . LEU B 1 279 ? -19.516 -3.908 -13.938 1 94 279 LEU B N 1
ATOM 5544 C CA . LEU B 1 279 ? -19.328 -2.643 -14.633 1 94 279 LEU B CA 1
ATOM 5545 C C . LEU B 1 279 ? -17.953 -2.049 -14.328 1 94 279 LEU B C 1
ATOM 5547 O O . LEU B 1 279 ? -17.453 -1.194 -15.07 1 94 279 LEU B O 1
ATOM 5551 N N . VAL B 1 280 ? -17.422 -2.414 -13.18 1 94.62 280 VAL B N 1
ATOM 5552 C CA . VAL B 1 280 ? -16.203 -1.768 -12.688 1 94.62 280 VAL B CA 1
ATOM 5553 C C . VAL B 1 280 ? -15.266 -2.814 -12.102 1 94.62 280 VAL B C 1
ATOM 5555 O O . VAL B 1 280 ? -15.711 -3.889 -11.68 1 94.62 280 VAL B O 1
ATOM 5558 N N . TYR B 1 281 ? -14 -2.455 -12.094 1 90.06 281 TYR B N 1
ATOM 5559 C CA . TYR B 1 281 ? -13.07 -3.25 -11.297 1 90.06 281 TYR B CA 1
ATOM 5560 C C . TYR B 1 281 ? -12.977 -2.717 -9.875 1 90.06 281 TYR B C 1
ATOM 5562 O O . TYR B 1 281 ? -13.023 -3.488 -8.914 1 90.06 281 TYR B O 1
ATOM 5570 N N . SER B 1 282 ? -12.875 -1.446 -9.82 1 95.62 282 SER B N 1
ATOM 5571 C CA . SER B 1 282 ? -12.727 -0.827 -8.508 1 95.62 282 SER B CA 1
ATOM 5572 C C . SER B 1 282 ? -13.914 0.063 -8.18 1 95.62 282 SER B C 1
ATOM 5574 O O . SER B 1 282 ? -14.25 0.975 -8.945 1 95.62 282 SER B O 1
ATOM 5576 N N . VAL B 1 283 ? -14.531 -0.127 -7.059 1 97.81 283 VAL B N 1
ATOM 5577 C CA . VAL B 1 283 ? -15.594 0.715 -6.516 1 97.81 283 VAL B CA 1
ATOM 5578 C C . VAL B 1 283 ? -15.555 0.67 -4.988 1 97.81 283 VAL B C 1
ATOM 5580 O O . VAL B 1 283 ? -15.484 -0.408 -4.395 1 97.81 283 VAL B O 1
ATOM 5583 N N . TYR B 1 284 ? -15.5 1.789 -4.387 1 98.25 284 TYR B N 1
ATOM 5584 C CA . TYR B 1 284 ? -15.508 1.895 -2.934 1 98.25 284 TYR B CA 1
ATOM 5585 C C . TYR B 1 284 ? -15.93 3.291 -2.49 1 98.25 284 TYR B C 1
ATOM 5587 O O . TYR B 1 284 ? -16.078 4.191 -3.318 1 98.25 284 TYR B O 1
ATOM 5595 N N . SER B 1 285 ? -16.203 3.416 -1.257 1 98.5 285 SER B N 1
ATOM 5596 C CA . SER B 1 285 ? -16.469 4.719 -0.659 1 98.5 285 SER B CA 1
ATOM 5597 C C . SER B 1 285 ? -15.57 4.973 0.543 1 98.5 285 SER B C 1
ATOM 5599 O O . SER B 1 285 ? -15.023 4.031 1.12 1 98.5 285 SER B O 1
ATOM 5601 N N . TYR B 1 286 ? -15.383 6.211 0.807 1 98.25 286 TYR B N 1
ATOM 5602 C CA . TYR B 1 286 ? -14.625 6.57 1.999 1 98.25 286 TYR B CA 1
ATOM 5603 C C . TYR B 1 286 ? -15.109 7.891 2.58 1 98.25 286 TYR B C 1
ATOM 5605 O O . TYR B 1 286 ? -15.773 8.672 1.893 1 98.25 286 TYR B O 1
ATOM 5613 N N . HIS B 1 287 ? -14.852 8.086 3.844 1 98 287 HIS B N 1
ATOM 5614 C CA . HIS B 1 287 ? -15.125 9.32 4.578 1 98 287 HIS B CA 1
ATOM 5615 C C . HIS B 1 287 ? -13.844 9.891 5.176 1 98 287 HIS B C 1
ATOM 5617 O O . HIS B 1 287 ? -13.117 9.195 5.887 1 98 287 HIS B O 1
ATOM 5623 N N . SER B 1 288 ? -13.508 11.07 4.801 1 97 288 SER B N 1
ATOM 5624 C CA . SER B 1 288 ? -12.398 11.805 5.398 1 97 288 SER B CA 1
ATOM 5625 C C . SER B 1 288 ? -12.898 12.891 6.34 1 97 288 SER B C 1
ATOM 5627 O O . SER B 1 288 ? -13.5 13.875 5.895 1 97 288 SER B O 1
ATOM 5629 N N . ALA B 1 289 ? -12.586 12.742 7.602 1 97.19 289 ALA B N 1
ATOM 5630 C CA . ALA B 1 289 ? -13.031 13.719 8.594 1 97.19 289 ALA B CA 1
ATOM 5631 C C . ALA B 1 289 ? -11.945 14.758 8.852 1 97.19 289 ALA B C 1
ATOM 5633 O O . ALA B 1 289 ? -10.758 14.43 8.906 1 97.19 289 ALA B O 1
ATOM 5634 N N . TYR B 1 290 ? -12.367 16 8.977 1 96.06 290 TYR B N 1
ATOM 5635 C CA . TYR B 1 290 ? -11.516 17.109 9.367 1 96.06 290 TYR B CA 1
ATOM 5636 C C . TYR B 1 290 ? -11.969 17.703 10.695 1 96.06 290 TYR B C 1
ATOM 5638 O O . TYR B 1 290 ? -12.852 17.156 11.359 1 96.06 290 TYR B O 1
ATOM 5646 N N . ARG B 1 291 ? -11.289 18.734 11.102 1 93.62 291 ARG B N 1
ATOM 5647 C CA . ARG B 1 291 ? -11.57 19.328 12.406 1 93.62 291 ARG B CA 1
ATOM 5648 C C . ARG B 1 291 ? -12.984 19.906 12.453 1 93.62 291 ARG B C 1
ATOM 5650 O O . ARG B 1 291 ? -13.648 19.859 13.492 1 93.62 291 ARG B O 1
ATOM 5657 N N . ASP B 1 292 ? -13.531 20.438 11.328 1 94.94 292 ASP B N 1
ATOM 5658 C CA . ASP B 1 292 ? -14.789 21.172 11.383 1 94.94 292 ASP B CA 1
ATOM 5659 C C . ASP B 1 292 ? -15.727 20.734 10.258 1 94.94 292 ASP B C 1
ATOM 5661 O O . ASP B 1 292 ? -16.812 21.297 10.094 1 94.94 292 ASP B O 1
ATOM 5665 N N . THR B 1 293 ? -15.305 19.859 9.453 1 96.19 293 THR B N 1
ATOM 5666 C CA . THR B 1 293 ? -16.094 19.328 8.352 1 96.19 293 THR B CA 1
ATOM 5667 C C . THR B 1 293 ? -15.602 17.953 7.938 1 96.19 293 THR B C 1
ATOM 5669 O O . THR B 1 293 ? -14.945 17.266 8.719 1 96.19 293 THR B O 1
ATOM 5672 N N . GLY B 1 294 ? -16.016 17.438 6.848 1 96.88 294 GLY B N 1
ATOM 5673 C CA . GLY B 1 294 ? -15.57 16.188 6.266 1 96.88 294 GLY B CA 1
ATOM 5674 C C . GLY B 1 294 ? -15.961 16.031 4.809 1 96.88 294 GLY B C 1
ATOM 5675 O O . GLY B 1 294 ? -16.594 16.922 4.234 1 96.88 294 GLY B O 1
ATOM 5676 N N . LEU B 1 295 ? -15.508 14.961 4.262 1 97.25 295 LEU B N 1
ATOM 5677 C CA . LEU B 1 295 ? -15.75 14.648 2.859 1 97.25 295 LEU B CA 1
ATOM 5678 C C . LEU B 1 295 ? -16.078 13.164 2.682 1 97.25 295 LEU B C 1
ATOM 5680 O O . LEU B 1 295 ? -15.328 12.305 3.166 1 97.25 295 LEU B O 1
ATOM 5684 N N . PHE B 1 296 ? -17.25 12.883 2.139 1 98.19 296 PHE B N 1
ATOM 5685 C CA . PHE B 1 296 ? -17.625 11.523 1.747 1 98.19 296 PHE B CA 1
ATOM 5686 C C . PHE B 1 296 ? -17.547 11.359 0.233 1 98.19 296 PHE B C 1
ATOM 5688 O O . PHE B 1 296 ? -18.047 12.211 -0.513 1 98.19 296 PHE B O 1
ATOM 5695 N N . CYS B 1 297 ? -16.953 10.242 -0.229 1 98.62 297 CYS B N 1
ATOM 5696 C CA . CYS B 1 297 ? -16.734 10.055 -1.661 1 98.62 297 CYS B CA 1
ATOM 5697 C C . CYS B 1 297 ? -16.953 8.602 -2.064 1 98.62 297 CYS B C 1
ATOM 5699 O O . CYS B 1 297 ? -16.531 7.688 -1.357 1 98.62 297 CYS B O 1
ATOM 5701 N N . ILE B 1 298 ? -17.719 8.352 -3.084 1 98.56 298 ILE B N 1
ATOM 5702 C CA . ILE B 1 298 ? -17.781 7.078 -3.793 1 98.56 298 ILE B CA 1
ATOM 5703 C C . ILE B 1 298 ? -16.922 7.133 -5.047 1 98.56 298 ILE B C 1
ATOM 5705 O O . ILE B 1 298 ? -17.062 8.031 -5.879 1 98.56 298 ILE B O 1
ATOM 5709 N N . TYR B 1 299 ? -16.031 6.254 -5.152 1 98.69 299 TYR B N 1
ATOM 5710 C CA . TYR B 1 299 ? -15.125 6.18 -6.293 1 98.69 299 TYR B CA 1
ATOM 5711 C C . TYR B 1 299 ? -15.422 4.953 -7.148 1 98.69 299 TYR B C 1
ATOM 5713 O O . TYR B 1 299 ? -15.719 3.879 -6.621 1 98.69 299 TYR B O 1
ATOM 5721 N N . ALA B 1 300 ? -15.281 5.164 -8.461 1 98.25 300 ALA B N 1
ATOM 5722 C CA . ALA B 1 300 ? -15.344 4.043 -9.398 1 98.25 300 ALA B CA 1
ATOM 5723 C C . ALA B 1 300 ? -14.445 4.297 -10.609 1 98.25 300 ALA B C 1
ATOM 5725 O O . ALA B 1 300 ? -14.383 5.418 -11.117 1 98.25 300 ALA B O 1
ATOM 5726 N N . GLY B 1 301 ? -13.664 3.426 -10.984 1 97.62 301 GLY B N 1
ATOM 5727 C CA . GLY B 1 301 ? -12.938 3.416 -12.242 1 97.62 301 GLY B CA 1
ATOM 5728 C C . GLY B 1 301 ? -13.508 2.447 -13.258 1 97.62 301 GLY B C 1
ATOM 5729 O O . GLY B 1 301 ? -13.68 1.263 -12.969 1 97.62 301 GLY B O 1
ATOM 5730 N N . LEU B 1 302 ? -13.844 2.889 -14.438 1 97.44 302 LEU B N 1
ATOM 5731 C CA . LEU B 1 302 ? -14.57 2.059 -15.398 1 97.44 302 LEU B CA 1
ATOM 5732 C C . LEU B 1 302 ? -14.461 2.635 -16.797 1 97.44 302 LEU B C 1
ATOM 5734 O O . LEU B 1 302 ? -14.07 3.789 -16.984 1 97.44 302 LEU B O 1
ATOM 5738 N N . ALA B 1 303 ? -14.844 1.827 -17.75 1 95.75 303 ALA B N 1
ATOM 5739 C CA . ALA B 1 303 ? -14.898 2.281 -19.141 1 95.75 303 ALA B CA 1
ATOM 5740 C C . ALA B 1 303 ? -15.992 3.328 -19.344 1 95.75 303 ALA B C 1
ATOM 5742 O O . ALA B 1 303 ? -17.031 3.281 -18.672 1 95.75 303 ALA B O 1
ATOM 5743 N N . ALA B 1 304 ? -15.742 4.18 -20.328 1 95.25 304 ALA B N 1
ATOM 5744 C CA . ALA B 1 304 ? -16.641 5.305 -20.578 1 95.25 304 ALA B CA 1
ATOM 5745 C C . ALA B 1 304 ? -18.047 4.824 -20.859 1 95.25 304 ALA B C 1
ATOM 5747 O O . ALA B 1 304 ? -19.031 5.441 -20.422 1 95.25 304 ALA B O 1
ATOM 5748 N N . GLU B 1 305 ? -18.188 3.73 -21.547 1 94 305 GLU B N 1
ATOM 5749 C CA . GLU B 1 305 ? -19.484 3.229 -21.969 1 94 305 GLU B CA 1
ATOM 5750 C C . GLU B 1 305 ? -20.312 2.75 -20.781 1 94 305 GLU B C 1
ATOM 5752 O O . GLU B 1 305 ? -21.547 2.672 -20.859 1 94 305 GLU B O 1
ATOM 5757 N N . ASN B 1 306 ? -19.656 2.453 -19.672 1 94.88 306 ASN B N 1
ATOM 5758 C CA . ASN B 1 306 ? -20.344 1.901 -18.5 1 94.88 306 ASN B CA 1
ATOM 5759 C C . ASN B 1 306 ? -20.734 2.998 -17.516 1 94.88 306 ASN B C 1
ATOM 5761 O O . ASN B 1 306 ? -21.469 2.738 -16.562 1 94.88 306 ASN B O 1
ATOM 5765 N N . VAL B 1 307 ? -20.344 4.254 -17.75 1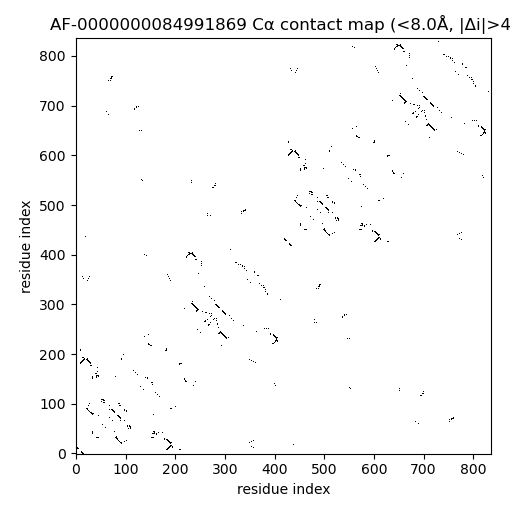 96 307 VAL B N 1
ATOM 5766 C CA . VAL B 1 307 ? -20.469 5.328 -16.766 1 96 307 VAL B CA 1
ATOM 5767 C C . VAL B 1 307 ? -21.953 5.562 -16.438 1 96 307 VAL B C 1
ATOM 5769 O O . VAL B 1 307 ? -22.344 5.574 -15.273 1 96 307 VAL B O 1
ATOM 5772 N N . PRO B 1 308 ? -22.875 5.695 -17.438 1 95.06 308 PRO B N 1
ATOM 5773 C CA . PRO B 1 308 ? -24.281 5.965 -17.125 1 95.06 308 PRO B CA 1
ATOM 5774 C C . PRO B 1 308 ? -24.906 4.855 -16.281 1 95.06 308 PRO B C 1
ATOM 5776 O O . PRO B 1 308 ? -25.609 5.141 -15.305 1 95.06 308 PRO B O 1
ATOM 5779 N N . ARG B 1 309 ? -24.641 3.658 -16.656 1 95.06 309 ARG B N 1
ATOM 5780 C CA . ARG B 1 309 ? -25.203 2.529 -15.938 1 95.06 309 ARG B CA 1
ATOM 5781 C C . ARG B 1 309 ? -24.672 2.465 -14.508 1 95.06 309 ARG B C 1
ATOM 5783 O O . ARG B 1 309 ? -25.422 2.172 -13.578 1 95.06 309 ARG B O 1
ATOM 5790 N N . ALA B 1 310 ? -23.359 2.684 -14.367 1 96.44 310 ALA B N 1
ATOM 5791 C CA . ALA B 1 310 ? -22.75 2.664 -13.047 1 96.44 310 ALA B CA 1
ATOM 5792 C C . ALA B 1 310 ? -23.312 3.775 -12.164 1 96.44 310 ALA B C 1
ATOM 5794 O O . ALA B 1 310 ? -23.625 3.545 -10.992 1 96.44 310 ALA B O 1
ATOM 5795 N N . LEU B 1 311 ? -23.453 4.953 -12.742 1 96.25 311 LEU B N 1
ATOM 5796 C CA . LEU B 1 311 ? -24 6.082 -12 1 96.25 311 LEU B CA 1
ATOM 5797 C C . LEU B 1 311 ? -25.438 5.789 -11.555 1 96.25 311 LEU B C 1
ATOM 5799 O O . LEU B 1 311 ? -25.812 6.09 -10.414 1 96.25 311 LEU B O 1
ATOM 5803 N N . GLN B 1 312 ? -26.219 5.234 -12.445 1 96.12 312 GLN B N 1
ATOM 5804 C CA . GLN B 1 312 ? -27.578 4.871 -12.109 1 96.12 312 GLN B CA 1
ATOM 5805 C C . GLN B 1 312 ? -27.625 3.871 -10.961 1 96.12 312 GLN B C 1
ATOM 5807 O O . GLN B 1 312 ? -28.422 4.016 -10.023 1 96.12 312 GLN B O 1
ATOM 5812 N N . ALA B 1 313 ? -26.781 2.871 -11.055 1 96.44 313 ALA B N 1
ATOM 5813 C CA . ALA B 1 313 ? -26.719 1.851 -10.008 1 96.44 313 ALA B CA 1
ATOM 5814 C C . ALA B 1 313 ? -26.312 2.457 -8.672 1 96.44 313 ALA B C 1
ATOM 5816 O O . ALA B 1 313 ? -26.891 2.109 -7.629 1 96.44 313 ALA B O 1
ATOM 5817 N N . ILE B 1 314 ? -25.328 3.332 -8.664 1 97.06 314 ILE B N 1
ATOM 5818 C CA . ILE B 1 314 ? -24.844 3.98 -7.449 1 97.06 314 ILE B CA 1
ATOM 5819 C C . ILE B 1 314 ? -25.953 4.812 -6.828 1 97.06 314 ILE B C 1
ATOM 5821 O O . ILE B 1 314 ? -26.234 4.699 -5.633 1 97.06 314 ILE B O 1
ATOM 5825 N N . VAL B 1 315 ? -26.625 5.621 -7.637 1 95.81 315 VAL B N 1
ATOM 5826 C CA . VAL B 1 315 ? -27.688 6.508 -7.168 1 95.81 315 VAL B CA 1
ATOM 5827 C C . VAL B 1 315 ? -28.844 5.684 -6.633 1 95.81 315 VAL B C 1
ATOM 5829 O O . VAL B 1 315 ? -29.453 6.039 -5.621 1 95.81 315 VAL B O 1
ATOM 5832 N N . GLU B 1 316 ? -29.141 4.617 -7.293 1 95.12 316 GLU B N 1
ATOM 5833 C CA . GLU B 1 316 ? -30.203 3.742 -6.832 1 95.12 316 GLU B CA 1
ATOM 5834 C C . GLU B 1 316 ? -29.906 3.193 -5.438 1 95.12 316 GLU B C 1
ATOM 5836 O O . GLU B 1 316 ? -30.797 3.104 -4.598 1 95.12 316 GLU B O 1
ATOM 5841 N N . GLU B 1 317 ? -28.688 2.764 -5.215 1 95.5 317 GLU B N 1
ATOM 5842 C CA . GLU B 1 317 ? -28.328 2.258 -3.898 1 95.5 317 GLU B CA 1
ATOM 5843 C C . GLU B 1 317 ? -28.406 3.354 -2.842 1 95.5 317 GLU B C 1
ATOM 5845 O O . GLU B 1 317 ? -28.828 3.098 -1.708 1 95.5 317 GLU B O 1
ATOM 5850 N N . LEU B 1 318 ? -28 4.574 -3.203 1 95.75 318 LEU B N 1
ATOM 5851 C CA . LEU B 1 318 ? -28.125 5.691 -2.277 1 95.75 318 LEU B CA 1
ATOM 5852 C C . LEU B 1 318 ? -29.594 5.949 -1.929 1 95.75 318 LEU B C 1
ATOM 5854 O O . LEU B 1 318 ? -29.922 6.176 -0.764 1 95.75 318 LEU B O 1
ATOM 5858 N N . LYS B 1 319 ? -30.453 5.863 -2.938 1 93.88 319 LYS B N 1
ATOM 5859 C CA . LYS B 1 319 ? -31.875 6.043 -2.719 1 93.88 319 LYS B CA 1
ATOM 5860 C C . LYS B 1 319 ? -32.438 4.977 -1.772 1 93.88 319 LYS B C 1
ATOM 5862 O O . LYS B 1 319 ? -33.219 5.285 -0.872 1 93.88 319 LYS B O 1
ATOM 5867 N N . LYS B 1 320 ? -32.031 3.805 -2.027 1 93.69 320 LYS B N 1
ATOM 5868 C CA . LYS B 1 320 ? -32.5 2.693 -1.21 1 93.69 320 LYS B CA 1
ATOM 5869 C C . LYS B 1 320 ? -32.094 2.879 0.253 1 93.69 320 LYS B C 1
ATOM 5871 O O . LYS B 1 320 ? -32.906 2.609 1.153 1 93.69 320 LYS B O 1
ATOM 5876 N N . VAL B 1 321 ? -30.938 3.279 0.489 1 92.38 321 VAL B N 1
ATOM 5877 C CA . VAL B 1 321 ? -30.469 3.475 1.855 1 92.38 321 VAL B CA 1
ATOM 5878 C C . VAL B 1 321 ? -31.25 4.598 2.523 1 92.38 321 VAL B C 1
ATOM 5880 O O . VAL B 1 321 ? -31.562 4.52 3.713 1 92.38 321 VAL B O 1
ATOM 5883 N N . CYS B 1 322 ? -31.578 5.605 1.778 1 91.06 322 CYS B N 1
ATOM 5884 C CA . CYS B 1 322 ? -32.344 6.734 2.305 1 91.06 322 CYS B CA 1
ATOM 5885 C C . CYS B 1 322 ? -33.781 6.336 2.602 1 91.06 322 CYS B C 1
ATOM 5887 O O . CYS B 1 322 ? -34.406 6.867 3.525 1 91.06 322 CYS B O 1
ATOM 5889 N N . ARG B 1 323 ? -34.375 5.434 1.799 1 86.25 323 ARG B N 1
ATOM 5890 C CA . ARG B 1 323 ? -35.781 5.035 1.926 1 86.25 323 ARG B CA 1
ATOM 5891 C C . ARG B 1 323 ? -35.938 3.893 2.922 1 86.25 323 ARG B C 1
ATOM 5893 O O . ARG B 1 323 ? -36.938 3.162 2.887 1 86.25 323 ARG B O 1
ATOM 5900 N N . SER B 1 324 ? -35 3.637 3.707 1 74.31 324 SER B N 1
ATOM 5901 C CA . SER B 1 324 ? -35.031 2.67 4.801 1 74.31 324 SER B CA 1
ATOM 5902 C C . SER B 1 324 ? -35.062 1.239 4.273 1 74.31 324 SER B C 1
ATOM 5904 O O . SER B 1 324 ? -35.75 0.383 4.84 1 74.31 324 SER B O 1
ATOM 5906 N N . ASP B 1 325 ? -34.562 1.022 3.244 1 82.25 325 ASP B N 1
ATOM 5907 C CA . ASP B 1 325 ? -34.406 -0.333 2.721 1 82.25 325 ASP B CA 1
ATOM 5908 C C . ASP B 1 325 ? -33.188 -1.034 3.332 1 82.25 325 ASP B C 1
ATOM 5910 O O . ASP B 1 325 ? -32.656 -1.979 2.75 1 82.25 325 ASP B O 1
ATOM 5914 N N . LEU B 1 326 ? -32.812 -0.546 4.391 1 88.88 326 LEU B N 1
ATOM 5915 C CA . LEU B 1 326 ? -31.75 -1.209 5.133 1 88.88 326 LEU B CA 1
ATOM 5916 C C . LEU B 1 326 ? -32.312 -2.186 6.152 1 88.88 326 LEU B C 1
ATOM 5918 O O . LEU B 1 326 ? -33.312 -1.885 6.812 1 88.88 326 LEU B O 1
ATOM 5922 N N . SER B 1 327 ? -31.797 -3.344 6.219 1 90.62 327 SER B N 1
ATOM 5923 C CA . SER B 1 327 ? -32.219 -4.305 7.23 1 90.62 327 SER B CA 1
ATOM 5924 C C . SER B 1 327 ? -31.359 -4.223 8.477 1 90.62 327 SER B C 1
ATOM 5926 O O . SER B 1 327 ? -30.203 -3.807 8.398 1 90.62 327 SER B O 1
ATOM 5928 N N . PRO B 1 328 ? -31.938 -4.574 9.617 1 93.44 328 PRO B N 1
ATOM 5929 C CA . PRO B 1 328 ? -31.141 -4.625 10.844 1 93.44 328 PRO B CA 1
ATOM 5930 C C . PRO B 1 328 ? -29.922 -5.53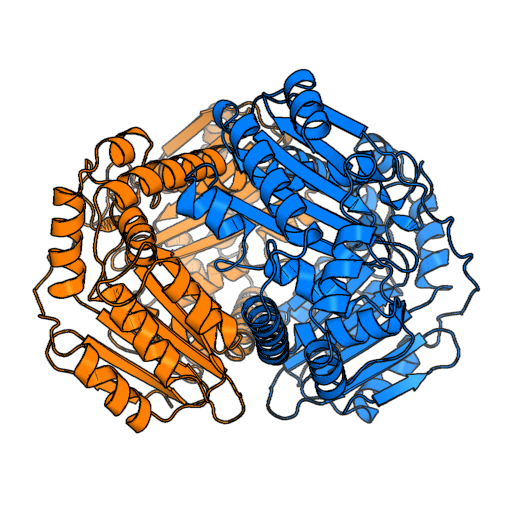5 10.711 1 93.44 328 PRO B C 1
ATOM 5932 O O . PRO B 1 328 ? -28.875 -5.25 11.281 1 93.44 328 PRO B O 1
ATOM 5935 N N . GLU B 1 329 ? -30.094 -6.555 9.938 1 92.5 329 GLU B N 1
ATOM 5936 C CA . GLU B 1 329 ? -29 -7.508 9.75 1 92.5 329 GLU B CA 1
ATOM 5937 C C . GLU B 1 329 ? -27.828 -6.871 9.016 1 92.5 329 GLU B C 1
ATOM 5939 O O . GLU B 1 329 ? -26.672 -7.141 9.328 1 92.5 329 GLU B O 1
ATOM 5944 N N . GLU B 1 330 ? -28.156 -6.066 8.07 1 92.75 330 GLU B N 1
ATOM 5945 C CA . GLU B 1 330 ? -27.109 -5.391 7.312 1 92.75 330 GLU B CA 1
ATOM 5946 C C . GLU B 1 330 ? -26.328 -4.418 8.188 1 92.75 330 GLU B C 1
ATOM 5948 O O . GLU B 1 330 ? -25.094 -4.332 8.086 1 92.75 330 GLU B O 1
ATOM 5953 N N . VAL B 1 331 ? -27.031 -3.729 9.031 1 95.94 331 VAL B N 1
ATOM 5954 C CA . VAL B 1 331 ? -26.391 -2.768 9.93 1 95.94 331 VAL B CA 1
ATOM 5955 C C . VAL B 1 331 ? -25.531 -3.504 10.945 1 95.94 331 VAL B C 1
ATOM 5957 O O . VAL B 1 331 ? -24.391 -3.094 11.227 1 95.94 331 VAL B O 1
ATOM 5960 N N . GLU B 1 332 ? -26.062 -4.602 11.453 1 96.06 332 GLU B N 1
ATOM 5961 C CA . GLU B 1 332 ? -25.312 -5.395 12.414 1 96.06 332 GLU B CA 1
ATOM 5962 C C . GLU B 1 332 ? -24.031 -5.953 11.789 1 96.06 332 GLU B C 1
ATOM 5964 O O . GLU B 1 332 ? -22.984 -5.977 12.422 1 96.06 332 GLU B O 1
ATOM 5969 N N . ARG B 1 333 ? -24.172 -6.391 10.633 1 94.75 333 ARG B N 1
ATOM 5970 C CA . ARG B 1 333 ? -23.016 -6.902 9.914 1 94.75 333 ARG B CA 1
ATOM 5971 C C . ARG B 1 333 ? -21.953 -5.82 9.727 1 94.75 333 ARG B C 1
ATOM 5973 O O . ARG B 1 333 ? -20.766 -6.066 9.922 1 94.75 333 ARG B O 1
ATOM 5980 N N . ALA B 1 334 ? -22.375 -4.668 9.289 1 96.56 334 ALA B N 1
ATOM 5981 C CA . ALA B 1 334 ? -21.453 -3.553 9.086 1 96.56 334 ALA B CA 1
ATOM 5982 C C . ALA B 1 334 ? -20.766 -3.166 10.391 1 96.56 334 ALA B C 1
ATOM 5984 O O . ALA B 1 334 ? -19.562 -2.867 10.398 1 96.56 334 ALA B O 1
ATOM 5985 N N . LYS B 1 335 ? -21.547 -3.154 11.492 1 97.56 335 LYS B N 1
ATOM 5986 C CA . LYS B 1 335 ? -20.969 -2.855 12.805 1 97.56 335 LYS B CA 1
ATOM 5987 C C . LYS B 1 335 ? -19.906 -3.877 13.195 1 97.56 335 LYS B C 1
ATOM 5989 O O . LYS B 1 335 ? -18.828 -3.508 13.648 1 97.56 335 LYS B O 1
ATOM 5994 N N . ASN B 1 336 ? -20.25 -5.113 12.984 1 96.12 336 ASN B N 1
ATOM 5995 C CA . ASN B 1 336 ? -19.312 -6.18 13.32 1 96.12 336 ASN B CA 1
ATOM 5996 C C . ASN B 1 336 ? -18.047 -6.113 12.453 1 96.12 336 ASN B C 1
ATOM 5998 O O . ASN B 1 336 ? -16.938 -6.336 12.945 1 96.12 336 ASN B O 1
ATOM 6002 N N . GLN B 1 337 ? -18.25 -5.848 11.211 1 96.62 337 GLN B N 1
ATOM 6003 C CA . GLN B 1 337 ? -17.125 -5.695 10.297 1 96.62 337 GLN B CA 1
ATOM 6004 C C . GLN B 1 337 ? -16.203 -4.566 10.75 1 96.62 337 GLN B C 1
ATOM 6006 O O . GLN B 1 337 ? -14.984 -4.742 10.812 1 96.62 337 GLN B O 1
ATOM 6011 N N . LEU B 1 338 ? -16.781 -3.473 11.039 1 96.94 338 LEU B N 1
ATOM 6012 C CA . LEU B 1 338 ? -16.016 -2.303 11.461 1 96.94 338 LEU B CA 1
ATOM 6013 C C . LEU B 1 338 ? -15.289 -2.58 12.773 1 96.94 338 LEU B C 1
ATOM 6015 O O . LEU B 1 338 ? -14.102 -2.273 12.898 1 96.94 338 LEU B O 1
ATOM 6019 N N . LYS B 1 339 ? -15.992 -3.145 13.695 1 96.31 339 LYS B N 1
ATOM 6020 C CA . LYS B 1 339 ? -15.414 -3.477 14.992 1 96.31 339 LYS B CA 1
ATOM 6021 C C . LYS B 1 339 ? -14.273 -4.477 14.836 1 96.31 339 LYS B C 1
ATOM 6023 O O . LYS B 1 339 ? -13.195 -4.289 15.406 1 96.31 339 LYS B O 1
ATOM 6028 N N . GLY B 1 340 ? -14.492 -5.523 14.133 1 94.31 340 GLY B N 1
ATOM 6029 C CA . GLY B 1 340 ? -13.477 -6.539 13.922 1 94.31 340 GLY B CA 1
ATOM 6030 C C . GLY B 1 340 ? -12.234 -6 13.234 1 94.31 340 GLY B C 1
ATOM 6031 O O . GLY B 1 340 ? -11.109 -6.285 13.656 1 94.31 340 GLY B O 1
ATOM 6032 N N . SER B 1 341 ? -12.469 -5.254 12.117 1 94.69 341 SER B N 1
ATOM 6033 C CA . SER B 1 341 ? -11.352 -4.66 11.398 1 94.69 341 SER B CA 1
ATOM 6034 C C . SER B 1 341 ? -10.547 -3.727 12.297 1 94.69 341 SER B C 1
ATOM 6036 O O . SER B 1 341 ? -9.32 -3.678 12.203 1 94.69 341 SER B O 1
ATOM 6038 N N . PHE B 1 342 ? -11.219 -3.01 13.156 1 95.5 342 PHE B N 1
ATOM 6039 C CA . PHE B 1 342 ? -10.562 -2.127 14.117 1 95.5 342 PHE B CA 1
ATOM 6040 C C . PHE B 1 342 ? -9.688 -2.922 15.086 1 95.5 342 PHE B C 1
ATOM 6042 O O . PHE B 1 342 ? -8.516 -2.602 15.266 1 95.5 342 PHE B O 1
ATOM 6049 N N . LEU B 1 343 ? -10.219 -3.938 15.562 1 93.31 343 LEU B N 1
ATOM 6050 C CA . LEU B 1 343 ? -9.492 -4.75 16.531 1 93.31 343 LEU B CA 1
ATOM 6051 C C . LEU B 1 343 ? -8.281 -5.41 15.883 1 93.31 343 LEU B C 1
ATOM 6053 O O . LEU B 1 343 ? -7.199 -5.457 16.469 1 93.31 343 LEU B O 1
ATOM 6057 N N . LEU B 1 344 ? -8.414 -5.926 14.695 1 94.12 344 LEU B N 1
ATOM 6058 C CA . LEU B 1 344 ? -7.301 -6.531 13.977 1 94.12 344 LEU B CA 1
ATOM 6059 C C . LEU B 1 344 ? -6.211 -5.5 13.703 1 94.12 344 LEU B C 1
ATOM 6061 O O . LEU B 1 344 ? -5.02 -5.824 13.75 1 94.12 344 LEU B O 1
ATOM 6065 N N . SER B 1 345 ? -6.617 -4.238 13.367 1 94.88 345 SER B N 1
ATOM 6066 C CA . SER B 1 345 ? -5.66 -3.188 13.047 1 94.88 345 SER B CA 1
ATOM 6067 C C . SER B 1 345 ? -4.801 -2.83 14.258 1 94.88 345 SER B C 1
ATOM 6069 O O . SER B 1 345 ? -3.684 -2.328 14.102 1 94.88 345 SER B O 1
ATOM 6071 N N . LEU B 1 346 ? -5.246 -3.09 15.469 1 93.94 346 LEU B N 1
ATOM 6072 C CA . LEU B 1 346 ? -4.555 -2.725 16.703 1 93.94 346 LEU B CA 1
ATOM 6073 C C . LEU B 1 346 ? -3.373 -3.654 16.953 1 93.94 346 LEU B C 1
ATOM 6075 O O . LEU B 1 346 ? -2.594 -3.434 17.891 1 93.94 346 LEU B O 1
ATOM 6079 N N . GLU B 1 347 ? -3.152 -4.625 16.109 1 94.06 347 GLU B N 1
ATOM 6080 C CA . GLU B 1 347 ? -1.968 -5.469 16.219 1 94.06 347 GLU B CA 1
ATOM 6081 C C . GLU B 1 347 ? -0.734 -4.77 15.656 1 94.06 347 GLU B C 1
ATOM 6083 O O . GLU B 1 347 ? 0.396 -5.195 15.906 1 94.06 347 GLU B O 1
ATOM 6088 N N . SER B 1 348 ? -0.915 -3.736 14.906 1 95.81 348 SER B N 1
ATOM 6089 C CA . SER B 1 348 ? 0.182 -2.957 14.336 1 95.81 348 SER B CA 1
ATOM 6090 C C . SER B 1 348 ? 0.621 -1.85 15.289 1 95.81 348 SER B C 1
ATOM 6092 O O . SER B 1 348 ? -0.175 -0.978 15.648 1 95.81 348 SER B O 1
ATOM 6094 N N . VAL B 1 349 ? 1.891 -1.863 15.586 1 96.94 349 VAL B N 1
ATOM 6095 C CA . VAL B 1 349 ? 2.457 -0.863 16.484 1 96.94 349 VAL B CA 1
ATOM 6096 C C . VAL B 1 349 ? 2.367 0.519 15.844 1 96.94 349 VAL B C 1
ATOM 6098 O O . VAL B 1 349 ? 2.08 1.508 16.516 1 96.94 349 VAL B O 1
ATOM 6101 N N . THR B 1 350 ? 2.604 0.571 14.57 1 98 350 THR B N 1
ATOM 6102 C CA . THR B 1 350 ? 2.535 1.83 13.836 1 98 350 THR B CA 1
ATOM 6103 C C . THR B 1 350 ? 1.109 2.373 13.828 1 98 350 THR B C 1
ATOM 6105 O O . THR B 1 350 ? 0.897 3.58 13.953 1 98 350 THR B O 1
ATOM 6108 N N . THR B 1 351 ? 0.108 1.475 13.648 1 97.25 351 THR B N 1
ATOM 6109 C CA . THR B 1 351 ? -1.292 1.887 13.672 1 97.25 351 THR B CA 1
ATOM 6110 C C . THR B 1 351 ? -1.662 2.467 15.031 1 97.25 351 THR B C 1
ATOM 6112 O O . THR B 1 351 ? -2.357 3.48 15.109 1 97.25 351 THR B O 1
ATOM 6115 N N . ARG B 1 352 ? -1.19 1.836 16.062 1 97.56 352 ARG B N 1
ATOM 6116 C CA . ARG B 1 352 ? -1.471 2.316 17.406 1 97.56 352 ARG B CA 1
ATOM 6117 C C . ARG B 1 352 ? -0.855 3.691 17.641 1 97.56 352 ARG B C 1
ATOM 6119 O O . ARG B 1 352 ? -1.507 4.586 18.188 1 97.56 352 ARG B O 1
ATOM 6126 N N . MET B 1 353 ? 0.371 3.832 17.219 1 98.5 353 MET B N 1
ATOM 6127 C CA . MET B 1 353 ? 1.036 5.129 17.344 1 98.5 353 MET B CA 1
ATOM 6128 C C . MET B 1 353 ? 0.269 6.207 16.578 1 98.5 353 MET B C 1
ATOM 6130 O O . MET B 1 353 ? 0.05 7.301 17.094 1 98.5 353 MET B O 1
ATOM 6134 N N . SER B 1 354 ? -0.177 5.895 15.352 1 98.31 354 SER B N 1
ATOM 6135 C CA . SER B 1 354 ? -0.888 6.863 14.523 1 98.31 354 SER B CA 1
ATOM 6136 C C . SER B 1 354 ? -2.238 7.227 15.133 1 98.31 354 SER B C 1
ATOM 6138 O O . SER B 1 354 ? -2.666 8.383 15.062 1 98.31 354 SER B O 1
ATOM 6140 N N . ARG B 1 355 ? -2.893 6.254 15.68 1 97 355 ARG B N 1
ATOM 6141 C CA . ARG B 1 355 ? -4.168 6.496 16.344 1 97 355 ARG B CA 1
ATOM 6142 C C . ARG B 1 355 ? -4 7.473 17.516 1 97 355 ARG B C 1
ATOM 6144 O O . ARG B 1 355 ? -4.82 8.375 17.688 1 97 355 ARG B O 1
ATOM 6151 N N . LEU B 1 356 ? -2.936 7.301 18.344 1 98.06 356 LEU B N 1
ATOM 6152 C CA . LEU B 1 356 ? -2.67 8.195 19.469 1 98.06 356 LEU B CA 1
ATOM 6153 C C . LEU B 1 356 ? -2.508 9.633 18.984 1 98.06 356 LEU B C 1
ATOM 6155 O O . LEU B 1 356 ? -3.197 10.539 19.469 1 98.06 356 LEU B O 1
ATOM 6159 N N . GLY B 1 357 ? -1.598 9.789 18.016 1 98 357 GLY B N 1
ATOM 6160 C CA . GLY B 1 357 ? -1.281 11.117 17.531 1 98 357 GLY B CA 1
ATOM 6161 C C . GLY B 1 357 ? -2.471 11.828 16.906 1 98 357 GLY B C 1
ATOM 6162 O O . GLY B 1 357 ? -2.783 12.961 17.266 1 98 357 GLY B O 1
ATOM 6163 N N . LYS B 1 358 ? -3.168 11.156 16.062 1 96.44 358 LYS B N 1
ATOM 6164 C CA . LYS B 1 358 ? -4.293 11.742 15.336 1 96.44 358 LYS B CA 1
ATOM 6165 C C . LYS B 1 358 ? -5.441 12.07 16.297 1 96.44 358 LYS B C 1
ATOM 6167 O O . LYS B 1 358 ? -6.023 13.148 16.219 1 96.44 358 LYS B O 1
ATOM 6172 N N . SER B 1 359 ? -5.773 11.133 17.172 1 96.31 359 SER B N 1
ATOM 6173 C CA . SER B 1 359 ? -6.863 11.344 18.125 1 96.31 359 SER B CA 1
ATOM 6174 C C . SER B 1 359 ? -6.598 12.547 19.016 1 96.31 359 SER B C 1
ATOM 6176 O O . SER B 1 359 ? -7.492 13.367 19.25 1 96.31 359 SER B O 1
ATOM 6178 N N . TRP B 1 360 ? -5.41 12.633 19.5 1 96.88 360 TRP B N 1
ATOM 6179 C CA . TRP B 1 360 ? -5.094 13.742 20.391 1 96.88 360 TRP B CA 1
ATOM 6180 C C . TRP B 1 360 ? -5.121 15.07 19.641 1 96.88 360 TRP B C 1
ATOM 6182 O O . TRP B 1 360 ? -5.594 16.078 20.172 1 96.88 360 TRP B O 1
ATOM 6192 N N . LEU B 1 361 ? -4.602 15.07 18.453 1 94.62 361 LEU B N 1
ATOM 6193 C CA . LEU B 1 361 ? -4.566 16.281 17.656 1 94.62 361 LEU B CA 1
ATOM 6194 C C . LEU B 1 361 ? -5.977 16.812 17.391 1 94.62 361 LEU B C 1
ATOM 6196 O O . LEU B 1 361 ? -6.211 18.016 17.453 1 94.62 361 LEU B O 1
ATOM 6200 N N . TYR B 1 362 ? -6.906 15.945 17.125 1 93.94 362 TYR B N 1
ATOM 6201 C CA . TYR B 1 362 ? -8.25 16.359 16.734 1 93.94 362 TYR B CA 1
ATOM 6202 C C . TYR B 1 362 ? -9.148 16.531 17.953 1 93.94 362 TYR B C 1
ATOM 6204 O O . TYR B 1 362 ? -9.953 17.453 18.016 1 93.94 362 TYR B O 1
ATOM 6212 N N . LEU B 1 363 ? -8.992 15.617 18.969 1 94.44 363 LEU B N 1
ATOM 6213 C CA . LEU B 1 363 ? -10.016 15.516 20 1 94.44 363 LEU B CA 1
ATOM 6214 C C . LEU B 1 363 ? -9.453 15.914 21.359 1 94.44 363 LEU B C 1
ATOM 6216 O O . LEU B 1 363 ? -10.211 16.172 22.297 1 94.44 363 LEU B O 1
ATOM 6220 N N . GLY B 1 364 ? -8.164 15.906 21.531 1 94.75 364 GLY B N 1
ATOM 6221 C CA . GLY B 1 364 ? -7.562 16.188 22.828 1 94.75 364 GLY B CA 1
ATOM 6222 C C . GLY B 1 364 ? -7.73 15.047 23.828 1 94.75 364 GLY B C 1
ATOM 6223 O O . GLY B 1 364 ? -7.547 15.234 25.031 1 94.75 364 GLY B O 1
ATOM 6224 N N . ARG B 1 365 ? -8.133 13.914 23.281 1 95.25 365 ARG B N 1
ATOM 6225 C CA . ARG B 1 365 ? -8.266 12.703 24.078 1 95.25 365 ARG B CA 1
ATOM 6226 C C . ARG B 1 365 ? -8.141 11.453 23.219 1 95.25 365 ARG B C 1
ATOM 6228 O O . ARG B 1 365 ? -8.281 11.516 22 1 95.25 365 ARG B O 1
ATOM 6235 N N . VAL B 1 366 ? -7.805 10.414 23.844 1 95.19 366 VAL B N 1
ATOM 6236 C CA . VAL B 1 366 ? -7.723 9.125 23.156 1 95.19 366 VAL B CA 1
ATOM 6237 C C . VAL B 1 366 ? -8.734 8.156 23.766 1 95.19 366 VAL B C 1
ATOM 6239 O O . VAL B 1 366 ? -8.719 7.914 24.969 1 95.19 366 VAL B O 1
ATOM 6242 N N . LEU B 1 367 ? -9.578 7.688 22.906 1 93.62 367 LEU B N 1
ATOM 6243 C CA . LEU B 1 367 ? -10.523 6.68 23.375 1 93.62 367 LEU B CA 1
ATOM 6244 C C . LEU B 1 367 ? -9.875 5.305 23.422 1 93.62 367 LEU B C 1
ATOM 6246 O O . LEU B 1 367 ? -9.086 4.957 22.531 1 93.62 367 LEU B O 1
ATOM 6250 N N . SER B 1 368 ? -10.258 4.547 24.406 1 93.81 368 SER B N 1
ATOM 6251 C CA . SER B 1 368 ? -9.773 3.172 24.469 1 93.81 368 SER B CA 1
ATOM 6252 C C . SER B 1 368 ? -10.406 2.314 23.375 1 93.81 368 SER B C 1
ATOM 6254 O O . SER B 1 368 ? -11.477 2.641 22.859 1 93.81 368 SER B O 1
ATOM 6256 N N . PRO B 1 369 ? -9.664 1.293 23 1 93.06 369 PRO B N 1
ATOM 6257 C CA . PRO B 1 369 ? -10.258 0.375 22.031 1 93.06 369 PRO B CA 1
ATOM 6258 C C . PRO B 1 369 ? -11.633 -0.129 22.453 1 93.06 369 PRO B C 1
ATOM 6260 O O . PRO B 1 369 ? -12.523 -0.284 21.609 1 93.06 369 PRO B O 1
ATOM 6263 N N . GLU B 1 370 ? -11.859 -0.355 23.703 1 94.25 370 GLU B N 1
ATOM 6264 C CA . GLU B 1 370 ? -13.141 -0.821 24.219 1 94.25 370 GLU B CA 1
ATOM 6265 C C . GLU B 1 370 ? -14.227 0.238 24.047 1 94.25 370 GLU B C 1
ATOM 6267 O O . GLU B 1 370 ? -15.352 -0.079 23.656 1 94.25 370 GLU B O 1
ATOM 6272 N N . GLU B 1 371 ? -13.859 1.437 24.328 1 95.06 371 GLU B N 1
ATOM 6273 C CA . GLU B 1 371 ? -14.812 2.531 24.141 1 95.06 371 GLU B CA 1
ATOM 6274 C C . GLU B 1 371 ? -15.203 2.691 22.672 1 95.06 371 GLU B C 1
ATOM 6276 O O . GLU B 1 371 ? -16.375 2.9 22.359 1 95.06 371 GLU B O 1
ATOM 6281 N N . VAL B 1 372 ? -14.242 2.629 21.828 1 95.12 372 VAL B N 1
ATOM 6282 C CA . VAL B 1 372 ? -14.516 2.732 20.391 1 95.12 372 VAL B CA 1
ATOM 6283 C C . VAL B 1 372 ? -15.438 1.597 19.953 1 95.12 372 VAL B C 1
ATOM 6285 O O . VAL B 1 372 ? -16.422 1.824 19.25 1 95.12 372 VAL B O 1
ATOM 6288 N N . ALA B 1 373 ? -15.109 0.391 20.406 1 95.69 373 ALA B N 1
ATOM 6289 C CA . ALA B 1 373 ? -15.93 -0.773 20.078 1 95.69 373 ALA B CA 1
ATOM 6290 C C . ALA B 1 373 ? -17.359 -0.591 20.578 1 95.69 373 ALA B C 1
ATOM 6292 O O . ALA B 1 373 ? -18.312 -0.963 19.891 1 95.69 373 ALA B O 1
ATOM 6293 N N . GLU B 1 374 ? -17.516 0.002 21.703 1 96.81 374 GLU B N 1
ATOM 6294 C CA . GLU B 1 374 ? -18.828 0.249 22.281 1 96.81 374 GLU B CA 1
ATOM 6295 C C . GLU B 1 374 ? -19.609 1.275 21.469 1 96.81 374 GLU B C 1
ATOM 6297 O O . GLU B 1 374 ? -20.812 1.126 21.25 1 96.81 374 GLU B O 1
ATOM 6302 N N . ARG B 1 375 ? -18.922 2.281 21.031 1 97.06 375 ARG B N 1
ATOM 6303 C CA . ARG B 1 375 ? -19.562 3.316 20.234 1 97.06 375 ARG B CA 1
ATOM 6304 C C . ARG B 1 375 ? -20.047 2.756 18.891 1 97.06 375 ARG B C 1
ATOM 6306 O O . ARG B 1 375 ? -21.141 3.098 18.422 1 97.06 375 ARG B O 1
ATOM 6313 N N . ILE B 1 376 ? -19.266 1.93 18.312 1 97.56 376 ILE B N 1
ATOM 6314 C CA . ILE B 1 376 ? -19.641 1.293 17.047 1 97.56 376 ILE B CA 1
ATOM 6315 C C . ILE B 1 376 ? -20.859 0.399 17.266 1 97.56 376 ILE B C 1
ATOM 6317 O O . ILE B 1 376 ? -21.828 0.453 16.5 1 97.56 376 ILE B O 1
ATOM 6321 N N . THR B 1 377 ? -20.859 -0.38 18.344 1 96.56 377 THR B N 1
ATOM 6322 C CA . THR B 1 377 ? -21.922 -1.335 18.641 1 96.56 377 THR B CA 1
ATOM 6323 C C . THR B 1 377 ? -23.219 -0.612 18.969 1 96.56 377 THR B C 1
ATOM 6325 O O . THR B 1 377 ? -24.312 -1.13 18.703 1 96.56 377 THR B O 1
ATOM 6328 N N . ALA B 1 378 ? -23.125 0.554 19.422 1 97.56 378 ALA B N 1
ATOM 6329 C CA . ALA B 1 378 ? -24.281 1.316 19.875 1 97.56 378 ALA B CA 1
ATOM 6330 C C . ALA B 1 378 ? -25.031 1.928 18.688 1 97.56 378 ALA B C 1
ATOM 6332 O O . ALA B 1 378 ? -26.172 2.381 18.844 1 97.56 378 ALA B O 1
ATOM 6333 N N . VAL B 1 379 ? -24.453 1.942 17.531 1 98.12 379 VAL B N 1
ATOM 6334 C CA . VAL B 1 379 ? -25.094 2.541 16.359 1 98.12 379 VAL B CA 1
ATOM 6335 C C . VAL B 1 379 ? -26.375 1.783 16.031 1 98.12 379 VAL B C 1
ATOM 6337 O O . VAL B 1 379 ? -26.406 0.551 16.062 1 98.12 379 VAL B O 1
ATOM 6340 N N . THR B 1 380 ? -27.438 2.5 15.695 1 96.75 380 THR B N 1
ATOM 6341 C CA . THR B 1 380 ? -28.719 1.872 15.391 1 96.75 380 THR B CA 1
ATOM 6342 C C . THR B 1 380 ? -29.094 2.076 13.922 1 96.75 380 THR B C 1
ATOM 6344 O O . THR B 1 380 ? -28.531 2.945 13.25 1 96.75 380 THR B O 1
ATOM 6347 N N . LEU B 1 381 ? -30.016 1.238 13.5 1 96.31 381 LEU B N 1
ATOM 6348 C CA . LEU B 1 381 ? -30.547 1.339 12.148 1 96.31 381 LEU B CA 1
ATOM 6349 C C . LEU B 1 381 ? -31.156 2.715 11.898 1 96.31 381 LEU B C 1
ATOM 6351 O O . LEU B 1 381 ? -30.953 3.309 10.836 1 96.31 381 LEU B O 1
ATOM 6355 N N . GLU B 1 382 ? -31.844 3.227 12.875 1 95.62 382 GLU B N 1
ATOM 6356 C CA . GLU B 1 382 ? -32.5 4.523 12.758 1 95.62 382 GLU B CA 1
ATOM 6357 C C . GLU B 1 382 ? -31.484 5.645 12.586 1 95.62 382 GLU B C 1
ATOM 6359 O O . GLU B 1 382 ? -31.688 6.562 11.781 1 95.62 382 GLU B O 1
ATOM 6364 N N . GLN B 1 383 ? -30.422 5.566 13.32 1 96.56 383 GLN B N 1
ATOM 6365 C CA . GLN B 1 383 ? -29.375 6.574 13.211 1 96.56 383 GLN B CA 1
ATOM 6366 C C . GLN B 1 383 ? -28.734 6.574 11.82 1 96.56 383 GLN B C 1
ATOM 6368 O O . GLN B 1 383 ? -28.5 7.637 11.25 1 96.56 383 GLN B O 1
ATOM 6373 N N . VAL B 1 384 ? -28.484 5.359 11.297 1 97 384 VAL B N 1
ATOM 6374 C CA . VAL B 1 384 ? -27.875 5.215 9.984 1 97 384 VAL B CA 1
ATOM 6375 C C . VAL B 1 384 ? -28.797 5.789 8.914 1 97 384 VAL B C 1
ATOM 6377 O O . VAL B 1 384 ? -28.344 6.531 8.031 1 97 384 VAL B O 1
ATOM 6380 N N . GLN B 1 385 ? -30.031 5.52 9.008 1 95.25 385 GLN B N 1
ATOM 6381 C CA . GLN B 1 385 ? -31.016 6 8.039 1 95.25 385 GLN B CA 1
ATOM 6382 C C . GLN B 1 385 ? -31.156 7.52 8.102 1 95.25 385 GLN B C 1
ATOM 6384 O O . GLN B 1 385 ? -31.219 8.188 7.07 1 95.25 385 GLN B O 1
ATOM 6389 N N . ALA B 1 386 ? -31.25 7.988 9.289 1 95.69 386 ALA B N 1
ATOM 6390 C CA . ALA B 1 386 ? -31.359 9.438 9.469 1 95.69 386 ALA B CA 1
ATOM 6391 C C . ALA B 1 386 ? -30.141 10.156 8.891 1 95.69 386 ALA B C 1
ATOM 6393 O O . ALA B 1 386 ? -30.281 11.203 8.258 1 95.69 386 ALA B O 1
ATOM 6394 N N . LEU B 1 387 ? -29.016 9.578 9.156 1 96.56 387 LEU B N 1
ATOM 6395 C CA . LEU B 1 387 ? -27.781 10.172 8.656 1 96.56 387 LEU B CA 1
ATOM 6396 C C . LEU B 1 387 ? -27.734 10.141 7.129 1 96.56 387 LEU B C 1
ATOM 6398 O O . LEU B 1 387 ? -27.312 11.102 6.492 1 96.56 387 LEU B O 1
ATOM 6402 N N . ALA B 1 388 ? -28.109 9.031 6.539 1 96.25 388 ALA B N 1
ATOM 6403 C CA . ALA B 1 388 ? -28.156 8.914 5.086 1 96.25 388 ALA B CA 1
ATOM 6404 C C . ALA B 1 388 ? -29.062 9.969 4.469 1 96.25 388 ALA B C 1
ATOM 6406 O O . ALA B 1 388 ? -28.688 10.617 3.484 1 96.25 388 ALA B O 1
ATOM 6407 N N . ARG B 1 389 ? -30.188 10.188 5.074 1 94.75 389 ARG B N 1
ATOM 6408 C CA . ARG B 1 389 ? -31.141 11.164 4.57 1 94.75 389 ARG B CA 1
ATOM 6409 C C . ARG B 1 389 ? -30.594 12.586 4.684 1 94.75 389 ARG B C 1
ATOM 6411 O O . ARG B 1 389 ? -30.875 13.438 3.84 1 94.75 389 ARG B O 1
ATOM 6418 N N . ARG B 1 390 ? -29.797 12.727 5.703 1 94.38 390 ARG B N 1
ATOM 6419 C CA . ARG B 1 390 ? -29.203 14.039 5.938 1 94.38 390 ARG B CA 1
ATOM 6420 C C . ARG B 1 390 ? -28.188 14.383 4.852 1 94.38 390 ARG B C 1
ATOM 6422 O O . ARG B 1 390 ? -28.094 15.531 4.418 1 94.38 390 ARG B O 1
ATOM 6429 N N . PHE B 1 391 ? -27.5 13.367 4.332 1 94.56 391 PHE B N 1
ATOM 6430 C CA . PHE B 1 391 ? -26.328 13.672 3.508 1 94.56 391 PHE B CA 1
ATOM 6431 C C . PHE B 1 391 ? -26.594 13.328 2.047 1 94.56 391 PHE B C 1
ATOM 6433 O O . PHE B 1 391 ? -26 13.922 1.146 1 94.56 391 PHE B O 1
ATOM 6440 N N . PHE B 1 392 ? -27.484 12.383 1.821 1 94.56 392 PHE B N 1
ATOM 6441 C CA . PHE B 1 392 ? -27.688 11.922 0.452 1 94.56 392 PHE B CA 1
ATOM 6442 C C . PHE B 1 392 ? -28.969 12.508 -0.135 1 94.56 392 PHE B C 1
ATOM 6444 O O . PHE B 1 392 ? -30.047 11.969 0.071 1 94.56 392 PHE B O 1
ATOM 6451 N N . HIS B 1 393 ? -28.859 13.57 -0.769 1 91.5 393 HIS B N 1
ATOM 6452 C CA . HIS B 1 393 ? -29.938 14.234 -1.504 1 91.5 393 HIS B CA 1
ATOM 6453 C C . HIS B 1 393 ? -29.438 14.758 -2.848 1 91.5 393 HIS B C 1
ATOM 6455 O O . HIS B 1 393 ? -28.281 15.133 -2.98 1 91.5 393 HIS B O 1
ATOM 6461 N N . PRO B 1 394 ? -30.297 14.734 -3.801 1 89 394 PRO B N 1
ATOM 6462 C CA . PRO B 1 394 ? -29.875 15.109 -5.152 1 89 394 PRO B CA 1
ATOM 6463 C C . PRO B 1 394 ? -29.234 16.484 -5.211 1 89 394 PRO B C 1
ATOM 6465 O O . PRO B 1 394 ? -28.281 16.703 -5.973 1 89 394 PRO B O 1
ATOM 6468 N N . SER B 1 395 ? -29.672 17.422 -4.453 1 90.31 395 SER B N 1
ATOM 6469 C CA . SER B 1 395 ? -29.156 18.781 -4.488 1 90.31 395 SER B CA 1
ATOM 6470 C C . SER B 1 395 ? -27.875 18.906 -3.676 1 90.31 395 SER B C 1
ATOM 6472 O O . SER B 1 395 ? -27.203 19.938 -3.697 1 90.31 395 SER B O 1
ATOM 6474 N N . GLY B 1 396 ? -27.516 17.859 -3.055 1 92.06 396 GLY B N 1
ATOM 6475 C CA . GLY B 1 396 ? -26.344 17.906 -2.195 1 92.06 396 GLY B CA 1
ATOM 6476 C C . GLY B 1 396 ? -25.203 17.016 -2.674 1 92.06 396 GLY B C 1
ATOM 6477 O O . GLY B 1 396 ? -24.297 16.688 -1.908 1 92.06 396 GLY B O 1
ATOM 6478 N N . LEU B 1 397 ? -25.234 16.609 -3.945 1 94.69 397 LEU B N 1
ATOM 6479 C CA . LEU B 1 397 ? -24.203 15.727 -4.477 1 94.69 397 LEU B CA 1
ATOM 6480 C C . LEU B 1 397 ? -23.266 16.484 -5.41 1 94.69 397 LEU B C 1
ATOM 6482 O O . LEU B 1 397 ? -23.688 17.422 -6.086 1 94.69 397 LEU B O 1
ATOM 6486 N N . VAL B 1 398 ? -22.062 16.094 -5.367 1 96.38 398 VAL B N 1
ATOM 6487 C CA . VAL B 1 398 ? -21.016 16.609 -6.25 1 96.38 398 VAL B CA 1
ATOM 6488 C C . VAL B 1 398 ? -20.453 15.484 -7.094 1 96.38 398 VAL B C 1
ATOM 6490 O O . VAL B 1 398 ? -20.125 14.406 -6.574 1 96.38 398 VAL B O 1
ATOM 6493 N N . LEU B 1 399 ? -20.375 15.656 -8.406 1 97.38 399 LEU B N 1
ATOM 6494 C CA . LEU B 1 399 ? -19.797 14.672 -9.32 1 97.38 399 LEU B CA 1
ATOM 6495 C C . LEU B 1 399 ? -18.547 15.227 -10 1 97.38 399 LEU B C 1
ATOM 6497 O O . LEU B 1 399 ? -18.578 16.328 -10.539 1 97.38 399 LEU B O 1
ATOM 6501 N N . THR B 1 400 ? -17.453 14.523 -9.844 1 98.06 400 THR B N 1
ATOM 6502 C CA . THR B 1 400 ? -16.219 14.828 -10.562 1 98.06 400 THR B CA 1
ATOM 6503 C C . THR B 1 400 ? -15.758 13.617 -11.367 1 98.06 400 THR B C 1
ATOM 6505 O O . THR B 1 400 ? -15.719 12.5 -10.852 1 98.06 400 THR B O 1
ATOM 6508 N N . THR B 1 401 ? -15.477 13.773 -12.672 1 98 401 THR B N 1
ATOM 6509 C CA . THR B 1 401 ? -14.938 12.695 -13.492 1 98 401 THR B CA 1
ATOM 6510 C C . THR B 1 401 ? -13.633 13.117 -14.156 1 98 401 THR B C 1
ATOM 6512 O O . THR B 1 401 ? -13.406 14.305 -14.398 1 98 401 THR B O 1
ATOM 6515 N N . LEU B 1 402 ? -12.797 12.211 -14.25 1 97.94 402 LEU B N 1
ATOM 6516 C CA . LEU B 1 402 ? -11.547 12.352 -14.977 1 97.94 402 LEU B CA 1
ATOM 6517 C C . LEU B 1 402 ? -11.406 11.266 -16.031 1 97.94 402 LEU B C 1
ATOM 6519 O O . LEU B 1 402 ? -11.422 10.07 -15.719 1 97.94 402 LEU B O 1
ATOM 6523 N N . GLY B 1 403 ? -11.336 11.594 -17.234 1 96.69 403 GLY B N 1
ATOM 6524 C CA . GLY B 1 403 ? -11.227 10.656 -18.344 1 96.69 403 GLY B CA 1
ATOM 6525 C C . GLY B 1 403 ? -12.039 11.07 -19.547 1 96.69 403 GLY B C 1
ATOM 6526 O O . GLY B 1 403 ? -12.445 12.227 -19.672 1 96.69 403 GLY B O 1
ATOM 6527 N N . ASN B 1 404 ? -12.234 10.203 -20.531 1 93.19 404 ASN B N 1
ATOM 6528 C CA . ASN B 1 404 ? -12.891 10.492 -21.797 1 93.19 404 ASN B CA 1
ATOM 6529 C C . ASN B 1 404 ? -14.406 10.352 -21.688 1 93.19 404 ASN B C 1
ATOM 6531 O O . ASN B 1 404 ? -15.016 9.555 -22.422 1 93.19 404 ASN B O 1
ATOM 6535 N N . TRP B 1 405 ? -15 11.195 -20.844 1 92.94 405 TRP B N 1
ATOM 6536 C CA . TRP B 1 405 ? -16.453 11.172 -20.641 1 92.94 405 TRP B CA 1
ATOM 6537 C C . TRP B 1 405 ? -16.953 12.539 -20.188 1 92.94 405 TRP B C 1
ATOM 6539 O O . TRP B 1 405 ? -16.406 13.133 -19.25 1 92.94 405 TRP B O 1
ATOM 6549 N N . GLU B 1 406 ? -17.922 13.156 -20.922 1 87.19 406 GLU B N 1
ATOM 6550 C CA . GLU B 1 406 ? -18.562 14.414 -20.547 1 87.19 406 GLU B CA 1
ATOM 6551 C C . GLU B 1 406 ? -20.047 14.398 -20.875 1 87.19 406 GLU B C 1
ATOM 6553 O O . GLU B 1 406 ? -20.469 14.852 -21.938 1 87.19 406 GLU B O 1
ATOM 6558 N N . ASP B 1 407 ? -20.766 13.57 -20.328 1 83.5 407 ASP B N 1
ATOM 6559 C CA . ASP B 1 407 ? -22.203 13.516 -20.578 1 83.5 407 ASP B CA 1
ATOM 6560 C C . ASP B 1 407 ? -22.984 14.062 -19.391 1 83.5 407 ASP B C 1
ATOM 6562 O O . ASP B 1 407 ? -23.609 13.297 -18.641 1 83.5 407 ASP B O 1
ATOM 6566 N N . GLY B 1 408 ? -22.984 15.383 -19.25 1 82.44 408 GLY B N 1
ATOM 6567 C CA . GLY B 1 408 ? -23.703 16.062 -18.188 1 82.44 408 GLY B CA 1
ATOM 6568 C C . GLY B 1 408 ? -25.203 15.867 -18.25 1 82.44 408 GLY B C 1
ATOM 6569 O O . GLY B 1 408 ? -25.875 15.82 -17.219 1 82.44 408 GLY B O 1
ATOM 6570 N N . ALA B 1 409 ? -25.688 15.641 -19.422 1 84.44 409 ALA B N 1
ATOM 6571 C CA . ALA B 1 409 ? -27.125 15.469 -19.609 1 84.44 409 ALA B CA 1
ATOM 6572 C C . ALA B 1 409 ? -27.609 14.164 -18.984 1 84.44 409 ALA B C 1
ATOM 6574 O O . ALA B 1 409 ? -28.641 14.141 -18.312 1 84.44 409 ALA B O 1
ATOM 6575 N N . SER B 1 410 ? -26.844 13.211 -19.188 1 86.69 410 SER B N 1
ATOM 6576 C CA . SER B 1 410 ? -27.203 11.922 -18.594 1 86.69 410 SER B CA 1
ATOM 6577 C C . SER B 1 410 ? -27.188 11.992 -17.078 1 86.69 410 SER B C 1
ATOM 6579 O O . SER B 1 410 ? -28.078 11.438 -16.422 1 86.69 410 SER B O 1
ATOM 6581 N N . TRP B 1 411 ? -26.266 12.688 -16.578 1 90.38 411 TRP B N 1
ATOM 6582 C CA . TRP B 1 411 ? -26.172 12.828 -15.133 1 90.38 411 TRP B CA 1
ATOM 6583 C C . TRP B 1 411 ? -27.344 13.617 -14.586 1 90.38 411 TRP B C 1
ATOM 6585 O O . TRP B 1 411 ? -27.938 13.25 -13.562 1 90.38 411 TRP B O 1
ATOM 6595 N N . LYS B 1 412 ? -27.75 14.68 -15.258 1 88.94 412 LYS B N 1
ATOM 6596 C CA . LYS B 1 412 ? -28.891 15.484 -14.836 1 88.94 412 LYS B CA 1
ATOM 6597 C C . LYS B 1 412 ? -30.172 14.656 -14.852 1 88.94 412 LYS B C 1
ATOM 6599 O O . LYS B 1 412 ? -31.016 14.789 -13.961 1 88.94 412 LYS B O 1
ATOM 6604 N N . LYS B 1 413 ? -30.266 13.836 -15.797 1 90.19 413 LYS B N 1
ATOM 6605 C CA . LYS B 1 413 ? -31.453 12.984 -15.898 1 90.19 413 LYS B CA 1
ATOM 6606 C C . LYS B 1 413 ? -31.531 12.008 -14.727 1 90.19 413 LYS B C 1
ATOM 6608 O O . LYS B 1 413 ? -32.594 11.773 -14.172 1 90.19 413 LYS B O 1
ATOM 6613 N N . ILE B 1 414 ? -30.406 11.477 -14.414 1 89.5 414 ILE B N 1
ATOM 6614 C CA . ILE B 1 414 ? -30.328 10.516 -13.312 1 89.5 414 ILE B CA 1
ATOM 6615 C C . ILE B 1 414 ? -30.734 11.195 -12.008 1 89.5 414 ILE B C 1
ATOM 6617 O O . ILE B 1 414 ? -31.484 10.625 -11.203 1 89.5 414 ILE B O 1
ATOM 6621 N N . LEU B 1 415 ? -30.297 12.414 -11.844 1 88.38 415 LEU B N 1
ATOM 6622 C CA . LEU B 1 415 ? -30.609 13.156 -10.625 1 88.38 415 LEU B CA 1
ATOM 6623 C C . LEU B 1 415 ? -32.094 13.508 -10.578 1 88.38 415 LEU B C 1
ATOM 6625 O O . LEU B 1 415 ? -32.719 13.484 -9.508 1 88.38 415 LEU B O 1
ATOM 6629 N N . GLU B 1 416 ? -32.594 13.844 -11.742 1 86.06 416 GLU B N 1
ATOM 6630 C CA . GLU B 1 416 ? -34 14.219 -11.82 1 86.06 416 GLU B CA 1
ATOM 6631 C C . GLU B 1 416 ? -34.906 13.039 -11.469 1 86.06 416 GLU B C 1
ATOM 6633 O O . GLU B 1 416 ? -36.031 13.227 -10.961 1 86.06 416 GLU B O 1
ATOM 6638 N N . GLU B 1 417 ? -34.438 11.914 -11.766 1 83.94 417 GLU B N 1
ATOM 6639 C CA . GLU B 1 417 ? -35.219 10.711 -11.477 1 83.94 417 GLU B CA 1
ATOM 6640 C C . GLU B 1 417 ? -35.125 10.336 -10 1 83.94 417 GLU B C 1
ATOM 6642 O O . GLU B 1 417 ? -35.812 9.43 -9.539 1 83.94 417 GLU B O 1
ATOM 6647 N N . TRP B 1 418 ? -34.312 11 -9.25 1 82.25 418 TRP B N 1
ATOM 6648 C CA . TRP B 1 418 ? -34.188 10.797 -7.809 1 82.25 418 TRP B CA 1
ATOM 6649 C C . TRP B 1 418 ? -35.219 11.625 -7.055 1 82.25 418 TRP B C 1
ATOM 6651 O O . TRP B 1 418 ? -35.719 11.195 -6.02 1 82.25 418 TRP B O 1
#

InterPro domains:
  IPR001431 Peptidase M16, zinc-binding site [PS00143] (33-56)
  IPR007863 Peptidase M16, C-terminal [PF05193] (165-338)
  IPR011249 Metalloenzyme, LuxS/M16 peptidase-like [SSF63411] (3-205)
  IPR011249 Metalloenzyme, LuxS/M16 peptidase-like [SSF63411] (229-406)
  IPR011765 Peptidase M16, N-terminal [PF00675] (13-159)
  IPR050361 Mitochondrial Processing Peptidase/Ubiquinol-cytochrome c Reductase Complex [PTHR11851] (2-393)